Protein AF-A0A0D7VWZ1-F1 (afdb_monomer)

Radius of gyration: 34.06 Å; Cα contacts (8 Å, |Δi|>4): 1698; chains: 1; bounding box: 73×72×104 Å

Solvent-accessible surface area (backbone atoms only — not comparable to full-atom values): 44248 Å² total; per-residue (Å²): 135,86,82,81,79,84,76,86,69,81,78,71,73,73,77,84,48,58,35,48,46,72,54,52,66,64,55,68,46,47,64,64,38,74,49,43,36,28,39,41,28,19,28,56,76,72,39,31,67,28,63,74,45,22,40,33,40,41,33,39,27,40,47,87,42,44,76,60,43,79,39,39,31,57,34,56,70,15,34,32,57,40,64,44,80,36,30,56,94,64,71,41,70,67,46,54,30,38,43,36,36,41,38,58,44,34,67,64,64,55,71,70,40,47,29,73,43,76,33,40,31,41,55,59,53,56,86,79,68,60,72,94,79,85,83,80,78,86,72,79,76,77,90,69,77,97,64,90,75,72,79,55,48,74,50,71,28,39,50,21,48,52,42,40,38,71,31,80,38,49,32,19,30,42,26,22,38,87,88,64,51,61,34,67,40,36,35,40,30,25,44,78,83,72,47,79,74,38,63,43,51,42,75,54,76,13,21,24,62,38,64,47,68,44,80,60,98,58,64,38,35,32,45,37,34,38,92,88,67,57,73,45,82,42,76,51,76,70,63,35,81,63,59,50,35,44,46,81,45,79,55,96,91,40,45,34,37,40,43,38,36,26,69,66,34,42,71,77,44,68,63,41,48,33,35,42,36,37,20,50,76,85,45,75,76,46,76,48,81,44,71,39,80,56,50,62,37,83,44,76,56,59,73,90,73,60,65,70,35,56,29,42,38,36,33,22,43,80,85,68,48,78,51,20,39,45,54,44,76,37,90,64,91,68,76,62,43,74,51,73,46,62,82,60,61,64,40,50,57,48,38,77,46,46,40,41,37,37,30,21,27,74,87,65,48,51,37,55,39,50,26,27,38,27,28,28,57,43,63,89,58,74,87,87,73,81,28,63,77,45,63,40,34,33,78,54,39,57,61,81,36,65,74,90,67,81,50,43,30,46,56,73,38,81,90,43,85,58,20,65,62,52,45,50,34,44,28,35,41,54,40,50,52,66,82,59,88,84,64,58,76,76,74,57,94,63,76,82,48,59,71,32,72,35,49,70,54,42,30,37,30,21,41,82,99,42,93,48,54,35,56,62,28,40,36,30,40,38,41,47,49,99,92,44,79,48,80,47,78,44,54,18,40,91,76,4,37,36,71,46,70,57,44,84,55,57,42,81,24,45,33,37,38,20,26,22,36,89,85,69,48,77,49,37,35,71,43,75,58,77,78,80,76,74,81,85,69,84,57,68,66,81,83,82,76,83,76,85,51,58,67,48,38,51,47,49,38,52,50,32,62,75,56,66,47,75,78,78,81,81,72,76,88,77,82,79,87,66,85,78,74,90,75,79,84,68,90,72,77,77,59,79,29,79,39,67,64,53,78,69,46,33,69,44,93,43,39,64,68,47,37,55,71,30,73,65,34,49,92,74,17,39,70,94,49,95,49,66,39,35,37,25,50,72,79,37,82,48,70,61,88,79,47,54,30,70,42,50,52,32,40,34,34,33,71,58,42,76,65,39,27,60,61,69,29,77,64,19,57,42,7,38,40,36,40,34,57,67,61,85,86,50,89,82,61,79,85,73,72,67,49,32,47,50,77,48,78,44,80,34,30,54,76,54,76,79,78,73,86,70,84,58,98,84,56,52,76,65,57,50,31,49,59,59,66,46,50,68,61,43,69,40,67,78,50,51,37,45,93,78,7,40,35,75,49,73,52,52,46,50,72,59,74,44,49,36,40,38,40,38,38,35,35,32,78,84,28,49,57,39,73,48,77,47,70,34,36,32,44,82,135

Secondary structure (DSSP, 8-state):
-----------------EEEEEEES-SEEETT-EEEEEEEEEETTT--B--S-SEEEEEEEETTS-EEEEEEEEPBTTEEEEEEE--GGGT--SEEEEEEEE-TGGGGG-GGG-EEEEEEEE-TTHHHH--S-------PPP--------SEEEEEEETTSSEETTS-EEEEEEEEETTS-B--EEEEEE-TT--EEEEEE--BTTEEEEEE---SSPPPEEEEEETTS-EEEEEPPPEESS-EEEEEEEETTEEEEEEEE-HHHHHHSTT-EEEEEEEETTEEEEEEEEE--SSEEEEEEPTTT--SEEEEEEEE-TTS-EEEEEEEEE----S-EEEEEES-SEE-TTPEEEEEEEEE-TTS-B--EEEEEEEEE-TT--TTS-----HHHIIIIITTS-S--SSGGGGG-TT-TTHHHHHHHHHHHTT----TTS-S----SS--SPP-SSEEEEEEEEETTEEEE-TT-EEEEEEEETTEEEEEEEE--TTSEEEEEEE--BSEEEEEEEEE-TTS-B-SEEEEPPPPPPPPP---PPPPPTTSSHHHHHHHHHHHHHHTPPPP------------------SS-S-SEEE---TTGGGSS-HHHHHTTSTTEETTEETT-SSPPEEEETTEE--GGG--GGGEEEEEEE---HHHHHHH-GGGGG-EEEEEE-STT-TTS-----SSEEEEEEE-B--PPPPPSS--TT--HHHHHHHHT-SEEEEEEEE---TTSEEEEEEEPPSS-EEEEEEEEEEETTS-EEEEEEEEEE---

pLDDT: mean 83.04, std 16.69, range [22.08, 98.38]

Nearest PDB structures (foldseek):
  4d94-assembly1_A  TM=2.581E-01  e=2.303E-16  Anopheles gambiae
  2pn5-assembly1_A  TM=2.603E-01  e=1.433E-16  Anopheles gambiae
  4lnv-assembly3_C  TM=1.815E-01  e=8.611E-16  Anopheles gambiae
  7q62-assembly1_B  TM=2.224E-01  e=1.971E-13  Homo sapiens
  4u4j-assembly1_A  TM=1.284E-01  e=1.266E-17  Salmonella enterica subsp. enterica serovar Typhimurium str. LT2

Structure (mmCIF, N/CA/C/O backbone):
data_AF-A0A0D7VWZ1-F1
#
_entry.id   AF-A0A0D7VWZ1-F1
#
loop_
_atom_site.group_PDB
_atom_site.id
_atom_site.type_symbol
_atom_site.label_atom_id
_atom_site.label_alt_id
_atom_site.label_comp_id
_atom_site.label_asym_id
_atom_site.label_entity_id
_atom_site.label_seq_id
_atom_site.pdbx_PDB_ins_code
_atom_site.Cartn_x
_atom_site.Cartn_y
_atom_site.Cartn_z
_atom_site.occupancy
_atom_site.B_iso_or_equiv
_atom_site.auth_seq_id
_atom_site.auth_comp_id
_atom_site.auth_asym_id
_atom_site.auth_atom_id
_atom_site.pdbx_PDB_model_num
ATOM 1 N N . MET A 1 1 ? -10.522 -20.319 40.797 1.00 26.34 1 MET A N 1
ATOM 2 C CA . MET A 1 1 ? -10.115 -21.569 40.122 1.00 26.34 1 MET A CA 1
ATOM 3 C C . MET A 1 1 ? -10.571 -21.456 38.671 1.00 26.34 1 MET A C 1
ATOM 5 O O . MET A 1 1 ? -11.750 -21.612 38.393 1.00 26.34 1 MET A O 1
ATOM 9 N N . LEU A 1 2 ? -9.688 -20.981 37.788 1.00 23.62 2 LEU A N 1
ATOM 10 C CA . LEU A 1 2 ? -9.987 -20.705 36.378 1.00 23.62 2 LEU A CA 1
ATOM 11 C C . LEU A 1 2 ? -9.752 -21.988 35.580 1.00 23.62 2 LEU A C 1
ATOM 13 O O . LEU A 1 2 ? -8.611 -22.403 35.407 1.00 23.62 2 LEU A O 1
ATOM 17 N N . ILE A 1 3 ? -10.832 -22.629 35.141 1.00 22.08 3 ILE A N 1
ATOM 18 C CA . ILE A 1 3 ? -10.758 -23.795 34.260 1.00 22.08 3 ILE A CA 1
ATOM 19 C C . ILE A 1 3 ? -10.613 -23.266 32.833 1.00 22.08 3 ILE A C 1
ATOM 21 O O . ILE A 1 3 ? -11.558 -22.731 32.256 1.00 22.08 3 ILE A O 1
ATOM 25 N N . VAL A 1 4 ? -9.400 -23.376 32.292 1.00 22.12 4 VAL A N 1
ATOM 26 C CA . VAL A 1 4 ? -9.090 -23.110 30.886 1.00 22.12 4 VAL A CA 1
ATOM 27 C C . VAL A 1 4 ? -9.593 -24.304 30.079 1.00 22.12 4 VAL A C 1
ATOM 29 O O . VAL A 1 4 ? -8.979 -25.366 30.091 1.00 22.12 4 VAL A O 1
ATOM 32 N N . TRP A 1 5 ? -10.726 -24.148 29.398 1.00 24.19 5 TRP A N 1
ATOM 33 C CA . TRP A 1 5 ? -11.143 -25.098 28.371 1.00 24.19 5 TRP A CA 1
ATOM 34 C C . TRP A 1 5 ? -10.388 -24.772 27.084 1.00 24.19 5 TRP A C 1
ATOM 36 O O . TRP A 1 5 ? -10.686 -23.788 26.409 1.00 24.19 5 TRP A O 1
ATOM 46 N N . GLY A 1 6 ? -9.393 -25.595 26.754 1.00 28.41 6 GLY A N 1
ATOM 47 C CA . GLY A 1 6 ? -8.859 -25.669 25.401 1.00 28.41 6 GLY A CA 1
ATOM 48 C C . GLY A 1 6 ? -9.897 -26.342 24.512 1.00 28.41 6 GLY A C 1
ATOM 49 O O . GLY A 1 6 ? -10.047 -27.560 24.560 1.00 28.41 6 GLY A O 1
ATOM 50 N N . SER A 1 7 ? -10.642 -25.560 23.731 1.00 25.55 7 SER A N 1
ATOM 51 C CA . SER A 1 7 ? -11.428 -26.110 22.631 1.00 25.55 7 SER A CA 1
ATOM 52 C C . SER A 1 7 ? -10.515 -26.260 21.416 1.00 25.55 7 SER A C 1
ATOM 54 O O . SER A 1 7 ? -10.047 -25.294 20.816 1.00 25.55 7 SER A O 1
ATOM 56 N N . THR A 1 8 ? -10.231 -27.509 21.066 1.00 30.03 8 THR A N 1
ATOM 57 C CA . THR A 1 8 ? -9.704 -27.912 19.765 1.00 30.03 8 THR A CA 1
ATOM 58 C C . THR A 1 8 ? -10.797 -27.710 18.716 1.00 30.03 8 THR A C 1
ATOM 60 O O . THR A 1 8 ? -11.477 -28.646 18.304 1.00 30.03 8 THR A O 1
ATOM 63 N N . ALA A 1 9 ? -10.995 -26.464 18.283 1.00 28.00 9 ALA A N 1
ATOM 64 C CA . ALA A 1 9 ? -11.693 -26.202 17.035 1.00 28.00 9 ALA A CA 1
ATOM 65 C C . ALA A 1 9 ? -10.800 -26.702 15.892 1.00 28.00 9 ALA A C 1
ATOM 67 O O . ALA A 1 9 ? -9.647 -26.285 15.767 1.00 28.00 9 ALA A O 1
ATOM 68 N N . GLN A 1 10 ? -11.325 -27.634 15.092 1.00 25.75 10 GLN A N 1
ATOM 69 C CA . GLN A 1 10 ? -10.738 -28.055 13.823 1.00 25.75 10 GLN A CA 1
ATOM 70 C C . GLN A 1 10 ? -10.258 -26.820 13.061 1.00 25.75 10 GLN A C 1
ATOM 72 O O . GLN A 1 10 ? -11.047 -25.944 12.706 1.00 25.75 10 GLN A O 1
ATOM 77 N N . ASN A 1 11 ? -8.947 -26.760 12.852 1.00 29.16 11 ASN A N 1
ATOM 78 C CA . ASN A 1 11 ? -8.253 -25.691 12.160 1.00 29.16 11 ASN A CA 1
ATOM 79 C C . ASN A 1 11 ? -8.636 -25.768 10.672 1.00 29.16 11 ASN A C 1
ATOM 81 O O . ASN A 1 11 ? -7.907 -26.330 9.858 1.00 29.16 11 ASN A O 1
ATOM 85 N N . LYS A 1 12 ? -9.827 -25.267 10.319 1.00 33.31 12 LYS A N 1
ATOM 86 C CA . LYS A 1 12 ? -10.148 -24.862 8.949 1.00 33.31 12 LYS A CA 1
ATOM 87 C C . LYS A 1 12 ? -9.103 -23.791 8.657 1.00 33.31 12 LYS A C 1
ATOM 89 O O . LYS A 1 12 ? -9.189 -22.715 9.244 1.00 33.31 12 LYS A O 1
ATOM 94 N N . SER A 1 13 ? -8.047 -24.150 7.923 1.00 34.94 13 SER A N 1
ATOM 95 C CA . SER A 1 13 ? -6.872 -23.302 7.715 1.00 34.94 13 SER A CA 1
ATOM 96 C C . SER A 1 13 ? -7.352 -21.900 7.375 1.00 34.94 13 SER A C 1
ATOM 98 O O . SER A 1 13 ? -7.998 -21.714 6.344 1.00 34.94 13 SER A O 1
ATOM 100 N N . ILE A 1 14 ? -7.121 -20.940 8.272 1.00 49.66 14 ILE A N 1
ATOM 101 C CA . ILE A 1 14 ? -7.398 -19.538 7.979 1.00 49.66 14 ILE A CA 1
ATOM 102 C C . ILE A 1 14 ? -6.585 -19.248 6.723 1.00 49.66 14 ILE A C 1
ATOM 104 O O . ILE A 1 14 ? -5.356 -19.307 6.763 1.00 49.66 14 ILE A O 1
ATOM 108 N N . ASN A 1 15 ? -7.269 -19.038 5.598 1.00 59.66 15 ASN A N 1
ATOM 109 C CA . ASN A 1 15 ? -6.613 -18.676 4.354 1.00 59.66 15 ASN A CA 1
ATOM 110 C C . ASN A 1 15 ? -5.786 -17.427 4.653 1.00 59.66 15 ASN A C 1
ATOM 112 O O . ASN A 1 15 ? -6.325 -16.419 5.106 1.00 59.66 15 ASN A O 1
ATOM 116 N N . THR A 1 16 ? -4.469 -17.526 4.504 1.00 76.19 16 THR A N 1
ATOM 117 C CA . THR A 1 16 ? -3.550 -16.433 4.814 1.00 76.19 16 THR A CA 1
ATOM 118 C C . THR A 1 16 ? -3.841 -15.272 3.876 1.00 76.19 16 THR A C 1
ATOM 120 O O . THR A 1 16 ? -3.693 -15.425 2.667 1.00 76.19 16 THR A O 1
ATOM 123 N N . ILE A 1 17 ? -4.283 -14.141 4.423 1.00 83.69 17 ILE A N 1
ATOM 124 C CA . ILE A 1 17 ? -4.560 -12.916 3.669 1.00 83.69 17 ILE A CA 1
ATOM 125 C C . ILE A 1 17 ? -3.271 -12.098 3.595 1.00 83.69 17 ILE A C 1
ATOM 127 O O . ILE A 1 17 ? -2.549 -11.978 4.588 1.00 83.69 17 ILE A O 1
ATOM 131 N N . GLU A 1 18 ? -2.988 -11.560 2.418 1.00 89.94 18 GLU A N 1
ATOM 132 C CA . GLU A 1 18 ? -1.863 -10.663 2.154 1.00 89.94 18 GLU A CA 1
ATOM 133 C C . GLU A 1 18 ? -2.316 -9.212 2.332 1.00 89.94 18 GLU A C 1
ATOM 135 O O . GLU A 1 18 ? -3.424 -8.860 1.936 1.00 89.94 18 GLU A O 1
ATOM 140 N N . ASN A 1 19 ? -1.481 -8.371 2.930 1.00 90.44 19 ASN A N 1
ATOM 141 C CA . ASN A 1 19 ? -1.712 -6.938 3.048 1.00 90.44 19 ASN A CA 1
ATOM 142 C C . ASN A 1 19 ? -0.479 -6.222 2.498 1.00 90.44 19 ASN A C 1
ATOM 144 O O . ASN A 1 19 ? 0.622 -6.360 3.037 1.00 90.44 19 ASN A O 1
ATOM 148 N N . VAL A 1 20 ? -0.670 -5.519 1.386 1.00 95.50 20 VAL A N 1
ATOM 149 C CA . VAL A 1 20 ? 0.396 -4.841 0.652 1.00 95.50 20 VAL A CA 1
ATOM 150 C C . VAL A 1 20 ? 0.439 -3.373 1.064 1.00 95.50 20 VAL A C 1
ATOM 152 O O . VAL A 1 20 ? -0.597 -2.750 1.261 1.00 95.50 20 VAL A O 1
ATOM 155 N N . TYR A 1 21 ? 1.638 -2.810 1.146 1.00 97.25 21 TYR A N 1
ATOM 156 C CA . TYR A 1 21 ? 1.887 -1.381 1.294 1.00 97.25 21 TYR A CA 1
ATOM 157 C C . TYR A 1 21 ? 3.004 -0.946 0.345 1.00 97.25 21 TYR A C 1
ATOM 159 O O . TYR A 1 21 ? 4.021 -1.640 0.244 1.00 97.25 21 TYR A O 1
ATOM 167 N N . LEU A 1 22 ? 2.848 0.210 -0.310 1.00 98.12 22 LEU A N 1
ATOM 168 C CA . LEU A 1 22 ? 3.929 0.855 -1.056 1.00 98.12 22 LEU A CA 1
ATOM 169 C C . LEU A 1 22 ? 4.415 2.118 -0.331 1.00 98.12 22 LEU A C 1
ATOM 171 O O . LEU A 1 22 ? 3.671 3.090 -0.206 1.00 98.12 22 LEU A O 1
ATOM 175 N N . HIS A 1 23 ? 5.688 2.139 0.074 1.00 97.94 23 HIS A N 1
ATOM 176 C CA . HIS A 1 23 ? 6.369 3.391 0.410 1.00 97.94 23 HIS A CA 1
ATOM 177 C C . HIS A 1 23 ? 6.794 4.056 -0.894 1.00 97.94 23 HIS A C 1
ATOM 179 O O . HIS A 1 23 ? 7.582 3.470 -1.633 1.00 97.94 23 HIS A O 1
ATOM 185 N N . THR A 1 24 ? 6.285 5.253 -1.163 1.00 97.50 24 THR A N 1
ATOM 186 C CA . THR A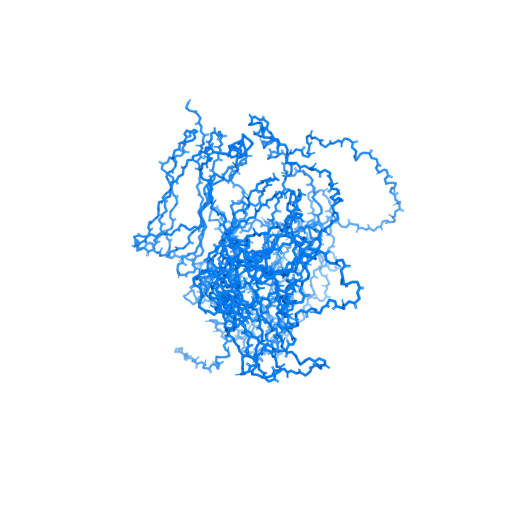 1 24 ? 6.721 6.100 -2.279 1.00 97.50 24 THR A CA 1
ATOM 187 C C . THR A 1 24 ? 7.630 7.207 -1.762 1.00 97.50 24 THR A C 1
ATOM 189 O O . THR A 1 24 ? 7.483 7.640 -0.618 1.00 97.50 24 THR A O 1
ATOM 192 N N . ASP A 1 25 ? 8.549 7.695 -2.589 1.00 95.31 25 ASP A N 1
ATOM 193 C CA . ASP A 1 25 ? 9.439 8.794 -2.210 1.00 95.31 25 ASP A CA 1
ATOM 194 C C . ASP A 1 25 ? 8.682 10.103 -1.907 1.00 95.31 25 ASP A C 1
ATOM 196 O O . ASP A 1 25 ? 9.064 10.828 -0.984 1.00 95.31 25 ASP A O 1
ATOM 200 N N . ARG A 1 26 ? 7.573 10.369 -2.615 1.00 91.81 26 ARG A N 1
ATOM 201 C CA . ARG A 1 26 ? 6.647 11.499 -2.410 1.00 91.81 26 ARG A CA 1
ATOM 202 C C . ARG A 1 26 ? 5.184 11.099 -2.652 1.00 91.81 26 ARG A C 1
ATOM 204 O O . ARG A 1 26 ? 4.870 9.948 -2.944 1.00 91.81 26 ARG A O 1
ATOM 211 N N . SER A 1 27 ? 4.266 12.045 -2.470 1.00 87.62 27 SER A N 1
ATOM 212 C CA . SER A 1 27 ? 2.846 11.939 -2.856 1.00 87.62 27 SER A CA 1
ATOM 213 C C . SER A 1 27 ? 2.441 12.935 -3.947 1.00 87.62 27 SER A C 1
ATOM 215 O O . SER A 1 27 ? 1.460 12.692 -4.643 1.00 87.62 27 SER A O 1
ATOM 217 N N . THR A 1 28 ? 3.214 14.008 -4.115 1.00 89.56 28 THR A N 1
ATOM 218 C CA . THR A 1 28 ? 3.034 15.031 -5.147 1.00 89.56 28 THR A CA 1
ATOM 219 C C . THR A 1 28 ? 4.289 15.070 -6.011 1.00 89.56 28 THR A C 1
ATOM 221 O O . THR A 1 28 ? 5.411 15.055 -5.490 1.00 89.56 28 THR A O 1
ATOM 224 N N . TYR A 1 29 ? 4.084 15.077 -7.322 1.00 92.00 29 TYR A N 1
ATOM 225 C CA . TYR A 1 29 ? 5.117 15.009 -8.348 1.00 92.00 29 TYR A CA 1
ATOM 226 C C . TYR A 1 29 ? 4.872 16.074 -9.408 1.00 92.00 29 TYR A C 1
ATOM 228 O O . TYR A 1 29 ? 3.750 16.552 -9.579 1.00 92.00 29 TYR A O 1
ATOM 236 N N . PHE A 1 30 ? 5.919 16.405 -10.153 1.00 90.44 30 PHE A N 1
ATOM 237 C CA . PHE A 1 30 ? 5.815 17.278 -11.318 1.00 90.44 30 PHE A CA 1
ATOM 238 C C . PHE A 1 30 ? 5.918 16.464 -12.603 1.00 90.44 30 PHE A C 1
ATOM 240 O O . PHE A 1 30 ? 6.551 15.405 -12.631 1.00 90.44 30 PHE A O 1
ATOM 247 N N . LEU A 1 31 ? 5.254 16.928 -13.660 1.00 89.19 31 LEU A N 1
ATOM 248 C CA . LEU A 1 31 ? 5.323 16.278 -14.966 1.00 89.19 31 LEU A CA 1
ATOM 249 C C . LEU A 1 31 ? 6.792 16.179 -15.423 1.00 89.19 31 LEU A C 1
ATOM 251 O O . LEU A 1 31 ? 7.542 17.144 -15.305 1.00 89.19 31 LEU A O 1
ATOM 255 N N . GLY A 1 32 ? 7.201 15.001 -15.894 1.00 87.44 32 GLY A N 1
ATOM 256 C CA . GLY A 1 32 ? 8.592 14.685 -16.237 1.00 87.44 32 GLY A CA 1
ATOM 257 C C . GLY A 1 32 ? 9.387 13.986 -15.125 1.00 87.44 32 GLY A C 1
ATOM 258 O O . GLY A 1 32 ? 10.441 13.412 -15.396 1.00 87.44 32 GLY A O 1
ATOM 259 N N . GLU A 1 33 ? 8.891 13.973 -13.883 1.00 90.44 33 GLU A N 1
ATOM 260 C CA . GLU A 1 33 ? 9.571 13.301 -12.771 1.00 90.44 33 GLU A CA 1
ATOM 261 C C . GLU A 1 33 ? 9.413 11.770 -12.775 1.00 90.44 33 GLU A C 1
ATOM 263 O O . GLU A 1 33 ? 8.600 11.171 -13.484 1.00 90.44 33 GLU A O 1
ATOM 268 N N . ASP A 1 34 ? 10.194 11.132 -11.904 1.00 93.19 34 ASP A N 1
ATOM 269 C CA . ASP A 1 34 ? 10.089 9.717 -11.581 1.00 93.19 34 ASP A CA 1
ATOM 270 C C . ASP A 1 34 ? 9.471 9.517 -10.192 1.00 93.19 34 ASP A C 1
ATOM 272 O O . ASP A 1 34 ? 9.928 10.098 -9.206 1.00 93.19 34 ASP A O 1
ATOM 276 N N . LEU A 1 35 ? 8.480 8.630 -10.107 1.00 97.00 35 LEU A N 1
ATOM 277 C CA . LEU A 1 35 ? 7.950 8.110 -8.848 1.00 97.00 35 LEU A CA 1
ATOM 278 C C . LEU A 1 35 ? 8.710 6.843 -8.478 1.00 97.00 35 LEU A C 1
ATOM 280 O O . LEU A 1 35 ? 8.699 5.874 -9.235 1.00 97.00 35 LEU A O 1
ATOM 284 N N . TRP A 1 36 ? 9.318 6.821 -7.294 1.00 97.94 36 TRP A N 1
ATOM 285 C CA . TRP A 1 36 ? 10.051 5.667 -6.777 1.00 97.94 36 TRP A CA 1
ATOM 286 C C . TRP A 1 36 ? 9.272 5.001 -5.658 1.00 97.94 36 TRP A C 1
ATOM 288 O O . TRP A 1 36 ? 8.700 5.685 -4.809 1.00 97.94 36 TRP A O 1
ATOM 298 N N . TYR A 1 37 ? 9.256 3.667 -5.622 1.00 98.31 37 TYR A N 1
ATOM 299 C CA . TYR A 1 37 ? 8.543 2.960 -4.568 1.00 98.31 37 TYR A CA 1
ATOM 300 C C . TYR A 1 37 ? 9.190 1.655 -4.117 1.00 98.31 37 TYR A C 1
ATOM 302 O O . TYR A 1 37 ? 9.920 0.974 -4.840 1.00 98.31 37 TYR A O 1
ATOM 310 N N . LYS A 1 38 ? 8.857 1.276 -2.884 1.00 98.38 38 LYS A N 1
ATOM 311 C CA . LYS A 1 38 ? 9.127 -0.035 -2.308 1.00 98.38 38 LYS A CA 1
ATOM 312 C C . LYS A 1 38 ? 7.847 -0.681 -1.818 1.00 98.38 38 LYS A C 1
ATOM 314 O O . LYS A 1 38 ? 7.094 -0.077 -1.063 1.00 98.38 38 LYS A O 1
ATOM 319 N N . ALA A 1 39 ? 7.675 -1.944 -2.175 1.00 98.31 39 ALA A N 1
ATOM 320 C CA . ALA A 1 39 ? 6.610 -2.798 -1.702 1.00 98.31 39 ALA A CA 1
ATOM 321 C C . ALA A 1 39 ? 6.994 -3.569 -0.435 1.00 98.31 39 ALA A C 1
ATOM 323 O O . ALA A 1 39 ? 8.085 -4.137 -0.327 1.00 98.31 39 ALA A O 1
ATOM 324 N N . TYR A 1 40 ? 6.033 -3.639 0.478 1.00 98.25 40 TYR A N 1
ATOM 325 C CA . TYR A 1 40 ? 6.017 -4.497 1.651 1.00 98.25 40 TYR A CA 1
ATOM 326 C C . TYR A 1 40 ? 4.735 -5.325 1.589 1.00 98.25 40 TYR A C 1
ATOM 328 O O . TYR A 1 40 ? 3.651 -4.758 1.551 1.00 98.25 40 TYR A O 1
ATOM 336 N N . ASN A 1 41 ? 4.848 -6.645 1.567 1.00 97.06 41 ASN A N 1
ATOM 337 C CA . ASN A 1 41 ? 3.728 -7.574 1.605 1.00 97.06 41 ASN A CA 1
ATOM 338 C C . ASN A 1 41 ? 3.812 -8.373 2.905 1.00 97.06 41 ASN A C 1
ATOM 340 O O . ASN A 1 41 ? 4.769 -9.124 3.128 1.00 97.06 41 ASN A O 1
ATOM 344 N N . VAL A 1 42 ? 2.825 -8.185 3.776 1.00 93.44 42 VAL A N 1
ATOM 345 C CA . VAL A 1 42 ? 2.745 -8.866 5.067 1.00 93.44 42 VAL A CA 1
ATOM 346 C C . VAL A 1 42 ? 1.551 -9.799 5.109 1.00 93.44 42 VAL A C 1
ATOM 348 O O . VAL A 1 42 ? 0.526 -9.585 4.469 1.00 93.44 42 VAL A O 1
ATOM 351 N N . ASN A 1 43 ? 1.646 -10.833 5.930 1.00 89.88 43 ASN A N 1
ATOM 352 C CA . ASN A 1 43 ? 0.466 -11.562 6.347 1.00 89.88 43 ASN A CA 1
ATOM 353 C C . ASN A 1 43 ? -0.406 -10.620 7.185 1.00 89.88 43 ASN A C 1
ATOM 355 O O . ASN A 1 43 ? 0.046 -10.122 8.219 1.00 89.88 43 ASN A O 1
ATOM 359 N N . ALA A 1 44 ? -1.650 -10.396 6.761 1.00 81.44 44 ALA A N 1
ATOM 360 C CA . ALA A 1 44 ? -2.550 -9.454 7.409 1.00 81.44 44 ALA A CA 1
ATOM 361 C C . ALA A 1 44 ? -2.654 -9.741 8.914 1.00 81.44 44 ALA A C 1
ATOM 363 O O . ALA A 1 44 ? -2.467 -8.831 9.715 1.00 81.44 44 ALA A O 1
ATOM 364 N N . PHE A 1 45 ? -2.831 -11.007 9.308 1.00 78.38 45 PHE A N 1
ATOM 365 C CA . PHE A 1 45 ? -3.049 -11.423 10.696 1.00 78.38 45 PHE A CA 1
ATOM 366 C C . PHE A 1 45 ? -1.819 -11.272 11.595 1.00 78.38 45 PHE A C 1
ATOM 368 O O . PHE A 1 45 ? -1.957 -10.862 12.748 1.00 78.38 45 PHE A O 1
ATOM 375 N N . THR A 1 46 ? -0.628 -11.634 11.108 1.00 82.69 46 THR A N 1
ATOM 376 C CA . THR A 1 46 ? 0.596 -11.627 11.931 1.00 82.69 46 THR A CA 1
ATOM 377 C C . THR A 1 46 ? 1.398 -10.335 11.809 1.00 82.69 46 THR A C 1
ATOM 379 O O . THR A 1 46 ? 2.210 -10.055 12.685 1.00 82.69 46 THR A O 1
ATOM 382 N N . GLY A 1 47 ? 1.195 -9.560 10.738 1.00 85.81 47 GLY A N 1
ATOM 383 C CA . GLY A 1 47 ? 2.015 -8.394 10.397 1.00 85.81 47 GLY A CA 1
ATOM 384 C C . GLY A 1 47 ? 3.435 -8.744 9.940 1.00 85.81 47 GLY A C 1
ATOM 385 O O . GLY A 1 47 ? 4.236 -7.849 9.698 1.00 85.81 47 GLY A O 1
ATOM 386 N N . LEU A 1 48 ? 3.775 -10.030 9.821 1.00 92.44 48 LEU A N 1
ATOM 387 C CA . LEU A 1 48 ? 5.089 -10.470 9.356 1.00 92.44 48 LEU A CA 1
ATOM 388 C C . LEU A 1 48 ? 5.140 -10.458 7.830 1.00 92.44 48 LEU A C 1
ATOM 390 O O . LEU A 1 48 ? 4.158 -10.828 7.185 1.00 92.44 48 LEU A O 1
ATOM 394 N N . LEU A 1 49 ? 6.296 -10.105 7.265 1.00 95.31 49 LEU A N 1
ATOM 395 C CA . LEU A 1 49 ? 6.553 -10.251 5.832 1.00 95.31 49 LEU A CA 1
ATOM 396 C C . LEU A 1 49 ? 6.224 -11.676 5.370 1.00 95.31 49 LEU A C 1
ATOM 398 O O . LEU A 1 49 ? 6.555 -12.648 6.054 1.00 95.31 49 LEU A O 1
ATOM 402 N N . THR A 1 50 ? 5.556 -11.794 4.225 1.00 93.56 50 THR A N 1
ATOM 403 C CA . THR A 1 50 ? 5.103 -13.081 3.691 1.00 93.56 50 THR A CA 1
ATOM 404 C C . THR A 1 50 ? 5.671 -13.341 2.306 1.00 93.56 50 THR A C 1
ATOM 406 O O . THR A 1 50 ? 5.726 -12.457 1.459 1.00 93.56 50 THR A O 1
ATOM 409 N N . ASP A 1 51 ? 6.087 -14.579 2.070 1.00 91.75 51 ASP A N 1
ATOM 410 C CA . ASP A 1 51 ? 6.524 -15.084 0.772 1.00 91.75 51 ASP A CA 1
ATOM 411 C C . ASP A 1 51 ? 5.396 -15.829 0.043 1.00 91.75 51 ASP A C 1
ATOM 413 O O . ASP A 1 51 ? 5.673 -16.630 -0.849 1.00 91.75 51 ASP A O 1
ATOM 417 N N . LEU A 1 52 ? 4.127 -15.630 0.435 1.00 93.94 52 LEU A N 1
ATOM 418 C CA . LEU A 1 52 ? 2.991 -16.351 -0.136 1.00 93.94 52 LEU A CA 1
ATOM 419 C C . LEU A 1 52 ? 2.912 -16.118 -1.650 1.00 93.94 52 LEU A C 1
ATOM 421 O O . LEU A 1 52 ? 3.126 -17.073 -2.400 1.00 93.94 52 LEU A O 1
ATOM 425 N N . SER A 1 53 ? 2.698 -14.883 -2.097 1.00 95.94 53 SER A N 1
ATOM 426 C CA . SER A 1 53 ? 2.789 -14.493 -3.506 1.00 95.94 53 SER A CA 1
ATOM 427 C C . SER A 1 53 ? 4.146 -13.857 -3.828 1.00 95.94 53 SER A C 1
ATOM 429 O O . SER A 1 53 ? 4.649 -13.014 -3.089 1.00 95.94 53 SER A O 1
ATOM 431 N N . ASN A 1 54 ? 4.708 -14.219 -4.984 1.00 96.75 54 ASN A N 1
ATOM 432 C CA . ASN A 1 54 ? 5.952 -13.653 -5.520 1.00 96.75 54 ASN A CA 1
ATOM 433 C C . ASN A 1 54 ? 5.706 -12.657 -6.666 1.00 96.75 54 ASN A C 1
ATOM 435 O O . ASN A 1 54 ? 6.660 -12.110 -7.218 1.00 96.75 54 ASN A O 1
ATOM 439 N N . VAL A 1 55 ? 4.446 -12.455 -7.059 1.00 97.19 55 VAL A N 1
ATOM 440 C CA . VAL A 1 55 ? 4.038 -11.518 -8.111 1.00 97.19 55 VAL A CA 1
ATOM 441 C C . VAL A 1 55 ? 3.128 -10.466 -7.495 1.00 97.19 55 VAL A C 1
ATOM 443 O O . VAL A 1 55 ? 2.065 -10.791 -6.963 1.00 97.19 55 VAL A O 1
ATOM 446 N N . LEU A 1 56 ? 3.556 -9.211 -7.576 1.00 98.00 56 LEU A N 1
ATOM 447 C CA . LEU A 1 56 ? 2.772 -8.046 -7.201 1.00 98.00 56 LEU A CA 1
ATOM 448 C C . LEU A 1 56 ? 2.426 -7.249 -8.456 1.00 98.00 56 LEU A C 1
ATOM 450 O O . LEU A 1 56 ? 3.311 -6.923 -9.239 1.00 98.00 56 LEU A O 1
ATOM 454 N N . TYR A 1 57 ? 1.160 -6.901 -8.636 1.00 97.62 57 TYR A N 1
ATOM 455 C CA . TYR A 1 57 ? 0.748 -5.950 -9.661 1.00 97.62 57 TYR A CA 1
ATOM 456 C C . TYR A 1 57 ? 0.780 -4.551 -9.064 1.00 97.62 57 TYR A C 1
ATOM 458 O O . TYR A 1 57 ? 0.198 -4.337 -8.002 1.00 97.62 57 TYR A O 1
ATOM 466 N N . VAL A 1 58 ? 1.451 -3.620 -9.738 1.00 98.00 58 VAL A N 1
ATOM 467 C CA . VAL A 1 58 ? 1.446 -2.191 -9.403 1.00 98.00 58 VAL A CA 1
ATOM 468 C C . VAL A 1 58 ? 0.906 -1.424 -10.598 1.00 98.00 58 VAL A C 1
ATOM 470 O O . VAL A 1 58 ? 1.377 -1.606 -11.720 1.00 98.00 58 VAL A O 1
ATOM 473 N N . GLU A 1 59 ? -0.112 -0.606 -10.371 1.00 97.31 59 GLU A N 1
ATOM 474 C CA . GLU A 1 59 ? -0.864 0.089 -11.410 1.00 97.31 59 GLU A CA 1
ATOM 475 C C . GLU A 1 59 ? -0.943 1.585 -11.104 1.00 97.31 59 GLU A C 1
ATOM 477 O O . GLU A 1 59 ? -1.218 1.972 -9.969 1.00 97.31 59 GLU A O 1
ATOM 482 N N . LEU A 1 60 ? -0.727 2.415 -12.127 1.00 96.81 60 LEU A N 1
ATOM 483 C CA . LEU A 1 60 ? -0.999 3.851 -12.091 1.00 96.81 60 LEU A CA 1
ATOM 484 C C . LEU A 1 60 ? -2.290 4.115 -12.861 1.00 96.81 60 LEU A C 1
ATOM 486 O O . LEU A 1 60 ? -2.388 3.784 -14.045 1.00 96.81 60 LEU A O 1
ATOM 490 N N . ILE A 1 61 ? -3.276 4.686 -12.179 1.00 95.00 61 ILE A N 1
ATOM 491 C CA . ILE A 1 61 ? -4.645 4.830 -12.670 1.00 95.00 61 ILE A CA 1
ATOM 492 C C . ILE A 1 61 ? -4.998 6.312 -12.706 1.00 95.00 61 ILE A C 1
ATOM 494 O O . ILE A 1 61 ? -4.876 6.978 -11.683 1.00 95.00 61 ILE A O 1
ATOM 498 N N . SER A 1 62 ? -5.431 6.834 -13.849 1.00 90.94 62 SER A N 1
ATOM 499 C CA . SER A 1 62 ? -5.901 8.219 -13.981 1.00 90.94 62 SER A CA 1
ATOM 500 C C . SER A 1 62 ? -7.321 8.407 -13.435 1.00 90.94 62 SER A C 1
ATOM 502 O O . SER A 1 62 ? -8.065 7.445 -13.232 1.00 90.94 62 SER A O 1
ATOM 504 N N . SER A 1 63 ? -7.713 9.660 -13.199 1.00 84.69 63 SER A N 1
ATOM 505 C CA . SER A 1 63 ? -9.036 10.044 -12.677 1.00 84.69 63 SER A CA 1
ATOM 506 C C . SER A 1 63 ? -10.226 9.588 -13.538 1.00 84.69 63 SER A C 1
ATOM 508 O O . SER A 1 63 ? -11.320 9.396 -13.011 1.00 84.69 63 SER A O 1
ATOM 510 N N . ASP A 1 64 ? -10.015 9.334 -14.833 1.00 85.62 64 ASP A N 1
ATOM 511 C CA . ASP A 1 64 ? -10.984 8.750 -15.775 1.00 85.62 64 ASP A CA 1
ATOM 512 C C . ASP A 1 64 ? -11.076 7.207 -15.695 1.00 85.62 64 ASP A C 1
ATOM 514 O O . ASP A 1 64 ? -11.649 6.558 -16.572 1.00 85.62 64 ASP A O 1
ATOM 518 N N . SER A 1 65 ? -10.517 6.604 -14.638 1.00 89.06 65 SER A N 1
ATOM 519 C CA . SER A 1 65 ? -10.460 5.156 -14.400 1.00 89.06 65 SER A CA 1
ATOM 520 C C . SER A 1 65 ? -9.617 4.359 -15.412 1.00 89.06 65 SER A C 1
ATOM 522 O O . SER A 1 65 ? -9.750 3.131 -15.491 1.00 89.06 65 SER A O 1
ATOM 524 N N . LYS A 1 66 ? -8.729 5.001 -16.182 1.00 91.12 66 LYS A N 1
ATOM 525 C CA . LYS A 1 66 ? -7.834 4.309 -17.120 1.00 91.12 66 LYS A CA 1
ATOM 526 C C . LYS A 1 66 ? -6.535 3.872 -16.435 1.00 91.12 66 LYS A C 1
ATOM 528 O O . LYS A 1 66 ? -5.882 4.642 -15.740 1.00 91.12 66 LYS A O 1
ATOM 533 N N . ILE A 1 67 ? -6.126 2.621 -16.655 1.00 94.25 67 ILE A N 1
ATOM 534 C CA . ILE A 1 67 ? -4.799 2.137 -16.242 1.00 94.25 67 ILE A CA 1
ATOM 535 C C . ILE A 1 67 ? -3.776 2.673 -17.249 1.00 94.25 67 ILE A C 1
ATOM 537 O O . ILE A 1 67 ? -3.753 2.224 -18.396 1.00 94.25 67 ILE A O 1
ATOM 541 N N . ILE A 1 68 ? -2.952 3.630 -16.825 1.00 94.44 68 ILE A N 1
ATOM 542 C CA . ILE A 1 68 ? -1.896 4.239 -17.646 1.00 94.44 68 ILE A CA 1
ATOM 543 C C . ILE A 1 68 ? -0.651 3.354 -17.671 1.00 94.44 68 ILE A C 1
ATOM 545 O O . ILE A 1 68 ? -0.040 3.157 -18.717 1.00 94.44 68 ILE A O 1
ATOM 549 N N . SER A 1 69 ? -0.308 2.759 -16.528 1.00 94.44 69 SER A N 1
ATOM 550 C CA . SER A 1 69 ? 0.821 1.840 -16.399 1.00 94.44 69 SER A CA 1
ATOM 551 C C . SER A 1 69 ? 0.451 0.658 -15.514 1.00 94.44 69 SER A C 1
ATOM 553 O O . SER A 1 69 ? -0.271 0.817 -14.530 1.00 94.44 69 SER A O 1
ATOM 555 N N . ARG A 1 70 ? 0.957 -0.530 -15.859 1.00 94.81 70 ARG A N 1
ATOM 556 C CA . ARG A 1 70 ? 0.816 -1.764 -15.081 1.00 94.81 70 ARG A CA 1
ATOM 557 C C . ARG A 1 70 ? 2.134 -2.524 -15.092 1.00 94.81 70 ARG A C 1
ATOM 559 O O . ARG A 1 70 ? 2.619 -2.910 -16.148 1.00 94.81 70 ARG A O 1
ATOM 566 N N . GLN A 1 71 ? 2.690 -2.775 -13.915 1.00 95.88 71 GLN A N 1
ATOM 567 C CA . GLN A 1 71 ? 3.960 -3.472 -13.728 1.00 95.88 71 GLN A CA 1
ATOM 568 C C . GLN A 1 71 ? 3.750 -4.757 -12.922 1.00 95.88 71 GLN A C 1
ATOM 570 O O . GLN A 1 71 ? 3.016 -4.766 -11.933 1.00 95.88 71 GLN A O 1
ATOM 575 N N . LYS A 1 72 ? 4.421 -5.846 -13.324 1.00 96.94 72 LYS A N 1
ATOM 576 C CA . LYS A 1 72 ? 4.567 -7.069 -12.518 1.00 96.94 72 LYS A CA 1
ATOM 577 C C . LYS A 1 72 ? 5.862 -6.955 -11.714 1.00 96.94 72 LYS A C 1
ATOM 579 O O . LYS A 1 72 ? 6.945 -7.066 -12.277 1.00 96.94 72 LYS A O 1
ATOM 584 N N . ILE A 1 73 ? 5.771 -6.743 -10.411 1.00 97.69 73 ILE A N 1
ATOM 585 C CA . ILE A 1 73 ? 6.914 -6.635 -9.505 1.00 97.69 73 ILE A CA 1
ATOM 586 C C . ILE A 1 73 ? 7.178 -7.989 -8.863 1.00 97.69 73 ILE A C 1
ATOM 588 O O . ILE A 1 73 ? 6.281 -8.622 -8.302 1.00 97.69 73 ILE A O 1
ATOM 592 N N . LYS A 1 74 ? 8.428 -8.443 -8.956 1.00 97.12 74 LYS A N 1
ATOM 593 C CA . LYS A 1 74 ? 8.872 -9.655 -8.276 1.00 97.12 74 LYS A CA 1
ATOM 594 C C . LYS A 1 74 ? 9.012 -9.358 -6.784 1.00 97.12 74 LYS A C 1
ATOM 596 O O . LYS A 1 74 ? 9.732 -8.435 -6.406 1.00 97.12 74 LYS A O 1
ATOM 601 N N . LEU A 1 75 ? 8.347 -10.153 -5.952 1.00 97.56 75 LEU A N 1
ATOM 602 C CA . LEU A 1 75 ? 8.518 -10.119 -4.504 1.00 97.56 75 LEU A CA 1
ATOM 603 C C . LEU A 1 75 ? 9.497 -11.204 -4.053 1.00 97.56 75 LEU A C 1
ATOM 605 O O . LEU A 1 75 ? 9.397 -12.363 -4.459 1.00 97.56 75 LEU A O 1
ATOM 609 N N . GLU A 1 76 ? 10.405 -10.831 -3.159 1.00 95.44 76 GLU A N 1
ATOM 610 C CA . GLU A 1 76 ? 11.316 -11.731 -2.459 1.00 95.44 76 GLU A CA 1
ATOM 611 C C . GLU A 1 76 ? 11.160 -11.508 -0.955 1.00 95.44 76 GLU A C 1
ATOM 613 O O . GLU A 1 76 ? 11.351 -10.399 -0.461 1.00 95.44 76 GLU A O 1
ATOM 618 N N . MET A 1 77 ? 10.761 -12.553 -0.219 1.00 93.75 77 MET A N 1
ATOM 619 C CA . MET A 1 77 ? 10.427 -12.455 1.214 1.00 93.75 77 MET A CA 1
ATOM 620 C C . MET A 1 77 ? 9.423 -11.325 1.517 1.00 93.75 77 MET A C 1
ATOM 622 O O . MET A 1 77 ? 9.572 -10.594 2.494 1.00 93.75 77 MET A O 1
ATOM 626 N N . GLY A 1 78 ? 8.430 -11.141 0.643 1.00 95.94 78 GLY A N 1
ATOM 627 C CA . GLY A 1 78 ? 7.425 -10.085 0.771 1.00 95.94 78 GLY A CA 1
ATOM 628 C C . GLY A 1 78 ? 7.933 -8.675 0.465 1.00 95.94 78 GLY A C 1
ATOM 629 O O . GLY A 1 78 ? 7.227 -7.712 0.735 1.00 95.94 78 GLY A O 1
ATOM 630 N N . LEU A 1 79 ? 9.138 -8.519 -0.083 1.00 98.12 79 LEU A N 1
ATOM 631 C CA . LEU A 1 79 ? 9.710 -7.223 -0.442 1.00 98.12 79 LEU A CA 1
ATOM 632 C C . LEU A 1 79 ? 9.880 -7.113 -1.956 1.00 98.12 79 LEU A C 1
ATOM 634 O O . LEU A 1 79 ? 10.329 -8.052 -2.604 1.00 98.12 79 LEU A O 1
ATOM 638 N N . GLY A 1 80 ? 9.591 -5.944 -2.511 1.00 97.75 80 GLY A N 1
ATOM 639 C CA . GLY A 1 80 ? 9.843 -5.615 -3.915 1.00 97.75 80 GLY A CA 1
ATOM 640 C C . GLY A 1 80 ? 10.052 -4.117 -4.073 1.00 97.75 80 GLY A C 1
ATOM 641 O O . GLY A 1 80 ? 9.840 -3.364 -3.129 1.00 97.75 80 GLY A O 1
ATOM 642 N N . HIS A 1 81 ? 10.476 -3.661 -5.240 1.00 98.06 81 HIS A N 1
ATOM 643 C CA . HIS A 1 81 ? 10.637 -2.235 -5.519 1.00 98.06 81 HIS A CA 1
ATOM 644 C C . HIS A 1 81 ? 10.478 -1.977 -7.012 1.00 98.06 81 HIS A C 1
ATOM 646 O O . HIS A 1 81 ? 10.584 -2.900 -7.822 1.00 98.06 81 HIS A O 1
ATOM 652 N N . GLY A 1 82 ? 10.214 -0.725 -7.350 1.00 97.25 82 GLY A N 1
ATOM 653 C CA . GLY A 1 82 ? 10.029 -0.287 -8.718 1.00 97.25 82 GLY A CA 1
ATOM 654 C C . GLY A 1 82 ? 9.954 1.225 -8.799 1.00 97.25 82 GLY A C 1
ATOM 655 O O . GLY A 1 82 ? 10.189 1.942 -7.822 1.00 97.25 82 GLY A O 1
ATOM 656 N N . ASP A 1 83 ? 9.631 1.689 -9.992 1.00 97.25 83 ASP A N 1
ATOM 657 C CA . ASP A 1 83 ? 9.558 3.098 -10.319 1.00 97.25 83 ASP A CA 1
ATOM 658 C C . ASP A 1 83 ? 8.623 3.311 -11.516 1.00 97.25 83 ASP A C 1
ATOM 660 O O . ASP A 1 83 ? 8.365 2.385 -12.290 1.00 97.25 83 ASP A O 1
ATOM 664 N N . LEU A 1 84 ? 8.097 4.524 -11.659 1.00 96.44 84 LEU A N 1
ATOM 665 C CA . LEU A 1 84 ? 7.198 4.930 -12.735 1.00 96.44 84 LEU A CA 1
ATOM 666 C C . LEU A 1 84 ? 7.685 6.257 -13.319 1.00 96.44 84 LEU A C 1
ATOM 668 O O . LEU A 1 84 ? 7.934 7.200 -12.571 1.00 96.44 84 LEU A O 1
ATOM 672 N N . LYS A 1 85 ? 7.795 6.329 -14.649 1.00 93.12 85 LYS A N 1
ATOM 673 C CA . LYS A 1 85 ? 8.009 7.595 -15.362 1.00 93.12 85 LYS A CA 1
ATOM 674 C C . LYS A 1 85 ? 6.696 8.362 -15.444 1.00 93.12 85 LYS A C 1
ATOM 676 O O . LYS A 1 85 ? 5.691 7.779 -15.852 1.00 93.12 85 LYS A O 1
ATOM 681 N N . LEU A 1 86 ? 6.715 9.646 -15.103 1.00 93.19 86 LEU A N 1
ATOM 682 C CA . LEU A 1 86 ? 5.545 10.523 -15.140 1.00 93.19 86 LEU A CA 1
ATOM 683 C C . LEU A 1 86 ? 5.636 11.512 -16.312 1.00 93.19 86 LEU A C 1
ATOM 685 O O . LEU A 1 86 ? 5.506 12.718 -16.127 1.00 93.19 86 LEU A O 1
ATOM 689 N N . THR A 1 87 ? 5.901 10.998 -17.516 1.00 89.69 87 THR A N 1
ATOM 690 C CA . THR A 1 87 ? 6.094 11.784 -18.748 1.00 89.69 87 THR A CA 1
ATOM 691 C C . THR A 1 87 ? 4.889 11.672 -19.687 1.00 89.69 87 THR A C 1
ATOM 693 O O . THR A 1 87 ? 4.228 10.629 -19.746 1.00 89.69 87 THR A O 1
ATOM 696 N N . ASP A 1 88 ? 4.643 12.700 -20.502 1.00 85.69 88 ASP A N 1
ATOM 697 C CA . ASP A 1 88 ? 3.548 12.679 -21.490 1.00 85.69 88 ASP A CA 1
ATOM 698 C C . ASP A 1 88 ? 3.728 11.563 -22.535 1.00 85.69 88 ASP A C 1
ATOM 700 O O . ASP A 1 88 ? 2.774 10.890 -22.920 1.00 85.69 88 ASP A O 1
ATOM 704 N N . SER A 1 89 ? 4.980 11.233 -22.875 1.00 84.62 89 SER A N 1
ATOM 705 C CA . SER A 1 89 ? 5.337 10.130 -23.786 1.00 84.62 89 SER A CA 1
ATOM 706 C C . SER A 1 89 ? 4.837 8.741 -23.361 1.00 84.62 89 SER A C 1
ATOM 708 O O . SER A 1 89 ? 4.765 7.835 -24.194 1.00 84.62 89 SER A O 1
ATOM 710 N N . VAL A 1 90 ? 4.485 8.550 -22.085 1.00 85.94 90 VAL A N 1
ATOM 711 C CA . VAL A 1 90 ? 3.863 7.313 -21.577 1.00 85.94 90 VAL A CA 1
ATOM 712 C C . VAL A 1 90 ? 2.379 7.495 -21.232 1.00 85.94 90 VAL A C 1
ATOM 714 O O . VAL A 1 90 ? 1.778 6.629 -20.599 1.00 85.94 90 VAL A O 1
ATOM 717 N N . GLY A 1 91 ? 1.770 8.596 -21.680 1.00 87.56 91 GLY A N 1
ATOM 718 C CA . GLY A 1 91 ? 0.353 8.914 -21.516 1.00 87.56 91 GLY A CA 1
ATOM 719 C C . GLY A 1 91 ? -0.010 9.544 -20.171 1.00 87.56 91 GLY A C 1
ATOM 720 O O . GLY A 1 91 ? -1.187 9.517 -19.804 1.00 87.56 91 GLY A O 1
ATOM 721 N N . VAL A 1 92 ? 0.967 10.071 -19.424 1.00 90.31 92 VAL A N 1
ATOM 722 C CA . VAL A 1 92 ? 0.739 10.755 -18.143 1.00 90.31 92 VAL A CA 1
ATOM 723 C C . VAL A 1 92 ? 0.520 12.248 -18.379 1.00 90.31 92 VAL A C 1
ATOM 725 O O . VAL A 1 92 ? 1.349 12.917 -18.976 1.00 90.31 92 VAL A O 1
ATOM 728 N N . LYS A 1 93 ? -0.584 12.775 -17.852 1.00 88.94 93 LYS A N 1
ATOM 729 C CA . LYS A 1 93 ? -0.949 14.203 -17.855 1.00 88.94 93 LYS A CA 1
ATOM 730 C C . LYS A 1 93 ? -0.998 14.764 -16.433 1.00 88.94 93 LYS A C 1
ATOM 732 O O . LYS A 1 93 ? -1.073 13.993 -15.478 1.00 88.94 93 LYS A O 1
ATOM 737 N N . SER A 1 94 ? -1.028 16.086 -16.277 1.00 88.38 94 SER A N 1
ATOM 738 C CA . SER A 1 94 ? -1.303 16.698 -14.971 1.00 88.38 94 SER A CA 1
ATOM 739 C C . SER A 1 94 ? -2.707 16.350 -14.460 1.00 88.38 94 SER A C 1
ATOM 741 O O . SER A 1 94 ? -3.659 16.256 -15.235 1.00 88.38 94 SER A O 1
ATOM 743 N N . GLY A 1 95 ? -2.829 16.131 -13.152 1.00 86.62 95 GLY A N 1
ATOM 744 C CA . GLY A 1 95 ? -4.063 15.739 -12.478 1.00 86.62 95 GLY A CA 1
ATOM 745 C C . GLY A 1 95 ? -3.832 14.727 -11.356 1.00 86.62 95 GLY A C 1
ATOM 746 O O . GLY A 1 95 ? -2.704 14.483 -10.923 1.00 86.62 95 GLY A O 1
ATOM 747 N N . HIS A 1 96 ? -4.923 14.122 -10.891 1.00 86.94 96 HIS A N 1
ATOM 748 C CA . HIS A 1 96 ? -4.882 13.101 -9.853 1.00 86.94 96 HIS A CA 1
ATOM 749 C C . HIS A 1 96 ? -4.863 11.685 -10.409 1.00 86.94 96 HIS A C 1
ATOM 751 O O . HIS A 1 96 ? -5.587 11.334 -11.344 1.00 86.94 96 HIS A O 1
ATOM 757 N N . TYR A 1 97 ? -4.082 10.856 -9.734 1.00 92.19 97 TYR A N 1
ATOM 758 C CA . TYR A 1 97 ? -3.908 9.451 -10.024 1.00 92.19 97 TYR A CA 1
ATOM 759 C C . TYR A 1 97 ? -4.089 8.625 -8.759 1.00 92.19 97 TYR A C 1
ATOM 761 O O . TYR A 1 97 ? -3.858 9.089 -7.644 1.00 92.19 97 TYR A O 1
ATOM 769 N N . GLN A 1 98 ? -4.443 7.362 -8.944 1.00 93.25 98 GLN A N 1
ATOM 770 C CA . GLN A 1 98 ? -4.375 6.348 -7.909 1.00 93.25 98 GLN A CA 1
ATOM 771 C C . GLN A 1 98 ? -3.252 5.370 -8.240 1.00 93.25 98 GLN A C 1
ATOM 773 O O . GLN A 1 98 ? -3.256 4.718 -9.285 1.00 93.25 98 GLN A O 1
ATOM 778 N N . LEU A 1 99 ? -2.302 5.243 -7.320 1.00 96.06 99 LEU A N 1
ATOM 779 C CA . LEU A 1 99 ? -1.351 4.145 -7.299 1.00 96.06 99 LEU A CA 1
ATOM 780 C C . LEU A 1 99 ? -2.009 2.961 -6.592 1.00 96.06 99 LEU A C 1
ATOM 782 O O . LEU A 1 99 ? -2.351 3.058 -5.414 1.00 96.06 99 LEU A O 1
ATOM 786 N N . ARG A 1 100 ? -2.188 1.848 -7.302 1.00 95.94 100 ARG A N 1
ATOM 787 C CA . ARG A 1 100 ? -2.850 0.642 -6.797 1.00 95.94 100 ARG A CA 1
ATOM 788 C C . ARG A 1 100 ? -1.895 -0.542 -6.791 1.00 95.94 100 ARG A C 1
ATOM 790 O O . ARG A 1 100 ? -1.185 -0.752 -7.771 1.00 95.94 100 ARG A O 1
ATOM 797 N N . ALA A 1 101 ? -1.896 -1.342 -5.724 1.00 97.44 101 ALA A N 1
ATOM 798 C CA . ALA A 1 101 ? -1.074 -2.548 -5.648 1.00 97.44 101 ALA A CA 1
ATOM 799 C C . ALA A 1 101 ? -1.802 -3.744 -5.022 1.00 97.44 101 ALA A C 1
ATOM 801 O O . ALA A 1 101 ? -2.474 -3.614 -4.000 1.00 97.44 101 ALA A O 1
ATOM 802 N N . TYR A 1 102 ? -1.665 -4.919 -5.642 1.00 95.88 102 TYR A N 1
ATOM 803 C CA . TYR A 1 102 ? -2.315 -6.158 -5.199 1.00 95.88 102 TYR A CA 1
ATOM 804 C C . TYR A 1 102 ? -1.619 -7.403 -5.758 1.00 95.88 102 TYR A C 1
ATOM 806 O O . TYR A 1 102 ? -1.014 -7.369 -6.830 1.00 95.88 102 TYR A O 1
ATOM 814 N N . THR A 1 103 ? -1.724 -8.533 -5.060 1.00 95.75 103 THR A N 1
ATOM 815 C CA . THR A 1 103 ? -1.378 -9.855 -5.610 1.00 95.75 103 THR A CA 1
ATOM 816 C C . THR A 1 103 ? -2.612 -10.479 -6.265 1.00 95.75 103 THR A C 1
ATOM 818 O O . THR A 1 103 ? -3.747 -10.114 -5.948 1.00 95.75 103 THR A O 1
ATOM 821 N N . ASN A 1 104 ? -2.445 -11.469 -7.152 1.00 93.62 104 ASN A N 1
ATOM 822 C CA . ASN A 1 104 ? -3.613 -12.181 -7.692 1.00 93.62 104 ASN A CA 1
ATOM 823 C C . ASN A 1 104 ? -4.456 -12.822 -6.575 1.00 93.62 104 ASN A C 1
ATOM 825 O O . ASN A 1 104 ? -5.681 -12.853 -6.650 1.00 93.62 104 ASN A O 1
ATOM 829 N N . TRP A 1 105 ? -3.807 -13.260 -5.494 1.00 91.25 105 TRP A N 1
ATOM 830 C CA . TRP A 1 105 ? -4.465 -13.835 -4.328 1.00 91.25 105 TRP A CA 1
ATOM 831 C C . TRP A 1 105 ? -5.373 -12.842 -3.586 1.00 91.25 105 TRP A C 1
ATOM 833 O O . TRP A 1 105 ? -6.458 -13.242 -3.152 1.00 91.25 105 TRP A O 1
ATOM 843 N N . ASN A 1 106 ? -4.997 -11.556 -3.503 1.00 87.44 106 ASN A N 1
ATOM 844 C CA . ASN A 1 106 ? -5.817 -10.514 -2.868 1.00 87.44 106 ASN A CA 1
ATOM 845 C C . ASN A 1 106 ? -7.223 -10.401 -3.472 1.00 87.44 106 ASN A C 1
ATOM 847 O O . ASN A 1 106 ? -8.179 -10.125 -2.751 1.00 87.44 106 ASN A O 1
ATOM 851 N N . ARG A 1 107 ? -7.377 -10.698 -4.767 1.00 87.31 107 ARG A N 1
ATOM 852 C CA . ARG A 1 107 ? -8.653 -10.598 -5.498 1.00 87.31 107 ARG A CA 1
ATOM 853 C C . ARG A 1 107 ? -9.745 -11.528 -4.957 1.00 87.31 107 ARG A C 1
ATOM 855 O O . ARG A 1 107 ? -10.914 -11.356 -5.291 1.00 87.31 107 ARG A O 1
ATOM 862 N N . ASN A 1 108 ? -9.389 -12.512 -4.128 1.00 82.38 108 ASN A N 1
ATOM 863 C CA . ASN A 1 108 ? -10.354 -13.376 -3.447 1.00 82.38 108 ASN A CA 1
ATOM 864 C C . ASN A 1 108 ? -11.057 -12.705 -2.252 1.00 82.38 108 ASN A C 1
ATOM 866 O O . ASN A 1 108 ? -12.039 -13.257 -1.756 1.00 82.38 108 ASN A O 1
ATOM 870 N N . PHE A 1 109 ? -10.563 -11.561 -1.767 1.00 77.75 109 PHE A N 1
ATOM 871 C CA . PHE A 1 109 ? -11.003 -10.947 -0.506 1.00 77.75 109 PHE A CA 1
ATOM 872 C C . PHE A 1 109 ? -11.685 -9.580 -0.690 1.00 77.75 109 PHE A C 1
ATOM 874 O O . PHE A 1 109 ? -11.848 -8.845 0.280 1.00 77.75 109 PHE A O 1
ATOM 881 N N . GLY A 1 110 ? -12.116 -9.259 -1.915 1.00 71.75 110 GLY A N 1
ATOM 882 C CA . GLY A 1 110 ? -12.692 -7.954 -2.253 1.00 71.75 110 GLY A CA 1
ATOM 883 C C . GLY A 1 110 ? -11.656 -6.827 -2.225 1.00 71.75 110 GLY A C 1
ATOM 884 O O . GLY A 1 110 ? -10.454 -7.087 -2.231 1.00 71.75 110 GLY A O 1
ATOM 885 N N . ASP A 1 111 ? -12.136 -5.584 -2.177 1.00 73.06 111 ASP A N 1
ATOM 886 C CA . ASP A 1 111 ? -11.291 -4.381 -2.234 1.00 73.06 111 ASP A CA 1
ATOM 887 C C . ASP A 1 111 ? -10.629 -4.030 -0.887 1.00 73.06 111 ASP A C 1
ATOM 889 O O . ASP A 1 111 ? -9.714 -3.215 -0.848 1.00 73.06 111 ASP A O 1
ATOM 893 N N . ASP A 1 112 ? -11.029 -4.692 0.208 1.00 68.62 112 ASP A N 1
ATOM 894 C CA . ASP A 1 112 ? -10.573 -4.397 1.578 1.00 68.62 112 ASP A CA 1
ATOM 895 C C . ASP A 1 112 ? -9.046 -4.611 1.780 1.00 68.62 112 ASP A C 1
ATOM 897 O O . ASP A 1 112 ? -8.469 -4.043 2.700 1.00 68.62 112 ASP A O 1
ATOM 901 N N . PHE A 1 113 ? -8.375 -5.415 0.939 1.00 75.75 113 PHE A N 1
ATOM 902 C CA . PHE A 1 113 ? -6.931 -5.726 1.052 1.00 75.75 113 PHE A CA 1
ATOM 903 C C . PHE A 1 113 ? -6.111 -5.275 -0.161 1.00 75.75 113 PHE A C 1
ATOM 905 O O . PHE A 1 113 ? -5.041 -5.823 -0.442 1.00 75.75 113 PHE A O 1
ATOM 912 N N . ILE A 1 114 ? -6.635 -4.313 -0.914 1.00 87.00 114 ILE A N 1
ATOM 913 C CA . ILE A 1 114 ? -5.971 -3.752 -2.084 1.00 87.00 114 ILE A CA 1
ATOM 914 C C . ILE A 1 114 ? -5.393 -2.403 -1.688 1.00 87.00 114 ILE A C 1
ATOM 916 O O . ILE A 1 114 ? -6.114 -1.506 -1.263 1.00 87.00 114 ILE A O 1
ATOM 920 N N . PHE A 1 115 ? -4.077 -2.265 -1.825 1.00 92.75 115 PHE A N 1
ATOM 921 C CA . PHE A 1 115 ? -3.410 -1.011 -1.514 1.00 92.75 115 PHE A CA 1
ATOM 922 C C . PHE A 1 115 ? -3.789 0.043 -2.547 1.00 92.75 115 PHE A C 1
ATOM 924 O O . PHE A 1 115 ? -3.660 -0.200 -3.750 1.00 92.75 115 PHE A O 1
ATOM 931 N N . THR A 1 116 ? -4.177 1.225 -2.079 1.00 92.06 116 THR A N 1
ATOM 932 C CA . THR A 1 116 ? -4.393 2.407 -2.914 1.00 92.06 116 THR A CA 1
ATOM 933 C C . THR A 1 116 ? -3.764 3.631 -2.268 1.00 92.06 116 THR A C 1
ATOM 935 O O . THR A 1 116 ? -3.888 3.821 -1.060 1.00 92.06 116 THR A O 1
ATOM 938 N N . LYS A 1 117 ? -3.135 4.487 -3.071 1.00 91.38 117 LYS A N 1
ATOM 939 C CA . LYS A 1 117 ? -2.594 5.779 -2.642 1.00 91.38 117 LYS A CA 1
ATOM 940 C C . LYS A 1 117 ? -2.865 6.835 -3.705 1.00 91.38 117 LYS A C 1
ATOM 942 O O . LYS A 1 117 ? -2.585 6.597 -4.877 1.00 91.38 117 LYS A O 1
ATOM 947 N N . ASN A 1 118 ? -3.384 7.987 -3.294 1.00 90.25 118 ASN A N 1
ATOM 948 C CA . ASN A 1 118 ? -3.573 9.124 -4.189 1.00 90.25 118 ASN A CA 1
ATOM 949 C C . ASN A 1 118 ? -2.212 9.762 -4.507 1.00 90.25 118 ASN A C 1
ATOM 951 O O . ASN A 1 118 ? -1.374 9.937 -3.618 1.00 90.25 118 ASN A O 1
ATOM 955 N N . ILE A 1 119 ? -2.000 10.064 -5.784 1.00 91.25 119 ILE A N 1
ATOM 956 C CA . ILE A 1 119 ? -0.803 10.698 -6.328 1.00 91.25 119 ILE A CA 1
ATOM 957 C C . ILE A 1 119 ? -1.249 11.921 -7.116 1.00 91.25 119 ILE A C 1
ATOM 959 O O . ILE A 1 119 ? -2.130 11.833 -7.971 1.00 91.25 119 ILE A O 1
ATOM 963 N N . GLU A 1 120 ? -0.641 13.060 -6.831 1.00 89.62 120 GLU A N 1
ATOM 964 C CA . GLU A 1 120 ? -0.884 14.296 -7.563 1.00 89.62 120 GLU A CA 1
ATOM 965 C C . GLU A 1 120 ? 0.273 14.563 -8.522 1.00 89.62 120 GLU A C 1
ATOM 967 O O . GLU A 1 120 ? 1.439 14.472 -8.133 1.00 89.62 120 GLU A O 1
ATOM 972 N N . ILE A 1 121 ? -0.054 14.871 -9.777 1.00 91.06 121 ILE A N 1
ATOM 973 C CA . ILE A 1 121 ? 0.916 15.226 -10.812 1.00 91.06 121 ILE A CA 1
ATOM 974 C C . ILE A 1 121 ? 0.604 16.638 -11.289 1.00 91.06 121 ILE A C 1
ATOM 976 O O . ILE A 1 121 ? -0.460 16.895 -11.851 1.00 91.06 121 ILE A O 1
ATOM 980 N N . ILE A 1 122 ? 1.540 17.552 -11.075 1.00 88.50 122 ILE A N 1
ATOM 981 C CA . ILE A 1 122 ? 1.371 18.975 -11.351 1.00 88.50 122 ILE A CA 1
ATOM 982 C C . ILE A 1 122 ? 2.176 19.354 -12.591 1.00 88.50 122 ILE A C 1
ATOM 984 O O . ILE A 1 122 ? 3.351 19.012 -12.724 1.00 88.50 122 ILE A O 1
ATOM 988 N N . ASP A 1 123 ? 1.545 20.105 -13.488 1.00 88.00 123 ASP A N 1
ATOM 989 C CA . ASP A 1 123 ? 2.253 20.822 -14.542 1.00 88.00 123 ASP A CA 1
ATOM 990 C C . ASP A 1 123 ? 2.539 22.246 -14.054 1.00 88.00 123 ASP A C 1
ATOM 992 O O . ASP A 1 123 ? 1.631 23.062 -13.895 1.00 88.00 123 ASP A O 1
ATOM 996 N N . VAL A 1 124 ? 3.818 22.514 -13.788 1.00 86.31 124 VAL A N 1
ATOM 997 C CA . VAL A 1 124 ? 4.320 23.795 -13.268 1.00 86.31 124 VAL A CA 1
ATOM 998 C C . VAL A 1 124 ? 4.110 24.937 -14.269 1.00 86.31 124 VAL A C 1
ATOM 1000 O O . VAL A 1 124 ? 3.935 26.092 -13.878 1.00 86.31 124 VAL A O 1
ATOM 1003 N N . PHE A 1 125 ? 4.119 24.623 -15.564 1.00 83.69 125 PHE A N 1
ATOM 1004 C CA . PHE A 1 125 ? 4.074 25.595 -16.649 1.00 83.69 125 PHE A CA 1
ATOM 1005 C C . PHE A 1 125 ? 2.645 25.915 -17.094 1.00 83.69 125 PHE A C 1
ATOM 1007 O O . PHE A 1 125 ? 2.394 27.025 -17.563 1.00 83.69 125 PHE A O 1
ATOM 1014 N N . LYS A 1 126 ? 1.689 25.000 -16.884 1.00 79.56 126 LYS A N 1
ATOM 1015 C CA . LYS A 1 126 ? 0.280 25.169 -17.283 1.00 79.56 126 LYS A CA 1
ATOM 1016 C C . LYS A 1 126 ? -0.366 26.455 -16.756 1.00 79.56 126 LYS A C 1
ATOM 1018 O O . LYS A 1 126 ? -1.089 27.110 -17.498 1.00 79.56 126 LYS A O 1
ATOM 1023 N N . SER A 1 127 ? -0.096 26.843 -15.508 1.00 67.06 127 SER A N 1
ATOM 1024 C CA . SER A 1 127 ? -0.657 28.064 -14.903 1.00 67.06 127 SER A CA 1
ATOM 1025 C C . SER A 1 127 ? -0.007 29.365 -15.391 1.00 67.06 127 SER A C 1
ATOM 1027 O O . SER A 1 127 ? -0.604 30.426 -15.239 1.00 67.06 127 SER A O 1
ATOM 1029 N N . HIS A 1 128 ? 1.193 29.293 -15.976 1.00 64.06 128 HIS A N 1
ATOM 1030 C CA . HIS A 1 128 ? 1.985 30.456 -16.401 1.00 64.06 128 HIS A CA 1
ATOM 1031 C C . HIS A 1 128 ? 2.011 30.651 -17.927 1.00 64.06 128 HIS A C 1
ATOM 1033 O O . HIS A 1 128 ? 2.240 31.763 -18.395 1.00 64.06 128 HIS A O 1
ATOM 1039 N N . PHE A 1 129 ? 1.769 29.585 -18.697 1.00 62.53 129 PHE A N 1
ATOM 1040 C CA . PHE A 1 129 ? 1.762 29.581 -20.166 1.00 62.53 129 PHE A CA 1
ATOM 1041 C C . PHE A 1 129 ? 0.402 29.204 -20.777 1.00 62.53 129 PHE A C 1
ATOM 1043 O O . PHE A 1 129 ? 0.254 29.228 -22.001 1.00 62.53 129 PHE A O 1
ATOM 1050 N N . GLY A 1 130 ? -0.597 28.865 -19.954 1.00 49.81 130 GLY A N 1
ATOM 1051 C CA . GLY A 1 130 ? -1.965 28.626 -20.406 1.00 49.81 130 GLY A CA 1
ATOM 1052 C C . GLY A 1 130 ? -2.541 29.869 -21.083 1.00 49.81 130 GLY A C 1
ATOM 1053 O O . GLY A 1 130 ? -2.704 30.909 -20.453 1.00 49.81 130 GLY A O 1
ATOM 1054 N N . SER A 1 131 ? -2.816 29.758 -22.383 1.00 38.81 131 SER A N 1
ATOM 1055 C CA . SER A 1 131 ? -3.495 30.791 -23.169 1.00 38.81 131 SER A CA 1
ATOM 1056 C C . SER A 1 131 ? -4.887 31.104 -22.607 1.00 38.81 131 SER A C 1
ATOM 1058 O O . SER A 1 131 ? -5.569 30.217 -22.097 1.00 38.81 131 SER A O 1
ATOM 1060 N N . GLU A 1 132 ? -5.305 32.362 -22.767 1.00 37.50 132 GLU A N 1
ATOM 1061 C CA . GLU A 1 132 ? -6.625 32.950 -22.478 1.00 37.50 132 GLU A CA 1
ATOM 1062 C C . GLU A 1 132 ? -7.792 32.318 -23.276 1.00 37.50 132 GLU A C 1
ATOM 1064 O O . GLU A 1 132 ? -8.583 33.011 -23.911 1.00 37.50 132 GLU A O 1
ATOM 1069 N N . THR A 1 133 ? -7.939 30.995 -23.289 1.00 35.59 133 THR A N 1
ATOM 1070 C CA . THR A 1 133 ? -9.030 30.331 -24.019 1.00 35.59 133 THR A CA 1
ATOM 1071 C C . THR A 1 133 ? -9.820 29.370 -23.148 1.00 35.59 133 THR A C 1
ATOM 1073 O O . THR A 1 133 ? -10.079 28.256 -23.572 1.00 35.59 133 THR A O 1
ATOM 1076 N N . GLU A 1 134 ? -10.244 29.820 -21.966 1.00 36.34 134 GLU A N 1
ATOM 1077 C CA . GLU A 1 134 ? -11.487 29.364 -21.316 1.00 36.34 134 GLU A CA 1
ATOM 1078 C C . GLU A 1 134 ? -12.207 30.539 -20.615 1.00 36.34 134 GLU A C 1
ATOM 1080 O O . GLU A 1 134 ? -12.724 30.420 -19.512 1.00 36.34 134 GLU A O 1
ATOM 1085 N N . GLU A 1 135 ? -12.290 31.699 -21.273 1.00 35.53 135 GLU A N 1
ATOM 1086 C CA . GLU A 1 135 ? -13.355 32.676 -21.011 1.00 35.53 135 GLU A CA 1
ATOM 1087 C C . GLU A 1 135 ? -14.303 32.693 -22.212 1.00 35.53 135 GLU A C 1
ATOM 1089 O O . GLU A 1 135 ? -14.071 33.389 -23.198 1.00 35.53 135 GLU A O 1
ATOM 1094 N N . ASN A 1 136 ? -15.340 31.852 -22.158 1.00 34.94 136 ASN A N 1
ATOM 1095 C CA . ASN A 1 136 ? -16.708 32.129 -22.623 1.00 34.94 136 ASN A CA 1
ATOM 1096 C C . ASN A 1 136 ? -17.496 30.824 -22.785 1.00 34.94 136 ASN A C 1
ATOM 1098 O O . ASN A 1 136 ? -17.817 30.385 -23.887 1.00 34.94 136 ASN A O 1
ATOM 1102 N N . SER A 1 137 ? -17.918 30.258 -21.662 1.00 30.12 137 SER A N 1
ATOM 1103 C CA . SER A 1 137 ? -19.196 29.555 -21.605 1.00 30.12 137 SER A CA 1
ATOM 1104 C C . SER A 1 137 ? -20.091 30.315 -20.638 1.00 30.12 137 SER A C 1
ATOM 1106 O O . SER A 1 137 ? -20.141 30.032 -19.443 1.00 30.12 137 SER A O 1
ATOM 1108 N N . ASN A 1 138 ? -20.796 31.313 -21.179 1.00 34.97 138 ASN A N 1
ATOM 1109 C CA . ASN A 1 138 ? -22.024 31.823 -20.582 1.00 34.97 138 ASN A CA 1
ATOM 1110 C C . ASN A 1 138 ? -23.031 30.670 -20.535 1.00 34.97 138 ASN A C 1
ATOM 1112 O O . ASN A 1 138 ? -23.827 30.478 -21.452 1.00 34.97 138 ASN A O 1
ATOM 1116 N N . THR A 1 139 ? -22.987 29.879 -19.470 1.00 30.86 139 THR A N 1
ATOM 1117 C CA . THR A 1 139 ? -24.114 29.039 -19.082 1.00 30.86 139 THR A CA 1
ATOM 1118 C C . THR A 1 139 ? -25.117 29.936 -18.375 1.00 30.86 139 THR A C 1
ATOM 1120 O O . THR A 1 139 ? -24.982 30.249 -17.193 1.00 30.86 139 THR A O 1
ATOM 1123 N N . GLU A 1 140 ? -26.119 30.382 -19.132 1.00 31.86 140 GLU A N 1
ATOM 1124 C CA . GLU A 1 140 ? -27.366 30.880 -18.570 1.00 31.86 140 GLU A CA 1
ATOM 1125 C C . GLU A 1 140 ? -27.904 29.839 -17.584 1.00 31.86 140 GLU A C 1
ATOM 1127 O O . GLU A 1 140 ? -28.204 28.700 -17.943 1.00 31.86 140 GLU A O 1
ATOM 1132 N N . VAL A 1 141 ? -27.993 30.241 -16.319 1.00 31.17 141 VAL A N 1
ATOM 1133 C CA . VAL A 1 141 ? -28.601 29.460 -15.246 1.00 31.17 141 VAL A CA 1
ATOM 1134 C C . VAL A 1 141 ? -30.084 29.268 -15.581 1.00 31.17 141 VAL A C 1
ATOM 1136 O O . VAL A 1 141 ? -30.826 30.257 -15.612 1.00 31.17 141 VAL A O 1
ATOM 1139 N N . PRO A 1 142 ? -30.583 28.033 -15.779 1.00 33.72 142 PRO A N 1
ATOM 1140 C CA . PRO A 1 142 ? -32.013 27.807 -15.732 1.00 33.72 142 PRO A CA 1
ATOM 1141 C C . PRO A 1 142 ? -32.444 28.037 -14.284 1.00 33.72 142 PRO A C 1
ATOM 1143 O O . PRO A 1 142 ? -31.949 27.376 -13.370 1.00 33.72 142 PRO A O 1
ATOM 1146 N N . LYS A 1 143 ? -33.376 28.969 -14.062 1.00 40.81 143 LYS A N 1
ATOM 1147 C CA . LYS A 1 143 ? -34.125 29.064 -12.803 1.00 40.81 143 LYS A CA 1
ATOM 1148 C C . LYS A 1 143 ? -34.883 27.752 -12.593 1.00 40.81 143 LYS A C 1
ATOM 1150 O O . LYS A 1 143 ? -36.004 27.596 -13.072 1.00 40.81 143 LYS A O 1
ATOM 1155 N N . ALA A 1 144 ? -34.253 26.818 -11.891 1.00 31.84 144 ALA A N 1
ATOM 1156 C CA . ALA A 1 144 ? -34.881 25.626 -11.360 1.00 31.84 144 ALA A CA 1
ATOM 1157 C C . ALA A 1 144 ? -35.228 25.874 -9.887 1.00 31.84 144 ALA A C 1
ATOM 1159 O O . ALA A 1 144 ? -34.413 26.360 -9.108 1.00 31.84 144 ALA A O 1
ATOM 1160 N N . SER A 1 145 ? -36.489 25.589 -9.580 1.00 33.53 145 SER A N 1
ATOM 1161 C CA . SER A 1 145 ? -37.154 25.536 -8.278 1.00 33.53 145 SER A CA 1
ATOM 1162 C C . SER A 1 145 ? -36.256 25.260 -7.068 1.00 33.53 145 SER A C 1
ATOM 1164 O O . SER A 1 145 ? -35.448 24.336 -7.108 1.00 33.53 145 SER A O 1
ATOM 1166 N N . GLU A 1 146 ? -36.509 25.987 -5.976 1.00 34.38 146 GLU A N 1
ATOM 1167 C CA . GLU A 1 146 ? -36.011 25.738 -4.618 1.00 34.38 146 GLU A CA 1
ATOM 1168 C C . GLU A 1 146 ? -36.122 24.250 -4.232 1.00 34.38 146 GLU A C 1
ATOM 1170 O O . GLU A 1 146 ? -37.156 23.768 -3.771 1.00 34.38 146 GLU A O 1
ATOM 1175 N N . GLN A 1 147 ? -35.032 23.512 -4.420 1.00 37.94 147 GLN A N 1
ATOM 1176 C CA . GLN A 1 147 ? -34.706 22.336 -3.629 1.00 37.94 147 GLN A CA 1
ATOM 1177 C C . GLN A 1 147 ? -33.532 22.738 -2.744 1.00 37.94 147 GLN A C 1
ATOM 1179 O O . GLN A 1 147 ? -32.561 23.322 -3.219 1.00 37.94 147 GLN A O 1
ATOM 1184 N N . ILE A 1 148 ? -33.658 22.478 -1.445 1.00 42.59 148 ILE A N 1
ATOM 1185 C CA . ILE A 1 148 ? -32.625 22.744 -0.445 1.00 42.59 148 ILE A CA 1
ATOM 1186 C C . ILE A 1 148 ? -31.394 21.904 -0.823 1.00 42.59 148 ILE A C 1
ATOM 1188 O O . ILE A 1 148 ? -31.339 20.709 -0.542 1.00 42.59 148 ILE A O 1
ATOM 1192 N N . ASN A 1 149 ? -30.433 22.507 -1.524 1.00 53.94 149 ASN A N 1
ATOM 1193 C CA . ASN A 1 149 ? -29.136 21.896 -1.786 1.00 53.94 149 ASN A CA 1
ATOM 1194 C C . ASN A 1 149 ? -28.307 22.028 -0.508 1.00 53.94 149 ASN A C 1
ATOM 1196 O O . ASN A 1 149 ? -27.784 23.101 -0.214 1.00 53.94 149 ASN A O 1
ATOM 1200 N N . ASN A 1 150 ? -28.218 20.950 0.268 1.00 64.31 150 ASN A N 1
ATOM 1201 C CA . ASN A 1 150 ? -27.352 20.905 1.444 1.00 64.31 150 ASN A CA 1
ATOM 1202 C C . ASN A 1 150 ? -25.897 21.158 1.018 1.00 64.31 150 ASN A C 1
ATOM 1204 O O . ASN A 1 150 ? -25.389 20.466 0.138 1.00 64.31 150 ASN A O 1
ATOM 1208 N N . THR A 1 151 ? -25.223 22.127 1.643 1.00 82.25 151 THR A N 1
ATOM 1209 C CA . THR A 1 151 ? -23.817 22.479 1.353 1.00 82.25 151 THR A CA 1
ATOM 1210 C C . THR A 1 151 ? -22.818 21.504 1.980 1.00 82.25 151 THR A C 1
ATOM 1212 O O . THR A 1 151 ? -21.640 21.499 1.623 1.00 82.25 151 THR A O 1
ATOM 1215 N N . PHE A 1 152 ? -23.287 20.640 2.884 1.00 90.56 152 PHE A N 1
ATOM 1216 C CA . PHE A 1 152 ? -22.496 19.615 3.549 1.00 90.56 152 PHE A CA 1
ATOM 1217 C C . PHE A 1 152 ? -23.328 18.397 3.959 1.00 90.56 152 PHE A C 1
ATOM 1219 O O . PHE A 1 152 ? -24.558 18.403 3.884 1.00 90.56 152 PHE A O 1
ATOM 1226 N N . LYS A 1 153 ? -22.649 17.343 4.420 1.00 92.38 153 LYS A N 1
ATOM 1227 C CA . LYS A 1 153 ? -23.250 16.107 4.924 1.00 92.38 153 LYS A CA 1
ATOM 1228 C C . LYS A 1 153 ? -22.799 15.841 6.359 1.00 92.38 153 LYS A C 1
ATOM 1230 O O . LYS A 1 153 ? -21.617 15.960 6.664 1.00 92.38 153 LYS A O 1
ATOM 1235 N N . ILE A 1 154 ? -23.723 15.416 7.222 1.00 94.38 154 ILE A N 1
ATOM 1236 C CA . ILE A 1 154 ? -23.428 14.920 8.573 1.00 94.38 154 ILE A CA 1
ATOM 1237 C C . ILE A 1 154 ? -24.086 13.556 8.792 1.00 94.38 154 ILE A C 1
ATOM 1239 O O . ILE A 1 154 ? -25.236 13.348 8.417 1.00 94.38 154 ILE A O 1
ATOM 1243 N N . GLU A 1 155 ? -23.359 12.618 9.393 1.00 94.31 155 GLU A N 1
ATOM 1244 C CA . GLU A 1 155 ? -23.855 11.279 9.731 1.00 94.31 155 GLU A CA 1
ATOM 1245 C C . GLU A 1 155 ? -23.665 10.986 11.222 1.00 94.31 155 GLU A C 1
ATOM 1247 O O . GLU A 1 155 ? -22.692 11.440 11.829 1.00 94.31 155 GLU A O 1
ATOM 1252 N N . PHE A 1 156 ? -24.585 10.208 11.805 1.00 95.00 156 PHE A N 1
ATOM 1253 C CA . PHE A 1 156 ? -24.617 9.864 13.229 1.00 95.00 156 PHE A CA 1
ATOM 1254 C C . PHE A 1 156 ? -24.495 8.354 13.452 1.00 95.00 156 PHE A C 1
ATOM 1256 O O . PHE A 1 156 ? -25.186 7.555 12.823 1.00 95.00 156 PHE A O 1
ATOM 1263 N N . PHE A 1 157 ? -23.656 7.976 14.413 1.00 93.69 157 PHE A N 1
ATOM 1264 C CA . PHE A 1 157 ? -23.163 6.618 14.622 1.00 93.69 157 PHE A CA 1
ATOM 1265 C C . PHE A 1 157 ? -23.322 6.205 16.096 1.00 93.69 157 PHE A C 1
ATOM 1267 O O . PHE A 1 157 ? -22.450 6.483 16.927 1.00 93.69 157 PHE A O 1
ATOM 1274 N N . PRO A 1 158 ? -24.441 5.560 16.473 1.00 93.31 158 PRO A N 1
ATOM 1275 C CA . PRO A 1 158 ? -24.657 5.063 17.825 1.00 93.31 158 PRO A CA 1
ATOM 1276 C C . PRO A 1 158 ? -23.596 4.032 18.211 1.00 93.31 158 PRO A C 1
ATOM 1278 O O . PRO A 1 158 ? -23.374 3.054 17.492 1.00 93.31 158 PRO A O 1
ATOM 1281 N N . GLU A 1 159 ? -22.951 4.221 19.362 1.00 91.31 159 GLU A N 1
ATOM 1282 C CA . GLU A 1 159 ? -21.963 3.275 19.876 1.00 91.31 159 GLU A CA 1
ATOM 1283 C C . GLU A 1 159 ? -22.606 1.896 20.078 1.00 91.31 159 GLU A C 1
ATOM 1285 O O . GLU A 1 159 ? -23.620 1.758 20.769 1.00 91.31 159 GLU A O 1
ATOM 1290 N N . GLY A 1 160 ? -22.003 0.869 19.476 1.00 82.31 160 GLY A N 1
ATOM 1291 C CA . GLY A 1 160 ? -22.519 -0.493 19.539 1.00 82.31 160 GLY A CA 1
ATOM 1292 C C . GLY A 1 160 ? -23.576 -0.837 18.484 1.00 82.31 160 GLY A C 1
ATOM 1293 O O . GLY A 1 160 ? -24.097 -1.951 18.540 1.00 82.31 160 GLY A O 1
ATOM 1294 N N . GLY A 1 161 ? -23.873 0.078 17.551 1.00 81.81 161 GLY A N 1
ATOM 1295 C CA . GLY A 1 161 ? -24.679 -0.152 16.343 1.00 81.81 161 GLY A CA 1
ATOM 1296 C C . GLY A 1 161 ? -26.103 0.411 16.388 1.00 81.81 161 GLY A C 1
ATOM 1297 O O . GLY A 1 161 ? -26.642 0.797 15.358 1.00 81.81 161 GLY A O 1
ATOM 1298 N N . SER A 1 162 ? -26.736 0.516 17.557 1.00 86.25 162 SER A N 1
ATOM 1299 C CA . SER A 1 162 ? -28.111 1.036 17.652 1.00 86.25 162 SER A CA 1
ATOM 1300 C C . SER A 1 162 ? -28.370 1.763 18.966 1.00 86.25 162 SER A C 1
ATOM 1302 O O . SER A 1 162 ? -27.766 1.458 19.999 1.00 86.25 162 SER A O 1
ATOM 1304 N N . LEU A 1 163 ? -29.305 2.714 18.939 1.00 90.69 163 LEU A N 1
ATOM 1305 C CA . LEU A 1 163 ? -29.841 3.319 20.153 1.00 90.69 163 LEU A CA 1
ATOM 1306 C C . LEU A 1 163 ? -30.808 2.344 20.829 1.00 90.69 163 LEU A C 1
ATOM 1308 O O . LEU A 1 163 ? -31.530 1.610 20.161 1.00 90.69 163 LEU A O 1
ATOM 1312 N N . LEU A 1 164 ? -30.835 2.343 22.161 1.00 90.94 164 LEU A N 1
ATOM 1313 C CA . LEU A 1 164 ? -31.716 1.484 22.950 1.00 90.94 164 LEU A CA 1
ATOM 1314 C C . LEU A 1 164 ? -32.514 2.335 23.935 1.00 90.94 164 LEU A C 1
ATOM 1316 O O . LEU A 1 164 ? -31.954 3.172 24.651 1.00 90.94 164 LEU A O 1
ATOM 1320 N N . LYS A 1 165 ? -33.826 2.103 23.978 1.00 91.69 165 LYS A N 1
ATOM 1321 C CA . LYS A 1 165 ? -34.751 2.801 24.873 1.00 91.69 165 LYS A CA 1
ATOM 1322 C C . LYS A 1 165 ? -34.295 2.703 26.332 1.00 91.69 165 LYS A C 1
ATOM 1324 O O . LYS A 1 165 ? -33.989 1.614 26.812 1.00 91.69 165 LYS A O 1
ATOM 1329 N N . ASN A 1 166 ? -34.329 3.828 27.043 1.00 91.88 166 ASN A N 1
ATOM 1330 C CA . ASN A 1 166 ? -33.945 4.001 28.446 1.00 91.88 166 ASN A CA 1
ATOM 1331 C C . ASN A 1 166 ? -32.492 3.611 28.759 1.00 91.88 166 ASN A C 1
ATOM 1333 O O . ASN A 1 166 ? -32.166 3.286 29.902 1.00 91.88 166 ASN A O 1
ATOM 1337 N N . VAL A 1 167 ? -31.603 3.657 27.762 1.00 92.38 167 VAL A N 1
ATOM 1338 C CA . VAL A 1 167 ? -30.181 3.355 27.936 1.00 92.38 167 VAL A CA 1
ATOM 1339 C C . VAL A 1 167 ? -29.326 4.510 27.428 1.00 92.38 167 VAL A C 1
ATOM 1341 O O . VAL A 1 167 ? -29.334 4.841 26.242 1.00 92.38 167 VAL A O 1
ATOM 1344 N N . ALA A 1 168 ? -28.534 5.096 28.330 1.00 93.12 168 ALA A N 1
ATOM 1345 C CA . ALA A 1 168 ? -27.591 6.156 27.990 1.00 93.12 168 ALA A CA 1
ATOM 1346 C C . ALA A 1 168 ? -26.617 5.686 26.897 1.00 93.12 168 ALA A C 1
ATOM 1348 O O . ALA A 1 168 ? -26.022 4.603 26.979 1.00 93.12 168 ALA A O 1
ATOM 1349 N N . SER A 1 169 ? -26.478 6.487 25.847 1.00 92.12 169 SER A N 1
ATOM 1350 C CA . SER A 1 169 ? -25.790 6.120 24.615 1.00 92.12 169 SER A CA 1
ATOM 1351 C C . SER A 1 169 ? -24.852 7.214 24.154 1.00 92.12 169 SER A C 1
ATOM 1353 O O . SER A 1 169 ? -25.214 8.384 24.165 1.00 92.12 169 SER A O 1
ATOM 1355 N N . VAL A 1 170 ? -23.643 6.815 23.763 1.00 94.94 170 VAL A N 1
ATOM 1356 C CA . VAL A 1 170 ? -22.721 7.673 23.026 1.00 94.94 170 VAL A CA 1
ATOM 1357 C C . VAL A 1 170 ? -23.094 7.580 21.554 1.00 94.94 170 VAL A C 1
ATOM 1359 O O . VAL A 1 170 ? -23.359 6.489 21.050 1.00 94.94 170 VAL A O 1
ATOM 1362 N N . VAL A 1 171 ? -23.120 8.719 20.877 1.00 95.88 171 VAL A N 1
ATOM 1363 C CA . VAL A 1 171 ? -23.317 8.810 19.433 1.00 95.88 171 VAL A CA 1
ATOM 1364 C C . VAL A 1 171 ? -22.125 9.569 18.873 1.00 95.88 171 VAL A C 1
ATOM 1366 O O . VAL A 1 171 ? -21.893 10.717 19.252 1.00 95.88 171 VAL A O 1
ATOM 1369 N N . GLY A 1 172 ? -21.339 8.903 18.029 1.00 96.06 172 GLY A N 1
ATOM 1370 C CA . GLY A 1 172 ? -20.328 9.563 17.212 1.00 96.06 172 GLY A CA 1
ATOM 1371 C C . GLY A 1 172 ? -20.994 10.287 16.047 1.00 96.06 172 GLY A C 1
ATOM 1372 O O . GLY A 1 172 ? -22.074 9.894 15.615 1.00 96.06 172 GLY A O 1
ATOM 1373 N N . PHE A 1 173 ? -20.367 11.327 15.522 1.00 96.62 173 PHE A N 1
ATOM 1374 C CA . PHE A 1 173 ? -20.807 11.954 14.280 1.00 96.62 173 PHE A CA 1
ATOM 1375 C C . PHE A 1 173 ? -19.609 12.306 13.409 1.00 96.62 173 PHE A C 1
ATOM 1377 O O . PHE A 1 173 ? -18.509 12.509 13.927 1.00 96.62 173 PHE A O 1
ATOM 1384 N N . LYS A 1 174 ? -19.831 12.366 12.095 1.00 95.19 174 LYS A N 1
ATOM 1385 C CA . LYS A 1 174 ? -18.852 12.833 11.111 1.00 95.19 174 LYS A CA 1
ATOM 1386 C C . LYS A 1 174 ? -19.528 13.808 10.159 1.00 95.19 174 LYS A C 1
ATOM 1388 O O . LYS A 1 174 ? -20.572 13.474 9.604 1.00 95.19 174 LYS A O 1
ATOM 1393 N N . ALA A 1 175 ? -18.918 14.970 9.966 1.00 94.88 175 ALA A N 1
ATOM 1394 C CA . ALA A 1 175 ? -19.333 15.964 8.992 1.00 94.88 175 ALA A CA 1
ATOM 1395 C C . ALA A 1 175 ? -18.275 16.133 7.896 1.00 94.88 175 ALA A C 1
ATOM 1397 O O . ALA A 1 175 ? -17.078 16.211 8.182 1.00 94.88 175 ALA A O 1
ATOM 1398 N N . VAL A 1 176 ? -18.733 16.175 6.647 1.00 92.75 176 VAL A N 1
ATOM 1399 C CA . VAL A 1 176 ? -17.900 16.366 5.455 1.00 92.75 176 VAL A CA 1
ATOM 1400 C C . VAL A 1 176 ? -18.570 17.317 4.468 1.00 92.75 176 VAL A C 1
ATOM 1402 O O . VAL A 1 176 ? -19.797 17.438 4.460 1.00 92.75 176 VAL A O 1
ATOM 1405 N N . ASP A 1 177 ? -17.778 17.973 3.627 1.00 88.00 177 ASP A N 1
ATOM 1406 C CA . ASP A 1 177 ? -18.285 18.714 2.470 1.00 88.00 177 ASP A CA 1
ATOM 1407 C C . ASP A 1 177 ? -18.822 17.763 1.374 1.00 88.00 177 ASP A C 1
ATOM 1409 O O . ASP A 1 177 ? -18.869 16.538 1.534 1.00 88.00 177 ASP A O 1
ATOM 1413 N N . LEU A 1 178 ? -19.245 18.322 0.238 1.00 83.94 178 LEU A N 1
ATOM 1414 C CA . LEU A 1 178 ? -19.762 17.550 -0.902 1.00 83.94 178 LEU A CA 1
ATOM 1415 C C . LEU A 1 178 ? -18.709 16.661 -1.588 1.00 83.94 178 LEU A C 1
ATOM 1417 O O . LEU A 1 178 ? -19.074 15.752 -2.333 1.00 83.94 178 LEU A O 1
ATOM 1421 N N . ILE A 1 179 ? -17.425 16.922 -1.346 1.00 76.31 179 ILE A N 1
ATOM 1422 C CA . ILE A 1 179 ? -16.278 16.224 -1.937 1.00 76.31 179 ILE A CA 1
ATOM 1423 C C . ILE A 1 179 ? -15.725 15.159 -0.967 1.00 76.31 179 ILE A C 1
ATOM 1425 O O . ILE A 1 179 ? -15.000 14.256 -1.379 1.00 76.31 179 ILE A O 1
ATOM 1429 N N . GLY A 1 180 ? -16.139 15.188 0.302 1.00 81.94 180 GLY A N 1
ATOM 1430 C CA . GLY A 1 180 ? -15.729 14.253 1.346 1.00 81.94 180 GLY A CA 1
ATOM 1431 C C . GLY A 1 180 ? -14.658 14.801 2.293 1.00 81.94 180 GLY A C 1
ATOM 1432 O O . GLY A 1 180 ? -14.242 14.070 3.199 1.00 81.94 180 GLY A O 1
ATOM 1433 N N . ASN A 1 181 ? -14.244 16.062 2.137 1.00 86.00 181 ASN A N 1
ATOM 1434 C CA . ASN A 1 181 ? -13.277 16.687 3.033 1.00 86.00 181 ASN A CA 1
ATOM 1435 C C . ASN A 1 181 ? -13.912 16.968 4.397 1.00 86.00 181 ASN A C 1
ATOM 1437 O O . ASN A 1 181 ? -15.090 17.333 4.464 1.00 86.00 181 ASN A O 1
ATOM 1441 N N . PRO A 1 182 ? -13.160 16.823 5.498 1.00 91.38 182 PRO A N 1
ATOM 1442 C CA . PRO A 1 182 ? -13.678 17.110 6.826 1.00 91.38 182 PRO A CA 1
ATOM 1443 C C . PRO A 1 182 ? -14.088 18.573 7.013 1.00 91.38 182 PRO A C 1
ATOM 1445 O O . PRO A 1 182 ? -13.371 19.478 6.595 1.00 91.38 182 PRO A O 1
ATOM 1448 N N . ILE A 1 183 ? -15.200 18.806 7.716 1.00 93.00 183 ILE A N 1
ATOM 1449 C CA . ILE A 1 183 ? -15.653 20.161 8.063 1.00 93.00 183 ILE A CA 1
ATOM 1450 C C . ILE A 1 183 ? -16.016 20.284 9.542 1.00 93.00 183 ILE A C 1
ATOM 1452 O O . ILE A 1 183 ? -16.626 19.399 10.143 1.00 93.00 183 ILE A O 1
ATOM 1456 N N . GLU A 1 184 ? -15.679 21.419 10.140 1.00 94.88 184 GLU A N 1
ATOM 1457 C CA . GLU A 1 184 ? -16.025 21.707 11.530 1.00 94.88 184 GLU A CA 1
ATOM 1458 C C . GLU A 1 184 ? -17.506 22.102 11.649 1.00 94.88 184 GLU A C 1
ATOM 1460 O O . GLU A 1 184 ? -17.974 23.017 10.969 1.00 94.88 184 GLU A O 1
ATOM 1465 N N . VAL A 1 185 ? -18.242 21.416 12.530 1.00 95.50 185 VAL A N 1
ATOM 1466 C CA . VAL A 1 185 ? -19.671 21.649 12.782 1.00 95.50 185 VAL A CA 1
ATOM 1467 C C . VAL A 1 185 ? -19.949 21.775 14.274 1.00 95.50 185 VAL A C 1
ATOM 1469 O O . VAL A 1 185 ? -19.271 21.186 15.118 1.00 95.50 185 VAL A O 1
ATOM 1472 N N . SER A 1 186 ? -21.009 22.498 14.616 1.00 96.62 186 SER A N 1
ATOM 1473 C CA . SER A 1 186 ? -21.601 22.474 15.955 1.00 96.62 186 SER A CA 1
ATOM 1474 C C . SER A 1 186 ? -23.116 22.420 15.863 1.00 96.62 186 SER 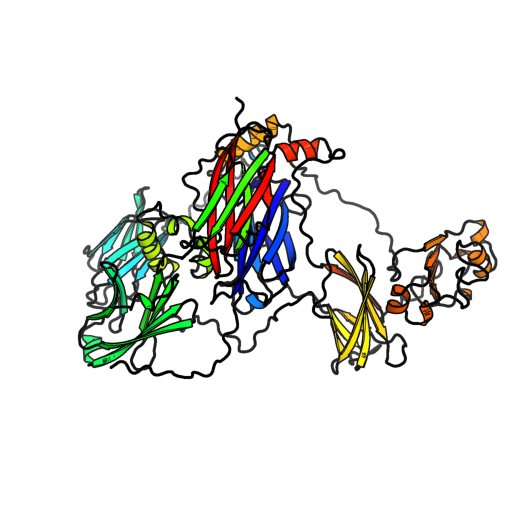A C 1
ATOM 1476 O O . SER A 1 186 ? -23.693 22.833 14.861 1.00 96.62 186 SER A O 1
ATOM 1478 N N . GLY A 1 187 ? -23.786 21.883 16.875 1.00 95.75 187 GLY A N 1
ATOM 1479 C CA . GLY A 1 187 ? -25.223 21.696 16.778 1.00 95.75 187 GLY A CA 1
ATOM 1480 C C . GLY A 1 187 ? -25.896 21.211 18.044 1.00 95.75 187 GLY A C 1
ATOM 1481 O O . GLY A 1 187 ? -25.281 20.999 19.092 1.00 95.75 187 GLY A O 1
ATOM 1482 N N . ASP A 1 188 ? -27.204 21.038 17.913 1.00 97.31 188 ASP A N 1
ATOM 1483 C CA . ASP A 1 188 ? -28.099 20.642 18.990 1.00 97.31 188 ASP A CA 1
ATOM 1484 C C . ASP A 1 188 ? -28.980 19.472 18.550 1.00 97.31 188 ASP A C 1
ATOM 1486 O O . ASP A 1 188 ? -29.365 19.377 17.385 1.00 97.31 188 ASP A O 1
ATOM 1490 N N . ILE A 1 189 ? -29.292 18.585 19.494 1.00 96.25 189 ILE A N 1
ATOM 1491 C CA . ILE A 1 189 ? -30.165 17.424 19.300 1.00 96.25 189 ILE A CA 1
ATOM 1492 C C . ILE A 1 189 ? -31.517 17.712 19.935 1.00 96.25 189 ILE A C 1
ATOM 1494 O O . ILE A 1 189 ? -31.574 18.125 21.097 1.00 96.25 189 ILE A O 1
ATOM 1498 N N . PHE A 1 190 ? -32.587 17.427 19.204 1.00 94.75 190 PHE A N 1
ATOM 1499 C CA . PHE A 1 190 ? -33.964 17.666 19.609 1.00 94.75 190 PHE A CA 1
ATOM 1500 C C . PHE A 1 190 ? -34.787 16.377 19.571 1.00 94.75 190 PHE A C 1
ATOM 1502 O O . PHE A 1 190 ? -34.493 15.454 18.805 1.00 94.75 190 PHE A O 1
ATOM 1509 N N . ASP A 1 191 ? -35.807 16.312 20.424 1.00 91.62 191 ASP A N 1
ATOM 1510 C CA . ASP A 1 191 ? -36.863 15.302 20.343 1.00 91.62 191 ASP A CA 1
ATOM 1511 C C . ASP A 1 191 ? -37.996 15.738 19.394 1.00 91.62 191 ASP A C 1
ATOM 1513 O O . ASP A 1 191 ? -37.984 16.839 18.842 1.00 91.62 191 ASP A O 1
ATOM 1517 N N . ALA A 1 192 ? -39.019 14.895 19.237 1.00 88.56 192 ALA A N 1
ATOM 1518 C CA . ALA A 1 192 ? -40.173 15.190 18.386 1.00 88.56 192 ALA A CA 1
ATOM 1519 C C . ALA A 1 192 ? -41.033 16.382 18.866 1.00 88.56 192 ALA A C 1
ATOM 1521 O O . ALA A 1 192 ? -41.907 16.836 18.130 1.00 88.56 192 ALA A O 1
ATOM 1522 N N . ASN A 1 193 ? -40.812 16.889 20.084 1.00 89.94 193 ASN A N 1
ATOM 1523 C CA . ASN A 1 193 ? -41.484 18.068 20.633 1.00 89.94 193 ASN A CA 1
ATOM 1524 C C . ASN A 1 193 ? -40.621 19.338 20.521 1.00 89.94 193 ASN A C 1
ATOM 1526 O O . ASN A 1 193 ? -40.950 20.353 21.138 1.00 89.94 193 ASN A O 1
ATOM 1530 N N . ASN A 1 194 ? -39.519 19.292 19.764 1.00 91.00 194 ASN A N 1
ATOM 1531 C CA . ASN A 1 194 ? -38.530 20.363 19.635 1.00 91.00 194 ASN A CA 1
ATOM 1532 C C . ASN A 1 194 ? -37.844 20.726 20.967 1.00 91.00 194 ASN A C 1
ATOM 1534 O O . ASN A 1 194 ? -37.334 21.839 21.129 1.00 91.00 194 ASN A O 1
ATOM 1538 N N . LEU A 1 195 ? -37.811 19.807 21.938 1.00 92.19 195 LEU A N 1
ATOM 1539 C CA . LEU A 1 195 ? -37.069 19.999 23.177 1.00 92.19 195 LEU A CA 1
ATOM 1540 C C . LEU A 1 195 ? -35.607 19.618 22.957 1.00 92.19 195 LEU A C 1
ATOM 1542 O O . LEU A 1 195 ? -35.296 18.515 22.512 1.00 92.19 195 LEU A O 1
ATOM 1546 N N . LYS A 1 196 ? -34.694 20.523 23.312 1.00 94.06 196 LYS A N 1
ATOM 1547 C CA . LYS A 1 196 ? -33.253 20.274 23.245 1.00 94.06 196 LYS A CA 1
ATOM 1548 C C . LYS A 1 196 ? -32.827 19.228 24.283 1.00 94.06 196 LYS A C 1
ATOM 1550 O O . LYS A 1 196 ? -33.004 19.435 25.482 1.00 94.06 196 LYS A O 1
ATOM 1555 N N . ILE A 1 197 ? -32.209 18.144 23.817 1.00 94.00 197 ILE A N 1
ATOM 1556 C CA . ILE A 1 197 ? -31.758 17.003 24.631 1.00 94.00 197 ILE A CA 1
ATOM 1557 C C . ILE A 1 197 ? -30.238 17.004 24.832 1.00 94.00 197 ILE A C 1
ATOM 1559 O O . ILE A 1 197 ? -29.757 16.638 25.904 1.00 94.00 197 ILE A O 1
ATOM 1563 N N . ALA A 1 198 ? -29.473 17.410 23.818 1.00 95.06 198 ALA A N 1
ATOM 1564 C CA . ALA A 1 198 ? -28.013 17.439 23.867 1.00 95.06 198 ALA A CA 1
ATOM 1565 C C . ALA A 1 198 ? -27.447 18.510 22.923 1.00 95.06 198 ALA A C 1
ATOM 1567 O O . ALA A 1 198 ? -28.159 19.039 22.072 1.00 95.06 198 ALA A O 1
ATOM 1568 N N . SER A 1 199 ? -26.155 18.799 23.065 1.00 96.88 199 SER A N 1
ATOM 1569 C CA . SER A 1 199 ? -25.375 19.593 22.110 1.00 96.88 199 SER A CA 1
ATOM 1570 C C . SER A 1 199 ? -24.131 18.820 21.699 1.00 96.88 199 SER A C 1
ATOM 1572 O O . SER A 1 199 ? -23.648 17.972 22.455 1.00 96.88 199 SER A O 1
ATOM 1574 N N . PHE A 1 200 ? -23.606 19.132 20.522 1.00 97.06 200 PHE A N 1
ATOM 1575 C CA . PHE A 1 200 ? -22.386 18.539 19.993 1.00 97.06 200 PHE A CA 1
ATOM 1576 C C . PHE A 1 200 ? -21.547 19.581 19.247 1.00 97.06 200 PHE A C 1
ATOM 1578 O O . PHE A 1 200 ? -22.060 20.579 18.744 1.00 97.06 200 PHE A O 1
ATOM 1585 N N . SER A 1 201 ? -20.242 19.343 19.185 1.00 96.94 201 SER A N 1
ATOM 1586 C CA . SER A 1 201 ? -19.285 20.137 18.414 1.00 96.94 201 SER A CA 1
ATOM 1587 C C . SER A 1 201 ? -18.158 19.234 17.944 1.00 96.94 201 SER A C 1
ATOM 1589 O O . SER A 1 201 ? -17.745 18.346 18.698 1.00 96.94 201 SER A O 1
ATOM 1591 N N . SER A 1 202 ? -17.680 19.441 16.721 1.00 96.19 202 SER A N 1
ATOM 1592 C CA . SER A 1 202 ? -16.522 18.729 16.184 1.00 96.19 202 SER A CA 1
ATOM 1593 C C . SER A 1 202 ? -15.305 18.913 17.097 1.00 96.19 202 SER A C 1
ATOM 1595 O O . SER A 1 202 ? -15.086 19.977 17.676 1.00 96.19 202 SER A O 1
ATOM 1597 N N . GLU A 1 203 ? -14.551 17.833 17.291 1.00 95.19 203 GLU A N 1
ATOM 1598 C CA . GLU A 1 203 ? -13.298 17.832 18.053 1.00 95.19 203 GLU A CA 1
ATOM 1599 C C . GLU A 1 203 ? -12.078 17.792 17.127 1.00 95.19 203 GLU A C 1
ATOM 1601 O O . GLU A 1 203 ? -11.044 18.379 17.454 1.00 95.19 203 GLU A O 1
ATOM 1606 N N . HIS A 1 204 ? -12.180 17.058 16.014 1.00 95.12 204 HIS A N 1
ATOM 1607 C CA . HIS A 1 204 ? -11.117 16.899 15.026 1.00 95.12 204 HIS A CA 1
ATOM 1608 C C . HIS A 1 204 ? -11.668 16.327 13.722 1.00 95.12 204 HIS A C 1
ATOM 1610 O O . HIS A 1 204 ? -12.430 15.360 13.770 1.00 95.12 204 HIS A O 1
ATOM 1616 N N . ASP A 1 205 ? -11.248 16.878 12.582 1.00 93.25 205 ASP A N 1
ATOM 1617 C CA . ASP A 1 205 ? -11.598 16.400 11.241 1.00 93.25 205 ASP A CA 1
ATOM 1618 C C . ASP A 1 205 ? -13.110 16.177 11.090 1.00 93.25 205 ASP A C 1
ATOM 1620 O O . ASP A 1 205 ? -13.575 15.122 10.648 1.00 93.25 205 ASP A O 1
ATOM 1624 N N . GLY A 1 206 ? -13.895 17.166 11.526 1.00 94.31 206 GLY A N 1
ATOM 1625 C CA . GLY A 1 206 ? -15.354 17.111 11.453 1.00 94.31 206 GLY A CA 1
ATOM 1626 C C . GLY A 1 206 ? -16.005 15.984 12.255 1.00 94.31 206 GLY A C 1
ATOM 1627 O O . GLY A 1 206 ? -17.196 15.718 12.093 1.00 94.31 206 GLY A O 1
ATOM 1628 N N . MET A 1 207 ? -15.243 15.310 13.119 1.00 96.56 207 MET A N 1
ATOM 1629 C CA . MET A 1 207 ? -15.715 14.227 13.967 1.00 96.56 207 MET A CA 1
ATOM 1630 C C . MET A 1 207 ? -15.808 14.655 15.422 1.00 96.56 207 MET A C 1
ATOM 1632 O O . MET A 1 207 ? -14.974 15.392 15.950 1.00 96.56 207 MET A O 1
ATOM 1636 N N . GLY A 1 208 ? -16.791 14.093 16.109 1.00 96.88 208 GLY A N 1
ATOM 1637 C CA . GLY A 1 208 ? -16.945 14.224 17.547 1.00 96.88 208 GLY A CA 1
ATOM 1638 C C . GLY A 1 208 ? -17.930 13.198 18.082 1.00 96.88 208 GLY A C 1
ATOM 1639 O O . GLY A 1 208 ? -18.329 12.260 17.387 1.00 96.88 208 GLY A O 1
ATOM 1640 N N . LYS A 1 209 ? -18.324 13.367 19.342 1.00 96.38 209 LYS A N 1
ATOM 1641 C CA . LYS A 1 209 ? -19.342 12.527 19.973 1.00 96.38 209 LYS A CA 1
ATOM 1642 C C . LYS A 1 209 ? -20.134 13.287 21.023 1.00 96.38 209 LYS A C 1
ATOM 1644 O O . LYS A 1 209 ? -19.634 14.224 21.635 1.00 96.38 209 LYS A O 1
ATOM 1649 N N . PHE A 1 210 ? -21.354 12.834 21.274 1.00 96.81 210 PHE A N 1
ATOM 1650 C CA . PHE A 1 210 ? -22.205 13.325 22.358 1.00 96.81 210 PHE A CA 1
ATOM 1651 C C . PHE A 1 210 ? -22.906 12.162 23.064 1.00 96.81 210 PHE A C 1
ATOM 1653 O O . PHE A 1 210 ? -22.829 11.011 22.630 1.00 96.81 210 PHE A O 1
ATOM 1660 N N . GLN A 1 211 ? -23.567 12.455 24.183 1.00 95.69 211 GLN A N 1
ATOM 1661 C CA . GLN A 1 211 ? -24.354 11.482 24.938 1.00 95.69 211 GLN A CA 1
ATOM 1662 C C . GLN A 1 211 ? -25.841 11.820 24.882 1.00 95.69 211 GLN A C 1
ATOM 1664 O O . GLN A 1 211 ? -26.222 12.981 24.993 1.00 95.69 211 GLN A O 1
ATOM 1669 N N . ILE A 1 212 ? -26.675 10.790 24.751 1.00 93.81 212 ILE A N 1
ATOM 1670 C CA . ILE A 1 212 ? -28.136 10.887 24.739 1.00 93.81 212 ILE A CA 1
ATOM 1671 C C . ILE A 1 212 ? -28.752 9.776 25.595 1.00 93.81 212 ILE A C 1
ATOM 1673 O O . ILE A 1 212 ? -28.213 8.672 25.683 1.00 93.81 212 ILE A O 1
ATOM 1677 N N . LEU A 1 213 ? -29.897 10.052 26.220 1.00 92.75 213 LEU A N 1
ATOM 1678 C CA . LEU A 1 213 ? -30.749 9.052 26.863 1.00 92.75 213 LEU A CA 1
ATOM 1679 C C . LEU A 1 213 ? -32.074 8.962 26.086 1.00 92.75 213 LEU A C 1
ATOM 1681 O O . LEU A 1 213 ? -32.938 9.811 26.289 1.00 92.75 213 LEU A O 1
ATOM 1685 N N . PRO A 1 214 ? -32.248 7.970 25.194 1.00 90.62 214 PRO A N 1
ATOM 1686 C CA . PRO A 1 214 ? -33.475 7.827 24.413 1.00 90.62 214 PRO A CA 1
ATOM 1687 C C . PRO A 1 214 ? -34.631 7.367 25.310 1.00 90.62 214 PRO A C 1
ATOM 1689 O O . PRO A 1 214 ? -34.503 6.339 25.971 1.00 90.62 214 PRO A O 1
ATOM 1692 N N . LEU A 1 215 ? -35.755 8.087 25.349 1.00 83.31 215 LEU A N 1
ATOM 1693 C CA . LEU A 1 215 ? -36.851 7.810 26.297 1.00 83.31 215 LEU A CA 1
ATOM 1694 C C . LEU A 1 215 ? -38.039 7.054 25.666 1.00 83.31 215 LEU A C 1
ATOM 1696 O O . LEU A 1 215 ? -38.728 6.305 26.365 1.00 83.31 215 LEU A O 1
ATOM 1700 N N . GLN A 1 216 ? -38.281 7.184 24.354 1.00 68.50 216 GLN A N 1
ATOM 1701 C CA . GLN A 1 216 ? -39.432 6.563 23.674 1.00 68.50 216 GLN A CA 1
ATOM 1702 C C . GLN A 1 216 ? -39.232 6.500 22.146 1.00 68.50 216 GLN A C 1
ATOM 1704 O O . GLN A 1 216 ? -38.284 7.100 21.655 1.00 68.50 216 GLN A O 1
ATOM 1709 N N . ASN A 1 217 ? -40.120 5.806 21.412 1.00 62.78 217 ASN A N 1
ATOM 1710 C CA . ASN A 1 217 ? -40.231 5.724 19.936 1.00 62.78 217 ASN A CA 1
ATOM 1711 C C . ASN A 1 217 ? -40.457 7.094 19.241 1.00 62.78 217 ASN A C 1
ATOM 1713 O O . ASN A 1 217 ? -41.317 7.219 18.371 1.00 62.78 217 ASN A O 1
ATOM 1717 N N . GLN A 1 218 ? -39.767 8.143 19.670 1.00 70.56 218 GLN A N 1
ATOM 1718 C CA . GLN A 1 218 ? -39.782 9.447 19.034 1.00 70.56 218 GLN A CA 1
ATOM 1719 C C . GLN A 1 218 ? -38.539 9.566 18.154 1.00 70.56 218 GLN A C 1
ATOM 1721 O O . GLN A 1 218 ? -37.448 9.209 18.611 1.00 70.56 218 GLN A O 1
ATOM 1726 N N . PRO A 1 219 ? -38.683 10.040 16.907 1.00 84.00 219 PRO A N 1
ATOM 1727 C CA . PRO A 1 219 ? -37.530 10.381 16.096 1.00 84.00 219 PRO A CA 1
ATOM 1728 C C . PRO A 1 219 ? -36.768 11.522 16.777 1.00 84.00 219 PRO A C 1
ATOM 1730 O O . PRO A 1 219 ? -37.367 12.486 17.258 1.00 84.00 219 PRO A O 1
ATOM 1733 N N . TYR A 1 220 ? -35.448 11.386 16.837 1.00 92.69 220 TYR A N 1
ATOM 1734 C CA . TYR A 1 220 ? -34.552 12.462 17.242 1.00 92.69 220 TYR A CA 1
ATOM 1735 C C . TYR A 1 220 ? -33.932 13.059 15.989 1.00 92.69 220 TYR A C 1
ATOM 1737 O O . TYR A 1 220 ? -33.622 12.335 15.042 1.00 92.69 220 TYR A O 1
ATOM 1745 N N . TYR A 1 221 ? -33.706 14.364 15.997 1.00 94.81 221 TYR A N 1
ATOM 1746 C CA . TYR A 1 221 ? -33.035 15.042 14.897 1.00 94.81 221 TYR A CA 1
ATOM 1747 C C . TYR A 1 221 ? -32.009 16.040 15.427 1.00 94.81 221 TYR A C 1
ATOM 1749 O O . TYR A 1 221 ? -32.106 16.539 16.550 1.00 94.81 221 TYR A O 1
ATOM 1757 N N . ALA A 1 222 ? -30.994 16.298 14.618 1.00 96.56 222 ALA A N 1
ATOM 1758 C CA . ALA A 1 222 ? -29.957 17.278 14.863 1.00 96.56 222 ALA A CA 1
ATOM 1759 C C . ALA A 1 222 ? -30.181 18.511 13.990 1.00 96.56 222 ALA A C 1
ATOM 1761 O O . ALA A 1 222 ? -30.572 18.381 12.831 1.00 96.56 222 ALA A O 1
ATOM 1762 N N . ILE A 1 223 ? -29.866 19.687 14.531 1.00 96.19 223 ILE A N 1
ATOM 1763 C CA . ILE A 1 223 ? -29.625 20.903 13.748 1.00 96.19 223 ILE A CA 1
ATOM 1764 C C . ILE A 1 223 ? -28.124 21.179 13.823 1.00 96.19 223 ILE A C 1
ATOM 1766 O O . ILE A 1 223 ? -27.622 21.590 14.873 1.00 96.19 223 ILE A O 1
ATOM 1770 N N . ALA A 1 224 ? -27.411 20.888 12.735 1.00 95.12 224 ALA A N 1
ATOM 1771 C CA . ALA A 1 224 ? -25.974 21.106 12.592 1.00 95.12 224 ALA A CA 1
ATOM 1772 C C . ALA A 1 224 ? -25.705 22.440 11.890 1.00 95.12 224 ALA A C 1
ATOM 1774 O O . ALA A 1 224 ? -26.426 22.802 10.968 1.00 95.12 224 ALA A O 1
ATOM 1775 N N . ARG A 1 225 ? -24.660 23.149 12.312 1.00 94.25 225 ARG A N 1
ATOM 1776 C CA . ARG A 1 225 ? -24.292 24.483 11.830 1.00 94.25 225 ARG A CA 1
ATOM 1777 C C . ARG A 1 225 ? -22.810 24.528 11.494 1.00 94.25 225 ARG A C 1
ATOM 1779 O O . ARG A 1 225 ? -21.992 24.060 12.294 1.00 94.25 225 ARG A O 1
ATOM 1786 N N . ILE A 1 226 ? -22.479 25.124 10.353 1.00 91.38 226 ILE A N 1
ATOM 1787 C CA . ILE A 1 226 ? -21.099 25.416 9.939 1.00 91.38 226 ILE A CA 1
ATOM 1788 C C . ILE A 1 226 ? -20.775 26.903 10.102 1.00 91.38 226 ILE A C 1
ATOM 1790 O O . ILE A 1 226 ? -21.661 27.740 10.263 1.00 91.38 226 ILE A O 1
ATOM 1794 N N . ASN A 1 227 ? -19.488 27.249 10.041 1.00 81.19 227 ASN A N 1
ATOM 1795 C CA . ASN A 1 227 ? -19.013 28.621 10.260 1.00 81.19 227 ASN A CA 1
ATOM 1796 C C . ASN A 1 227 ? -19.545 29.645 9.240 1.00 81.19 227 ASN A C 1
ATOM 1798 O O . ASN A 1 227 ? -19.556 30.837 9.535 1.00 81.19 227 ASN A O 1
ATOM 1802 N N . THR A 1 228 ? -19.985 29.204 8.058 1.00 79.75 228 THR A N 1
ATOM 1803 C CA . THR A 1 228 ? -20.601 30.070 7.036 1.00 79.75 228 THR A CA 1
ATOM 1804 C C . THR A 1 228 ? -22.039 30.470 7.381 1.00 79.75 228 THR A C 1
ATOM 1806 O O . THR A 1 228 ? -22.573 31.383 6.758 1.00 79.75 228 THR A O 1
ATOM 1809 N N . GLY A 1 229 ? -22.648 29.834 8.389 1.00 78.75 229 GLY A N 1
ATOM 1810 C CA . GLY A 1 229 ? -24.022 30.078 8.826 1.00 78.75 229 GLY A CA 1
ATOM 1811 C C . GLY A 1 229 ? -25.053 29.096 8.267 1.00 78.75 229 GLY A C 1
ATOM 1812 O O . GLY A 1 229 ? -26.198 29.143 8.710 1.00 78.75 229 GLY A O 1
ATOM 1813 N N . ASP A 1 230 ? -24.669 28.197 7.353 1.00 86.31 230 ASP A N 1
ATOM 1814 C CA . ASP A 1 230 ? -25.589 27.181 6.833 1.00 86.31 230 ASP A CA 1
ATOM 1815 C C . ASP A 1 230 ? -25.997 26.200 7.941 1.00 86.31 230 ASP A C 1
ATOM 1817 O O . ASP A 1 230 ? -25.164 25.749 8.740 1.00 86.31 230 ASP A O 1
ATOM 1821 N N . GLU A 1 231 ? -27.282 25.843 7.958 1.00 91.31 231 GLU A N 1
ATOM 1822 C CA . GLU A 1 231 ? -27.845 24.855 8.873 1.00 91.31 231 GLU A CA 1
ATOM 1823 C C . GLU A 1 231 ? -28.322 23.614 8.114 1.00 91.31 231 GLU A C 1
ATOM 1825 O O . GLU A 1 231 ? -28.913 23.707 7.038 1.00 91.31 231 GLU A O 1
ATOM 1830 N N . LEU A 1 232 ? -28.110 22.444 8.711 1.00 93.06 232 LEU A N 1
ATOM 1831 C CA . LEU A 1 232 ? -28.573 21.163 8.198 1.00 93.06 232 LEU A CA 1
ATOM 1832 C C . LEU A 1 232 ? -29.395 20.439 9.262 1.00 93.06 232 LEU A C 1
ATOM 1834 O O . LEU A 1 232 ? -28.907 20.169 10.363 1.00 93.06 232 LEU A O 1
ATOM 1838 N N . LEU A 1 233 ? -30.628 20.082 8.902 1.00 94.38 233 LEU A N 1
ATOM 1839 C CA . LEU A 1 233 ? -31.456 19.171 9.683 1.00 94.38 233 LEU A CA 1
ATOM 1840 C C . LEU A 1 233 ? -31.151 17.729 9.270 1.00 94.38 233 LEU A C 1
ATOM 1842 O O . LEU A 1 233 ? -31.274 17.380 8.099 1.00 94.38 233 LEU A O 1
ATOM 1846 N N . GLN A 1 234 ? -30.786 16.890 10.238 1.00 95.00 234 GLN A N 1
ATOM 1847 C CA . GLN A 1 234 ? -30.460 15.483 10.003 1.00 95.00 234 GLN A CA 1
ATOM 1848 C C . GLN A 1 234 ? -31.072 14.590 11.085 1.00 95.00 234 GLN A C 1
ATOM 1850 O O . GLN A 1 234 ? -30.860 14.808 12.276 1.00 95.00 234 GLN A O 1
ATOM 1855 N N . GLU A 1 235 ? -31.806 13.554 10.682 1.00 94.12 235 GLU A N 1
ATOM 1856 C CA . GLU A 1 235 ? -32.381 12.570 11.607 1.00 94.12 235 GLU A CA 1
ATOM 1857 C C . GLU A 1 235 ? -31.306 11.645 12.197 1.00 94.12 235 GLU A C 1
ATOM 1859 O O . GLU A 1 235 ? -30.323 11.298 11.531 1.00 94.12 235 GLU A O 1
ATOM 1864 N N . LEU A 1 236 ? -31.502 11.238 13.454 1.00 92.94 236 LEU A N 1
ATOM 1865 C CA . LEU A 1 236 ? -30.679 10.238 14.136 1.00 92.94 236 LEU A CA 1
ATOM 1866 C C . LEU A 1 236 ? -31.213 8.821 13.857 1.00 92.94 236 LEU A C 1
ATOM 1868 O O . LEU A 1 236 ? -32.404 8.654 13.597 1.00 92.94 236 LEU A O 1
ATOM 1872 N N . PRO A 1 237 ? -30.368 7.778 13.980 1.00 90.94 237 PRO A N 1
ATOM 1873 C CA . PRO A 1 237 ? -30.802 6.395 13.799 1.00 90.94 237 PRO A CA 1
ATOM 1874 C C . PRO A 1 237 ? -31.919 5.960 14.753 1.00 90.94 237 PRO A C 1
ATOM 1876 O O . PRO A 1 237 ? -32.043 6.464 15.871 1.00 90.94 237 PRO A O 1
ATOM 1879 N N . GLU A 1 238 ? -32.693 4.963 14.323 1.00 88.56 238 GLU A N 1
ATOM 1880 C CA . GLU A 1 238 ? -33.840 4.450 15.071 1.00 88.56 238 GLU A CA 1
ATOM 1881 C C . GLU A 1 238 ? -33.470 3.914 16.466 1.00 88.56 238 GLU A C 1
ATOM 1883 O O . GLU A 1 238 ? -32.402 3.336 16.703 1.00 88.56 238 GLU A O 1
ATOM 1888 N N . VAL A 1 239 ? -34.405 4.080 17.406 1.00 91.06 239 VAL A N 1
ATOM 1889 C CA . VAL A 1 239 ? -34.282 3.600 18.785 1.00 91.06 239 VAL A CA 1
ATOM 1890 C C . VAL A 1 239 ? -34.944 2.234 18.912 1.00 91.06 239 VAL A C 1
ATOM 1892 O O . VAL A 1 239 ? -36.160 2.102 18.782 1.00 91.06 239 VAL A O 1
ATOM 1895 N N . LEU A 1 240 ? -34.154 1.214 19.239 1.00 89.81 240 LEU A N 1
ATOM 1896 C CA . LEU A 1 240 ? -34.658 -0.127 19.505 1.00 89.81 240 LEU A CA 1
ATOM 1897 C C . LEU A 1 240 ? -35.381 -0.187 20.855 1.00 89.81 240 LEU A C 1
ATOM 1899 O O . LEU A 1 240 ? -34.976 0.431 21.845 1.00 89.81 240 LEU A O 1
ATOM 1903 N N . THR A 1 241 ? -36.439 -0.993 20.914 1.00 89.69 241 THR A N 1
ATOM 1904 C CA . THR A 1 241 ? -37.202 -1.237 22.144 1.00 89.69 241 THR A CA 1
ATOM 1905 C C . THR A 1 241 ? -36.586 -2.319 23.021 1.00 89.69 241 THR A C 1
ATOM 1907 O O . THR A 1 241 ? -36.875 -2.351 24.212 1.00 89.69 241 THR A O 1
ATOM 1910 N N . GLU A 1 242 ? -35.766 -3.211 22.461 1.00 88.81 242 GLU A N 1
ATOM 1911 C CA . GLU A 1 242 ? -35.134 -4.347 23.143 1.00 88.81 242 GLU A CA 1
ATOM 1912 C C . GLU A 1 242 ? -33.752 -4.629 22.538 1.00 88.81 242 GLU A C 1
ATOM 1914 O O . GLU A 1 242 ? -33.536 -4.403 21.349 1.00 88.81 242 GLU A O 1
ATOM 1919 N N . GLY A 1 243 ? -32.819 -5.135 23.346 1.00 89.75 243 GLY A N 1
ATOM 1920 C CA . GLY A 1 243 ? -31.474 -5.493 22.904 1.00 89.75 243 GLY A CA 1
ATOM 1921 C C . GLY A 1 243 ? -30.410 -5.361 23.990 1.00 89.75 243 GLY A C 1
ATOM 1922 O O . GLY A 1 243 ? -30.666 -4.941 25.123 1.00 89.75 243 GLY A O 1
ATOM 1923 N N . TYR A 1 244 ? -29.183 -5.713 23.625 1.00 89.81 244 TYR A N 1
ATOM 1924 C CA . TYR A 1 244 ? -27.992 -5.467 24.431 1.00 89.81 244 TYR A CA 1
ATOM 1925 C C . TYR A 1 244 ? -27.029 -4.601 23.636 1.00 89.81 244 TYR A C 1
ATOM 1927 O O . TYR A 1 244 ? -26.913 -4.761 22.428 1.00 89.81 244 TYR A O 1
ATOM 1935 N N . LYS A 1 245 ? -26.291 -3.733 24.318 1.00 90.31 245 LYS A N 1
ATOM 1936 C CA . LYS A 1 245 ? -25.242 -2.924 23.700 1.00 90.31 245 LYS A CA 1
ATOM 1937 C C . LYS A 1 245 ? -23.973 -2.920 24.529 1.00 90.31 245 LYS A C 1
ATOM 1939 O O . LYS A 1 245 ? -24.026 -3.131 25.743 1.00 90.31 245 LYS A O 1
ATOM 1944 N N . ILE A 1 246 ? -22.849 -2.643 23.883 1.00 92.81 246 ILE A N 1
ATOM 1945 C CA . ILE A 1 246 ? -21.578 -2.402 24.565 1.00 92.81 246 ILE A CA 1
ATOM 1946 C C . ILE A 1 246 ? -21.176 -0.940 24.468 1.00 92.81 246 ILE A C 1
ATOM 1948 O O . ILE A 1 246 ? -21.418 -0.288 23.458 1.00 92.81 246 ILE A O 1
ATOM 1952 N N . SER A 1 247 ? -20.525 -0.451 25.516 1.00 93.25 247 SER A N 1
ATOM 1953 C CA . SER A 1 247 ? -19.688 0.739 25.439 1.00 93.25 247 SER A CA 1
ATOM 1954 C C . SER A 1 247 ? -18.305 0.466 26.005 1.00 93.25 247 SER A C 1
ATOM 1956 O O . SER A 1 247 ? -18.137 -0.372 26.901 1.00 93.25 247 SER A O 1
ATOM 1958 N N . TYR A 1 248 ? -17.309 1.158 25.464 1.00 93.69 248 TYR A N 1
ATOM 1959 C CA . TYR A 1 248 ? -15.922 1.039 25.894 1.00 93.69 248 TYR A CA 1
ATOM 1960 C C . TYR A 1 248 ? -15.462 2.295 26.631 1.00 93.69 248 TYR A C 1
ATOM 1962 O O . TYR A 1 248 ? -15.753 3.425 26.241 1.00 93.69 248 TYR A O 1
ATOM 1970 N N . LYS A 1 249 ? -14.696 2.099 27.706 1.00 91.62 249 LYS A N 1
ATOM 1971 C CA . LYS A 1 249 ? -14.017 3.189 28.401 1.00 91.62 249 LYS A CA 1
ATOM 1972 C C . LYS A 1 249 ? -12.669 2.735 28.937 1.00 91.62 249 LYS A C 1
ATOM 1974 O O . LYS A 1 249 ? -12.583 1.735 29.649 1.00 91.62 249 LYS A O 1
ATOM 1979 N N . ASN A 1 250 ? -11.637 3.537 28.686 1.00 89.69 250 ASN A N 1
ATOM 1980 C CA . ASN A 1 250 ? -10.400 3.463 29.451 1.00 89.69 250 ASN A CA 1
ATOM 1981 C C . ASN A 1 250 ? -10.515 4.367 30.689 1.00 89.69 250 ASN A C 1
ATOM 1983 O O . ASN A 1 250 ? -10.801 5.561 30.577 1.00 89.69 250 ASN A O 1
ATOM 1987 N N . PHE A 1 251 ? -10.333 3.805 31.883 1.00 86.12 251 PHE A N 1
ATOM 1988 C CA . PHE A 1 251 ? -10.375 4.567 33.130 1.00 86.12 251 PHE A CA 1
ATOM 1989 C C . PHE A 1 251 ? -9.219 4.183 34.049 1.00 86.12 251 PHE A C 1
ATOM 1991 O O . PHE A 1 251 ? -9.168 3.067 34.569 1.00 86.12 251 PHE A O 1
ATOM 1998 N N . LYS A 1 252 ? -8.309 5.140 34.288 1.00 85.94 252 LYS A N 1
ATOM 1999 C CA . LYS A 1 252 ? -7.094 4.950 35.101 1.00 85.94 252 LYS A CA 1
ATOM 2000 C C . LYS A 1 252 ? -6.269 3.735 34.641 1.00 85.94 252 LYS A C 1
ATOM 2002 O O . LYS A 1 252 ? -5.841 2.935 35.466 1.00 85.94 252 LYS A O 1
ATOM 2007 N N . GLY A 1 253 ? -6.110 3.569 33.326 1.00 83.31 253 GLY A N 1
ATOM 2008 C CA . GLY A 1 253 ? -5.359 2.460 32.730 1.00 83.31 253 GLY A CA 1
ATOM 2009 C C . GLY A 1 253 ? -6.109 1.127 32.667 1.00 83.31 253 GLY A C 1
ATOM 2010 O O . GLY A 1 253 ? -5.551 0.157 32.174 1.00 83.31 253 GLY A O 1
ATOM 2011 N N . ARG A 1 254 ? -7.365 1.059 33.130 1.00 90.75 254 ARG A N 1
ATOM 2012 C CA . ARG A 1 254 ? -8.203 -0.141 33.009 1.00 90.75 254 ARG A CA 1
ATOM 2013 C C . ARG A 1 254 ? -9.126 -0.039 31.810 1.00 90.75 254 ARG A C 1
ATOM 2015 O O . ARG A 1 254 ? -9.815 0.969 31.645 1.00 90.75 254 ARG A O 1
ATOM 2022 N N . ASN A 1 255 ? -9.172 -1.107 31.026 1.00 93.94 255 ASN A N 1
ATOM 2023 C CA . ASN A 1 255 ? -10.025 -1.241 29.854 1.00 93.94 255 ASN A CA 1
ATOM 2024 C C . ASN A 1 255 ? -11.354 -1.881 30.267 1.00 93.94 255 ASN A C 1
ATOM 2026 O O . ASN A 1 255 ? -11.397 -3.058 30.622 1.00 93.94 255 ASN A O 1
ATOM 2030 N N . ILE A 1 256 ? -12.434 -1.099 30.268 1.00 95.50 256 ILE A N 1
ATOM 2031 C CA . ILE A 1 256 ? -13.745 -1.525 30.766 1.00 95.50 256 ILE A CA 1
ATOM 2032 C C . ILE A 1 256 ? -14.743 -1.560 29.612 1.00 95.50 256 ILE A C 1
ATOM 2034 O O . ILE A 1 256 ? -14.918 -0.574 28.898 1.00 95.50 256 ILE A O 1
ATOM 2038 N N . ILE A 1 257 ? -15.433 -2.690 29.483 1.00 95.50 257 ILE A N 1
ATOM 2039 C CA . ILE A 1 257 ? -16.615 -2.857 28.644 1.00 95.50 257 ILE A CA 1
ATOM 2040 C C . ILE A 1 257 ? -17.847 -2.830 29.541 1.00 95.50 257 ILE A C 1
ATOM 2042 O O . ILE A 1 257 ? -17.984 -3.646 30.457 1.00 95.50 257 ILE A O 1
ATOM 2046 N N . ALA A 1 258 ? -18.749 -1.891 29.280 1.00 94.56 258 ALA A N 1
ATOM 2047 C CA . ALA A 1 258 ? -20.062 -1.863 29.901 1.00 94.56 258 ALA A CA 1
ATOM 2048 C C . ALA A 1 258 ? -21.073 -2.510 28.955 1.00 94.56 258 ALA A C 1
ATOM 2050 O O . ALA A 1 258 ? -21.346 -1.992 27.876 1.00 94.56 258 ALA A O 1
ATOM 2051 N N . VAL A 1 259 ? -21.632 -3.644 29.370 1.00 94.25 259 VAL A N 1
ATOM 2052 C CA . VAL A 1 259 ? -22.779 -4.259 28.703 1.00 94.25 259 VAL A CA 1
ATOM 2053 C C . VAL A 1 259 ? -24.036 -3.637 29.291 1.00 94.25 259 VAL A C 1
ATOM 2055 O O . VAL A 1 259 ? -24.311 -3.819 30.477 1.00 94.25 259 VAL A O 1
ATOM 2058 N N . SER A 1 260 ? -24.787 -2.908 28.473 1.00 93.69 260 SER A N 1
ATOM 2059 C CA . SER A 1 260 ? -26.008 -2.217 28.886 1.00 93.69 260 SER A CA 1
ATOM 2060 C C . SER A 1 260 ? -27.234 -2.775 28.166 1.00 93.69 260 SER A C 1
ATOM 2062 O O . SER A 1 260 ? -27.167 -3.167 27.003 1.00 93.69 260 SER A O 1
ATOM 2064 N N . THR A 1 261 ? -28.361 -2.808 28.866 1.00 93.25 261 THR A N 1
ATOM 2065 C CA . THR A 1 261 ? -29.668 -3.249 28.371 1.00 93.25 261 THR A CA 1
ATOM 2066 C C . THR A 1 261 ? -30.786 -2.499 29.103 1.00 93.25 261 THR A C 1
ATOM 2068 O O . THR A 1 261 ? -30.525 -1.787 30.075 1.00 93.25 261 THR A O 1
ATOM 2071 N N . ASN A 1 262 ? -32.030 -2.643 28.651 1.00 93.00 262 ASN A N 1
ATOM 2072 C CA . ASN A 1 262 ? -33.198 -2.028 29.279 1.00 93.00 262 ASN A CA 1
ATOM 2073 C C . ASN A 1 262 ? -34.013 -3.029 30.112 1.00 93.00 262 ASN A C 1
ATOM 2075 O O . ASN A 1 262 ? -33.736 -4.231 30.130 1.00 93.00 262 ASN A O 1
ATOM 2079 N N . GLN A 1 263 ? -35.005 -2.519 30.844 1.00 91.75 263 GLN A N 1
ATOM 2080 C CA . GLN A 1 263 ? -35.838 -3.341 31.728 1.00 91.75 263 GLN A CA 1
ATOM 2081 C C . GLN A 1 263 ? -36.683 -4.346 30.941 1.00 91.75 263 GLN A C 1
ATOM 2083 O O . GLN A 1 263 ? -36.851 -5.480 31.381 1.00 91.75 263 GLN A O 1
ATOM 2088 N N . GLU A 1 264 ? -37.159 -3.964 29.757 1.00 91.31 264 GLU A N 1
ATOM 2089 C CA . GLU A 1 264 ? -37.930 -4.821 28.859 1.00 91.31 264 GLU A CA 1
ATOM 2090 C C . GLU A 1 264 ? -37.126 -6.064 28.440 1.00 91.31 264 GLU A C 1
ATOM 2092 O O . GLU A 1 264 ? -37.599 -7.197 28.569 1.00 91.31 264 GLU A O 1
ATOM 2097 N N . THR A 1 265 ? -35.873 -5.873 28.023 1.00 90.75 265 THR A N 1
ATOM 2098 C CA . THR A 1 265 ? -34.973 -6.969 27.635 1.00 90.75 265 THR A CA 1
ATOM 2099 C C . THR A 1 265 ? -34.583 -7.824 28.836 1.00 90.75 265 THR A C 1
ATOM 2101 O O . THR A 1 265 ? -34.600 -9.054 28.742 1.00 90.75 265 THR A O 1
ATOM 2104 N N . LEU A 1 266 ? -34.253 -7.199 29.973 1.00 90.31 266 LEU A N 1
ATOM 2105 C CA . LEU A 1 266 ? -33.875 -7.909 31.196 1.00 90.31 266 LEU A CA 1
ATOM 2106 C C . LEU A 1 266 ? -35.032 -8.762 31.736 1.00 90.31 266 LEU A C 1
ATOM 2108 O O . LEU A 1 266 ? -34.807 -9.896 32.154 1.00 90.31 266 LEU A O 1
ATOM 2112 N N . GLY A 1 267 ? -36.264 -8.248 31.675 1.00 88.38 267 GLY A N 1
ATOM 2113 C CA . GLY A 1 267 ? -37.473 -8.960 32.085 1.00 88.38 267 GLY A CA 1
ATOM 2114 C C . GLY A 1 267 ? -37.761 -10.199 31.234 1.00 88.38 267 GLY A C 1
ATOM 2115 O O . GLY A 1 267 ? -38.157 -11.228 31.776 1.00 88.38 267 GLY A O 1
ATOM 2116 N N . LYS A 1 268 ? -37.509 -10.140 29.917 1.00 85.62 268 LYS A N 1
ATOM 2117 C CA . LYS A 1 268 ? -37.645 -11.302 29.016 1.00 85.62 268 LYS A CA 1
ATOM 2118 C C . LYS A 1 268 ? -36.496 -12.304 29.131 1.00 85.62 268 LYS A C 1
ATOM 2120 O O . LYS A 1 268 ? -36.686 -13.488 28.866 1.00 85.62 268 LYS A O 1
ATOM 2125 N N . ASN A 1 269 ? -35.306 -11.841 29.505 1.00 82.31 269 ASN A N 1
ATOM 2126 C CA . ASN A 1 269 ? -34.078 -12.635 29.528 1.00 82.31 269 ASN A CA 1
ATOM 2127 C C . ASN A 1 269 ? -33.355 -12.569 30.891 1.00 82.31 269 ASN A C 1
ATOM 2129 O O . ASN A 1 269 ? -32.173 -12.202 30.942 1.00 82.31 269 ASN A O 1
ATOM 2133 N N . PRO A 1 270 ? -34.012 -12.931 32.010 1.00 76.56 270 PRO A N 1
ATOM 2134 C CA . PRO A 1 270 ? -33.413 -12.790 33.329 1.00 76.56 270 PRO A CA 1
ATOM 2135 C C . PRO A 1 270 ? -32.221 -13.740 33.493 1.00 76.56 270 PRO A C 1
ATOM 2137 O O . PRO A 1 270 ? -32.301 -14.928 33.181 1.00 76.56 270 PRO A O 1
ATOM 2140 N N . ASN A 1 271 ? -31.112 -13.228 34.035 1.00 76.88 271 ASN A N 1
ATOM 2141 C CA . ASN A 1 271 ? -29.909 -14.002 34.365 1.00 76.88 271 ASN A CA 1
ATOM 2142 C C . ASN A 1 271 ? -29.244 -14.734 33.183 1.00 76.88 271 ASN A C 1
ATOM 2144 O O . ASN A 1 271 ? -28.502 -15.699 33.412 1.00 76.88 271 ASN A O 1
ATOM 2148 N N . LYS A 1 272 ? -29.468 -14.293 31.937 1.00 81.69 272 LYS A N 1
ATOM 2149 C CA . LYS A 1 272 ? -28.771 -14.862 30.779 1.00 81.69 272 LYS A CA 1
ATOM 2150 C C . LYS A 1 272 ? -27.275 -14.538 30.816 1.00 81.69 272 LYS A C 1
ATOM 2152 O O . LYS A 1 272 ? -26.843 -13.468 31.256 1.00 81.69 272 LYS A O 1
ATOM 2157 N N . ASN A 1 273 ? -26.480 -15.495 30.349 1.00 88.25 273 ASN A N 1
ATOM 2158 C CA . ASN A 1 273 ? -25.061 -15.285 30.103 1.00 88.25 273 ASN A CA 1
ATOM 2159 C C . ASN A 1 273 ? -24.892 -14.640 28.729 1.00 88.25 273 ASN A C 1
ATOM 2161 O O . ASN A 1 273 ? -25.397 -15.161 27.737 1.00 88.25 273 ASN A O 1
ATOM 2165 N N . VAL A 1 274 ? -24.149 -13.541 28.689 1.00 91.38 274 VAL A N 1
ATOM 2166 C CA . VAL A 1 274 ? -23.627 -12.948 27.458 1.00 91.38 274 VAL A CA 1
ATOM 2167 C C . VAL A 1 274 ? -22.137 -13.246 27.353 1.00 91.38 274 VAL A C 1
ATOM 2169 O O . VAL A 1 274 ? -21.468 -13.486 28.364 1.00 91.38 274 VAL A O 1
ATOM 2172 N N . LYS A 1 275 ? -21.607 -13.228 26.135 1.00 94.38 275 LYS A N 1
ATOM 2173 C CA . LYS A 1 275 ? -20.187 -13.453 25.853 1.00 94.38 275 LYS A CA 1
ATOM 2174 C C . LYS A 1 275 ? -19.611 -12.239 25.141 1.00 94.38 275 LYS A C 1
ATOM 2176 O O . LYS A 1 275 ? -20.141 -11.825 24.119 1.00 94.38 275 LYS A O 1
ATOM 2181 N N . VAL A 1 276 ? -18.524 -11.679 25.660 1.00 95.00 276 VAL A N 1
ATOM 2182 C CA . VAL A 1 276 ? -17.722 -10.671 24.956 1.00 95.00 276 VAL A CA 1
ATOM 2183 C C . VAL A 1 276 ? -16.527 -11.371 24.331 1.00 95.00 276 VAL A C 1
ATOM 2185 O O . VAL A 1 276 ? -15.768 -12.036 25.035 1.00 95.00 276 VAL A O 1
ATOM 2188 N N . VAL A 1 277 ? -16.368 -11.221 23.019 1.00 93.94 277 VAL A N 1
ATOM 2189 C CA . VAL A 1 277 ? -15.267 -11.801 22.246 1.00 93.94 277 VAL A CA 1
ATOM 2190 C C . VAL A 1 277 ? -14.442 -10.671 21.651 1.00 93.94 277 VAL A C 1
ATOM 2192 O O . VAL A 1 277 ? -14.980 -9.819 20.946 1.00 93.94 277 VAL A O 1
ATOM 2195 N N . CYS A 1 278 ? -13.136 -10.681 21.907 1.00 92.75 278 CYS A N 1
ATOM 2196 C CA . CYS A 1 278 ? -12.189 -9.789 21.249 1.00 92.75 278 CYS A CA 1
ATOM 2197 C C . CYS A 1 278 ? -11.500 -10.526 20.099 1.00 92.75 278 CYS A C 1
ATOM 2199 O O . CYS A 1 278 ? -10.936 -11.615 20.276 1.00 92.75 278 CYS A O 1
ATOM 2201 N N . LYS A 1 279 ? -11.528 -9.900 18.926 1.00 86.81 279 LYS A N 1
ATOM 2202 C CA . LYS A 1 279 ? -10.846 -10.338 17.714 1.00 86.81 279 LYS A CA 1
ATOM 2203 C C . LYS A 1 279 ? -9.818 -9.293 17.315 1.00 86.81 279 LYS A C 1
ATOM 2205 O O . LYS A 1 279 ? -10.091 -8.099 17.365 1.00 86.81 279 LYS A O 1
ATOM 2210 N N . LEU A 1 280 ? -8.658 -9.753 16.874 1.00 79.69 280 LEU A N 1
ATOM 2211 C CA . LEU A 1 280 ? -7.694 -8.921 16.166 1.00 79.69 280 LEU A CA 1
ATOM 2212 C C . LEU A 1 280 ? -7.615 -9.464 14.748 1.00 79.69 280 LEU A C 1
ATOM 2214 O O . LEU A 1 280 ? -7.336 -10.653 14.571 1.00 79.69 280 LEU A O 1
ATOM 2218 N N . LYS A 1 281 ? -7.916 -8.612 13.763 1.00 70.94 281 LYS A N 1
ATOM 2219 C CA . LYS A 1 281 ? -7.889 -8.975 12.342 1.00 70.94 281 LYS A CA 1
ATOM 2220 C C . LYS A 1 281 ? -8.668 -10.264 12.060 1.00 70.94 281 LYS A C 1
ATOM 2222 O O . LYS A 1 281 ? -8.164 -11.180 11.442 1.00 70.94 281 LYS A O 1
ATOM 2227 N N . GLY A 1 282 ? -9.870 -10.406 12.617 1.00 71.19 282 GLY A N 1
ATOM 2228 C CA . GLY A 1 282 ? -10.721 -11.592 12.429 1.00 71.19 282 GLY A CA 1
ATOM 2229 C C . GLY A 1 282 ? -10.390 -12.823 13.289 1.00 71.19 282 GLY A C 1
ATOM 2230 O O . GLY A 1 282 ? -11.222 -13.726 13.371 1.00 71.19 282 GLY A O 1
ATOM 2231 N N . VAL A 1 283 ? -9.252 -12.862 13.993 1.00 71.69 283 VAL A N 1
ATOM 2232 C CA . VAL A 1 283 ? -8.885 -13.986 14.875 1.00 71.69 283 VAL A CA 1
ATOM 2233 C C . VAL A 1 283 ? -9.282 -13.691 16.318 1.00 71.69 283 VAL A C 1
ATOM 2235 O O . VAL A 1 283 ? -8.752 -12.771 16.946 1.00 71.69 283 VAL A O 1
ATOM 2238 N N . SER A 1 284 ? -10.190 -14.502 16.863 1.00 82.25 284 SER A N 1
ATOM 2239 C CA . SER A 1 284 ? -10.573 -14.451 18.278 1.00 82.25 284 SER A CA 1
ATOM 2240 C C . SER A 1 284 ? -9.388 -14.822 19.170 1.00 82.25 284 SER A C 1
ATOM 2242 O O . SER A 1 284 ? -8.763 -15.862 18.967 1.00 82.25 284 SER A O 1
ATOM 2244 N N . TYR A 1 285 ? -9.086 -13.994 20.170 1.00 87.19 285 TYR A N 1
ATOM 2245 C CA . TYR A 1 285 ? -7.988 -14.258 21.113 1.00 87.19 285 TYR A CA 1
ATOM 2246 C C . TYR A 1 285 ? -8.392 -14.146 22.588 1.00 87.19 285 TYR A C 1
ATOM 2248 O O . TYR A 1 285 ? -7.647 -14.588 23.462 1.00 87.19 285 TYR A O 1
ATOM 2256 N N . LEU A 1 286 ? -9.554 -13.560 22.878 1.00 92.81 286 LEU A N 1
ATOM 2257 C CA . LEU A 1 286 ? -10.077 -13.416 24.231 1.00 92.81 286 LEU A CA 1
ATOM 2258 C C . LEU A 1 286 ? -11.595 -13.582 24.207 1.00 92.81 286 LEU A C 1
ATOM 2260 O O . LEU A 1 286 ? -12.275 -12.971 23.387 1.00 92.81 286 LEU A O 1
ATOM 2264 N N . GLU A 1 287 ? -12.112 -14.385 25.131 1.00 94.94 287 GLU A N 1
ATOM 2265 C CA . GLU A 1 287 ? -13.542 -14.567 25.360 1.00 94.94 287 GLU A CA 1
ATOM 2266 C C . GLU A 1 287 ? -13.825 -14.466 26.860 1.00 94.94 287 GLU A C 1
ATOM 2268 O O . GLU A 1 287 ? -13.130 -15.075 27.678 1.00 94.94 287 GLU A O 1
ATOM 2273 N N . ILE A 1 288 ? -14.831 -13.671 27.224 1.00 94.94 288 ILE A N 1
ATOM 2274 C CA . ILE A 1 288 ? -15.262 -13.479 28.609 1.00 94.94 288 ILE A CA 1
ATOM 2275 C C . ILE A 1 288 ? -16.781 -13.624 28.673 1.00 94.94 288 ILE A C 1
ATOM 2277 O O . ILE A 1 288 ? -17.519 -12.841 28.075 1.00 94.94 288 ILE A O 1
ATOM 2281 N N . ALA A 1 289 ? -17.254 -14.608 29.436 1.00 93.38 289 ALA A N 1
ATOM 2282 C CA . ALA A 1 289 ? -18.671 -14.765 29.739 1.00 93.38 289 ALA A CA 1
ATOM 2283 C C . ALA A 1 289 ? -19.057 -13.935 30.972 1.00 93.38 289 ALA A C 1
ATOM 2285 O O . ALA A 1 289 ? -18.361 -13.942 31.991 1.00 93.38 289 ALA A O 1
ATOM 2286 N N . LYS A 1 290 ? -20.197 -13.247 30.902 1.00 91.69 290 LYS A N 1
ATOM 2287 C CA . LYS A 1 290 ? -20.749 -12.448 31.998 1.00 91.69 290 LYS A CA 1
ATOM 2288 C C . LYS A 1 290 ? -22.237 -12.737 32.145 1.00 91.69 290 LYS A C 1
ATOM 2290 O O . LYS A 1 290 ? -22.986 -12.690 31.176 1.00 91.69 290 LYS A O 1
ATOM 2295 N N . LYS A 1 291 ? -22.679 -13.000 33.373 1.00 90.94 291 LYS A N 1
ATOM 2296 C CA . LYS A 1 291 ? -24.109 -13.044 33.690 1.00 90.94 291 LYS A CA 1
ATOM 2297 C C . LYS A 1 291 ? -24.647 -11.616 33.788 1.00 90.94 291 LYS A C 1
ATOM 2299 O O . LYS A 1 291 ? -24.088 -10.815 34.539 1.00 90.94 291 LYS A O 1
ATOM 2304 N N . VAL A 1 292 ? -25.718 -11.321 33.054 1.00 88.38 292 VAL A N 1
ATOM 2305 C CA . VAL A 1 292 ? -26.415 -10.029 33.106 1.00 88.38 292 VAL A CA 1
ATOM 2306 C C . VAL A 1 292 ? -27.647 -10.179 33.996 1.00 88.38 292 VAL A C 1
ATOM 2308 O O . VAL A 1 292 ? -28.604 -10.866 33.646 1.00 88.38 292 VAL A O 1
ATOM 2311 N N . ASN A 1 293 ? -27.590 -9.584 35.186 1.00 87.69 293 ASN A N 1
ATOM 2312 C CA . ASN A 1 293 ? -28.666 -9.576 36.187 1.00 87.69 293 ASN A CA 1
ATOM 2313 C C . ASN A 1 293 ? -29.189 -8.160 36.496 1.00 87.69 293 ASN A C 1
ATOM 2315 O O . ASN A 1 293 ? -30.205 -8.009 37.166 1.00 87.69 293 ASN A O 1
ATOM 2319 N N . THR A 1 294 ? -28.497 -7.138 36.003 1.00 90.50 294 THR A N 1
ATOM 2320 C CA . THR A 1 294 ? -28.825 -5.716 36.107 1.00 90.50 294 THR A CA 1
ATOM 2321 C C . THR A 1 294 ? -28.832 -5.100 34.710 1.00 90.50 294 THR A C 1
ATOM 2323 O O . THR A 1 294 ? -28.303 -5.682 33.763 1.00 90.50 294 THR A O 1
ATOM 2326 N N . THR A 1 295 ? -29.395 -3.899 34.569 1.00 91.50 295 THR A N 1
ATOM 2327 C CA . THR A 1 295 ? -29.405 -3.155 33.294 1.00 91.50 295 THR A CA 1
ATOM 2328 C C . THR A 1 295 ? -28.010 -2.776 32.801 1.00 91.50 295 THR A C 1
ATOM 2330 O O . THR A 1 295 ? -27.828 -2.545 31.612 1.00 91.50 295 THR A O 1
ATOM 2333 N N . THR A 1 296 ? -27.010 -2.746 33.684 1.00 93.00 296 THR A N 1
ATOM 2334 C CA . THR A 1 296 ? -25.603 -2.548 33.321 1.00 93.00 296 THR A CA 1
ATOM 2335 C C . THR A 1 296 ? -24.733 -3.589 34.008 1.00 93.00 296 THR A C 1
ATOM 2337 O O . THR A 1 296 ? -24.785 -3.732 35.231 1.00 93.00 296 THR A O 1
ATOM 2340 N N . ALA A 1 297 ? -23.895 -4.278 33.238 1.00 92.75 297 ALA A N 1
ATOM 2341 C CA . ALA A 1 297 ? -22.881 -5.202 33.723 1.00 92.75 297 ALA A CA 1
ATOM 2342 C C . ALA A 1 297 ? -21.493 -4.770 33.227 1.00 92.75 297 ALA A C 1
ATOM 2344 O O . ALA A 1 297 ? -21.282 -4.578 32.033 1.00 92.75 297 ALA A O 1
ATOM 2345 N N . LEU A 1 298 ? -20.532 -4.642 34.145 1.00 94.00 298 LEU A N 1
ATOM 2346 C CA . LEU A 1 298 ? -19.159 -4.248 33.818 1.00 94.00 298 LEU A CA 1
ATOM 2347 C C . LEU A 1 298 ? -18.250 -5.471 33.651 1.00 94.00 298 LEU A C 1
ATOM 2349 O O . LEU A 1 298 ? -18.301 -6.424 34.448 1.00 94.00 298 LEU A O 1
ATOM 2353 N N . ILE A 1 299 ? -17.408 -5.416 32.623 1.00 94.38 299 ILE A N 1
ATOM 2354 C CA . ILE A 1 299 ? -16.381 -6.401 32.292 1.00 94.38 299 ILE A CA 1
ATOM 2355 C C . ILE A 1 299 ? -15.055 -5.654 32.152 1.00 94.38 299 ILE A C 1
ATOM 2357 O O . ILE A 1 299 ? -14.932 -4.753 31.329 1.00 94.38 299 ILE A O 1
ATOM 2361 N N . GLU A 1 300 ? -14.065 -6.021 32.960 1.00 95.25 300 GLU A N 1
ATOM 2362 C CA . GLU A 1 300 ? -12.699 -5.517 32.822 1.00 95.25 300 GLU A CA 1
ATOM 2363 C C . GLU A 1 300 ? -11.917 -6.449 31.892 1.00 95.25 300 GLU A C 1
ATOM 2365 O O . GLU A 1 300 ? -11.902 -7.667 32.094 1.00 95.25 300 GLU A O 1
ATOM 2370 N N . LEU A 1 301 ? -11.307 -5.884 30.852 1.00 94.94 301 LEU A N 1
ATOM 2371 C CA . LEU A 1 301 ? -10.461 -6.623 29.926 1.00 94.94 301 LEU A CA 1
ATOM 2372 C C . LEU A 1 301 ? -9.052 -6.761 30.528 1.00 94.94 301 LEU A C 1
ATOM 2374 O O . LEU A 1 301 ? -8.444 -5.738 30.851 1.00 94.94 301 LEU A O 1
ATOM 2378 N N . PRO A 1 302 ? -8.509 -7.986 30.670 1.00 92.75 302 PRO A N 1
ATOM 2379 C CA . PRO A 1 302 ? -7.166 -8.187 31.211 1.00 92.75 302 PRO A CA 1
ATOM 2380 C C . PRO A 1 302 ? -6.088 -7.606 30.287 1.00 92.75 302 PRO A C 1
ATOM 2382 O O . PRO A 1 302 ? -5.931 -8.057 29.150 1.00 92.75 302 PRO A O 1
ATOM 2385 N N . GLU A 1 303 ? -5.335 -6.622 30.781 1.00 90.12 303 GLU A N 1
ATOM 2386 C CA . GLU A 1 303 ? -4.327 -5.869 30.015 1.00 90.12 303 GLU A CA 1
ATOM 2387 C C . GLU A 1 303 ? -3.237 -6.764 29.398 1.00 90.12 303 GLU A C 1
ATOM 2389 O O . GLU A 1 303 ? -2.797 -6.561 28.261 1.00 90.12 303 GLU A O 1
ATOM 2394 N N . ASP A 1 304 ? -2.836 -7.810 30.121 1.00 89.44 304 ASP A N 1
ATOM 2395 C CA . ASP A 1 304 ? -1.850 -8.810 29.704 1.00 89.44 304 ASP A CA 1
ATOM 2396 C C . ASP A 1 304 ? -2.308 -9.622 28.483 1.00 89.44 304 ASP A C 1
ATOM 2398 O O . ASP A 1 304 ? -1.479 -10.050 27.679 1.00 89.44 304 ASP A O 1
ATOM 2402 N N . LYS A 1 305 ? -3.625 -9.784 28.303 1.00 90.88 305 LYS A N 1
ATOM 2403 C CA . LYS A 1 305 ? -4.216 -10.547 27.195 1.00 90.88 305 LYS A CA 1
ATOM 2404 C C . LYS A 1 305 ? -4.569 -9.702 25.981 1.00 90.88 305 LYS A C 1
ATOM 2406 O O . LYS A 1 305 ? -4.770 -10.265 24.905 1.00 90.88 305 LYS A O 1
ATOM 2411 N N . LEU A 1 306 ? -4.678 -8.381 26.129 1.00 90.94 306 LEU A N 1
ATOM 2412 C CA . LEU A 1 306 ? -4.981 -7.491 25.009 1.00 90.94 306 LEU A CA 1
ATOM 2413 C C . LEU A 1 306 ? -3.851 -7.507 23.977 1.00 90.94 306 LEU A C 1
ATOM 2415 O O . LEU A 1 306 ? -2.676 -7.642 24.318 1.00 90.94 306 LEU A O 1
ATOM 2419 N N . LYS A 1 307 ? -4.192 -7.356 22.701 1.00 87.31 307 LYS A N 1
ATOM 2420 C CA . LYS A 1 307 ? -3.210 -7.251 21.620 1.00 87.31 307 LYS A CA 1
ATOM 2421 C C . LYS A 1 307 ? -3.172 -5.818 21.099 1.00 87.31 307 LYS A C 1
ATOM 2423 O O . LYS A 1 307 ? -4.200 -5.150 21.082 1.00 87.31 307 LYS A O 1
ATOM 2428 N N . ALA A 1 308 ? -1.990 -5.352 20.704 1.00 88.19 308 ALA A N 1
ATOM 2429 C CA . ALA A 1 308 ? -1.823 -4.016 20.137 1.00 88.19 308 ALA A CA 1
ATOM 2430 C C . ALA A 1 308 ? -2.545 -3.894 18.783 1.00 88.19 308 ALA A C 1
ATOM 2432 O O . ALA A 1 308 ? -2.576 -4.868 18.029 1.00 88.19 308 ALA A O 1
ATOM 2433 N N . GLY A 1 309 ? -3.084 -2.713 18.473 1.00 88.25 309 GLY A N 1
ATOM 2434 C CA . GLY A 1 309 ? -3.801 -2.436 17.220 1.00 88.25 309 GLY A CA 1
ATOM 2435 C C . GLY A 1 309 ? -5.316 -2.291 17.390 1.00 88.25 309 GLY A C 1
ATOM 2436 O O . GLY A 1 309 ? -5.814 -2.142 18.510 1.00 88.25 309 GLY A O 1
ATOM 2437 N N . ILE A 1 310 ? -6.053 -2.319 16.276 1.00 89.56 310 ILE A N 1
ATOM 2438 C CA . ILE A 1 310 ? -7.518 -2.203 16.254 1.00 89.56 310 ILE A CA 1
ATOM 2439 C C . ILE A 1 310 ? -8.151 -3.557 16.574 1.00 89.56 310 ILE A C 1
ATOM 2441 O O . ILE A 1 310 ? -8.068 -4.516 15.811 1.00 89.56 310 ILE A O 1
ATOM 2445 N N . ASN A 1 311 ? -8.816 -3.634 17.720 1.00 90.25 311 ASN A N 1
ATOM 2446 C CA . ASN A 1 311 ? -9.473 -4.837 18.202 1.00 90.25 311 ASN A CA 1
ATOM 2447 C C . ASN A 1 311 ? -10.983 -4.709 18.025 1.00 90.25 311 ASN A C 1
ATOM 2449 O O . ASN A 1 311 ? -11.600 -3.746 18.476 1.00 90.25 311 ASN A O 1
ATOM 2453 N N . GLN A 1 312 ? -11.581 -5.713 17.396 1.00 90.00 312 GLN A N 1
ATOM 2454 C CA . GLN A 1 312 ? -13.022 -5.853 17.251 1.00 90.00 312 GLN A CA 1
ATOM 2455 C C . GLN A 1 312 ? -13.576 -6.544 18.494 1.00 90.00 312 GLN A C 1
ATOM 2457 O O . GLN A 1 312 ? -13.238 -7.692 18.787 1.00 90.00 312 GLN A O 1
ATOM 2462 N N . ILE A 1 313 ? -14.422 -5.839 19.234 1.00 92.88 313 ILE A N 1
ATOM 2463 C CA . ILE A 1 313 ? -15.068 -6.335 20.443 1.00 92.88 313 ILE A CA 1
ATOM 2464 C C . ILE A 1 313 ? -16.533 -6.573 20.112 1.00 92.88 313 ILE A C 1
ATOM 2466 O O . ILE A 1 313 ? -17.271 -5.623 19.865 1.00 92.88 313 ILE A O 1
ATOM 2470 N N . THR A 1 314 ? -16.953 -7.834 20.118 1.00 92.44 314 THR A N 1
ATOM 2471 C CA . THR A 1 314 ? -18.327 -8.224 19.789 1.00 92.44 314 THR A CA 1
ATOM 2472 C C . THR A 1 314 ? -18.993 -8.856 21.007 1.00 92.44 314 THR A C 1
ATOM 2474 O O . THR A 1 314 ? -18.436 -9.753 21.648 1.00 92.44 314 THR A O 1
ATOM 2477 N N . LEU A 1 315 ? -20.206 -8.411 21.314 1.00 92.69 315 LEU A N 1
ATOM 2478 C CA . LEU A 1 315 ? -21.088 -9.022 22.300 1.00 92.69 315 LEU A CA 1
ATOM 2479 C C . LEU A 1 315 ? -21.963 -10.074 21.626 1.00 92.69 315 LEU A C 1
ATOM 2481 O O . LEU A 1 315 ? -22.596 -9.781 20.620 1.00 92.69 315 LEU A O 1
ATOM 2485 N N . TYR A 1 316 ? -22.053 -11.259 22.214 1.00 90.56 316 TYR A N 1
ATOM 2486 C CA . TYR A 1 316 ? -22.945 -12.336 21.807 1.00 90.56 316 TYR A CA 1
ATOM 2487 C C . TYR A 1 316 ? -23.919 -12.669 22.934 1.00 90.56 316 TYR A C 1
ATOM 2489 O O . TYR A 1 316 ? -23.554 -12.643 24.115 1.00 90.56 316 TYR A O 1
ATOM 2497 N N . ASP A 1 317 ? -25.148 -13.014 22.570 1.00 86.44 317 ASP A N 1
ATOM 2498 C CA . ASP A 1 317 ? -26.134 -13.547 23.509 1.00 86.44 317 ASP A CA 1
ATOM 2499 C C . ASP A 1 317 ? -25.907 -15.042 23.825 1.00 86.44 317 ASP A C 1
ATOM 2501 O O . ASP A 1 317 ? -24.905 -15.655 23.434 1.00 86.44 317 ASP A O 1
ATOM 2505 N N . SER A 1 318 ? -26.850 -15.634 24.567 1.00 84.19 318 SER A N 1
ATOM 2506 C CA . SER A 1 318 ? -26.838 -17.055 24.930 1.00 84.19 318 SER A CA 1
ATOM 2507 C C . SER A 1 318 ? -26.859 -17.989 23.723 1.00 84.19 318 SER A C 1
ATOM 2509 O O . SER A 1 318 ? -26.312 -19.088 23.795 1.00 84.19 318 SER A O 1
ATOM 2511 N N . ASP A 1 319 ? -27.447 -17.536 22.619 1.00 84.25 319 ASP A N 1
ATOM 2512 C CA . ASP A 1 319 ? -27.668 -18.316 21.405 1.00 84.25 319 ASP A CA 1
ATOM 2513 C C . ASP A 1 319 ? -26.510 -18.104 20.413 1.00 84.25 319 ASP A C 1
ATOM 2515 O O . ASP A 1 319 ? -26.530 -18.579 19.281 1.00 84.25 319 ASP A O 1
ATOM 2519 N N . SER A 1 320 ? -25.448 -17.423 20.868 1.00 84.62 320 SER A N 1
ATOM 2520 C CA . SER A 1 320 ? -24.270 -17.050 20.084 1.00 84.62 320 SER A CA 1
ATOM 2521 C C . SER A 1 320 ? -24.599 -16.162 18.883 1.00 84.62 320 SER A C 1
ATOM 2523 O O . SER A 1 320 ? -23.852 -16.137 17.903 1.00 84.62 320 SER A O 1
ATOM 2525 N N . LYS A 1 321 ? -25.678 -15.379 18.975 1.00 84.31 321 LYS A N 1
ATOM 2526 C CA . LYS A 1 321 ? -25.997 -14.322 18.017 1.00 84.31 321 LYS A CA 1
ATOM 2527 C C . LYS A 1 321 ? -25.314 -13.016 18.452 1.00 84.31 321 LYS A C 1
ATOM 2529 O O . LYS A 1 321 ? -25.411 -12.648 19.626 1.00 84.31 321 LYS A O 1
ATOM 2534 N N . PRO A 1 322 ? -24.603 -12.315 17.548 1.00 86.62 322 PRO A N 1
ATOM 2535 C CA . PRO A 1 322 ? -23.974 -11.038 17.867 1.00 86.62 322 PRO A CA 1
ATOM 2536 C C . PRO A 1 322 ? -25.037 -9.956 18.110 1.00 86.62 322 PRO A C 1
ATOM 2538 O O . PRO A 1 322 ? -25.974 -9.811 17.327 1.00 86.62 322 PRO A O 1
ATOM 2541 N N . GLN A 1 323 ? -24.874 -9.209 19.200 1.00 86.88 323 GLN A N 1
ATOM 2542 C CA . GLN A 1 323 ? -25.809 -8.206 19.717 1.00 86.88 323 GLN A CA 1
ATOM 2543 C C . GLN A 1 323 ? -25.247 -6.788 19.712 1.00 86.88 323 GLN A C 1
ATOM 2545 O O . GLN A 1 323 ? -26.025 -5.851 19.740 1.00 86.88 323 GLN A O 1
ATOM 2550 N N . SER A 1 324 ? -23.927 -6.602 19.668 1.00 89.25 324 SER A N 1
ATOM 2551 C CA . SER A 1 324 ? -23.316 -5.271 19.583 1.00 89.25 324 SER A CA 1
ATOM 2552 C C . SER A 1 324 ? -21.833 -5.386 19.249 1.00 89.25 324 SER A C 1
ATOM 2554 O O . SER A 1 324 ? -21.204 -6.378 19.626 1.00 89.25 324 SER A O 1
ATOM 2556 N N . GLU A 1 325 ? -21.266 -4.391 18.570 1.00 89.69 325 GLU A N 1
ATOM 2557 C CA . GLU A 1 325 ? -19.856 -4.391 18.175 1.00 89.69 325 GLU A CA 1
ATOM 2558 C C . GLU A 1 325 ? -19.190 -3.016 18.312 1.00 89.69 325 GLU A C 1
ATOM 2560 O O . GLU A 1 325 ? -19.804 -1.979 18.070 1.00 89.69 325 GLU A O 1
ATOM 2565 N N . ARG A 1 326 ? -17.910 -3.017 18.700 1.00 90.62 326 ARG A N 1
ATOM 2566 C CA . ARG A 1 326 ? -17.077 -1.821 18.853 1.00 90.62 326 ARG A CA 1
ATOM 2567 C C . ARG A 1 326 ? -15.641 -2.121 18.426 1.00 90.62 326 ARG A C 1
ATOM 2569 O O . ARG A 1 326 ? -15.054 -3.096 18.893 1.00 90.62 326 ARG A O 1
ATOM 2576 N N . LEU A 1 327 ? -15.058 -1.258 17.594 1.00 91.19 327 LEU A N 1
ATOM 2577 C CA . LEU A 1 327 ? -13.619 -1.253 17.322 1.00 91.19 327 LEU A CA 1
ATOM 2578 C C . LEU A 1 327 ? -12.884 -0.414 18.368 1.00 91.19 327 LEU A C 1
ATOM 2580 O O . LEU A 1 327 ? -13.267 0.718 18.633 1.00 91.19 327 LEU A O 1
ATOM 2584 N N . VAL A 1 328 ? -11.817 -0.940 18.957 1.00 92.62 328 VAL A N 1
ATOM 2585 C CA . VAL A 1 328 ? -11.022 -0.224 19.961 1.00 92.62 328 VAL A CA 1
ATOM 2586 C C . VAL A 1 328 ? -9.549 -0.356 19.626 1.00 92.62 328 VAL A C 1
ATOM 2588 O O . VAL A 1 328 ? -9.047 -1.468 19.466 1.00 92.62 328 VAL A O 1
ATOM 2591 N N . TYR A 1 329 ? -8.841 0.768 19.551 1.00 92.88 329 TYR A N 1
ATOM 2592 C CA . TYR A 1 329 ? -7.391 0.753 19.419 1.00 92.88 329 TYR A CA 1
ATOM 2593 C C . TYR A 1 329 ? -6.725 0.582 20.787 1.00 92.88 329 TYR A C 1
ATOM 2595 O O . TYR A 1 329 ? -6.937 1.388 21.695 1.00 92.88 329 TYR A O 1
ATOM 2603 N N . PHE A 1 330 ? -5.889 -0.447 20.922 1.00 91.69 330 PHE A N 1
ATOM 2604 C CA . PHE A 1 330 ? -5.017 -0.622 22.081 1.00 91.69 330 PHE A CA 1
ATOM 2605 C C . PHE A 1 330 ? -3.575 -0.280 21.699 1.00 91.69 330 PHE A C 1
ATOM 2607 O O . PHE A 1 330 ? -2.938 -0.985 20.913 1.00 91.69 330 PHE A O 1
ATOM 2614 N N . GLU A 1 331 ? -3.047 0.800 22.279 1.00 88.50 331 GLU A N 1
ATOM 2615 C CA . GLU A 1 331 ? -1.635 1.167 22.161 1.00 88.50 331 GLU A CA 1
ATOM 2616 C C . GLU A 1 331 ? -0.815 0.332 23.155 1.00 88.50 331 GLU A C 1
ATOM 2618 O O . GLU A 1 331 ? -1.081 0.357 24.356 1.00 88.50 331 GLU A O 1
ATOM 2623 N N . LYS A 1 332 ? 0.199 -0.399 22.675 1.00 83.38 332 LYS A N 1
ATOM 2624 C CA . LYS A 1 332 ? 1.181 -1.063 23.543 1.00 83.38 332 LYS A CA 1
ATOM 2625 C C . LYS A 1 332 ? 2.577 -0.525 23.287 1.00 83.38 332 LYS A C 1
ATOM 2627 O O . LYS A 1 332 ? 2.956 -0.225 22.158 1.00 83.38 332 LYS A O 1
ATOM 2632 N N . ALA A 1 333 ? 3.361 -0.434 24.356 1.00 79.25 333 ALA A N 1
ATOM 2633 C CA . ALA A 1 333 ? 4.764 -0.085 24.248 1.00 79.25 333 ALA A CA 1
ATOM 2634 C C . ALA A 1 333 ? 5.526 -1.219 23.550 1.00 79.25 333 ALA A C 1
ATOM 2636 O O . ALA A 1 333 ? 5.625 -2.327 24.073 1.00 79.25 333 ALA A O 1
ATOM 2637 N N . ASN A 1 334 ? 6.113 -0.918 22.398 1.00 80.38 334 ASN A N 1
ATOM 2638 C CA . ASN A 1 334 ? 6.962 -1.863 21.682 1.00 80.38 334 ASN A CA 1
ATOM 2639 C C . ASN A 1 334 ? 8.384 -1.867 22.267 1.00 80.38 334 ASN A C 1
ATOM 2641 O O . ASN A 1 334 ? 8.885 -0.827 22.716 1.00 80.38 334 ASN A O 1
ATOM 2645 N N . ASP A 1 335 ? 9.049 -3.025 22.260 1.00 83.25 335 ASP A N 1
ATOM 2646 C CA . ASP A 1 335 ? 10.471 -3.158 22.610 1.00 83.25 335 ASP A CA 1
ATOM 2647 C C . ASP A 1 335 ? 11.351 -2.816 21.398 1.00 83.25 335 ASP A C 1
ATOM 2649 O O . ASP A 1 335 ? 12.024 -3.665 20.819 1.00 83.25 335 ASP A O 1
ATOM 2653 N N . LEU A 1 336 ? 11.271 -1.561 20.954 1.00 90.69 336 LEU A N 1
ATOM 2654 C CA . LEU A 1 336 ? 11.963 -1.078 19.766 1.00 90.69 336 LEU A CA 1
ATOM 2655 C C . LEU A 1 336 ? 12.475 0.350 19.974 1.00 90.69 336 LEU A C 1
ATOM 2657 O O . LEU A 1 336 ? 11.756 1.221 20.462 1.00 90.69 336 LEU A O 1
ATOM 2661 N N . ASN A 1 337 ? 13.718 0.580 19.569 1.00 93.38 337 ASN A N 1
ATOM 2662 C CA . ASN A 1 337 ? 14.393 1.862 19.503 1.00 93.38 337 ASN A CA 1
ATOM 2663 C C . ASN A 1 337 ? 15.079 1.983 18.134 1.00 93.38 337 ASN A C 1
ATOM 2665 O O . ASN A 1 337 ? 16.132 1.384 17.894 1.00 93.38 337 ASN A O 1
ATOM 2669 N N . VAL A 1 338 ? 14.444 2.743 17.238 1.00 94.94 338 VAL A N 1
ATOM 2670 C CA . VAL A 1 338 ? 15.013 3.101 15.936 1.00 94.94 338 VAL A CA 1
ATOM 2671 C C . VAL A 1 338 ? 15.425 4.566 15.948 1.00 94.94 338 VAL A C 1
ATOM 2673 O O . VAL A 1 338 ? 14.599 5.434 16.259 1.00 94.94 338 VAL A O 1
ATOM 2676 N N . THR A 1 339 ? 16.675 4.835 15.580 1.00 96.31 339 THR A N 1
ATOM 2677 C CA . THR A 1 339 ? 17.201 6.189 15.376 1.00 96.31 339 THR A CA 1
ATOM 2678 C C . THR A 1 339 ? 17.569 6.396 13.911 1.00 96.31 339 THR A C 1
ATOM 2680 O O . THR A 1 339 ? 17.966 5.459 13.216 1.00 96.31 339 THR A O 1
ATOM 2683 N N . LEU A 1 340 ? 17.378 7.629 13.454 1.00 97.38 340 LEU A N 1
ATOM 2684 C CA . LEU A 1 340 ? 17.726 8.129 12.132 1.00 97.38 340 LEU A CA 1
ATOM 2685 C C . LEU A 1 340 ? 18.403 9.472 12.375 1.00 97.38 340 LEU A C 1
ATOM 2687 O O . LEU A 1 340 ? 17.780 10.353 12.965 1.00 97.38 340 LEU A O 1
ATOM 2691 N N . GLU A 1 341 ? 19.662 9.600 11.985 1.00 97.69 341 GLU A N 1
ATOM 2692 C CA . GLU A 1 341 ? 20.477 10.780 12.273 1.00 97.69 341 GLU A CA 1
ATOM 2693 C C . GLU A 1 341 ? 21.317 11.147 11.053 1.00 97.69 341 GLU A C 1
ATOM 2695 O O . GLU A 1 341 ? 21.860 10.274 10.375 1.00 97.69 341 GLU A O 1
ATOM 2700 N N . THR A 1 342 ? 21.441 12.444 10.794 1.00 96.88 342 THR A N 1
ATOM 2701 C CA . THR A 1 342 ? 22.388 13.011 9.831 1.00 96.88 342 THR A CA 1
ATOM 2702 C C . THR A 1 342 ? 23.650 13.461 10.562 1.00 96.88 342 THR A C 1
ATOM 2704 O O . THR A 1 342 ? 23.610 13.803 11.744 1.00 96.88 342 THR A O 1
ATOM 2707 N N . ASN A 1 343 ? 24.795 13.475 9.878 1.00 96.38 343 ASN A N 1
ATOM 2708 C CA . ASN A 1 343 ? 26.052 13.938 10.476 1.00 96.38 343 ASN A CA 1
ATOM 2709 C C . ASN A 1 343 ? 26.093 15.455 10.759 1.00 96.38 343 ASN A C 1
ATOM 2711 O O . ASN A 1 343 ? 26.917 15.883 11.566 1.00 96.38 343 ASN A O 1
ATOM 2715 N N . LYS A 1 344 ? 25.229 16.260 10.121 1.00 96.25 344 LYS A N 1
ATOM 2716 C CA . LYS A 1 344 ? 25.071 17.709 10.336 1.00 96.25 344 LYS A CA 1
ATOM 2717 C C . LYS A 1 344 ? 23.595 18.129 10.245 1.00 96.25 344 LYS A C 1
ATOM 2719 O O . LYS A 1 344 ? 22.749 17.362 9.786 1.00 96.25 344 LYS A O 1
ATOM 2724 N N . GLN A 1 345 ? 23.297 19.354 10.685 1.00 94.06 345 GLN A N 1
ATOM 2725 C CA . GLN A 1 345 ? 21.975 19.996 10.548 1.00 94.06 345 GLN A CA 1
ATOM 2726 C C . GLN A 1 345 ? 21.900 20.997 9.382 1.00 94.06 345 GLN A C 1
ATOM 2728 O O . GLN A 1 345 ? 20.804 21.304 8.914 1.00 94.06 345 GLN A O 1
ATOM 2733 N N . SER A 1 346 ? 23.055 21.462 8.903 1.00 96.44 346 SER A N 1
ATOM 2734 C CA . SER A 1 346 ? 23.204 22.321 7.729 1.00 96.44 346 SER A CA 1
ATOM 2735 C C . SER A 1 346 ? 24.378 21.822 6.890 1.00 96.44 346 SER A C 1
ATOM 2737 O O . SER A 1 346 ? 25.358 21.321 7.453 1.00 96.44 346 SER A O 1
ATOM 2739 N N . TYR A 1 347 ? 24.246 21.939 5.574 1.00 96.19 347 TYR A N 1
ATOM 2740 C CA . TYR A 1 347 ? 25.213 21.483 4.581 1.00 96.19 347 TYR A CA 1
ATOM 2741 C C . TYR A 1 347 ? 25.403 22.543 3.500 1.00 96.19 347 TYR A C 1
ATOM 2743 O O . TYR A 1 347 ? 24.449 23.247 3.165 1.00 96.19 347 TYR A O 1
ATOM 2751 N N . GLU A 1 348 ? 26.593 22.572 2.910 1.00 95.50 348 GLU A N 1
ATOM 2752 C CA . GLU A 1 348 ? 26.859 23.344 1.696 1.00 95.50 348 GLU A CA 1
ATOM 2753 C C . GLU A 1 348 ? 26.226 22.674 0.455 1.00 95.50 348 GLU A C 1
ATOM 2755 O O . GLU A 1 348 ? 25.953 21.459 0.463 1.00 95.50 348 GLU A O 1
ATOM 2760 N N . PRO A 1 349 ? 26.003 23.423 -0.642 1.00 91.81 349 PRO A N 1
ATOM 2761 C CA . PRO A 1 349 ? 25.608 22.858 -1.929 1.00 91.81 349 PRO A CA 1
ATOM 2762 C C . PRO A 1 349 ? 26.532 21.704 -2.352 1.00 91.81 349 PRO A C 1
ATOM 2764 O O . PRO A 1 349 ? 27.755 21.796 -2.244 1.00 91.81 349 PRO A O 1
ATOM 2767 N N . ASN A 1 350 ? 25.945 20.594 -2.818 1.00 90.31 350 ASN A N 1
ATOM 2768 C CA . ASN A 1 350 ? 26.662 19.376 -3.238 1.00 90.31 350 ASN A CA 1
ATOM 2769 C C . ASN A 1 350 ? 27.566 18.718 -2.163 1.00 90.31 350 ASN A C 1
ATOM 2771 O O . ASN A 1 350 ? 28.347 17.804 -2.459 1.00 90.31 350 ASN A O 1
ATOM 2775 N N . GLU A 1 351 ? 27.453 19.125 -0.894 1.00 94.44 351 GLU A N 1
ATOM 2776 C CA . GLU A 1 351 ? 28.179 18.483 0.199 1.00 94.44 351 GLU A CA 1
ATOM 2777 C C . GLU A 1 351 ? 27.697 17.035 0.411 1.00 94.44 351 GLU A C 1
ATOM 2779 O O . GLU A 1 351 ? 26.510 16.719 0.278 1.00 94.44 351 GLU A O 1
ATOM 2784 N N . ASN A 1 352 ? 28.627 16.141 0.760 1.00 95.12 352 ASN A N 1
ATOM 2785 C CA . ASN A 1 352 ? 28.322 14.752 1.088 1.00 95.12 352 ASN A CA 1
ATOM 2786 C C . ASN A 1 352 ? 27.609 14.632 2.448 1.00 95.12 352 ASN A C 1
ATOM 2788 O O . ASN A 1 352 ? 28.144 15.005 3.498 1.00 95.12 352 ASN A O 1
ATOM 2792 N N . VAL A 1 353 ? 26.431 14.017 2.431 1.00 96.62 353 VAL A N 1
ATOM 2793 C CA . VAL A 1 353 ? 25.606 13.720 3.602 1.00 96.62 353 VAL A CA 1
ATOM 2794 C C . VAL A 1 353 ? 25.838 12.277 4.036 1.00 96.62 353 VAL A C 1
ATOM 2796 O O . VAL A 1 353 ? 25.863 11.367 3.213 1.00 96.62 353 VAL A O 1
ATOM 2799 N N . ILE A 1 354 ? 25.974 12.047 5.343 1.00 97.44 354 ILE A N 1
ATOM 2800 C CA . ILE A 1 354 ? 26.037 10.712 5.946 1.00 97.44 354 ILE A CA 1
ATOM 2801 C C . ILE A 1 354 ? 24.813 10.530 6.838 1.00 97.44 354 ILE A C 1
ATOM 2803 O O . ILE A 1 354 ? 24.637 11.242 7.831 1.00 97.44 354 ILE A O 1
ATOM 2807 N N . ILE A 1 355 ? 23.995 9.537 6.501 1.00 97.50 355 ILE A N 1
ATOM 2808 C CA . ILE A 1 355 ? 22.837 9.106 7.278 1.00 97.50 355 ILE A CA 1
ATOM 2809 C C . ILE A 1 355 ? 23.203 7.848 8.054 1.00 97.50 355 ILE A C 1
ATOM 2811 O O . ILE A 1 355 ? 23.655 6.853 7.486 1.00 97.50 355 ILE A O 1
ATOM 2815 N N . ASN A 1 356 ? 22.950 7.874 9.357 1.00 97.94 356 ASN A N 1
ATOM 2816 C CA . ASN A 1 356 ? 23.118 6.738 10.247 1.00 97.94 356 ASN A CA 1
ATOM 2817 C C . ASN A 1 356 ? 21.755 6.250 10.737 1.00 97.94 356 ASN A C 1
ATOM 2819 O O . ASN A 1 356 ? 20.944 7.019 11.256 1.00 97.94 356 ASN A O 1
ATOM 2823 N N . VAL A 1 357 ? 21.526 4.947 10.599 1.00 97.81 357 VAL A N 1
ATOM 2824 C CA . VAL A 1 357 ? 20.324 4.262 11.073 1.00 97.81 357 VAL A CA 1
ATOM 2825 C C . VAL A 1 357 ? 20.730 3.234 12.120 1.00 97.81 357 VAL A C 1
ATOM 2827 O O . VAL A 1 357 ? 21.637 2.432 11.894 1.00 97.81 357 VAL A O 1
ATOM 2830 N N . SER A 1 358 ? 20.040 3.216 13.259 1.00 97.12 358 SER A N 1
ATOM 2831 C CA . SER A 1 358 ? 20.169 2.153 14.260 1.00 97.12 358 SER A CA 1
ATOM 2832 C C . SER A 1 358 ? 18.807 1.528 14.521 1.00 97.12 358 SER A C 1
ATOM 2834 O O . SER A 1 358 ? 17.854 2.248 14.781 1.00 97.12 358 SER A O 1
ATOM 2836 N N . SER A 1 359 ? 18.722 0.199 14.512 1.00 96.38 359 SER A N 1
ATOM 2837 C CA . SER A 1 359 ? 17.528 -0.583 14.844 1.00 96.38 359 SER A CA 1
ATOM 2838 C C . SER A 1 359 ? 17.854 -1.584 15.942 1.00 96.38 359 SER A C 1
ATOM 2840 O O . SER A 1 359 ? 18.546 -2.585 15.725 1.00 96.38 359 SER A O 1
ATOM 2842 N N . LYS A 1 360 ? 17.385 -1.292 17.156 1.00 95.69 360 LYS A N 1
ATOM 2843 C CA . LYS A 1 360 ? 17.663 -2.085 18.356 1.00 95.69 360 LYS A CA 1
ATOM 2844 C C . LYS A 1 360 ? 16.416 -2.223 19.213 1.00 95.69 360 LYS A C 1
ATOM 2846 O O . LYS A 1 360 ? 15.509 -1.407 19.138 1.00 95.69 360 LYS A O 1
ATOM 2851 N N . GLN A 1 361 ? 16.384 -3.231 20.064 1.00 92.88 361 GLN A N 1
ATOM 2852 C CA . GLN A 1 361 ? 15.449 -3.305 21.182 1.00 92.88 361 GLN A CA 1
ATOM 2853 C C . GLN A 1 361 ? 15.813 -2.248 22.233 1.00 92.88 361 GLN A C 1
ATOM 2855 O O . GLN A 1 361 ? 16.942 -1.747 22.256 1.00 92.88 361 GLN A O 1
ATOM 2860 N N . LYS A 1 362 ? 14.899 -1.927 23.155 1.00 90.19 362 LYS A N 1
ATOM 2861 C CA . LYS A 1 362 ? 15.193 -1.016 24.279 1.00 90.19 362 LYS A CA 1
ATOM 2862 C C . LYS A 1 362 ? 16.284 -1.577 25.193 1.00 90.19 362 LYS A C 1
ATOM 2864 O O . LYS A 1 362 ? 16.996 -0.815 25.833 1.00 90.19 362 LYS A O 1
ATOM 2869 N N . THR A 1 363 ? 16.465 -2.898 25.190 1.00 90.81 363 THR A N 1
ATOM 2870 C CA . THR A 1 363 ? 17.571 -3.603 25.861 1.00 90.81 363 THR A CA 1
ATOM 2871 C C . THR A 1 363 ? 18.935 -3.428 25.175 1.00 90.81 363 THR A C 1
ATOM 2873 O O . THR A 1 363 ? 19.946 -3.883 25.702 1.00 90.81 363 THR A O 1
ATOM 2876 N N . GLY A 1 364 ? 18.988 -2.800 23.993 1.00 91.81 364 GLY A N 1
ATOM 2877 C CA . GLY A 1 364 ? 20.206 -2.587 23.204 1.00 91.81 364 GLY A CA 1
ATOM 2878 C C . GLY A 1 364 ? 20.552 -3.719 22.230 1.00 91.81 364 GLY A C 1
ATOM 2879 O O . GLY A 1 364 ? 21.472 -3.561 21.425 1.00 91.81 364 GLY A O 1
ATOM 2880 N N . LYS A 1 365 ? 19.814 -4.838 22.253 1.00 93.56 365 LYS A N 1
ATOM 2881 C CA . LYS A 1 365 ? 20.004 -5.943 21.302 1.00 93.56 365 LYS A CA 1
ATOM 2882 C C . LYS A 1 365 ? 19.653 -5.506 19.872 1.00 93.56 365 LYS A C 1
ATOM 2884 O O . LYS A 1 365 ? 18.625 -4.855 19.694 1.00 93.56 365 LYS A O 1
ATOM 2889 N N . PRO A 1 366 ? 20.455 -5.866 18.856 1.00 94.62 366 PRO A N 1
ATOM 2890 C CA . PRO A 1 366 ? 20.123 -5.616 17.455 1.00 94.62 366 PRO A CA 1
ATOM 2891 C C . PRO A 1 366 ? 18.752 -6.180 17.075 1.00 94.62 366 PRO A C 1
ATOM 2893 O O . PRO A 1 366 ? 18.434 -7.319 17.414 1.00 94.62 366 PRO A O 1
ATOM 2896 N N . GLN A 1 367 ? 17.960 -5.395 16.347 1.00 94.00 367 GLN A N 1
ATOM 2897 C CA . GLN A 1 367 ? 16.678 -5.823 15.795 1.00 94.00 367 GLN A CA 1
ATOM 2898 C C . GLN A 1 367 ? 16.752 -5.750 14.270 1.00 94.00 367 GLN A C 1
ATOM 2900 O O . GLN A 1 367 ? 16.859 -4.663 13.700 1.00 94.00 367 GLN A O 1
ATOM 2905 N N . SER A 1 368 ? 16.675 -6.909 13.613 1.00 93.69 368 SER A N 1
ATOM 2906 C CA . SER A 1 368 ? 16.649 -6.983 12.149 1.00 93.69 368 SER A CA 1
ATOM 2907 C C . SER A 1 368 ? 15.411 -6.273 11.594 1.00 93.69 368 SER A C 1
ATOM 2909 O O . SER A 1 368 ? 14.327 -6.342 12.186 1.00 93.69 368 SER A O 1
ATOM 2911 N N . ALA A 1 369 ? 15.587 -5.577 10.472 1.00 95.25 369 ALA A N 1
ATOM 2912 C CA . ALA A 1 369 ? 14.549 -4.812 9.800 1.00 95.25 369 ALA A CA 1
ATOM 2913 C C . ALA A 1 369 ? 14.864 -4.632 8.307 1.00 95.25 369 ALA A C 1
ATOM 2915 O O . ALA A 1 369 ? 16.005 -4.796 7.867 1.00 95.25 369 ALA A O 1
ATOM 2916 N N . SER A 1 370 ? 13.845 -4.269 7.533 1.00 96.75 370 SER A N 1
ATOM 2917 C CA . SER A 1 370 ? 14.005 -3.793 6.162 1.00 96.75 370 SER A CA 1
ATOM 2918 C C . SER A 1 370 ? 13.410 -2.402 6.040 1.00 96.75 370 SER A C 1
ATOM 2920 O O . SER A 1 370 ? 12.189 -2.239 6.075 1.00 96.75 370 SER A O 1
ATOM 2922 N N . PHE A 1 371 ? 14.272 -1.405 5.866 1.00 98.00 371 PHE A N 1
ATOM 2923 C CA . PHE A 1 371 ? 13.853 -0.032 5.641 1.00 98.00 371 PHE A CA 1
ATOM 2924 C C . PHE A 1 371 ? 14.046 0.383 4.187 1.00 98.00 371 PHE A C 1
ATOM 2926 O O . PHE A 1 371 ? 14.769 -0.260 3.427 1.00 98.00 371 PHE A O 1
ATOM 2933 N N . SER A 1 372 ? 13.355 1.444 3.813 1.00 98.19 372 SER A N 1
ATOM 2934 C CA . SER A 1 372 ? 13.603 2.276 2.645 1.00 98.19 372 SER A CA 1
ATOM 2935 C C . SER A 1 372 ? 13.791 3.709 3.120 1.00 98.19 372 SER A C 1
ATOM 2937 O O . SER A 1 372 ? 13.272 4.095 4.170 1.00 98.19 372 SER A O 1
ATOM 2939 N N . LEU A 1 373 ? 14.576 4.466 2.368 1.00 98.06 373 LEU A N 1
ATOM 2940 C CA . LEU A 1 373 ? 15.007 5.809 2.712 1.00 98.06 373 LEU A CA 1
ATOM 2941 C C . LEU A 1 373 ? 14.732 6.726 1.525 1.00 98.06 373 LEU A C 1
ATOM 2943 O O . LEU A 1 373 ? 15.254 6.486 0.436 1.00 98.06 373 LEU A O 1
ATOM 2947 N N . SER A 1 374 ? 13.935 7.765 1.749 1.00 97.31 374 SER A N 1
ATOM 2948 C CA . SER A 1 374 ? 13.740 8.862 0.808 1.00 97.31 374 SER A CA 1
ATOM 2949 C C . SER A 1 374 ? 14.334 10.148 1.368 1.00 97.31 374 SER A C 1
ATOM 2951 O O . SER A 1 374 ? 14.232 10.444 2.560 1.00 97.31 374 SER A O 1
ATOM 2953 N N . VAL A 1 375 ? 14.982 10.908 0.495 1.00 96.81 375 VAL A N 1
ATOM 2954 C CA . VAL A 1 375 ? 15.501 12.242 0.772 1.00 96.81 375 VAL A CA 1
ATOM 2955 C C . VAL A 1 375 ? 14.909 13.160 -0.278 1.00 96.81 375 VAL A C 1
ATOM 2957 O O . VAL A 1 375 ? 15.169 12.991 -1.471 1.00 96.81 375 VAL A O 1
ATOM 2960 N N . THR A 1 376 ? 14.095 14.111 0.159 1.00 94.69 376 THR A N 1
ATOM 2961 C CA . THR A 1 376 ? 13.311 14.950 -0.744 1.00 94.69 376 THR A CA 1
ATOM 2962 C C . THR A 1 376 ? 13.453 16.422 -0.411 1.00 94.69 376 THR A C 1
ATOM 2964 O O . THR A 1 376 ? 13.458 16.797 0.766 1.00 94.69 376 THR A O 1
ATOM 2967 N N . ASP A 1 377 ? 13.488 17.241 -1.455 1.00 92.56 377 ASP A N 1
ATOM 2968 C CA . ASP A 1 377 ? 13.265 18.680 -1.364 1.00 92.56 377 ASP A CA 1
ATOM 2969 C C . ASP A 1 377 ? 11.877 18.948 -0.751 1.00 92.56 377 ASP A C 1
ATOM 2971 O O . ASP A 1 377 ? 10.917 18.217 -1.020 1.00 92.56 377 ASP A O 1
ATOM 2975 N N . MET A 1 378 ? 11.785 19.939 0.134 1.00 88.94 378 MET A N 1
ATOM 2976 C CA . MET A 1 378 ? 10.518 20.384 0.714 1.00 88.94 378 MET A CA 1
ATOM 2977 C C . MET A 1 378 ? 9.798 21.422 -0.146 1.00 88.94 378 MET A C 1
ATOM 2979 O O . MET A 1 378 ? 8.662 21.754 0.164 1.00 88.94 378 MET A O 1
ATOM 2983 N N . ASN A 1 379 ? 10.425 21.939 -1.204 1.00 86.81 379 ASN A N 1
ATOM 2984 C CA . ASN A 1 379 ? 9.813 22.866 -2.158 1.00 86.81 379 ASN A CA 1
ATOM 2985 C C . ASN A 1 379 ? 9.167 24.102 -1.507 1.00 86.81 379 ASN A C 1
ATOM 2987 O O . ASN A 1 379 ? 8.107 24.565 -1.923 1.00 86.81 379 ASN A O 1
ATOM 2991 N N . GLY A 1 380 ? 9.802 24.616 -0.449 1.00 78.19 380 GLY A N 1
ATOM 2992 C CA . GLY A 1 380 ? 9.306 25.761 0.316 1.00 78.19 380 GLY A CA 1
ATOM 2993 C C . GLY A 1 380 ? 8.175 25.449 1.305 1.00 78.19 380 GLY A C 1
ATOM 2994 O O . GLY A 1 380 ? 7.694 26.372 1.956 1.00 78.19 380 GLY A O 1
ATOM 2995 N N . GLU A 1 381 ? 7.762 24.187 1.460 1.00 77.31 381 GLU A N 1
ATOM 2996 C CA . GLU A 1 381 ? 6.762 23.792 2.456 1.00 77.31 381 GLU A CA 1
ATOM 2997 C C . GLU A 1 381 ? 7.326 23.748 3.883 1.00 77.31 381 GLU A C 1
ATOM 2999 O O . GLU A 1 381 ? 8.466 23.334 4.134 1.00 77.31 381 GLU A O 1
ATOM 3004 N N . ASP A 1 382 ? 6.474 24.082 4.854 1.00 68.44 382 ASP A N 1
ATOM 3005 C CA . ASP A 1 382 ? 6.791 23.944 6.270 1.00 68.44 382 ASP A CA 1
ATOM 3006 C C . ASP A 1 382 ? 6.528 22.529 6.803 1.00 68.44 382 ASP A C 1
ATOM 3008 O O . ASP A 1 382 ? 5.507 21.886 6.562 1.00 68.44 382 ASP A O 1
ATOM 3012 N N . ALA A 1 383 ? 7.480 22.033 7.595 1.00 59.81 383 ALA A N 1
ATOM 3013 C CA . ALA A 1 383 ? 7.557 20.631 8.011 1.00 59.81 383 ALA A CA 1
ATOM 3014 C C . ALA A 1 383 ? 6.521 20.210 9.068 1.00 59.81 383 ALA A C 1
ATOM 3016 O O . ALA A 1 383 ? 6.422 19.023 9.390 1.00 59.81 383 ALA A O 1
ATOM 3017 N N . GLU A 1 384 ? 5.812 21.156 9.681 1.00 53.97 384 GLU A N 1
ATOM 3018 C CA . GLU A 1 384 ? 5.173 20.915 10.978 1.00 53.97 384 GLU A CA 1
ATOM 3019 C C . GLU A 1 384 ? 3.777 20.282 10.902 1.00 53.97 384 GLU A C 1
ATOM 3021 O O . GLU A 1 384 ? 3.312 19.762 11.917 1.00 53.97 384 GLU A O 1
ATOM 3026 N N . GLN A 1 385 ? 3.126 20.253 9.730 1.00 57.06 385 GLN A N 1
ATOM 3027 C CA . GLN A 1 385 ? 1.699 19.890 9.651 1.00 57.06 385 GLN A CA 1
ATOM 3028 C C . GLN A 1 385 ? 1.323 18.841 8.590 1.00 57.06 385 GLN A C 1
ATOM 3030 O O . GLN A 1 385 ? 0.154 18.483 8.484 1.00 57.06 385 GLN A O 1
ATOM 3035 N N . ASN A 1 386 ? 2.280 18.261 7.857 1.00 71.12 386 ASN A N 1
ATOM 3036 C CA . ASN A 1 386 ? 1.959 17.201 6.894 1.00 71.12 386 ASN A CA 1
ATOM 3037 C C . ASN A 1 386 ? 1.872 15.814 7.577 1.00 71.12 386 ASN A C 1
ATOM 3039 O O . ASN A 1 386 ? 2.881 15.139 7.830 1.00 71.12 386 ASN A O 1
ATOM 3043 N N . TYR A 1 387 ? 0.639 15.386 7.866 1.00 82.62 387 TYR A N 1
ATOM 3044 C CA . TYR A 1 387 ? 0.282 14.095 8.470 1.00 82.62 387 TYR A CA 1
ATOM 3045 C C . TYR A 1 387 ? -0.171 13.037 7.445 1.00 82.62 387 TYR A C 1
ATOM 3047 O O . TYR A 1 387 ? -1.032 12.204 7.735 1.00 82.62 387 TYR A O 1
ATOM 3055 N N . SER A 1 388 ? 0.433 13.044 6.258 1.00 85.88 388 SER A N 1
ATOM 3056 C CA . SER A 1 388 ? 0.198 12.051 5.200 1.00 85.88 388 SER A CA 1
ATOM 3057 C C . SER A 1 388 ? 0.392 10.592 5.641 1.00 85.88 388 SER A C 1
ATOM 3059 O O . SER A 1 388 ? 1.149 10.284 6.572 1.00 85.88 388 SER A O 1
ATOM 3061 N N . SER A 1 389 ? -0.297 9.697 4.923 1.00 91.12 389 SER A N 1
ATOM 3062 C CA . SER A 1 389 ? -0.200 8.239 5.064 1.00 91.12 389 SER A CA 1
ATOM 3063 C C . SER A 1 389 ? 1.242 7.742 4.967 1.00 91.12 389 SER A C 1
ATOM 3065 O O . SER A 1 389 ? 2.030 8.207 4.138 1.00 91.12 389 SER A O 1
ATOM 3067 N N . ASN A 1 390 ? 1.581 6.800 5.844 1.00 94.44 390 ASN A N 1
ATOM 3068 C CA . ASN A 1 390 ? 2.859 6.102 5.887 1.00 94.44 390 ASN A CA 1
ATOM 3069 C C . ASN A 1 390 ? 2.675 4.658 6.378 1.00 94.44 390 ASN A C 1
ATOM 3071 O O . ASN A 1 390 ? 1.592 4.263 6.810 1.00 94.44 390 ASN A O 1
ATOM 3075 N N . ILE A 1 391 ? 3.756 3.875 6.392 1.00 95.44 391 ILE A N 1
ATOM 3076 C CA . ILE A 1 391 ? 3.705 2.453 6.751 1.00 95.44 391 ILE A CA 1
ATOM 3077 C C . ILE A 1 391 ? 3.090 2.175 8.133 1.00 95.44 391 ILE A C 1
ATOM 3079 O O . ILE A 1 391 ? 2.440 1.145 8.323 1.00 95.44 391 ILE A O 1
ATOM 3083 N N . CYS A 1 392 ? 3.279 3.074 9.108 1.00 93.69 392 CYS A N 1
ATOM 3084 C CA . CYS A 1 392 ? 2.706 2.913 10.441 1.00 93.69 392 CYS A CA 1
ATOM 3085 C C . CYS A 1 392 ? 1.205 3.170 10.423 1.00 93.69 392 CYS A C 1
ATOM 3087 O O . CYS A 1 392 ? 0.453 2.324 10.896 1.00 93.69 392 CYS A O 1
ATOM 3089 N N . SER A 1 393 ? 0.768 4.312 9.887 1.00 93.38 393 SER A N 1
ATOM 3090 C CA . SER A 1 393 ? -0.659 4.640 9.852 1.00 93.38 393 SER A CA 1
ATOM 3091 C C . SER A 1 393 ? -1.453 3.634 9.015 1.00 93.38 393 SER A C 1
ATOM 3093 O O . SER A 1 393 ? -2.546 3.226 9.414 1.00 93.38 393 SER A O 1
ATOM 3095 N N . TYR A 1 394 ? -0.840 3.116 7.948 1.00 93.12 394 TYR A N 1
ATOM 3096 C CA . TYR A 1 394 ? -1.455 2.130 7.077 1.00 93.12 394 TYR A CA 1
ATOM 3097 C C . TYR A 1 394 ? -1.678 0.772 7.759 1.00 93.12 394 TYR A C 1
ATOM 3099 O O . TYR A 1 394 ? -2.809 0.282 7.840 1.00 93.12 394 TYR A O 1
ATOM 3107 N N . TYR A 1 395 ? -0.619 0.160 8.304 1.00 89.81 395 TYR A N 1
ATOM 3108 C CA . TYR A 1 395 ? -0.724 -1.170 8.920 1.00 89.81 395 TYR A CA 1
ATOM 3109 C C . TYR A 1 395 ? -1.375 -1.177 10.304 1.00 89.81 395 TYR A C 1
ATOM 3111 O O . TYR A 1 395 ? -1.816 -2.238 10.753 1.00 89.81 395 TYR A O 1
ATOM 3119 N N . LEU A 1 396 ? -1.399 -0.035 11.000 1.00 88.75 396 LEU A N 1
ATOM 3120 C CA . LEU A 1 396 ? -2.048 0.086 12.307 1.00 88.75 396 LEU A CA 1
ATOM 3121 C C . LEU A 1 396 ? -3.515 0.522 12.212 1.00 88.75 396 LEU A C 1
ATOM 3123 O O . LEU A 1 396 ? -4.232 0.335 13.196 1.00 88.75 396 LEU A O 1
ATOM 3127 N N . MET A 1 397 ? -3.951 1.114 11.089 1.00 89.38 397 MET A N 1
ATOM 3128 C CA . MET A 1 397 ? -5.317 1.625 10.943 1.00 89.38 397 MET A CA 1
ATOM 3129 C C . MET A 1 397 ? -5.891 1.592 9.528 1.00 89.38 397 MET A C 1
ATOM 3131 O O . MET A 1 397 ? -6.955 1.005 9.362 1.00 89.38 397 MET A O 1
ATOM 3135 N N . GLU A 1 398 ? -5.266 2.230 8.534 1.00 88.19 398 GLU A N 1
ATOM 3136 C CA . GLU A 1 398 ? -5.940 2.465 7.237 1.00 88.19 398 GLU A CA 1
ATOM 3137 C C . GLU A 1 398 ? -6.327 1.154 6.538 1.00 88.19 398 GLU A C 1
ATOM 3139 O O . GLU A 1 398 ? -7.386 1.075 5.933 1.00 88.19 398 GLU A O 1
ATOM 3144 N N . SER A 1 399 ? -5.531 0.093 6.694 1.00 85.06 399 SER A N 1
ATOM 3145 C CA . SER A 1 399 ? -5.859 -1.230 6.140 1.00 85.06 399 SER A CA 1
ATOM 3146 C C . SER A 1 399 ? -6.959 -2.002 6.889 1.00 85.06 399 SER A C 1
ATOM 3148 O O . SER A 1 399 ? -7.443 -3.009 6.382 1.00 85.06 399 SER A O 1
ATOM 3150 N N . ASP A 1 400 ? -7.368 -1.553 8.081 1.00 79.12 400 ASP A N 1
ATOM 3151 C CA . ASP A 1 400 ? -8.407 -2.195 8.903 1.00 79.12 400 ASP A CA 1
ATOM 3152 C C . ASP A 1 400 ? -9.732 -1.385 8.925 1.00 79.12 400 ASP A C 1
ATOM 3154 O O . ASP A 1 400 ? -10.779 -1.901 9.345 1.00 79.12 400 ASP A O 1
ATOM 3158 N N . VAL A 1 401 ? -9.714 -0.119 8.482 1.00 81.88 401 VAL A N 1
ATOM 3159 C CA . VAL A 1 401 ? -10.851 0.821 8.512 1.00 81.88 401 VAL A CA 1
ATOM 3160 C C . VAL A 1 401 ? -11.270 1.192 7.089 1.00 81.88 401 VAL A C 1
ATOM 3162 O O . VAL A 1 401 ? -10.436 1.434 6.230 1.00 81.88 401 VAL A O 1
ATOM 3165 N N . ARG A 1 402 ? -12.582 1.242 6.825 1.00 76.56 402 ARG A N 1
ATOM 3166 C CA . ARG A 1 402 ? -13.102 1.556 5.487 1.00 76.56 402 ARG A CA 1
ATOM 3167 C C . ARG A 1 402 ? -13.207 3.063 5.257 1.00 76.56 402 ARG A C 1
ATOM 3169 O O . ARG A 1 402 ? -13.632 3.801 6.144 1.00 76.56 402 ARG A O 1
ATOM 3176 N N . GLY A 1 403 ? -12.954 3.466 4.014 1.00 76.94 403 GLY A N 1
ATOM 3177 C CA . GLY A 1 403 ? -13.036 4.853 3.561 1.00 76.94 403 GLY A CA 1
ATOM 3178 C C . GLY A 1 403 ? -11.720 5.609 3.729 1.00 76.94 403 GLY A C 1
ATOM 3179 O O . GLY A 1 403 ? -10.817 5.165 4.431 1.00 76.94 403 GLY A O 1
ATOM 3180 N N . GLU A 1 404 ? -11.617 6.756 3.065 1.00 80.19 404 GLU A N 1
ATOM 3181 C CA . GLU A 1 404 ? -10.433 7.607 3.155 1.00 80.19 404 GLU A CA 1
ATOM 3182 C C . GLU A 1 404 ? -10.333 8.251 4.541 1.00 80.19 404 GLU A C 1
ATOM 3184 O O . GLU A 1 404 ? -11.320 8.753 5.096 1.00 80.19 404 GLU A O 1
ATOM 3189 N N . ILE A 1 405 ? -9.133 8.206 5.112 1.00 88.38 405 ILE A N 1
ATOM 3190 C CA . ILE A 1 405 ? -8.824 8.820 6.397 1.00 88.38 405 ILE A CA 1
ATOM 3191 C C . ILE A 1 405 ? -8.001 10.065 6.117 1.00 88.38 405 ILE A C 1
ATOM 3193 O O . ILE A 1 405 ? -6.890 9.976 5.598 1.00 88.38 405 ILE A O 1
ATOM 3197 N N . HIS A 1 406 ? -8.540 11.219 6.490 1.00 88.81 406 HIS A N 1
ATOM 3198 C CA . HIS A 1 406 ? -7.812 12.472 6.413 1.00 88.81 406 HIS A CA 1
ATOM 3199 C C . HIS A 1 406 ? -6.649 12.459 7.421 1.00 88.81 406 HIS A C 1
ATOM 3201 O O . HIS A 1 406 ? -6.807 12.034 8.567 1.00 88.81 406 HIS A O 1
ATOM 3207 N N . GLN A 1 407 ? -5.459 12.864 6.966 1.00 89.81 407 GLN A N 1
ATOM 3208 C CA . GLN A 1 407 ? -4.253 13.014 7.793 1.00 89.81 407 GLN A CA 1
ATOM 3209 C C . GLN A 1 407 ? -3.960 11.839 8.762 1.00 89.81 407 GLN A C 1
ATOM 3211 O O . GLN A 1 407 ? -3.763 12.030 9.968 1.00 89.81 407 GLN A O 1
ATOM 3216 N N . PRO A 1 408 ? -3.863 10.590 8.272 1.00 92.25 408 PRO A N 1
ATOM 3217 C CA . PRO A 1 408 ? -3.881 9.393 9.116 1.00 92.25 408 PRO A CA 1
ATOM 3218 C C . PRO A 1 408 ? -2.673 9.277 10.063 1.00 92.25 408 PRO A C 1
ATOM 3220 O O . PRO A 1 408 ? -2.758 8.633 11.110 1.00 92.25 408 PRO A O 1
ATOM 3223 N N . ASN A 1 409 ? -1.544 9.931 9.770 1.00 91.62 409 ASN A N 1
ATOM 3224 C CA . ASN A 1 409 ? -0.389 9.932 10.671 1.00 91.62 409 ASN A CA 1
ATOM 3225 C C . ASN A 1 409 ? -0.605 10.777 11.942 1.00 91.62 409 ASN A C 1
ATOM 3227 O O . ASN A 1 409 ? 0.128 10.611 12.921 1.00 91.62 409 ASN A O 1
ATOM 3231 N N . TYR A 1 410 ? -1.603 11.668 11.963 1.00 93.81 410 TYR A N 1
ATOM 3232 C CA . TYR A 1 410 ? -1.946 12.479 13.134 1.00 93.81 410 TYR A CA 1
ATOM 3233 C C . TYR A 1 410 ? -2.183 11.604 14.373 1.00 93.81 410 TYR A C 1
ATOM 3235 O O . TYR A 1 410 ? -1.650 11.882 15.456 1.00 93.81 410 TYR A O 1
ATOM 3243 N N . TYR A 1 411 ? -2.920 10.505 14.182 1.00 93.62 411 TYR A N 1
ATOM 3244 C CA . TYR A 1 411 ? -3.358 9.577 15.226 1.00 93.62 411 TYR A CA 1
ATOM 3245 C C . TYR A 1 411 ? -2.208 8.796 15.879 1.00 93.62 411 TYR A C 1
ATOM 3247 O O . TYR A 1 411 ? -2.347 8.310 17.003 1.00 93.62 411 TYR A O 1
ATOM 3255 N N . PHE A 1 412 ? -1.048 8.727 15.217 1.00 91.50 412 PHE A N 1
ATOM 3256 C CA . PHE A 1 412 ? 0.119 7.962 15.663 1.00 91.50 412 PHE A CA 1
ATOM 3257 C C . PHE A 1 412 ? 1.306 8.830 16.080 1.00 91.50 412 PHE A C 1
ATOM 3259 O O . PHE A 1 412 ? 2.321 8.291 16.519 1.00 91.50 412 PHE A O 1
ATOM 3266 N N . ASN A 1 413 ? 1.198 10.161 15.996 1.00 89.62 413 ASN A N 1
ATOM 3267 C CA . ASN A 1 413 ? 2.250 11.068 16.445 1.00 89.62 413 ASN A CA 1
ATOM 3268 C C . ASN A 1 413 ? 2.100 11.396 17.946 1.00 89.62 413 ASN A C 1
ATOM 3270 O O . ASN A 1 413 ? 1.181 12.131 18.312 1.00 89.62 413 ASN A O 1
ATOM 3274 N N . PRO A 1 414 ? 3.019 10.960 18.833 1.00 88.62 414 PRO A N 1
ATOM 3275 C CA . PRO A 1 414 ? 2.914 11.213 20.270 1.00 88.62 414 PRO A CA 1
ATOM 3276 C C . PRO A 1 414 ? 2.958 12.689 20.677 1.00 88.62 414 PRO A C 1
ATOM 3278 O O . PRO A 1 414 ? 2.545 13.008 21.790 1.00 88.62 414 PRO A O 1
ATOM 3281 N N . LYS A 1 415 ? 3.418 13.588 19.791 1.00 89.69 415 LYS A N 1
ATOM 3282 C CA . LYS A 1 415 ? 3.352 15.044 20.005 1.00 89.69 415 LYS A CA 1
ATOM 3283 C C . LYS A 1 415 ? 1.911 15.555 20.121 1.00 89.69 415 LYS A C 1
ATOM 3285 O O . LYS A 1 415 ? 1.699 16.599 20.725 1.00 89.69 415 LYS A O 1
ATOM 3290 N N . ASN A 1 416 ? 0.936 14.808 19.598 1.00 91.88 416 ASN A N 1
ATOM 3291 C CA . ASN A 1 416 ? -0.485 15.115 19.696 1.00 91.88 416 ASN A CA 1
ATOM 3292 C C . ASN A 1 416 ? -1.077 14.440 20.953 1.00 91.88 416 ASN A C 1
ATOM 3294 O O . ASN A 1 416 ? -1.308 13.224 20.953 1.00 91.88 416 ASN A O 1
ATOM 3298 N N . PRO A 1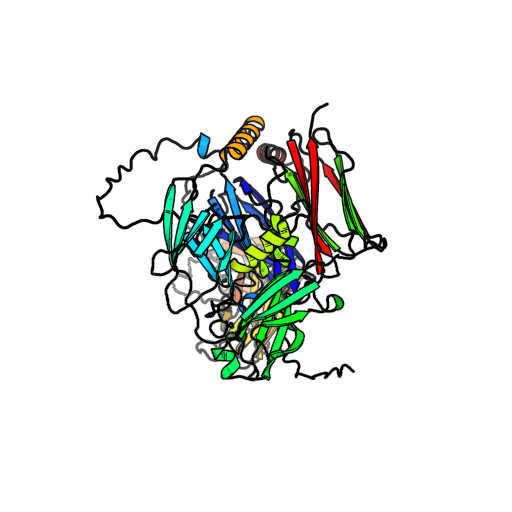 417 ? -1.353 15.183 22.045 1.00 92.56 417 PRO A N 1
ATOM 3299 C CA . PRO A 1 417 ? -1.822 14.585 23.297 1.00 92.56 417 PRO A CA 1
ATOM 3300 C C . PRO A 1 417 ? -3.244 14.015 23.193 1.00 92.56 417 PRO A C 1
ATOM 3302 O O . PRO A 1 417 ? -3.557 13.032 23.860 1.00 92.56 417 PRO A O 1
ATOM 3305 N N . LYS A 1 418 ? -4.098 14.592 22.334 1.00 94.56 418 LYS A N 1
ATOM 3306 C CA . LYS A 1 418 ? -5.483 14.139 22.113 1.00 94.56 418 LYS A CA 1
ATOM 3307 C C . LYS A 1 418 ? -5.624 13.041 21.050 1.00 94.56 418 LYS A C 1
ATOM 3309 O O . LYS A 1 418 ? -6.734 12.570 20.824 1.00 94.56 418 LYS A O 1
ATOM 3314 N N . ARG A 1 419 ? -4.522 12.586 20.435 1.00 94.38 419 ARG A N 1
ATOM 3315 C CA . ARG A 1 419 ? -4.546 11.660 19.284 1.00 94.38 419 ARG A CA 1
ATOM 3316 C C . ARG A 1 419 ? -5.378 10.397 19.518 1.00 94.38 419 ARG A C 1
ATOM 3318 O O . ARG A 1 419 ? -6.103 9.982 18.629 1.00 94.38 419 ARG A O 1
ATOM 3325 N N . LEU A 1 420 ? -5.317 9.815 20.721 1.00 92.81 420 LEU A N 1
ATOM 3326 C CA . LEU A 1 420 ? -6.056 8.593 21.053 1.00 92.81 420 LEU A CA 1
ATOM 3327 C C . LEU A 1 420 ? -7.554 8.859 21.241 1.00 92.81 420 LEU A C 1
ATOM 3329 O O . LEU A 1 420 ? -8.368 8.015 20.888 1.00 92.81 420 LEU A O 1
ATOM 3333 N N . THR A 1 421 ? -7.922 10.036 21.755 1.00 93.81 421 THR A N 1
ATOM 3334 C CA . THR A 1 421 ? -9.325 10.468 21.828 1.00 93.81 421 THR A CA 1
ATOM 3335 C C . THR A 1 421 ? -9.888 10.688 20.428 1.00 93.81 421 THR A C 1
ATOM 3337 O O . THR A 1 421 ? -10.987 10.232 20.134 1.00 93.81 421 THR A O 1
ATOM 3340 N N . HIS A 1 422 ? -9.121 11.332 19.547 1.00 95.75 422 HIS A N 1
ATOM 3341 C CA . HIS A 1 422 ? -9.541 11.549 18.165 1.00 95.75 422 HIS A CA 1
ATOM 3342 C C . HIS A 1 422 ? -9.592 10.227 17.379 1.00 95.75 422 HIS A C 1
ATOM 3344 O O . HIS A 1 422 ? -10.524 10.016 16.613 1.00 95.75 422 HIS A O 1
ATOM 3350 N N . LEU A 1 423 ? -8.660 9.296 17.624 1.00 94.94 423 LEU A N 1
ATOM 3351 C CA . LEU A 1 423 ? -8.693 7.949 17.042 1.00 94.94 423 LEU A CA 1
ATOM 3352 C C . LEU A 1 423 ? -9.923 7.163 17.512 1.00 94.94 423 LEU A C 1
ATOM 3354 O O . LEU A 1 423 ? -10.550 6.463 16.724 1.00 94.94 423 LEU A O 1
ATOM 3358 N N . ASP A 1 424 ? -10.305 7.291 18.786 1.00 93.81 424 ASP A N 1
ATOM 3359 C CA . ASP A 1 424 ? -11.545 6.706 19.304 1.00 93.81 424 ASP A CA 1
ATOM 3360 C C . ASP A 1 424 ? -12.778 7.265 18.572 1.00 93.81 424 ASP A C 1
ATOM 3362 O O . ASP A 1 424 ? -13.647 6.475 18.199 1.00 93.81 424 ASP A O 1
ATOM 3366 N N . ASN A 1 425 ? -12.816 8.578 18.294 1.00 94.88 425 ASN A N 1
ATOM 3367 C CA . ASN A 1 425 ? -13.871 9.213 17.492 1.00 94.88 425 ASN A CA 1
ATOM 3368 C C . ASN A 1 425 ? -13.882 8.677 16.047 1.00 94.88 425 ASN A C 1
ATOM 3370 O O . ASN A 1 425 ? -14.944 8.300 15.562 1.00 94.88 425 ASN A O 1
ATOM 3374 N N . LEU A 1 426 ? -12.721 8.542 15.395 1.00 94.25 426 LEU A N 1
ATOM 3375 C CA . LEU A 1 426 ? -12.606 7.941 14.058 1.00 94.25 426 LEU A CA 1
ATOM 3376 C C . LEU A 1 426 ? -13.129 6.499 14.030 1.00 94.25 426 LEU A C 1
ATOM 3378 O O . LEU A 1 426 ? -13.899 6.113 13.151 1.00 94.25 426 LEU A O 1
ATOM 3382 N N . LEU A 1 427 ? -12.765 5.688 15.026 1.00 92.25 427 LEU A N 1
ATOM 3383 C CA . LEU A 1 427 ? -13.251 4.313 15.134 1.00 92.25 427 LEU A CA 1
ATOM 3384 C C . LEU A 1 427 ? -14.737 4.234 15.506 1.00 92.25 427 LEU A C 1
ATOM 3386 O O . LEU A 1 427 ? -15.345 3.186 15.297 1.00 92.25 427 LEU A O 1
ATOM 3390 N N . LEU A 1 428 ? -15.316 5.277 16.112 1.00 90.38 428 LEU A N 1
ATOM 3391 C CA . LEU A 1 428 ? -16.759 5.377 16.370 1.00 90.38 428 LEU A CA 1
ATOM 3392 C C . LEU A 1 428 ? -17.554 5.733 15.110 1.00 90.38 428 LEU A C 1
ATOM 3394 O O . LEU A 1 428 ? -18.744 5.440 15.089 1.00 90.38 428 LEU A O 1
ATOM 3398 N N . THR A 1 429 ? -16.923 6.347 14.104 1.00 90.25 429 THR A N 1
ATOM 3399 C CA . THR A 1 429 ? -17.573 6.850 12.884 1.00 90.25 429 THR A CA 1
ATOM 3400 C C . THR A 1 429 ? -17.207 6.012 11.656 1.00 90.25 429 THR A C 1
ATOM 3402 O O . THR A 1 429 ? -18.005 5.210 11.192 1.00 90.25 429 THR A O 1
ATOM 3405 N N . GLN A 1 430 ? -15.981 6.104 11.143 1.00 81.50 430 GLN A N 1
ATOM 3406 C CA . GLN A 1 430 ? -15.523 5.346 9.967 1.00 81.50 430 GLN A CA 1
ATOM 3407 C C . GLN A 1 430 ? -15.258 3.870 10.289 1.00 81.50 430 GLN A C 1
ATOM 3409 O O . GLN A 1 430 ? -15.416 2.989 9.446 1.00 81.50 430 GLN A O 1
ATOM 3414 N N . GLY A 1 431 ? -14.897 3.587 11.543 1.00 60.94 431 GLY A N 1
ATOM 3415 C CA . GLY A 1 431 ? -14.845 2.230 12.086 1.00 60.94 431 GLY A CA 1
ATOM 3416 C C . GLY A 1 431 ? -16.209 1.676 12.513 1.00 60.94 431 GLY A C 1
ATOM 3417 O O . GLY A 1 431 ? -16.266 0.577 13.072 1.00 60.94 431 GLY A O 1
ATOM 3418 N N . TRP A 1 432 ? -17.297 2.422 12.299 1.00 67.62 432 TRP A N 1
ATOM 3419 C CA . TRP A 1 432 ? -18.628 2.012 12.722 1.00 67.62 432 TRP A CA 1
ATOM 3420 C C . TRP A 1 432 ? -19.127 0.810 11.920 1.00 67.62 432 TRP A C 1
ATOM 3422 O O . TRP A 1 432 ? -18.891 0.661 10.718 1.00 67.62 432 TRP A O 1
ATOM 3432 N N . ARG A 1 433 ? -19.813 -0.090 12.617 1.00 61.75 433 ARG A N 1
ATOM 3433 C CA . ARG A 1 433 ? -20.309 -1.351 12.075 1.00 61.75 433 ARG A CA 1
ATOM 3434 C C . ARG A 1 433 ? -21.767 -1.492 12.491 1.00 61.75 433 ARG A C 1
ATOM 3436 O O . ARG A 1 433 ? -22.041 -1.768 13.657 1.00 61.75 433 ARG A O 1
ATOM 3443 N N . ASP A 1 434 ? -22.679 -1.336 11.536 1.00 46.97 434 ASP A N 1
ATOM 3444 C CA . ASP A 1 434 ? -24.012 -1.924 11.666 1.00 46.97 434 ASP A CA 1
ATOM 3445 C C . ASP A 1 434 ? -23.908 -3.446 11.474 1.00 46.97 434 ASP A C 1
ATOM 3447 O O . ASP A 1 434 ? -23.003 -3.948 10.802 1.00 46.97 434 ASP A O 1
ATOM 3451 N N . PHE A 1 435 ? -24.817 -4.197 12.083 1.00 51.56 435 PHE A N 1
ATOM 3452 C CA . PHE A 1 435 ? -24.777 -5.652 12.226 1.00 51.56 435 PHE A CA 1
ATOM 3453 C C . PHE A 1 435 ? -24.415 -6.426 10.931 1.00 51.56 435 PHE A C 1
ATOM 3455 O O . PHE A 1 435 ? -25.250 -6.695 10.066 1.00 51.56 435 PHE A O 1
ATOM 3462 N N . LEU A 1 436 ? -23.158 -6.890 10.856 1.00 39.97 436 LEU A N 1
ATOM 3463 C CA . LEU A 1 436 ? -22.492 -7.570 9.728 1.00 39.97 436 LEU A CA 1
ATOM 3464 C C . LEU A 1 436 ? -22.962 -9.013 9.404 1.00 39.97 436 LEU A C 1
ATOM 3466 O O . LEU A 1 436 ? -22.185 -9.799 8.863 1.00 39.97 436 LEU A O 1
ATOM 3470 N N . TRP A 1 437 ? -24.211 -9.418 9.654 1.00 38.41 437 TRP A N 1
ATOM 3471 C CA . TRP A 1 437 ? -24.712 -10.652 9.004 1.00 38.41 437 TRP A CA 1
ATOM 3472 C C . TRP A 1 437 ? -25.098 -10.412 7.532 1.00 38.41 437 TRP A C 1
ATOM 3474 O O . TRP A 1 437 ? -25.275 -11.366 6.778 1.00 38.41 437 TRP A O 1
ATOM 3484 N N . LYS A 1 438 ? -25.162 -9.143 7.097 1.00 38.00 438 LYS A N 1
ATOM 3485 C CA . LYS A 1 438 ? -25.429 -8.741 5.704 1.00 38.00 438 LYS A CA 1
ATOM 3486 C C . LYS A 1 438 ? -24.179 -8.587 4.828 1.00 38.00 438 LYS A C 1
ATOM 3488 O O . LYS A 1 438 ? -24.317 -8.486 3.614 1.00 38.00 438 LYS A O 1
ATOM 3493 N N . SER A 1 439 ? -22.975 -8.573 5.403 1.00 41.72 439 SER A N 1
ATOM 3494 C CA . SER A 1 439 ? -21.745 -8.324 4.637 1.00 41.72 439 SER A CA 1
ATOM 3495 C C . SER A 1 439 ? -20.517 -9.052 5.176 1.00 41.72 439 SER A C 1
ATOM 3497 O O . SER A 1 439 ? -19.396 -8.559 5.025 1.00 41.72 439 SER A O 1
ATOM 3499 N N . GLN A 1 440 ? -20.688 -10.247 5.757 1.00 39.16 440 GLN A N 1
ATOM 3500 C CA . GLN A 1 440 ? -19.606 -11.212 5.587 1.00 39.16 440 GLN A CA 1
ATOM 3501 C C . GLN A 1 440 ? -19.392 -11.318 4.077 1.00 39.16 440 GLN A C 1
ATOM 3503 O O . GLN A 1 440 ? -20.386 -11.531 3.369 1.00 39.16 440 GLN A O 1
ATOM 3508 N N . PRO A 1 441 ? -18.165 -11.125 3.555 1.00 41.94 441 PRO A N 1
ATOM 3509 C CA . PRO A 1 441 ? -17.912 -11.528 2.189 1.00 41.94 441 PRO A CA 1
ATOM 3510 C C . PRO A 1 441 ? -18.425 -12.956 2.118 1.00 41.94 441 PRO A C 1
ATOM 3512 O O . PRO A 1 441 ? -18.038 -13.794 2.939 1.00 41.94 441 PRO A O 1
ATOM 3515 N N . LYS A 1 442 ? -19.392 -13.202 1.225 1.00 43.59 442 LYS A N 1
ATOM 3516 C CA . LYS A 1 442 ? -19.708 -14.567 0.839 1.00 43.59 442 LYS A CA 1
ATOM 3517 C C . LYS A 1 442 ? -18.353 -15.106 0.432 1.00 43.59 442 LYS A C 1
ATOM 3519 O O . LYS A 1 442 ? -17.819 -14.680 -0.590 1.00 43.59 442 LYS A O 1
ATOM 3524 N N . ILE A 1 443 ? -17.752 -15.928 1.288 1.00 46.56 443 ILE A N 1
ATOM 3525 C CA . ILE A 1 443 ? -16.636 -16.757 0.889 1.00 46.56 443 ILE A CA 1
ATOM 3526 C C . ILE A 1 443 ? -17.286 -17.568 -0.214 1.00 46.56 443 ILE A C 1
ATOM 3528 O O . ILE A 1 443 ? -18.086 -18.456 0.062 1.00 46.56 443 ILE A O 1
ATOM 3532 N N . ASN A 1 444 ? -17.094 -17.142 -1.464 1.00 45.09 444 ASN A N 1
ATOM 3533 C CA . ASN A 1 444 ? -17.408 -17.990 -2.588 1.00 45.09 444 ASN A CA 1
ATOM 3534 C C . ASN A 1 444 ? -16.615 -19.248 -2.264 1.00 45.09 444 ASN A C 1
ATOM 3536 O O . ASN A 1 444 ? -15.391 -19.182 -2.150 1.00 45.09 444 ASN A O 1
ATOM 3540 N N . ASP A 1 445 ? -17.318 -20.351 -2.005 1.00 47.53 445 ASP A N 1
ATOM 3541 C CA . ASP A 1 445 ? -16.732 -21.592 -1.485 1.00 47.53 445 ASP A CA 1
ATOM 3542 C C . ASP A 1 445 ? -15.652 -22.175 -2.427 1.00 47.53 445 ASP A C 1
ATOM 3544 O O . ASP A 1 445 ? -14.968 -23.140 -2.097 1.00 47.53 445 ASP A O 1
ATOM 3548 N N . THR A 1 446 ? -15.425 -21.531 -3.573 1.00 56.16 446 THR A N 1
ATOM 3549 C CA . THR A 1 446 ? -14.253 -21.664 -4.430 1.00 56.16 446 THR A CA 1
ATOM 3550 C C . THR A 1 446 ? -13.480 -20.340 -4.512 1.00 56.16 446 THR A C 1
ATOM 3552 O O . THR A 1 446 ? -13.913 -19.404 -5.189 1.00 56.16 446 THR A O 1
ATOM 3555 N N . LEU A 1 447 ? -12.308 -20.275 -3.872 1.00 67.69 447 LEU A N 1
ATOM 3556 C CA . LEU A 1 447 ? -11.293 -19.250 -4.150 1.00 67.69 447 LEU A CA 1
ATOM 3557 C C . LEU A 1 447 ? -10.896 -19.361 -5.630 1.00 67.69 447 LEU A C 1
ATOM 3559 O O . LEU A 1 447 ? -10.320 -20.368 -6.043 1.00 67.69 447 LEU A O 1
ATOM 3563 N N . GLY A 1 448 ? -11.265 -18.364 -6.435 1.00 79.31 448 GLY A N 1
ATOM 3564 C CA . GLY A 1 448 ? -11.071 -18.389 -7.887 1.00 79.31 448 GLY A CA 1
ATOM 3565 C C . GLY A 1 448 ? -9.654 -18.010 -8.313 1.00 79.31 448 GLY A C 1
ATOM 3566 O O . GLY A 1 448 ? -9.147 -18.547 -9.297 1.00 79.31 448 GLY A O 1
ATOM 3567 N N . TYR A 1 449 ? -8.997 -17.127 -7.557 1.00 88.19 449 TYR A N 1
ATOM 3568 C CA . TYR A 1 449 ? -7.667 -16.622 -7.888 1.00 88.19 449 TYR A CA 1
ATOM 3569 C C . TYR A 1 449 ? -6.579 -17.377 -7.131 1.00 88.19 449 TYR A C 1
ATOM 3571 O O . TYR A 1 449 ? -6.695 -17.635 -5.932 1.00 88.19 449 TYR A O 1
ATOM 3579 N N . LYS A 1 450 ? -5.509 -17.744 -7.836 1.00 90.31 450 LYS A N 1
ATOM 3580 C CA . LYS A 1 450 ? -4.427 -18.578 -7.300 1.00 90.31 450 LYS A CA 1
ATOM 3581 C C . LYS A 1 450 ? -3.249 -17.727 -6.842 1.00 90.31 450 LYS A C 1
ATOM 3583 O O . LYS A 1 450 ? -2.980 -16.667 -7.397 1.00 90.31 450 LYS A O 1
ATOM 3588 N N . VAL A 1 451 ? -2.517 -18.250 -5.862 1.00 92.44 451 VAL A N 1
ATOM 3589 C CA . VAL A 1 451 ? -1.219 -17.711 -5.444 1.00 92.44 451 VAL A CA 1
ATOM 3590 C C . VAL A 1 451 ? -0.218 -17.836 -6.593 1.00 92.44 451 VAL A C 1
ATOM 3592 O O . VAL A 1 451 ? -0.022 -18.925 -7.138 1.00 92.44 451 VAL A O 1
ATOM 3595 N N . GLU A 1 452 ? 0.443 -16.734 -6.939 1.00 94.00 452 GLU A N 1
ATOM 3596 C CA . GLU A 1 452 ? 1.416 -16.686 -8.030 1.00 94.00 452 GLU A CA 1
ATOM 3597 C C . GLU A 1 452 ? 2.844 -16.715 -7.484 1.00 94.00 452 GLU A C 1
ATOM 3599 O O . GLU A 1 452 ? 3.307 -15.776 -6.842 1.00 94.00 452 GLU A O 1
ATOM 3604 N N . LYS A 1 453 ? 3.571 -17.804 -7.756 1.00 94.50 453 LYS A N 1
ATOM 3605 C CA . LYS A 1 453 ? 4.995 -17.950 -7.395 1.00 94.50 453 LYS A CA 1
ATOM 3606 C C . LYS A 1 453 ? 5.957 -17.466 -8.491 1.00 94.50 453 LYS A C 1
ATOM 3608 O O . LYS A 1 453 ? 7.167 -17.463 -8.283 1.00 94.50 453 LYS A O 1
ATOM 3613 N N . GLY A 1 454 ? 5.415 -17.074 -9.639 1.00 93.62 454 GLY A N 1
ATOM 3614 C CA . GLY A 1 454 ? 6.106 -16.562 -10.816 1.00 93.62 454 GLY A CA 1
ATOM 3615 C C . GLY A 1 454 ? 5.125 -16.458 -11.983 1.00 93.62 454 GLY A C 1
ATOM 3616 O O . GLY A 1 454 ? 3.935 -16.735 -11.815 1.00 93.62 454 GLY A O 1
ATOM 3617 N N . ILE A 1 455 ? 5.617 -16.094 -13.163 1.00 92.44 455 ILE A N 1
ATOM 3618 C CA . ILE A 1 455 ? 4.774 -15.948 -14.352 1.00 92.44 455 ILE A CA 1
ATOM 3619 C C . ILE A 1 455 ? 4.344 -17.332 -14.843 1.00 92.44 455 ILE A C 1
ATOM 3621 O O . ILE A 1 455 ? 5.117 -18.293 -14.819 1.00 92.44 455 ILE A O 1
ATOM 3625 N N . THR A 1 456 ? 3.085 -17.434 -15.261 1.00 92.88 456 THR A N 1
ATOM 3626 C CA . THR A 1 456 ? 2.509 -18.658 -15.816 1.00 92.88 456 THR A CA 1
ATOM 3627 C C . THR A 1 456 ? 2.196 -18.459 -17.289 1.00 92.88 456 THR A C 1
ATOM 3629 O O . THR A 1 456 ? 1.451 -17.550 -17.644 1.00 92.88 456 THR A O 1
ATOM 3632 N N . ILE A 1 457 ? 2.706 -19.350 -18.136 1.00 92.38 457 ILE A N 1
ATOM 3633 C CA . ILE A 1 457 ? 2.329 -19.435 -19.550 1.00 92.38 457 ILE A CA 1
ATOM 3634 C C . ILE A 1 457 ? 1.565 -20.740 -19.732 1.00 92.38 457 ILE A C 1
ATOM 3636 O O . ILE A 1 457 ? 2.049 -21.811 -19.375 1.00 92.38 457 ILE A O 1
ATOM 3640 N N . SER A 1 458 ? 0.342 -20.652 -20.244 1.00 93.38 458 SER A N 1
ATOM 3641 C CA . SER A 1 458 ? -0.537 -21.809 -20.413 1.00 93.38 458 SER A CA 1
ATOM 3642 C C . SER A 1 458 ? -1.327 -21.713 -21.702 1.00 93.38 458 SER A C 1
ATOM 3644 O O . SER A 1 458 ? -1.484 -20.631 -22.275 1.00 93.38 458 SER A O 1
ATOM 3646 N N . GLY A 1 459 ? -1.826 -22.851 -22.150 1.00 92.50 459 GLY A N 1
ATOM 3647 C CA . GLY A 1 459 ? -2.544 -22.938 -23.401 1.00 92.50 459 GLY A CA 1
ATOM 3648 C C . GLY A 1 459 ? -3.080 -24.332 -23.654 1.00 92.50 459 GLY A C 1
ATOM 3649 O O . GLY A 1 459 ? -3.113 -25.173 -22.756 1.00 92.50 459 GLY A O 1
ATOM 3650 N N . ARG A 1 460 ? -3.479 -24.573 -24.899 1.00 91.94 460 ARG A N 1
ATOM 3651 C CA . ARG A 1 460 ? -4.045 -25.838 -25.354 1.00 91.94 460 ARG A CA 1
ATOM 3652 C C . ARG A 1 460 ? -3.460 -26.254 -26.693 1.00 91.94 460 ARG A C 1
ATOM 3654 O O . ARG A 1 460 ? -3.154 -25.400 -27.522 1.00 91.94 460 ARG A O 1
ATOM 3661 N N . VAL A 1 461 ? -3.348 -27.561 -26.906 1.00 90.56 461 VAL A N 1
ATOM 3662 C CA . VAL A 1 461 ? -3.037 -28.167 -28.201 1.00 90.56 461 VAL A CA 1
ATOM 3663 C C . VAL A 1 461 ? -4.243 -28.954 -28.708 1.00 90.56 461 VAL A C 1
ATOM 3665 O O . VAL A 1 461 ? -4.735 -29.865 -28.037 1.00 90.56 461 VAL A O 1
ATOM 3668 N N . GLU A 1 462 ? -4.699 -28.630 -29.915 1.00 88.62 462 GLU A N 1
ATOM 3669 C CA . GLU A 1 462 ? -5.813 -29.309 -30.588 1.00 88.62 462 GLU A CA 1
ATOM 3670 C C . GLU A 1 462 ? -5.357 -30.036 -31.861 1.00 88.62 462 GLU A C 1
ATOM 3672 O O . GLU A 1 462 ? -4.285 -29.778 -32.411 1.00 88.62 462 GLU A O 1
ATOM 3677 N N . GLN A 1 463 ? -6.158 -30.989 -32.335 1.00 83.44 463 GLN A N 1
ATOM 3678 C CA . GLN A 1 463 ? -5.885 -31.703 -33.580 1.00 83.44 463 GLN A CA 1
ATOM 3679 C C . GLN A 1 463 ? -6.052 -30.792 -34.807 1.00 83.44 463 GLN A C 1
ATOM 3681 O O . GLN A 1 463 ? -6.859 -29.867 -34.839 1.00 83.44 463 GLN A O 1
ATOM 3686 N N . LEU A 1 464 ? -5.314 -31.092 -35.878 1.00 70.38 464 LEU A N 1
ATOM 3687 C CA . LEU A 1 464 ? -5.537 -30.442 -37.169 1.00 70.38 464 LEU A CA 1
ATOM 3688 C C . LEU A 1 464 ? -6.962 -30.719 -37.663 1.00 70.38 464 LEU A C 1
ATOM 3690 O O . LEU A 1 464 ? -7.358 -31.877 -37.774 1.00 70.38 464 LEU A O 1
ATOM 3694 N N . PHE A 1 465 ? -7.703 -29.655 -37.986 1.00 67.50 465 PHE A N 1
ATOM 3695 C CA . PHE A 1 465 ? -9.072 -29.712 -38.521 1.00 67.50 465 PHE A CA 1
ATOM 3696 C C . PHE A 1 465 ? -10.132 -30.300 -37.566 1.00 67.50 465 PHE A C 1
ATOM 3698 O O . PHE A 1 465 ? -11.234 -30.629 -38.001 1.00 67.50 465 PHE A O 1
ATOM 3705 N N . SER A 1 466 ? -9.836 -30.404 -36.264 1.00 73.19 466 SER A N 1
ATOM 3706 C CA . SER A 1 466 ? -10.792 -30.822 -35.231 1.00 73.19 466 SER A CA 1
ATOM 3707 C C . SER A 1 466 ? -10.481 -30.157 -33.889 1.00 73.19 466 SER A C 1
ATOM 3709 O O . SER A 1 466 ? -9.330 -30.119 -33.477 1.00 73.19 466 SER A O 1
ATOM 3711 N N . LYS A 1 467 ? -11.505 -29.727 -33.140 1.00 76.44 467 LYS A N 1
ATOM 3712 C CA . LYS A 1 467 ? -11.353 -29.175 -31.772 1.00 76.44 467 LYS A CA 1
ATOM 3713 C C . LYS A 1 467 ? -11.026 -30.235 -30.706 1.00 76.44 467 LYS A C 1
ATOM 3715 O O . LYS A 1 467 ? -11.172 -30.000 -29.506 1.00 76.44 467 LYS A O 1
ATOM 3720 N N . ASN A 1 468 ? -10.654 -31.438 -31.136 1.00 86.81 468 ASN A N 1
ATOM 3721 C CA . ASN A 1 468 ? -10.289 -32.524 -30.241 1.00 86.81 468 ASN A CA 1
ATOM 3722 C C . ASN A 1 468 ? -8.936 -32.232 -29.577 1.00 86.81 468 ASN A C 1
ATOM 3724 O O . ASN A 1 468 ? -7.995 -31.837 -30.273 1.00 86.81 468 ASN A O 1
ATOM 3728 N N . PRO A 1 469 ? -8.802 -32.482 -28.266 1.00 89.00 469 PRO A N 1
ATOM 3729 C CA . PRO A 1 469 ? -7.549 -32.265 -27.559 1.00 89.00 469 PRO A CA 1
ATOM 3730 C C . PRO A 1 469 ? -6.461 -33.239 -28.019 1.00 89.00 469 PRO A C 1
ATOM 3732 O O . PRO A 1 469 ? -6.722 -34.420 -28.266 1.00 89.00 469 PRO A O 1
ATOM 3735 N N . MET A 1 470 ? -5.220 -32.758 -28.103 1.00 87.19 470 MET A N 1
ATOM 3736 C CA . MET A 1 470 ? -4.049 -33.618 -28.264 1.00 87.19 470 MET A CA 1
ATOM 3737 C C . MET A 1 470 ? -3.448 -33.928 -26.898 1.00 87.19 470 MET A C 1
ATOM 3739 O O . MET A 1 470 ? -2.911 -33.039 -26.250 1.00 87.19 470 MET A O 1
ATOM 3743 N N . VAL A 1 471 ? -3.527 -35.190 -26.478 1.00 88.62 471 VAL A N 1
ATOM 3744 C CA . VAL A 1 471 ? -3.087 -35.668 -25.156 1.00 88.62 471 VAL A CA 1
ATOM 3745 C C . VAL A 1 471 ? -1.641 -36.169 -25.214 1.00 88.62 471 VAL A C 1
ATOM 3747 O O . VAL A 1 471 ? -1.265 -36.828 -26.186 1.00 88.62 471 VAL A O 1
ATOM 3750 N N . ASN A 1 472 ? -0.848 -35.914 -24.167 1.00 87.56 472 ASN A N 1
ATOM 3751 C CA . ASN A 1 472 ? 0.560 -36.317 -24.046 1.00 87.56 472 ASN A CA 1
ATOM 3752 C C . ASN A 1 472 ? 1.451 -35.834 -25.209 1.00 87.56 472 ASN A C 1
ATOM 3754 O O . ASN A 1 472 ? 2.389 -36.528 -25.612 1.00 87.56 472 ASN A O 1
ATOM 3758 N N . ASN A 1 473 ? 1.134 -34.670 -25.777 1.00 88.12 473 ASN A N 1
ATOM 3759 C CA . ASN A 1 473 ? 1.959 -34.000 -26.775 1.00 88.12 473 ASN A CA 1
ATOM 3760 C C . ASN A 1 473 ? 3.050 -33.207 -26.054 1.00 88.12 473 ASN A C 1
ATOM 3762 O O . ASN A 1 473 ? 2.761 -32.537 -25.062 1.00 88.12 473 ASN A O 1
ATOM 3766 N N . ASN A 1 474 ? 4.282 -33.258 -26.552 1.00 89.06 474 ASN A N 1
ATOM 3767 C CA . ASN A 1 474 ? 5.369 -32.459 -26.001 1.00 89.06 474 ASN A CA 1
ATOM 3768 C C . ASN A 1 474 ? 5.183 -31.004 -26.441 1.00 89.06 474 ASN A C 1
ATOM 3770 O O . ASN A 1 474 ? 4.924 -30.727 -27.616 1.00 89.06 474 ASN A O 1
ATOM 3774 N N . VAL A 1 475 ? 5.316 -30.079 -25.496 1.00 91.00 475 VAL A N 1
ATOM 3775 C CA . VAL A 1 475 ? 5.300 -28.637 -25.746 1.00 91.00 475 VAL A CA 1
ATOM 3776 C C . VAL A 1 475 ? 6.606 -28.060 -25.226 1.00 91.00 475 VAL A C 1
ATOM 3778 O O . VAL A 1 475 ? 6.950 -28.260 -24.058 1.00 91.00 475 VAL A O 1
ATOM 3781 N N . THR A 1 476 ? 7.313 -27.342 -26.091 1.00 89.44 476 THR A N 1
ATOM 3782 C CA . THR A 1 476 ? 8.566 -26.661 -25.766 1.00 89.44 476 THR A CA 1
ATOM 3783 C C . THR A 1 476 ? 8.325 -25.160 -25.750 1.00 89.44 476 THR A C 1
ATOM 3785 O O . THR A 1 476 ? 7.747 -24.609 -26.682 1.00 89.44 476 THR A O 1
ATOM 3788 N N . LEU A 1 477 ? 8.755 -24.506 -24.676 1.00 89.69 477 LEU A N 1
ATOM 3789 C CA . LEU A 1 477 ? 8.730 -23.063 -24.478 1.00 89.69 477 LEU A CA 1
ATOM 3790 C C . LEU A 1 477 ? 10.159 -22.532 -24.540 1.00 89.69 477 LEU A C 1
ATOM 3792 O O . LEU A 1 477 ? 10.962 -22.849 -23.670 1.00 89.69 477 LEU A O 1
ATOM 3796 N N . GLY A 1 478 ? 10.455 -21.696 -25.526 1.00 88.12 478 GLY A N 1
ATOM 3797 C CA . GLY A 1 478 ? 11.677 -20.910 -25.618 1.00 88.12 478 GLY A CA 1
ATOM 3798 C C . GLY A 1 478 ? 11.442 -19.468 -25.175 1.00 88.12 478 GLY A C 1
ATOM 3799 O O . GLY A 1 478 ? 10.524 -18.812 -25.662 1.00 88.12 478 GLY A O 1
ATOM 3800 N N . LEU A 1 479 ? 12.276 -18.961 -24.272 1.00 86.88 479 LEU A N 1
ATOM 3801 C CA . LEU A 1 479 ? 12.319 -17.554 -23.876 1.00 86.88 479 LEU A CA 1
ATOM 3802 C C . LEU A 1 479 ? 13.617 -16.942 -24.398 1.00 86.88 479 LEU A C 1
ATOM 3804 O O . LEU A 1 479 ? 14.695 -17.363 -23.974 1.00 86.88 479 LEU A O 1
ATOM 3808 N N . ILE A 1 480 ? 13.519 -15.950 -25.286 1.00 80.69 480 ILE A N 1
ATOM 3809 C CA . ILE A 1 480 ? 14.673 -15.168 -25.748 1.00 80.69 480 ILE A CA 1
ATOM 3810 C C . ILE A 1 480 ? 14.638 -13.804 -25.072 1.00 80.69 480 ILE A C 1
ATOM 3812 O O . ILE A 1 480 ? 13.709 -13.020 -25.266 1.00 80.69 480 ILE A O 1
ATOM 3816 N N . ASN A 1 481 ? 15.674 -13.503 -24.296 1.00 73.75 481 ASN A N 1
ATOM 3817 C CA . ASN A 1 481 ? 15.865 -12.190 -23.693 1.00 73.75 481 ASN A CA 1
ATOM 3818 C C . ASN A 1 481 ? 17.325 -11.728 -23.840 1.00 73.75 481 ASN A C 1
ATOM 3820 O O . ASN A 1 481 ? 18.165 -12.427 -24.406 1.00 73.75 481 ASN A O 1
ATOM 3824 N N . LYS A 1 482 ? 17.645 -10.536 -23.318 1.00 67.94 482 LYS A N 1
ATOM 3825 C CA . LYS A 1 482 ? 19.010 -9.973 -23.357 1.00 67.94 482 LYS A CA 1
ATOM 3826 C C . LYS A 1 482 ? 20.070 -10.869 -22.697 1.00 67.94 482 LYS A C 1
ATOM 3828 O O . LYS A 1 482 ? 21.244 -10.739 -23.021 1.00 67.94 482 LYS A O 1
ATOM 3833 N N . ASN A 1 483 ? 19.664 -11.759 -21.793 1.00 63.00 483 ASN A N 1
ATOM 3834 C CA . ASN A 1 483 ? 20.546 -12.652 -21.042 1.00 63.00 483 ASN A CA 1
ATOM 3835 C C . ASN A 1 483 ? 20.703 -14.031 -21.711 1.00 63.00 483 ASN A C 1
ATOM 3837 O O . ASN A 1 483 ? 21.376 -14.894 -21.151 1.00 63.00 483 ASN A O 1
ATOM 3841 N N . GLY A 1 484 ? 20.101 -14.249 -22.887 1.00 70.06 484 GLY A N 1
ATOM 3842 C CA . GLY A 1 484 ? 20.229 -15.475 -23.674 1.00 70.06 484 GLY A CA 1
ATOM 3843 C C . GLY A 1 484 ? 18.904 -16.202 -23.907 1.00 70.06 484 GLY A C 1
ATOM 3844 O O . GLY A 1 484 ? 17.817 -15.632 -23.787 1.00 70.06 484 GLY A O 1
ATOM 3845 N N . PHE A 1 485 ? 19.013 -17.479 -24.272 1.00 78.38 485 PHE A N 1
ATOM 3846 C CA . PHE A 1 485 ? 17.888 -18.370 -24.543 1.00 78.38 485 PHE A CA 1
ATOM 3847 C C . PHE A 1 485 ? 17.684 -19.347 -23.382 1.00 78.38 485 PHE A C 1
ATOM 3849 O O . PHE A 1 485 ? 18.637 -19.974 -22.931 1.00 78.38 485 PHE A O 1
ATOM 3856 N N . ASN A 1 486 ? 16.442 -19.506 -22.926 1.00 83.31 486 ASN A N 1
ATOM 3857 C CA . ASN A 1 486 ? 16.061 -20.551 -21.975 1.00 83.31 486 ASN A CA 1
ATOM 3858 C C . ASN A 1 486 ? 14.931 -21.398 -22.561 1.00 83.31 486 ASN A C 1
ATOM 3860 O O . ASN A 1 486 ? 13.917 -20.844 -22.986 1.00 83.31 486 ASN A O 1
ATOM 3864 N N . ALA A 1 487 ? 15.078 -22.724 -22.532 1.00 85.94 487 ALA A N 1
ATOM 3865 C CA . ALA A 1 487 ? 14.048 -23.662 -22.970 1.00 85.94 487 ALA A CA 1
ATOM 3866 C C . ALA A 1 487 ? 13.434 -24.432 -21.797 1.00 85.94 487 ALA A C 1
ATOM 3868 O O . ALA A 1 487 ? 14.131 -24.893 -20.894 1.00 85.94 487 ALA A O 1
ATOM 3869 N N . PHE A 1 488 ? 12.122 -24.630 -21.853 1.00 90.00 488 PHE A N 1
ATOM 3870 C CA . PHE A 1 488 ? 11.351 -25.432 -20.911 1.00 90.00 488 PHE A CA 1
ATOM 3871 C C . PHE A 1 488 ? 10.502 -26.433 -21.687 1.00 90.00 488 PHE A C 1
ATOM 3873 O O . PHE A 1 488 ? 9.990 -26.113 -22.754 1.00 90.00 488 PHE A O 1
ATOM 3880 N N . ASN A 1 489 ? 10.299 -27.626 -21.134 1.00 90.44 489 ASN A N 1
ATOM 3881 C CA . ASN A 1 489 ? 9.471 -28.661 -21.751 1.00 90.44 489 ASN A CA 1
ATOM 3882 C C . ASN A 1 489 ? 8.351 -29.093 -20.804 1.00 90.44 489 ASN A C 1
ATOM 3884 O O . ASN A 1 489 ? 8.557 -29.202 -19.597 1.00 90.44 489 ASN A O 1
ATOM 3888 N N . THR A 1 490 ? 7.173 -29.355 -21.361 1.00 93.44 490 THR A N 1
ATOM 3889 C CA . THR A 1 490 ? 6.033 -29.943 -20.650 1.00 93.44 490 THR A CA 1
ATOM 3890 C C . THR A 1 490 ? 5.240 -30.854 -21.587 1.00 93.44 490 THR A C 1
ATOM 3892 O O . THR A 1 490 ? 5.550 -30.959 -22.775 1.00 93.44 490 THR A O 1
ATOM 3895 N N . THR A 1 491 ? 4.219 -31.525 -21.060 1.00 93.31 491 THR A N 1
ATOM 3896 C CA . THR A 1 491 ? 3.305 -32.362 -21.849 1.00 93.31 491 THR A CA 1
ATOM 3897 C C . THR A 1 491 ? 1.866 -31.909 -21.668 1.00 93.31 491 THR A C 1
ATOM 3899 O O . THR A 1 491 ? 1.525 -31.331 -20.636 1.00 93.31 491 THR A O 1
ATOM 3902 N N . THR A 1 492 ? 1.029 -32.145 -22.677 1.00 93.50 492 THR A N 1
ATOM 3903 C CA . THR A 1 492 ? -0.401 -31.840 -22.595 1.00 93.50 492 THR A CA 1
ATOM 3904 C C . THR A 1 492 ? -1.178 -32.888 -21.803 1.00 93.50 492 THR A C 1
ATOM 3906 O O . THR A 1 492 ? -0.911 -34.087 -21.911 1.00 93.50 492 THR A O 1
ATOM 3909 N N . ASP A 1 493 ? -2.177 -32.447 -21.043 1.00 92.44 493 ASP A N 1
ATOM 3910 C CA . ASP A 1 493 ? -3.052 -33.323 -20.261 1.00 92.44 493 ASP A CA 1
ATOM 3911 C C . ASP A 1 493 ? -4.178 -33.975 -21.098 1.00 92.44 493 ASP A C 1
ATOM 3913 O O . ASP A 1 493 ? -4.201 -33.905 -22.330 1.00 92.44 493 ASP A O 1
ATOM 3917 N N . SER A 1 494 ? -5.137 -34.636 -20.433 1.00 92.38 494 SER A N 1
ATOM 3918 C CA . SER A 1 494 ? -6.289 -35.285 -21.085 1.00 92.38 494 SER A CA 1
ATOM 3919 C C . SER A 1 494 ? -7.239 -34.309 -21.789 1.00 92.38 494 SER A C 1
ATOM 3921 O O . SER A 1 494 ? -7.989 -34.721 -22.677 1.00 92.38 494 SER A O 1
ATOM 3923 N N . LEU A 1 495 ? -7.201 -33.028 -21.422 1.00 91.19 495 LEU A N 1
ATOM 3924 C CA . LEU A 1 495 ? -7.933 -31.940 -22.061 1.00 91.19 495 LEU A CA 1
ATOM 3925 C C . LEU A 1 495 ? -7.086 -31.219 -23.113 1.00 91.19 495 LEU A C 1
ATOM 3927 O O . LEU A 1 495 ? -7.585 -30.275 -23.730 1.00 91.19 495 LEU A O 1
ATOM 3931 N N . GLY A 1 496 ? -5.857 -31.674 -23.371 1.00 90.56 496 GLY A N 1
ATOM 3932 C CA . GLY A 1 496 ? -4.923 -31.056 -24.305 1.00 90.56 496 GLY A CA 1
ATOM 3933 C C . GLY A 1 496 ? -4.295 -29.770 -23.769 1.00 90.56 496 GLY A C 1
ATOM 3934 O O . GLY A 1 496 ? -3.695 -29.032 -24.546 1.00 90.56 496 GLY A O 1
ATOM 3935 N N . GLU A 1 497 ? -4.449 -29.465 -22.481 1.00 94.12 497 GLU A N 1
ATOM 3936 C CA . GLU A 1 497 ? -3.916 -28.254 -21.861 1.00 94.12 497 GLU A CA 1
ATOM 3937 C C . GLU A 1 497 ? -2.454 -28.444 -21.458 1.00 94.12 497 GLU A C 1
ATOM 3939 O O . GLU A 1 497 ? -2.041 -29.525 -21.041 1.00 94.12 497 GLU A O 1
ATOM 3944 N N . PHE A 1 498 ? -1.661 -27.381 -21.571 1.00 94.69 498 PHE A N 1
ATOM 3945 C CA . PHE A 1 498 ? -0.282 -27.338 -21.094 1.00 94.69 498 PHE A CA 1
ATOM 3946 C C . PHE A 1 498 ? -0.060 -26.123 -20.198 1.00 94.69 498 PHE A C 1
ATOM 3948 O O . PHE A 1 498 ? -0.723 -25.087 -20.327 1.00 94.69 498 PHE A O 1
ATOM 3955 N N . LYS A 1 499 ? 0.921 -26.233 -19.299 1.00 94.31 499 LYS A N 1
ATOM 3956 C CA . LYS A 1 499 ? 1.262 -25.165 -18.362 1.00 94.31 499 LYS A CA 1
ATOM 3957 C C . LYS A 1 499 ? 2.754 -25.144 -18.046 1.00 94.31 499 LYS A C 1
ATOM 3959 O O . LYS A 1 499 ? 3.338 -26.173 -17.715 1.00 94.31 499 LYS A O 1
ATOM 3964 N N . PHE A 1 500 ? 3.331 -23.949 -18.095 1.00 94.00 500 PHE A N 1
ATOM 3965 C CA . PHE A 1 500 ? 4.641 -23.606 -17.558 1.00 94.00 500 PHE A CA 1
ATOM 3966 C C . PHE A 1 500 ? 4.431 -22.646 -16.391 1.00 94.00 500 PHE A C 1
ATOM 3968 O O . PHE A 1 500 ? 3.870 -21.565 -16.568 1.00 94.00 500 PHE A O 1
ATOM 3975 N N . GLU A 1 501 ? 4.839 -23.050 -15.193 1.00 92.12 501 GLU A N 1
ATOM 3976 C CA . GLU A 1 501 ? 4.638 -22.281 -13.963 1.00 92.12 501 GLU A CA 1
ATOM 3977 C C . GLU A 1 501 ? 5.965 -21.779 -13.404 1.00 92.12 501 GLU A C 1
ATOM 3979 O O . GLU A 1 501 ? 7.016 -22.369 -13.648 1.00 92.12 5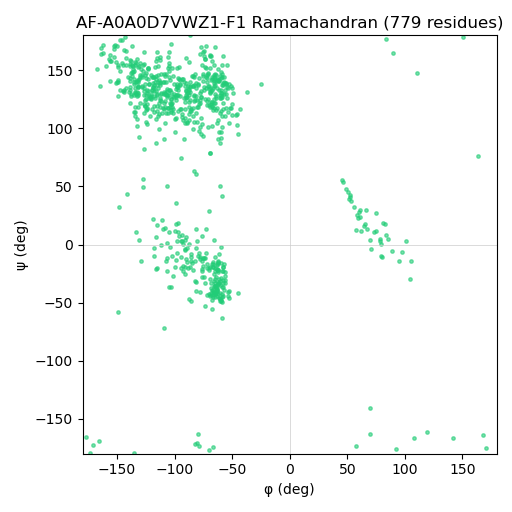01 GLU A O 1
ATOM 3984 N N . LYS A 1 502 ? 5.895 -20.735 -12.568 1.00 92.38 502 LYS A N 1
ATOM 3985 C CA . LYS A 1 502 ? 7.049 -20.192 -11.830 1.00 92.38 502 LYS A CA 1
ATOM 3986 C C . LYS A 1 502 ? 8.160 -19.677 -12.750 1.00 92.38 502 LYS A C 1
ATOM 3988 O O . LYS A 1 502 ? 9.329 -19.692 -12.373 1.00 92.38 502 LYS A O 1
ATOM 3993 N N . LEU A 1 503 ? 7.797 -19.205 -13.941 1.00 93.00 503 LEU A N 1
ATOM 3994 C CA . LEU A 1 503 ? 8.748 -18.608 -14.866 1.00 93.00 503 LEU A CA 1
ATOM 3995 C C . LEU A 1 503 ? 9.212 -17.258 -14.320 1.00 93.00 503 LEU A C 1
ATOM 3997 O O . LEU A 1 503 ? 8.411 -16.456 -13.830 1.00 93.00 503 LEU A O 1
ATOM 4001 N N . ILE A 1 504 ? 10.516 -17.014 -14.414 1.00 90.62 504 ILE A N 1
ATOM 4002 C CA . ILE A 1 504 ? 11.142 -15.759 -14.011 1.00 90.62 504 ILE A CA 1
ATOM 4003 C C . ILE A 1 504 ? 11.896 -15.226 -15.220 1.00 90.62 504 ILE A C 1
ATOM 4005 O O . ILE A 1 504 ? 12.955 -15.727 -15.583 1.00 90.62 504 ILE A O 1
ATOM 4009 N N . PHE A 1 505 ? 11.313 -14.217 -15.850 1.00 90.75 505 PHE A N 1
ATOM 4010 C CA . PHE A 1 505 ? 11.918 -13.452 -16.927 1.00 90.75 505 PHE A CA 1
ATOM 4011 C C . PHE A 1 505 ? 11.461 -12.004 -16.802 1.00 90.75 505 PHE A C 1
ATOM 4013 O O . PHE A 1 505 ? 10.404 -11.732 -16.228 1.00 90.75 505 PHE A O 1
ATOM 4020 N N . SER A 1 506 ? 12.267 -11.091 -17.320 1.00 89.00 506 SER A N 1
ATOM 4021 C CA . SER A 1 506 ? 12.069 -9.656 -17.166 1.00 89.00 506 SER A CA 1
ATOM 4022 C C . SER A 1 506 ? 11.728 -8.983 -18.484 1.00 89.00 506 SER A C 1
ATOM 4024 O O . SER A 1 506 ? 12.062 -9.502 -19.550 1.00 89.00 506 SER A O 1
ATOM 4026 N N . SER A 1 507 ? 11.162 -7.776 -18.404 1.00 81.69 507 SER A N 1
ATOM 4027 C CA . SER A 1 507 ? 10.891 -6.917 -19.563 1.00 81.69 507 SER A CA 1
ATOM 4028 C C . SER A 1 507 ? 10.001 -7.593 -20.623 1.00 81.69 507 SER A C 1
ATOM 4030 O O . SER A 1 507 ? 9.461 -8.684 -20.427 1.00 81.69 507 SER A O 1
ATOM 4032 N N . LYS A 1 508 ? 9.810 -6.938 -21.770 1.00 85.75 508 LYS A N 1
ATOM 4033 C CA . LYS A 1 508 ? 9.185 -7.563 -22.941 1.00 85.75 508 LYS A CA 1
ATOM 4034 C C . LYS A 1 508 ? 10.113 -8.659 -23.470 1.00 85.75 508 LYS A C 1
ATOM 4036 O O . LYS A 1 508 ? 11.237 -8.370 -23.870 1.00 85.75 508 LYS A O 1
ATOM 4041 N N . THR A 1 509 ? 9.650 -9.904 -23.417 1.00 84.81 509 THR A N 1
ATOM 4042 C CA . THR A 1 509 ? 10.405 -11.101 -23.809 1.00 84.81 509 THR A CA 1
ATOM 4043 C C . THR A 1 509 ? 9.702 -11.777 -24.975 1.00 84.81 509 THR A C 1
ATOM 4045 O O . THR A 1 509 ? 8.480 -11.952 -24.946 1.00 84.81 509 THR A O 1
ATOM 4048 N N . ASP A 1 510 ? 10.472 -12.175 -25.987 1.00 84.38 510 ASP A N 1
ATOM 4049 C CA . ASP A 1 510 ? 9.944 -12.962 -27.093 1.00 84.38 510 ASP A CA 1
ATOM 4050 C C . ASP A 1 510 ? 9.822 -14.420 -26.656 1.00 84.38 510 ASP A C 1
ATOM 4052 O O . ASP A 1 510 ? 10.787 -15.068 -26.236 1.00 84.38 510 ASP A O 1
ATOM 4056 N N . VAL A 1 511 ? 8.592 -14.913 -26.730 1.00 85.75 511 VAL A N 1
ATOM 4057 C CA . VAL A 1 511 ? 8.208 -16.258 -26.340 1.00 85.75 511 VAL A CA 1
ATOM 4058 C C . VAL A 1 511 ? 7.937 -17.084 -27.582 1.00 85.75 511 VAL A C 1
ATOM 4060 O O . VAL A 1 511 ? 7.135 -16.698 -28.431 1.00 85.75 511 VAL A O 1
ATOM 4063 N N . PHE A 1 512 ? 8.568 -18.249 -27.643 1.00 84.62 512 PHE A N 1
ATOM 4064 C CA . PHE A 1 512 ? 8.407 -19.233 -28.701 1.00 84.62 512 PHE A CA 1
ATOM 4065 C C . PHE A 1 512 ? 7.802 -20.489 -28.101 1.00 84.62 512 PHE A C 1
ATOM 4067 O O . PHE A 1 512 ? 8.287 -21.003 -27.098 1.00 84.62 512 PHE A O 1
ATOM 4074 N N . LEU A 1 513 ? 6.739 -20.988 -28.709 1.00 86.62 513 LEU A N 1
ATOM 4075 C CA . LEU A 1 513 ? 6.146 -22.270 -28.371 1.00 86.62 513 LEU A CA 1
ATOM 4076 C C . LEU A 1 513 ? 6.207 -23.166 -29.593 1.00 86.62 513 LEU A C 1
ATOM 4078 O O . LEU A 1 513 ? 5.875 -22.720 -30.687 1.00 86.62 513 LEU A O 1
ATOM 4082 N N . SER A 1 514 ? 6.600 -24.417 -29.404 1.00 86.06 514 SER A N 1
ATOM 4083 C CA . SER A 1 514 ? 6.533 -25.461 -30.425 1.00 86.06 514 SER A CA 1
ATOM 4084 C C . SER A 1 514 ? 5.890 -26.711 -29.836 1.00 86.06 514 SER A C 1
ATOM 4086 O O . SER A 1 514 ? 5.915 -26.932 -28.620 1.00 86.06 514 SER A O 1
ATOM 4088 N N . THR A 1 515 ? 5.253 -27.519 -30.685 1.00 85.88 515 THR A N 1
ATOM 4089 C CA . THR A 1 515 ? 4.616 -28.754 -30.234 1.00 85.88 515 THR A CA 1
ATOM 4090 C C . THR A 1 515 ? 4.916 -29.952 -31.127 1.00 85.88 515 THR A C 1
ATOM 4092 O O . THR A 1 515 ? 4.763 -29.913 -32.348 1.00 85.88 515 THR A O 1
ATOM 4095 N N . ASN A 1 516 ? 5.323 -31.048 -30.482 1.00 83.25 516 ASN A N 1
ATOM 4096 C CA . ASN A 1 516 ? 5.775 -32.280 -31.114 1.00 83.25 516 ASN A CA 1
ATOM 4097 C C . ASN A 1 516 ? 5.021 -33.484 -30.547 1.00 83.25 516 ASN A C 1
ATOM 4099 O O . ASN A 1 516 ? 4.758 -33.573 -29.347 1.00 83.25 516 ASN A O 1
ATOM 4103 N N . ASN A 1 517 ? 4.737 -34.465 -31.401 1.00 77.69 517 ASN A N 1
ATOM 4104 C CA . ASN A 1 517 ? 4.230 -35.752 -30.942 1.00 77.69 517 ASN A CA 1
ATOM 4105 C C . ASN A 1 517 ? 5.320 -36.588 -30.253 1.00 77.69 517 ASN A C 1
ATOM 4107 O O . ASN A 1 517 ? 6.509 -36.287 -30.329 1.00 77.69 517 ASN A O 1
ATOM 4111 N N . GLN A 1 518 ? 4.923 -37.702 -29.634 1.00 72.56 518 GLN A N 1
ATOM 4112 C CA . GLN A 1 518 ? 5.844 -38.630 -28.954 1.00 72.56 518 GLN A CA 1
ATOM 4113 C C . GLN A 1 518 ? 6.927 -39.235 -29.867 1.00 72.56 518 GLN A C 1
ATOM 4115 O O . GLN A 1 518 ? 7.903 -39.793 -29.379 1.00 72.56 518 GLN A O 1
ATOM 4120 N N . LYS A 1 519 ? 6.762 -39.141 -31.192 1.00 72.38 519 LYS A N 1
ATOM 4121 C CA . LYS A 1 519 ? 7.743 -39.573 -32.199 1.00 72.38 519 LYS A CA 1
ATOM 4122 C C . LYS A 1 519 ? 8.613 -38.413 -32.709 1.00 72.38 519 LYS A C 1
ATOM 4124 O O . LYS A 1 519 ? 9.285 -38.584 -33.719 1.00 72.38 519 LYS A O 1
ATOM 4129 N N . GLY A 1 520 ? 8.554 -37.241 -32.073 1.00 66.62 520 GLY A N 1
ATOM 4130 C CA . GLY A 1 520 ? 9.346 -36.059 -32.420 1.00 66.62 520 GLY A CA 1
ATOM 4131 C C . GLY A 1 520 ? 8.849 -35.261 -33.629 1.00 66.62 520 GLY A C 1
ATOM 4132 O O . GLY A 1 520 ? 9.510 -34.309 -34.014 1.00 66.62 520 GLY A O 1
ATOM 4133 N N . LYS A 1 521 ? 7.700 -35.602 -34.232 1.00 72.12 521 LYS A N 1
ATOM 4134 C CA . LYS A 1 521 ? 7.165 -34.855 -35.387 1.00 72.12 521 LYS A CA 1
ATOM 4135 C C . LYS A 1 521 ? 6.277 -33.698 -34.939 1.00 72.12 521 LYS A C 1
ATOM 4137 O O . LYS A 1 521 ? 5.358 -33.930 -34.146 1.00 72.12 521 LYS A O 1
ATOM 4142 N N . GLN A 1 522 ? 6.476 -32.519 -35.527 1.00 69.69 522 GLN A N 1
ATOM 4143 C CA . GLN A 1 522 ? 5.650 -31.330 -35.299 1.00 69.69 522 GLN A CA 1
ATOM 4144 C C . GLN A 1 522 ? 4.181 -31.608 -35.648 1.00 69.69 522 GLN A C 1
ATOM 4146 O O . GLN A 1 522 ? 3.856 -31.960 -36.785 1.00 69.69 522 GLN A O 1
ATOM 4151 N N . LYS A 1 523 ? 3.291 -31.535 -34.651 1.00 74.25 523 LYS A N 1
ATOM 4152 C CA . LYS A 1 523 ? 1.847 -31.787 -34.809 1.00 74.25 523 LYS A CA 1
ATOM 4153 C C . LYS A 1 523 ? 1.034 -31.090 -33.725 1.00 74.25 523 LYS A C 1
ATOM 4155 O O . LYS A 1 523 ? 1.375 -31.193 -32.554 1.00 74.25 523 LYS A O 1
ATOM 4160 N N . GLY A 1 524 ? -0.119 -30.550 -34.124 1.00 77.44 524 GLY A N 1
ATOM 4161 C CA . GLY A 1 524 ? -1.119 -29.928 -33.247 1.00 77.44 524 GLY A CA 1
ATOM 4162 C C . GLY A 1 524 ? -1.222 -28.419 -33.430 1.00 77.44 524 GLY A C 1
ATOM 4163 O O . GLY A 1 524 ? -0.231 -27.791 -33.777 1.00 77.44 524 GLY A O 1
ATOM 4164 N N . PHE A 1 525 ? -2.421 -27.866 -33.251 1.00 81.94 525 PHE A N 1
ATOM 4165 C CA . PHE A 1 525 ? -2.692 -26.428 -33.248 1.00 81.94 525 PHE A CA 1
ATOM 4166 C C . PHE A 1 525 ? -2.499 -25.864 -31.841 1.00 81.94 525 PHE A C 1
ATOM 4168 O O . PHE A 1 525 ? -3.206 -26.281 -30.923 1.00 81.94 525 PHE A O 1
ATOM 4175 N N . LEU A 1 526 ? -1.559 -24.929 -31.677 1.00 85.38 526 LEU A N 1
ATOM 4176 C CA . LEU A 1 526 ? -1.275 -24.270 -30.399 1.00 85.38 526 LEU A CA 1
ATOM 4177 C C . LEU A 1 526 ? -2.162 -23.043 -30.175 1.00 85.38 526 LEU A C 1
ATOM 4179 O O . LEU A 1 526 ? -2.187 -22.114 -30.980 1.00 85.38 526 LEU A O 1
ATOM 4183 N N . TYR A 1 527 ? -2.802 -22.992 -29.011 1.00 86.12 527 TYR A N 1
ATOM 4184 C CA . TYR A 1 527 ? -3.527 -21.826 -28.522 1.00 86.12 527 TYR A CA 1
ATOM 4185 C C . TYR A 1 527 ? -2.931 -21.375 -27.197 1.00 86.12 527 TYR A C 1
ATOM 4187 O O . TYR A 1 527 ? -2.818 -22.171 -26.270 1.00 86.12 527 TYR A O 1
ATOM 4195 N N . LEU A 1 528 ? -2.584 -20.093 -27.082 1.00 87.56 528 LEU A N 1
ATOM 4196 C CA . LEU A 1 528 ? -2.239 -19.485 -25.799 1.00 87.56 528 LEU A CA 1
ATOM 4197 C C . LEU A 1 528 ? -3.494 -18.989 -25.089 1.00 87.56 528 LEU A C 1
ATOM 4199 O O . LEU A 1 528 ? -4.328 -18.302 -25.686 1.00 87.56 528 LEU A O 1
ATOM 4203 N N . ASN A 1 529 ? -3.580 -19.265 -23.791 1.00 87.88 529 ASN A N 1
ATOM 4204 C CA . ASN A 1 529 ? -4.598 -18.660 -22.948 1.00 87.88 529 ASN A CA 1
ATOM 4205 C C . ASN A 1 529 ? -4.375 -17.144 -22.887 1.00 87.88 529 ASN A C 1
ATOM 4207 O O . ASN A 1 529 ? -3.241 -16.659 -22.839 1.00 87.88 529 ASN A O 1
ATOM 4211 N N . LYS A 1 530 ? -5.469 -16.378 -22.909 1.00 83.00 530 LYS A N 1
ATOM 4212 C CA . LYS A 1 530 ? -5.401 -14.927 -22.704 1.00 83.00 530 LYS A CA 1
ATOM 4213 C C . LYS A 1 530 ? -4.945 -14.655 -21.272 1.00 83.00 530 LYS A C 1
ATOM 4215 O O . LYS A 1 530 ? -5.388 -15.346 -20.357 1.00 83.00 530 LYS A O 1
ATOM 4220 N N . GLU A 1 531 ? -4.100 -13.641 -21.089 1.00 77.94 531 GLU A N 1
ATOM 4221 C CA . GLU A 1 531 ? -3.768 -13.175 -19.744 1.00 77.94 531 GLU A CA 1
ATOM 4222 C C . GLU A 1 531 ? -5.043 -12.768 -18.996 1.00 77.94 531 GLU A C 1
ATOM 4224 O O . GLU A 1 531 ? -5.996 -12.239 -19.586 1.00 77.94 531 GLU A O 1
ATOM 4229 N N . GLU A 1 532 ? -5.059 -13.029 -17.690 1.00 79.44 532 GLU A N 1
ATOM 4230 C CA . GLU A 1 532 ? -6.153 -12.589 -16.839 1.00 79.44 532 GLU A CA 1
ATOM 4231 C C . GLU A 1 532 ? -6.274 -11.066 -16.892 1.00 79.44 532 GLU A C 1
ATOM 4233 O O . GLU A 1 532 ? -5.293 -10.327 -16.760 1.00 79.44 532 GLU A O 1
ATOM 4238 N N . LYS A 1 533 ? -7.510 -10.591 -17.071 1.00 86.06 533 LYS A N 1
ATOM 4239 C CA . LYS A 1 533 ? -7.793 -9.158 -17.036 1.00 86.06 533 LYS A CA 1
ATOM 4240 C C . LYS A 1 533 ? -7.402 -8.588 -15.666 1.00 86.06 533 LYS A C 1
ATOM 4242 O O . LYS A 1 533 ? -7.632 -9.269 -14.655 1.00 86.06 533 LYS A O 1
ATOM 4247 N N . PRO A 1 534 ? -6.864 -7.353 -15.628 1.00 88.75 534 PRO A N 1
ATOM 4248 C CA . PRO A 1 534 ? -6.592 -6.669 -14.373 1.00 88.75 534 PRO A CA 1
ATOM 4249 C C . PRO A 1 534 ? -7.875 -6.526 -13.553 1.00 88.75 534 PRO A C 1
ATOM 4251 O O . PRO A 1 534 ? -8.993 -6.653 -14.069 1.00 88.75 534 PRO A O 1
ATOM 4254 N N . LEU A 1 535 ? -7.708 -6.262 -12.260 1.00 87.31 535 LEU A N 1
ATOM 4255 C CA . LEU A 1 535 ? -8.826 -5.920 -11.395 1.00 87.31 535 LEU A CA 1
ATOM 4256 C C . LEU A 1 535 ? -9.589 -4.714 -11.969 1.00 87.31 535 LEU A C 1
ATOM 4258 O O . LEU A 1 535 ? -8.975 -3.754 -12.443 1.00 87.31 535 LEU A O 1
ATOM 4262 N N . GLN A 1 536 ? -10.923 -4.755 -11.924 1.00 86.38 536 GLN A N 1
ATOM 4263 C CA . GLN A 1 536 ? -11.736 -3.635 -12.398 1.00 86.38 536 GLN A CA 1
ATOM 4264 C C . GLN A 1 536 ? -11.393 -2.352 -11.632 1.00 86.38 536 GLN A C 1
ATOM 4266 O O . GLN A 1 536 ? -11.048 -2.388 -10.451 1.00 86.38 536 GLN A O 1
ATOM 4271 N N . VAL A 1 537 ? -11.430 -1.221 -12.329 1.00 84.56 537 VAL A N 1
ATOM 4272 C CA . VAL A 1 537 ? -11.150 0.095 -11.754 1.00 84.56 537 VAL A CA 1
ATOM 4273 C C . VAL A 1 537 ? -12.477 0.773 -11.438 1.00 84.56 537 VAL A C 1
ATOM 4275 O O . VAL A 1 537 ? -13.340 0.878 -12.304 1.00 84.56 537 VAL A O 1
ATOM 4278 N N . THR A 1 538 ? -12.632 1.227 -10.199 1.00 71.81 538 THR A N 1
ATOM 4279 C CA . THR A 1 538 ? -13.802 1.978 -9.707 1.00 71.81 538 THR A CA 1
ATOM 4280 C C . THR A 1 538 ? -13.437 3.400 -9.270 1.00 71.81 538 THR A C 1
ATOM 4282 O O . THR A 1 538 ? -14.276 4.118 -8.733 1.00 71.81 538 THR A O 1
ATOM 4285 N N . PHE A 1 539 ? -12.190 3.813 -9.508 1.00 71.06 539 PHE A N 1
ATOM 4286 C CA . PHE A 1 539 ? -11.643 5.089 -9.070 1.00 71.06 539 PHE A CA 1
ATOM 4287 C C . PHE A 1 539 ? -12.259 6.270 -9.820 1.00 71.06 539 PHE A C 1
ATOM 4289 O O . PHE A 1 539 ? -12.096 6.392 -11.034 1.00 71.06 539 PHE A O 1
ATOM 4296 N N . LYS A 1 540 ? -12.927 7.150 -9.074 1.00 62.72 540 LYS A N 1
ATOM 4297 C CA . LYS A 1 540 ? -13.361 8.471 -9.525 1.00 62.72 540 LYS A CA 1
ATOM 4298 C C . LYS A 1 540 ? -13.023 9.471 -8.429 1.00 62.72 540 LYS A C 1
ATOM 4300 O O . LYS A 1 540 ? -13.599 9.387 -7.347 1.00 62.72 540 LYS A O 1
ATOM 4305 N N . LEU A 1 541 ? -12.102 10.385 -8.705 1.00 63.47 541 LEU A N 1
ATOM 4306 C CA . LEU A 1 541 ? -11.949 11.594 -7.900 1.00 63.47 541 LEU A CA 1
ATOM 4307 C C . LEU A 1 541 ? -12.767 12.718 -8.545 1.00 63.47 541 LEU A C 1
ATOM 4309 O O . LEU A 1 541 ? -12.817 12.783 -9.776 1.00 63.47 541 LEU A O 1
ATOM 4313 N N . PRO A 1 542 ? -13.409 13.586 -7.751 1.00 53.69 542 PRO A N 1
ATOM 4314 C CA . PRO A 1 542 ? -13.945 14.837 -8.268 1.00 53.69 542 PRO A CA 1
ATOM 4315 C C . PRO A 1 542 ? -12.815 15.728 -8.811 1.00 53.69 542 PRO A C 1
ATOM 4317 O O . PRO A 1 542 ? -11.668 15.634 -8.370 1.00 53.69 542 PRO A O 1
ATOM 4320 N N . GLU A 1 543 ? -13.137 16.563 -9.801 1.00 50.72 543 GLU A N 1
ATOM 4321 C CA . GLU A 1 543 ? -12.203 17.546 -10.359 1.00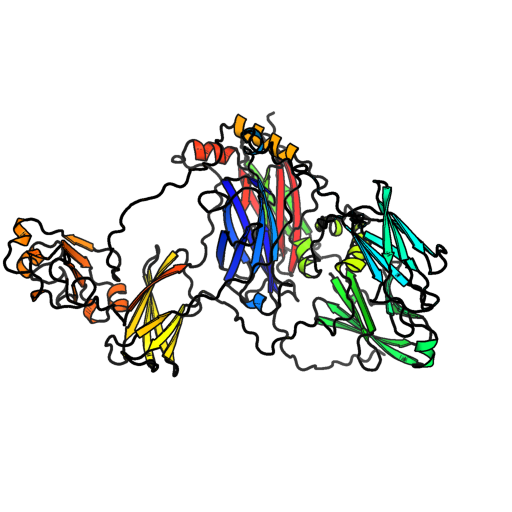 50.72 543 GLU A CA 1
ATOM 4322 C C . GLU A 1 543 ? -11.763 18.553 -9.279 1.00 50.72 543 GLU A C 1
ATOM 4324 O O . GLU A 1 543 ? -12.551 18.950 -8.421 1.00 50.72 543 GLU A O 1
ATOM 4329 N N . LEU A 1 544 ? -10.480 18.928 -9.305 1.00 47.19 544 LEU A N 1
ATOM 4330 C CA . LEU A 1 544 ? -9.844 19.810 -8.323 1.00 47.19 544 LEU A CA 1
ATOM 4331 C C . LEU A 1 544 ? -10.466 21.206 -8.275 1.00 47.19 544 LEU A C 1
ATOM 4333 O O . LEU A 1 544 ? -10.665 21.840 -9.310 1.00 47.19 544 LEU A O 1
ATOM 4337 N N . ASN A 1 545 ? -10.570 21.744 -7.057 1.00 42.03 545 ASN A N 1
ATOM 4338 C CA . ASN A 1 545 ? -10.482 23.184 -6.838 1.00 42.03 545 ASN A CA 1
ATOM 4339 C C . ASN A 1 545 ? -8.993 23.606 -6.898 1.00 42.03 545 ASN A C 1
ATOM 4341 O O . ASN A 1 545 ? -8.207 23.116 -6.087 1.00 42.03 545 ASN A O 1
ATOM 4345 N N . PRO A 1 546 ? -8.577 24.528 -7.789 1.00 44.31 546 PRO A N 1
ATOM 4346 C CA . PRO A 1 546 ? -7.166 24.890 -8.030 1.00 44.31 546 PRO A CA 1
ATOM 4347 C C . PRO A 1 546 ? -6.403 25.582 -6.881 1.00 44.31 546 PRO A C 1
ATOM 4349 O O . PRO A 1 546 ? -5.283 26.042 -7.086 1.00 44.31 546 PRO A O 1
ATOM 4352 N N . LEU A 1 547 ? -7.002 25.756 -5.700 1.00 40.91 547 LEU A N 1
ATOM 4353 C CA . LEU A 1 547 ? -6.566 26.771 -4.732 1.00 40.91 547 LEU A CA 1
ATOM 4354 C C . LEU A 1 547 ? -5.448 26.327 -3.769 1.00 40.91 547 LEU A C 1
ATOM 4356 O O . LEU A 1 547 ? -4.778 27.196 -3.214 1.00 40.91 547 LEU A O 1
ATOM 4360 N N . GLU A 1 548 ? -5.203 25.025 -3.572 1.00 48.28 548 GLU A N 1
ATOM 4361 C CA . GLU A 1 548 ? -4.267 24.555 -2.528 1.00 48.28 548 GLU A CA 1
ATOM 4362 C C . GLU A 1 548 ? -2.780 24.514 -2.945 1.00 48.28 548 GLU A C 1
ATOM 4364 O O . GLU A 1 548 ? -1.910 24.502 -2.077 1.00 48.28 548 GLU A O 1
ATOM 4369 N N . SER A 1 549 ? -2.441 24.575 -4.240 1.00 58.47 549 SER A N 1
ATOM 4370 C CA . SER A 1 549 ? -1.066 24.317 -4.721 1.00 58.47 549 SER A CA 1
ATOM 4371 C C . SER A 1 549 ? -0.268 25.547 -5.182 1.00 58.47 549 SER A C 1
ATOM 4373 O O . SER A 1 549 ? 0.897 25.413 -5.565 1.00 58.47 549 SER A O 1
ATOM 4375 N N . THR A 1 550 ? -0.822 26.762 -5.101 1.00 66.50 550 THR A N 1
ATOM 4376 C CA . THR A 1 550 ? -0.204 27.972 -5.683 1.00 66.50 550 THR A CA 1
ATOM 4377 C C . THR A 1 550 ? 1.211 28.253 -5.158 1.00 66.50 550 THR A C 1
ATOM 4379 O O . THR A 1 550 ? 2.093 28.625 -5.929 1.00 66.50 550 THR A O 1
ATOM 4382 N N . THR A 1 551 ? 1.474 28.042 -3.863 1.00 75.25 551 THR A N 1
ATOM 4383 C CA . THR A 1 551 ? 2.799 28.312 -3.269 1.00 75.25 551 THR A CA 1
ATOM 4384 C C . THR A 1 551 ? 3.872 27.360 -3.795 1.00 75.25 551 THR A C 1
ATOM 4386 O O . THR A 1 551 ? 4.938 27.812 -4.215 1.00 75.25 551 THR A O 1
ATOM 4389 N N . VAL A 1 552 ? 3.584 26.054 -3.815 1.00 81.69 552 VAL A N 1
ATOM 4390 C CA . VAL A 1 552 ? 4.515 25.025 -4.307 1.00 81.69 552 VAL A CA 1
ATOM 4391 C C . VAL A 1 552 ? 4.730 25.180 -5.811 1.00 81.69 552 VAL A C 1
ATOM 4393 O O . VAL A 1 552 ? 5.868 25.111 -6.272 1.00 81.69 552 VAL A O 1
ATOM 4396 N N . ILE A 1 553 ? 3.666 25.467 -6.571 1.00 83.88 553 ILE A N 1
ATOM 4397 C CA . ILE A 1 553 ? 3.750 25.749 -8.010 1.00 83.88 553 ILE A CA 1
ATOM 4398 C C . ILE A 1 553 ? 4.666 26.944 -8.275 1.00 83.88 553 ILE A C 1
ATOM 4400 O O . ILE A 1 553 ? 5.574 26.838 -9.093 1.00 83.88 553 ILE A O 1
ATOM 4404 N N . ASN A 1 554 ? 4.479 28.059 -7.565 1.00 85.56 554 ASN A N 1
ATOM 4405 C CA . ASN A 1 554 ? 5.288 29.262 -7.764 1.00 85.56 554 ASN A CA 1
ATOM 4406 C C . ASN A 1 554 ? 6.758 29.043 -7.384 1.00 85.56 554 ASN A C 1
ATOM 4408 O O . ASN A 1 554 ? 7.650 29.494 -8.105 1.00 85.56 554 ASN A O 1
ATOM 4412 N N . TYR A 1 555 ? 7.024 28.330 -6.281 1.00 86.88 555 TYR A N 1
ATOM 4413 C CA . TYR A 1 555 ? 8.386 27.959 -5.891 1.00 86.88 555 TYR A CA 1
ATOM 4414 C C . TYR A 1 555 ? 9.061 27.122 -6.984 1.00 86.88 555 TYR A C 1
ATOM 4416 O O . TYR A 1 555 ? 10.173 27.426 -7.419 1.00 86.88 555 TYR A O 1
ATOM 4424 N N . MET A 1 556 ? 8.361 26.096 -7.469 1.00 87.88 556 MET A N 1
ATOM 4425 C CA . MET A 1 556 ? 8.862 25.193 -8.500 1.00 87.88 556 MET A CA 1
ATOM 4426 C C . MET A 1 556 ? 9.054 25.880 -9.845 1.00 87.88 556 MET A C 1
ATOM 4428 O O . MET A 1 556 ? 10.067 25.649 -10.500 1.00 87.88 556 MET A O 1
ATOM 4432 N N . TYR A 1 557 ? 8.141 26.770 -10.229 1.00 88.38 557 TYR A N 1
ATOM 4433 C CA . TYR A 1 557 ? 8.273 27.581 -11.434 1.00 88.38 557 TYR A CA 1
ATOM 4434 C C . TYR A 1 557 ? 9.526 28.457 -11.361 1.00 88.38 557 TYR A C 1
ATOM 4436 O O . TYR A 1 557 ? 10.343 28.453 -12.281 1.00 88.38 557 TYR A O 1
ATOM 4444 N N . GLY A 1 558 ? 9.743 29.135 -10.228 1.00 87.75 558 GLY A N 1
ATOM 4445 C CA . GLY A 1 558 ? 10.964 29.903 -9.982 1.00 87.75 558 GLY A CA 1
ATOM 4446 C C . GLY A 1 558 ? 12.233 29.046 -10.069 1.00 87.75 558 GLY A C 1
ATOM 4447 O O . GLY A 1 558 ? 13.193 29.445 -10.729 1.00 87.75 558 GLY A O 1
ATOM 4448 N N . LYS A 1 559 ? 12.224 27.848 -9.465 1.00 88.50 559 LYS A N 1
ATOM 4449 C CA . LYS A 1 559 ? 13.335 26.878 -9.514 1.00 88.50 559 LYS A CA 1
ATOM 4450 C C . LYS A 1 559 ? 13.634 26.429 -10.949 1.00 88.50 559 LYS A C 1
ATOM 4452 O O . LYS A 1 559 ? 14.788 26.472 -11.369 1.00 88.50 559 LYS A O 1
ATOM 4457 N N . TYR A 1 560 ? 12.616 26.048 -11.720 1.00 89.75 560 TYR A N 1
ATOM 4458 C CA . TYR A 1 560 ? 12.770 25.610 -13.111 1.00 89.75 560 TYR A CA 1
ATOM 4459 C C . TYR A 1 560 ? 13.273 26.732 -14.019 1.00 89.75 560 TYR A C 1
ATOM 4461 O O . TYR A 1 560 ? 14.208 26.511 -14.788 1.00 89.75 560 TYR A O 1
ATOM 4469 N N . MET A 1 561 ? 12.743 27.949 -13.873 1.00 88.38 561 MET A N 1
ATOM 4470 C CA . MET A 1 561 ? 13.207 29.118 -14.626 1.00 88.38 561 MET A CA 1
ATOM 4471 C C . MET A 1 561 ? 14.660 29.482 -14.299 1.00 88.38 561 MET A C 1
ATOM 4473 O O . MET A 1 561 ? 15.434 29.770 -15.210 1.00 88.38 561 MET A O 1
ATOM 4477 N N . ALA A 1 562 ? 15.057 29.431 -13.023 1.00 87.50 562 ALA A N 1
ATOM 4478 C CA . ALA A 1 562 ? 16.433 29.709 -12.607 1.00 87.50 562 ALA A CA 1
ATOM 4479 C C . ALA A 1 562 ? 17.440 28.680 -13.152 1.00 87.50 562 ALA A C 1
ATOM 4481 O O . ALA A 1 562 ? 18.575 29.037 -13.463 1.00 87.50 562 ALA A O 1
ATOM 4482 N N . LEU A 1 563 ? 17.021 27.419 -13.290 1.00 86.06 563 LEU A N 1
ATOM 4483 C CA . LEU A 1 563 ? 17.842 26.319 -13.810 1.00 86.06 563 LEU A CA 1
ATOM 4484 C C . LEU A 1 563 ? 17.718 26.127 -15.333 1.00 86.06 563 LEU A C 1
ATOM 4486 O O . LEU A 1 563 ? 18.416 25.291 -15.908 1.00 86.06 563 LEU A O 1
ATOM 4490 N N . GLY A 1 564 ? 16.850 26.893 -16.002 1.00 85.56 564 GLY A N 1
ATOM 4491 C CA . GLY A 1 564 ? 16.604 26.790 -17.441 1.00 85.56 564 GLY A CA 1
ATOM 4492 C C . GLY A 1 564 ? 15.961 25.468 -17.871 1.00 85.56 564 GLY A C 1
ATOM 4493 O O . GLY A 1 564 ? 16.227 25.005 -18.980 1.00 85.56 564 GLY A O 1
ATOM 4494 N N . VAL A 1 565 ? 15.165 24.843 -16.998 1.00 85.56 565 VAL A N 1
ATOM 4495 C CA . VAL A 1 565 ? 14.417 23.614 -17.300 1.00 85.56 565 VAL A CA 1
ATOM 4496 C C . VAL A 1 565 ? 13.264 23.960 -18.252 1.00 85.56 565 VAL A C 1
ATOM 4498 O O . VAL A 1 565 ? 12.431 24.794 -17.889 1.00 85.56 565 VAL A O 1
ATOM 4501 N N . PRO A 1 566 ? 13.202 23.376 -19.463 1.00 81.94 566 PRO A N 1
ATOM 4502 C CA . PRO A 1 566 ? 12.097 23.617 -20.385 1.00 81.94 566 PRO A CA 1
ATOM 4503 C C . PRO A 1 566 ? 10.810 22.905 -19.921 1.00 81.94 566 PRO A C 1
ATOM 4505 O O . PRO A 1 566 ? 10.887 21.944 -19.152 1.00 81.94 566 PRO A O 1
ATOM 4508 N N . PRO A 1 567 ? 9.625 23.337 -20.392 1.00 80.19 567 PRO A N 1
ATOM 4509 C CA . PRO A 1 567 ? 8.401 22.557 -20.231 1.00 80.19 567 PRO A CA 1
ATOM 4510 C C . PRO A 1 567 ? 8.528 21.193 -20.916 1.00 80.19 567 PRO A C 1
ATOM 4512 O O . PRO A 1 567 ? 9.155 21.077 -21.970 1.00 80.19 567 PRO A O 1
ATOM 4515 N N . GLU A 1 568 ? 7.916 20.165 -20.326 1.00 77.69 568 GLU A N 1
ATOM 4516 C CA . GLU A 1 568 ? 7.861 18.828 -20.925 1.00 77.69 568 GLU A CA 1
ATOM 4517 C C . GLU A 1 568 ? 7.151 18.903 -22.290 1.00 77.69 568 GLU A C 1
ATOM 4519 O O . GLU A 1 568 ? 6.081 19.503 -22.416 1.00 77.69 568 GLU A O 1
ATOM 4524 N N . ASN A 1 569 ? 7.769 18.323 -23.325 1.00 62.22 569 ASN A N 1
ATOM 4525 C CA . ASN A 1 569 ? 7.307 18.416 -24.713 1.00 62.22 569 ASN A CA 1
ATOM 4526 C C . ASN A 1 569 ? 5.893 17.834 -24.896 1.00 62.22 569 ASN A C 1
ATOM 4528 O O . ASN A 1 569 ? 5.721 16.616 -24.866 1.00 62.22 569 ASN A O 1
ATOM 4532 N N . ILE A 1 570 ? 4.917 18.691 -25.211 1.00 53.72 570 ILE A N 1
ATOM 4533 C CA . ILE A 1 570 ? 3.632 18.304 -25.811 1.00 53.72 570 ILE A CA 1
ATOM 4534 C C . ILE A 1 570 ? 3.819 18.407 -27.328 1.00 53.72 570 ILE A C 1
ATOM 4536 O O . ILE A 1 570 ? 3.668 19.480 -27.910 1.00 53.72 570 ILE A O 1
ATOM 4540 N N . LEU A 1 571 ? 4.241 17.322 -27.979 1.00 48.12 571 LEU A N 1
ATOM 4541 C CA . LEU A 1 571 ? 4.197 17.267 -29.441 1.00 48.12 571 LEU A CA 1
ATOM 4542 C C . LEU A 1 571 ? 2.752 16.992 -29.871 1.00 48.12 571 LEU A C 1
ATOM 4544 O O . LEU A 1 571 ? 2.144 16.038 -29.386 1.00 48.12 571 LEU A O 1
ATOM 4548 N N . ASP A 1 572 ? 2.229 17.789 -30.806 1.00 44.59 572 ASP A N 1
ATOM 4549 C CA . ASP A 1 572 ? 0.998 17.444 -31.519 1.00 44.59 572 ASP A CA 1
ATOM 4550 C C . ASP A 1 572 ? 1.171 16.081 -32.206 1.00 44.59 572 ASP A C 1
ATOM 4552 O O . ASP A 1 572 ? 2.241 15.763 -32.734 1.00 44.59 572 ASP A O 1
ATOM 4556 N N . GLU A 1 573 ? 0.118 15.264 -32.165 1.00 44.72 573 GLU A N 1
ATOM 4557 C CA . GLU A 1 573 ? 0.077 13.907 -32.708 1.00 44.72 573 GLU A CA 1
ATOM 4558 C C . GLU A 1 573 ? 0.675 13.851 -34.126 1.00 44.72 573 GLU A C 1
ATOM 4560 O O . GLU A 1 573 ? 0.121 14.389 -35.084 1.00 44.72 573 GLU A O 1
ATOM 4565 N N . VAL A 1 574 ? 1.831 13.195 -34.270 1.00 46.56 574 VAL A N 1
ATOM 4566 C CA . VAL A 1 574 ? 2.465 13.001 -35.578 1.00 46.56 574 VAL A CA 1
ATOM 4567 C C . VAL A 1 574 ? 1.937 11.702 -36.178 1.00 46.56 574 VAL A C 1
ATOM 4569 O O . VAL A 1 574 ? 2.327 10.606 -35.770 1.00 46.56 574 VAL A O 1
ATOM 4572 N N . GLU A 1 575 ? 1.054 11.817 -37.168 1.00 46.00 575 GLU A N 1
ATOM 4573 C CA . GLU A 1 575 ? 0.547 10.673 -37.925 1.00 46.00 575 GLU A CA 1
ATOM 4574 C C . GLU A 1 575 ? 1.674 10.062 -38.780 1.00 46.00 575 GLU A C 1
ATOM 4576 O O . GLU A 1 575 ? 2.052 10.570 -39.840 1.00 46.00 575 GLU A O 1
ATOM 4581 N N . ILE A 1 576 ? 2.245 8.947 -38.316 1.00 46.16 576 ILE A N 1
ATOM 4582 C CA . ILE A 1 576 ? 3.248 8.190 -39.073 1.00 46.16 576 ILE A CA 1
ATOM 4583 C C . ILE A 1 576 ? 2.534 7.410 -40.187 1.00 46.16 576 ILE A C 1
ATOM 4585 O O . ILE A 1 576 ? 2.109 6.269 -40.005 1.00 46.16 576 ILE A O 1
ATOM 4589 N N . THR A 1 577 ? 2.451 7.997 -41.379 1.00 38.28 577 THR A N 1
ATOM 4590 C CA . THR A 1 577 ? 1.984 7.335 -42.611 1.00 38.28 577 THR A CA 1
ATOM 4591 C C . THR A 1 577 ? 3.106 6.513 -43.253 1.00 38.28 577 THR A C 1
ATOM 4593 O O . THR A 1 577 ? 3.524 6.736 -44.386 1.00 38.28 577 THR A O 1
ATOM 4596 N N . ALA A 1 578 ? 3.623 5.524 -42.524 1.00 42.62 578 ALA A N 1
ATOM 4597 C CA . ALA A 1 578 ? 4.478 4.494 -43.105 1.00 42.62 578 ALA A CA 1
ATOM 4598 C C . ALA A 1 578 ? 3.652 3.221 -43.316 1.00 42.62 578 ALA A C 1
ATOM 4600 O O . ALA A 1 578 ? 3.184 2.600 -42.362 1.00 42.62 578 ALA A O 1
ATOM 4601 N N . SER A 1 579 ? 3.487 2.797 -44.570 1.00 42.81 579 SER A N 1
ATOM 4602 C CA . SER A 1 579 ? 2.958 1.470 -44.885 1.00 42.81 579 SER A CA 1
ATOM 4603 C C . SER A 1 579 ? 3.924 0.417 -44.338 1.00 42.81 579 SER A C 1
ATOM 4605 O O . SER A 1 579 ? 5.010 0.217 -44.889 1.00 42.81 579 SER A O 1
ATOM 4607 N N . LYS A 1 580 ? 3.540 -0.217 -43.226 1.00 41.78 580 LYS A N 1
ATOM 4608 C CA . LYS A 1 580 ? 4.271 -1.315 -42.588 1.00 41.78 580 LYS A CA 1
ATOM 4609 C C . LYS A 1 580 ? 4.571 -2.385 -43.645 1.00 41.78 580 LYS A C 1
ATOM 4611 O O . LYS A 1 580 ? 3.645 -2.932 -44.238 1.00 41.78 580 LYS A O 1
ATOM 4616 N N . ARG A 1 581 ? 5.854 -2.656 -43.917 1.00 48.69 581 ARG A N 1
ATOM 4617 C CA . ARG A 1 581 ? 6.239 -3.858 -44.673 1.00 48.69 581 ARG A CA 1
ATOM 4618 C C . ARG A 1 581 ? 5.870 -5.074 -43.823 1.00 48.69 581 ARG A C 1
ATOM 4620 O O . ARG A 1 581 ? 6.075 -5.047 -42.611 1.00 48.69 581 ARG A O 1
ATOM 4627 N N . ASP A 1 582 ? 5.309 -6.104 -44.452 1.00 44.34 582 ASP A N 1
ATOM 4628 C CA . ASP A 1 582 ? 5.085 -7.409 -43.826 1.00 44.34 582 ASP A CA 1
ATOM 4629 C C . ASP A 1 582 ? 6.456 -8.002 -43.449 1.00 44.34 582 ASP A C 1
ATOM 4631 O O . ASP A 1 582 ? 7.098 -8.666 -44.261 1.00 44.34 582 ASP A O 1
ATOM 4635 N N . ASP A 1 583 ? 6.942 -7.735 -42.237 1.00 53.31 583 ASP A N 1
ATOM 4636 C CA . ASP A 1 583 ? 8.080 -8.469 -41.692 1.00 53.31 583 ASP A CA 1
ATOM 4637 C C . ASP A 1 583 ? 7.633 -9.917 -41.447 1.00 53.31 583 ASP A C 1
ATOM 4639 O O . ASP A 1 583 ? 6.698 -10.180 -40.689 1.00 53.31 583 ASP A O 1
ATOM 4643 N N . LEU A 1 584 ? 8.283 -10.868 -42.122 1.00 58.88 584 LEU A N 1
ATOM 4644 C CA . LEU A 1 584 ? 8.117 -12.293 -41.847 1.00 58.88 584 LEU A CA 1
ATOM 4645 C C . LEU A 1 584 ? 8.627 -12.590 -40.427 1.00 58.88 584 LEU A C 1
ATOM 4647 O O . LEU A 1 584 ? 9.771 -12.275 -40.088 1.00 58.88 584 LEU A O 1
ATOM 4651 N N . ASP A 1 585 ? 7.786 -13.208 -39.597 1.00 59.25 585 ASP A N 1
ATOM 4652 C CA . ASP A 1 585 ? 8.140 -13.577 -38.227 1.00 59.25 585 ASP A CA 1
ATOM 4653 C C . ASP A 1 585 ? 9.034 -14.823 -38.217 1.00 59.25 585 ASP A C 1
ATOM 4655 O O . ASP A 1 585 ? 8.570 -15.962 -38.236 1.00 59.25 585 ASP A O 1
ATOM 4659 N N . PHE A 1 586 ? 10.349 -14.615 -38.175 1.00 68.19 586 PHE A N 1
ATOM 4660 C CA . PHE A 1 586 ? 11.305 -15.711 -38.036 1.00 68.19 586 PHE A CA 1
ATOM 4661 C C . PHE A 1 586 ? 11.450 -16.147 -36.572 1.00 68.19 586 PHE A C 1
ATOM 4663 O O . PHE A 1 586 ? 11.526 -15.318 -35.651 1.00 68.19 586 PHE A O 1
ATOM 4670 N N . PHE A 1 587 ? 11.517 -17.467 -36.361 1.00 66.56 587 PHE A N 1
ATOM 4671 C CA . PHE A 1 587 ? 11.614 -18.087 -35.036 1.00 66.56 587 PHE A CA 1
ATOM 4672 C C . PHE A 1 587 ? 13.062 -18.413 -34.625 1.00 66.56 587 PHE A C 1
ATOM 4674 O O . PHE A 1 587 ? 13.275 -19.054 -33.610 1.00 66.56 587 PHE A O 1
ATOM 4681 N N . TYR A 1 588 ? 14.069 -17.987 -35.394 1.00 72.06 588 TYR A N 1
ATOM 4682 C CA . TYR A 1 588 ? 15.488 -18.306 -35.160 1.00 72.06 588 TYR A CA 1
ATOM 4683 C C . TYR A 1 588 ? 16.343 -17.108 -34.697 1.00 72.06 588 TYR A C 1
ATOM 4685 O O . TYR A 1 588 ? 17.567 -17.191 -34.703 1.00 72.06 588 TYR A O 1
ATOM 4693 N N . GLY A 1 589 ? 15.734 -15.988 -34.295 1.00 69.06 589 GLY A N 1
ATOM 4694 C CA . GLY A 1 589 ? 16.472 -14.811 -33.818 1.00 69.06 589 GLY A CA 1
ATOM 4695 C C . GLY A 1 589 ? 17.250 -14.080 -34.923 1.00 69.06 589 GLY A C 1
ATOM 4696 O O . GLY A 1 589 ? 16.736 -13.887 -36.023 1.00 69.06 589 GLY A O 1
ATOM 4697 N N . ALA A 1 590 ? 18.466 -13.615 -34.614 1.00 72.88 590 ALA A N 1
ATOM 4698 C CA . ALA A 1 590 ? 19.334 -12.924 -35.568 1.00 72.88 590 ALA A CA 1
ATOM 4699 C C . ALA A 1 590 ? 20.186 -13.919 -36.372 1.00 72.88 590 ALA A C 1
ATOM 4701 O O . ALA A 1 590 ? 20.704 -14.882 -35.815 1.00 72.88 590 ALA A O 1
ATOM 4702 N N . ALA A 1 591 ? 20.356 -13.659 -37.669 1.00 83.88 591 ALA A N 1
ATOM 4703 C CA . ALA A 1 591 ? 21.195 -14.480 -38.538 1.00 83.88 591 ALA A CA 1
ATOM 4704 C C . ALA A 1 591 ? 22.693 -14.221 -38.311 1.00 83.88 591 ALA A C 1
ATOM 4706 O O . ALA A 1 591 ? 23.096 -13.064 -38.169 1.00 83.88 591 ALA A O 1
ATOM 4707 N N . ASP A 1 592 ? 23.510 -15.279 -38.349 1.00 86.62 592 ASP A N 1
ATOM 4708 C CA . ASP A 1 592 ? 24.976 -15.187 -38.311 1.00 86.62 592 ASP A CA 1
ATOM 4709 C C . ASP A 1 592 ? 25.526 -14.539 -39.584 1.00 86.62 592 ASP A C 1
ATOM 4711 O O . ASP A 1 592 ? 26.449 -13.725 -39.534 1.00 86.62 592 ASP A O 1
ATOM 4715 N N . TYR A 1 593 ? 24.930 -14.885 -40.727 1.00 90.06 593 TYR A N 1
ATOM 4716 C CA . TYR A 1 593 ? 25.243 -14.288 -42.018 1.00 90.06 593 TYR A CA 1
ATOM 4717 C C . TYR A 1 593 ? 23.964 -13.894 -42.744 1.00 90.06 593 TYR A C 1
ATOM 4719 O O . TYR A 1 593 ? 22.973 -14.625 -42.742 1.00 90.06 593 TYR A O 1
ATOM 4727 N N . LYS A 1 594 ? 24.003 -12.727 -43.389 1.00 90.62 594 LYS A N 1
ATOM 4728 C CA . LYS A 1 594 ? 22.951 -12.244 -44.283 1.00 90.62 594 LYS A CA 1
ATOM 4729 C C . LYS A 1 594 ? 23.551 -12.015 -45.658 1.00 90.62 594 LYS A C 1
ATOM 4731 O O . LYS A 1 594 ? 24.561 -11.326 -45.778 1.00 90.62 594 LYS A O 1
ATOM 4736 N N . TYR A 1 595 ? 22.910 -12.570 -46.673 1.00 92.12 595 TYR A N 1
ATOM 4737 C CA . TYR A 1 595 ? 23.306 -12.442 -48.064 1.00 92.12 595 TYR A CA 1
ATOM 4738 C C . TYR A 1 595 ? 22.139 -11.912 -48.887 1.00 92.12 595 TYR A C 1
ATOM 4740 O O . TYR A 1 595 ? 21.032 -12.441 -48.813 1.00 92.12 595 TYR A O 1
ATOM 4748 N N . VAL A 1 596 ? 22.372 -10.860 -49.665 1.00 91.94 596 VAL A N 1
ATOM 4749 C CA . VAL A 1 596 ? 21.375 -10.289 -50.576 1.00 91.94 596 VAL A CA 1
ATOM 4750 C C . VAL A 1 596 ? 21.884 -10.523 -51.997 1.00 91.94 596 VAL A C 1
ATOM 4752 O O . VAL A 1 596 ? 22.893 -9.913 -52.348 1.00 91.94 596 VAL A O 1
ATOM 4755 N N . PRO A 1 597 ? 21.222 -11.380 -52.798 1.00 88.56 597 PRO A N 1
ATOM 4756 C CA . PRO A 1 597 ? 21.667 -11.684 -54.152 1.00 88.56 597 PRO A CA 1
ATOM 4757 C C . PRO A 1 597 ? 21.671 -10.443 -55.043 1.00 88.56 597 PRO A C 1
ATOM 4759 O O . PRO A 1 597 ? 20.681 -9.694 -55.095 1.00 88.56 597 PRO A O 1
ATOM 4762 N N . ASP A 1 598 ? 22.765 -10.249 -55.771 1.00 88.62 598 ASP A N 1
ATOM 4763 C CA . ASP A 1 598 ? 22.900 -9.169 -56.740 1.00 88.62 598 ASP A CA 1
ATOM 4764 C C . ASP A 1 598 ? 22.252 -9.526 -58.098 1.00 88.62 598 ASP A C 1
ATOM 4766 O O . ASP A 1 598 ? 21.498 -10.493 -58.238 1.00 88.62 598 ASP A O 1
ATOM 4770 N N . VAL A 1 599 ? 22.466 -8.690 -59.119 1.00 85.81 599 VAL A N 1
ATOM 4771 C CA . VAL A 1 599 ? 21.893 -8.922 -60.456 1.00 85.81 599 VAL A CA 1
ATOM 4772 C C . VAL A 1 599 ? 22.518 -10.144 -61.139 1.00 85.81 599 VAL A C 1
ATOM 4774 O O . VAL A 1 599 ? 21.825 -10.819 -61.899 1.00 85.81 599 VAL A O 1
ATOM 4777 N N . ALA A 1 600 ? 23.798 -10.434 -60.895 1.00 87.00 600 ALA A N 1
ATOM 4778 C CA . ALA A 1 600 ? 24.467 -11.597 -61.465 1.00 87.00 600 ALA A CA 1
ATOM 4779 C C . ALA A 1 600 ? 23.959 -12.888 -60.810 1.00 87.00 600 ALA A C 1
ATOM 4781 O O . ALA A 1 600 ? 23.607 -13.822 -61.529 1.00 87.00 600 ALA A O 1
ATOM 4782 N N . ASP A 1 601 ? 23.810 -12.895 -59.483 1.00 86.44 601 ASP A N 1
ATOM 4783 C CA . ASP A 1 601 ? 23.271 -14.033 -58.732 1.00 86.44 601 ASP A CA 1
ATOM 4784 C C . ASP A 1 601 ? 21.860 -14.413 -59.191 1.00 86.44 601 ASP A C 1
ATOM 4786 O O . ASP A 1 601 ? 21.538 -15.585 -59.375 1.00 86.44 601 ASP A O 1
ATOM 4790 N N . LYS A 1 602 ? 21.004 -13.413 -59.432 1.00 84.31 602 LYS A N 1
ATOM 4791 C CA . LYS A 1 602 ? 19.613 -13.629 -59.868 1.00 84.31 602 LYS A CA 1
ATOM 4792 C C . LYS A 1 602 ? 19.489 -14.230 -61.269 1.00 84.31 602 LYS A C 1
ATOM 4794 O O . LYS A 1 602 ? 18.409 -14.710 -61.610 1.00 84.31 602 LYS A O 1
ATOM 4799 N N . ASN A 1 603 ? 20.565 -14.205 -62.059 1.00 86.69 603 ASN A N 1
ATOM 4800 C CA . ASN A 1 603 ? 20.644 -14.799 -63.395 1.00 86.69 603 ASN A CA 1
ATOM 4801 C C . ASN A 1 603 ? 21.301 -16.194 -63.398 1.00 86.69 603 ASN A C 1
ATOM 4803 O O . ASN A 1 603 ? 21.492 -16.765 -64.473 1.00 86.69 603 ASN A O 1
ATOM 4807 N N . LEU A 1 604 ? 21.670 -16.737 -62.231 1.00 87.56 604 LEU A N 1
ATOM 4808 C CA . LEU A 1 604 ? 22.212 -18.092 -62.114 1.00 87.56 604 LEU A CA 1
ATOM 4809 C C . LEU A 1 604 ? 21.146 -19.159 -62.411 1.00 87.56 604 LEU A C 1
ATOM 4811 O O . LEU A 1 604 ? 19.943 -18.891 -62.401 1.00 87.56 604 LEU A O 1
ATOM 4815 N N . TYR A 1 605 ? 21.601 -20.381 -62.700 1.00 83.62 605 TYR A N 1
ATOM 4816 C CA . TYR A 1 605 ? 20.732 -21.485 -63.121 1.00 83.62 605 TYR A CA 1
ATOM 4817 C C . TYR A 1 605 ? 20.060 -22.200 -61.948 1.00 83.62 605 TYR A C 1
ATOM 4819 O O . TYR A 1 605 ? 18.946 -22.700 -62.106 1.00 83.62 605 TYR A O 1
ATOM 4827 N N . SER A 1 606 ? 20.715 -22.268 -60.786 1.00 86.19 606 SER A N 1
ATOM 4828 C CA . SER A 1 606 ? 20.193 -22.965 -59.612 1.00 86.19 606 SER A CA 1
ATOM 4829 C C . SER A 1 606 ? 20.423 -22.191 -58.317 1.00 86.19 606 SER A C 1
ATOM 4831 O O . SER A 1 606 ? 21.330 -21.367 -58.205 1.00 86.19 606 SER A O 1
ATOM 4833 N N . ILE A 1 607 ? 19.612 -22.496 -57.300 1.00 86.56 607 ILE A N 1
ATOM 4834 C CA . ILE A 1 607 ? 19.813 -21.960 -55.949 1.00 86.56 607 ILE A CA 1
ATOM 4835 C C . ILE A 1 607 ? 21.159 -22.399 -55.353 1.00 86.56 607 ILE A C 1
ATOM 4837 O O . ILE A 1 607 ? 21.735 -21.672 -54.552 1.00 86.56 607 ILE A O 1
ATOM 4841 N N . SER A 1 608 ? 21.667 -23.574 -55.741 1.00 86.38 608 SER A N 1
ATOM 4842 C CA . SER A 1 608 ? 22.937 -24.112 -55.250 1.00 86.38 608 SER A CA 1
ATOM 4843 C C . SER A 1 608 ? 24.108 -23.220 -55.651 1.00 86.38 608 SER A C 1
ATOM 4845 O O . SER A 1 608 ? 24.983 -22.984 -54.826 1.00 86.38 608 SER A O 1
ATOM 4847 N N . ASP A 1 609 ? 24.055 -22.644 -56.856 1.00 86.69 609 ASP A N 1
ATOM 4848 C CA . ASP A 1 609 ? 25.065 -21.697 -57.339 1.00 86.69 609 ASP A CA 1
ATOM 4849 C C . ASP A 1 609 ? 25.068 -20.402 -56.507 1.00 86.69 609 ASP A C 1
ATOM 4851 O O . ASP A 1 609 ? 26.126 -19.842 -56.235 1.00 86.69 609 ASP A O 1
ATOM 4855 N N . ILE A 1 610 ? 23.891 -19.942 -56.052 1.00 89.25 610 ILE A N 1
ATOM 4856 C CA . ILE A 1 610 ? 23.800 -18.807 -55.118 1.00 89.25 610 ILE A CA 1
ATOM 4857 C C . ILE A 1 610 ? 24.353 -19.203 -53.747 1.00 89.25 610 ILE A C 1
ATOM 4859 O O . ILE A 1 610 ? 25.074 -18.421 -53.134 1.00 89.25 610 ILE A O 1
ATOM 4863 N N . LEU A 1 611 ? 24.005 -20.390 -53.238 1.00 89.94 611 LEU A N 1
ATOM 4864 C CA . LEU A 1 611 ? 24.407 -20.835 -51.900 1.00 89.94 611 LEU A CA 1
ATOM 4865 C C . LEU A 1 611 ? 25.928 -20.917 -51.738 1.00 89.94 611 LEU A C 1
ATOM 4867 O O . LEU A 1 611 ? 26.417 -20.638 -50.648 1.00 89.94 611 LEU A O 1
ATOM 4871 N N . ASP A 1 612 ? 26.672 -21.225 -52.798 1.00 86.88 612 ASP A N 1
ATOM 4872 C CA . ASP A 1 612 ? 28.139 -21.215 -52.763 1.00 86.88 612 ASP A CA 1
ATOM 4873 C C . ASP A 1 612 ? 28.735 -19.796 -52.650 1.00 86.88 612 ASP A C 1
ATOM 4875 O O . ASP A 1 612 ? 29.862 -19.639 -52.175 1.00 86.88 612 ASP A O 1
ATOM 4879 N N . ASN A 1 613 ? 27.971 -18.753 -53.000 1.00 88.69 613 ASN A N 1
ATOM 4880 C CA . ASN A 1 613 ? 28.346 -17.350 -52.783 1.00 88.69 613 ASN A CA 1
ATOM 4881 C C . ASN A 1 613 ? 27.963 -16.841 -51.379 1.00 88.69 613 ASN A C 1
ATOM 4883 O O . ASN A 1 613 ? 28.393 -15.757 -50.974 1.00 88.69 613 ASN A O 1
ATOM 4887 N N . VAL A 1 614 ? 27.168 -17.600 -50.611 1.00 91.75 614 VAL A N 1
ATOM 4888 C CA . VAL A 1 614 ? 26.691 -17.183 -49.286 1.00 91.75 614 VAL A CA 1
ATOM 4889 C C . VAL A 1 614 ? 27.796 -17.360 -48.232 1.00 91.75 614 VAL A C 1
ATOM 4891 O O . VAL A 1 614 ? 28.288 -18.471 -48.016 1.00 91.75 614 VAL A O 1
ATOM 4894 N N . PRO A 1 615 ? 28.161 -16.299 -47.486 1.00 90.06 615 PRO A N 1
ATOM 4895 C CA . PRO A 1 615 ? 29.125 -16.405 -46.398 1.00 90.06 615 PRO A CA 1
ATOM 4896 C C . PRO A 1 615 ? 28.714 -17.455 -45.360 1.00 90.06 615 PRO A C 1
ATOM 4898 O O . PRO A 1 615 ? 27.597 -17.441 -44.847 1.00 90.06 615 PRO A O 1
ATOM 4901 N N . GLY A 1 616 ? 29.641 -18.356 -45.026 1.00 87.19 616 GLY A N 1
ATOM 4902 C CA . GLY A 1 616 ? 29.398 -19.425 -44.054 1.00 87.19 616 GLY A CA 1
ATOM 4903 C C . GLY A 1 616 ? 28.708 -20.669 -44.622 1.00 87.19 616 GLY A C 1
ATOM 4904 O O . GLY A 1 616 ? 28.373 -21.556 -43.837 1.00 87.19 616 GLY A O 1
ATOM 4905 N N . VAL A 1 617 ? 28.531 -20.755 -45.944 1.00 91.38 617 VAL A N 1
ATOM 4906 C CA . VAL A 1 617 ? 28.034 -21.942 -46.653 1.00 91.38 617 VAL A CA 1
ATOM 4907 C C . VAL A 1 617 ? 29.122 -22.474 -47.591 1.00 91.38 617 VAL A C 1
ATOM 4909 O O . VAL A 1 617 ? 29.887 -21.714 -48.176 1.00 91.38 617 VAL A O 1
ATOM 4912 N N . SER A 1 618 ? 29.235 -23.796 -47.702 1.00 87.25 618 SER A N 1
ATOM 4913 C CA . SER A 1 618 ? 30.126 -24.475 -48.644 1.00 87.25 618 SER A CA 1
ATOM 4914 C C . SER A 1 618 ? 29.518 -25.809 -49.067 1.00 87.25 618 SER A C 1
ATOM 4916 O O . SER A 1 618 ? 29.143 -26.616 -48.211 1.00 87.25 618 SER A O 1
ATOM 4918 N N . ASN A 1 619 ? 29.408 -26.053 -50.379 1.00 84.12 619 ASN A N 1
ATOM 4919 C CA . ASN A 1 619 ? 28.772 -27.250 -50.943 1.00 84.12 619 ASN A CA 1
ATOM 4920 C C . ASN A 1 619 ? 27.355 -27.480 -50.375 1.00 84.12 619 ASN A C 1
ATOM 4922 O O . ASN A 1 619 ? 26.992 -28.602 -50.006 1.00 84.12 619 ASN A O 1
ATOM 4926 N N . GLY A 1 620 ? 26.581 -26.401 -50.218 1.00 80.12 620 GLY A N 1
ATOM 4927 C CA . GLY A 1 620 ? 25.226 -26.443 -49.653 1.00 80.12 620 GLY A CA 1
ATOM 4928 C C . GLY A 1 620 ? 25.135 -26.823 -48.166 1.00 80.12 620 GLY A C 1
ATOM 4929 O O . GLY A 1 620 ? 24.043 -27.121 -47.683 1.00 80.12 620 GLY A O 1
ATOM 4930 N N . LYS A 1 621 ? 26.253 -26.828 -47.427 1.00 88.44 621 LYS A N 1
ATOM 4931 C CA . LYS A 1 621 ? 26.299 -27.059 -45.973 1.00 88.44 621 LYS A CA 1
ATOM 4932 C C . LYS A 1 621 ? 26.825 -25.836 -45.241 1.00 88.44 621 LYS A C 1
ATOM 4934 O O . LYS A 1 621 ? 27.624 -25.085 -45.788 1.00 88.44 621 LYS A O 1
ATOM 4939 N N . ILE A 1 622 ? 26.427 -25.664 -43.984 1.00 90.00 622 ILE A N 1
ATOM 4940 C CA . ILE A 1 622 ? 27.010 -24.630 -43.123 1.00 90.00 622 ILE A CA 1
ATOM 4941 C C . ILE A 1 622 ? 28.454 -25.024 -42.792 1.00 90.00 622 ILE A C 1
ATOM 4943 O O . ILE A 1 622 ? 28.729 -26.161 -42.405 1.00 90.00 622 ILE A O 1
ATOM 4947 N N . THR A 1 623 ? 29.395 -24.097 -42.966 1.00 86.44 623 THR A N 1
ATOM 4948 C CA . THR A 1 623 ? 30.826 -24.352 -42.767 1.00 86.44 623 THR A CA 1
ATOM 4949 C C . THR A 1 623 ? 31.103 -24.840 -41.344 1.00 86.44 623 THR A C 1
ATOM 4951 O O . THR A 1 623 ? 30.824 -24.129 -40.378 1.00 86.44 623 THR A O 1
ATOM 4954 N N . GLY A 1 624 ? 31.694 -26.033 -41.226 1.00 82.88 624 GLY A N 1
ATOM 4955 C CA . GLY A 1 624 ? 31.965 -26.708 -39.949 1.00 82.88 624 GLY A CA 1
ATOM 4956 C C . GLY A 1 624 ? 31.032 -27.886 -39.651 1.00 82.88 624 GLY A C 1
ATOM 4957 O O . GLY A 1 624 ? 31.377 -28.719 -38.818 1.00 82.88 624 GLY A O 1
ATOM 4958 N N . GLU A 1 625 ? 29.917 -28.014 -40.379 1.00 87.44 625 GLU A N 1
ATOM 4959 C CA . GLU A 1 62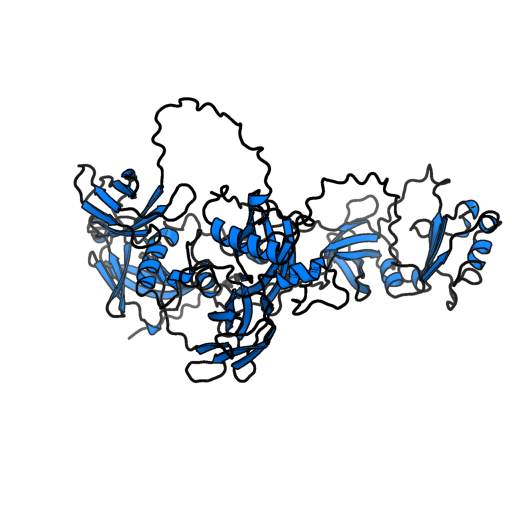5 ? 28.931 -29.080 -40.188 1.00 87.44 625 GLU A CA 1
ATOM 4960 C C . GLU A 1 625 ? 29.070 -30.220 -41.205 1.00 87.44 625 GLU A C 1
ATOM 4962 O O . GLU A 1 625 ? 29.261 -30.022 -42.406 1.00 87.44 625 GLU A O 1
ATOM 4967 N N . ASN A 1 626 ? 28.931 -31.460 -40.726 1.00 83.00 626 ASN A N 1
ATOM 4968 C CA . ASN A 1 626 ? 29.106 -32.657 -41.559 1.00 83.00 626 ASN A CA 1
ATOM 4969 C C . ASN A 1 626 ? 27.808 -33.127 -42.243 1.00 83.00 626 ASN A C 1
ATOM 4971 O O . ASN A 1 626 ? 27.855 -33.909 -43.202 1.00 83.00 626 ASN A O 1
ATOM 4975 N N . LYS A 1 627 ? 26.650 -32.635 -41.795 1.00 87.19 627 LYS A N 1
ATOM 4976 C CA . LYS A 1 627 ? 25.318 -32.966 -42.323 1.00 87.19 627 LYS A CA 1
ATOM 4977 C C . LYS A 1 627 ? 24.646 -31.725 -42.934 1.00 87.19 627 LYS A C 1
ATOM 4979 O O . LYS A 1 627 ? 25.076 -30.613 -42.636 1.00 87.19 627 LYS A O 1
ATOM 4984 N N . PRO A 1 628 ? 23.663 -31.902 -43.837 1.00 86.44 628 PRO A N 1
ATOM 4985 C CA . PRO A 1 628 ? 22.939 -30.774 -44.418 1.00 86.44 628 PRO A CA 1
ATOM 4986 C C . PRO A 1 628 ? 22.142 -30.003 -43.349 1.00 86.44 628 PRO A C 1
ATOM 4988 O O . PRO A 1 628 ? 21.639 -30.633 -42.414 1.00 86.44 628 PRO A O 1
ATOM 4991 N N . PRO A 1 629 ? 22.024 -28.670 -43.485 1.00 91.19 629 PRO A N 1
ATOM 4992 C CA . PRO A 1 629 ? 21.180 -27.850 -42.625 1.00 91.19 629 PRO A CA 1
ATOM 4993 C C . PRO A 1 629 ? 19.699 -28.040 -42.974 1.00 91.19 629 PRO A C 1
ATOM 4995 O O . PRO A 1 629 ? 19.351 -28.549 -44.043 1.00 91.19 629 PRO A O 1
ATOM 4998 N N . MET A 1 630 ? 18.822 -27.573 -42.091 1.00 89.00 630 MET A N 1
ATOM 4999 C CA . MET A 1 630 ? 17.404 -27.411 -42.406 1.00 89.00 630 MET A CA 1
ATOM 5000 C C . MET A 1 630 ? 17.213 -26.182 -43.308 1.00 89.00 630 MET A C 1
ATOM 5002 O O . MET A 1 630 ? 17.773 -25.117 -43.042 1.00 89.00 630 MET A O 1
ATOM 5006 N N . PHE A 1 631 ? 16.404 -26.309 -44.359 1.00 88.81 631 PHE A N 1
ATOM 5007 C CA . PHE A 1 631 ? 16.066 -25.196 -45.247 1.00 88.81 631 PHE A CA 1
ATOM 5008 C C . PHE A 1 631 ? 14.691 -24.631 -44.902 1.00 88.81 631 PHE A C 1
ATOM 5010 O O . PHE A 1 631 ? 13.707 -25.369 -44.861 1.00 88.81 631 PHE A O 1
ATOM 5017 N N . LEU A 1 632 ? 14.621 -23.317 -44.683 1.00 85.25 632 LEU A N 1
ATOM 5018 C CA . LEU A 1 632 ? 13.361 -22.590 -44.543 1.00 85.25 632 LEU A CA 1
ATOM 5019 C C . LEU A 1 632 ? 13.130 -21.720 -45.780 1.00 85.25 632 LEU A C 1
ATOM 5021 O O . LEU A 1 632 ? 14.006 -20.958 -46.161 1.00 85.25 632 LEU A O 1
ATOM 5025 N N . ILE A 1 633 ? 11.951 -21.792 -46.389 1.00 83.75 633 ILE A N 1
ATOM 5026 C CA . ILE A 1 633 ? 11.512 -20.944 -47.500 1.00 83.75 633 ILE A CA 1
ATOM 5027 C C . ILE A 1 633 ? 10.352 -20.093 -46.991 1.00 83.75 633 ILE A C 1
ATOM 5029 O O . ILE A 1 633 ? 9.267 -20.611 -46.710 1.00 83.75 633 ILE A O 1
ATOM 5033 N N . ASP A 1 634 ? 10.586 -18.787 -46.843 1.00 71.44 634 ASP A N 1
ATOM 5034 C CA . ASP A 1 634 ? 9.639 -17.835 -46.248 1.00 71.44 634 ASP A CA 1
ATOM 5035 C C . ASP A 1 634 ? 9.019 -18.366 -44.939 1.00 71.44 634 ASP A C 1
ATOM 5037 O O . ASP A 1 634 ? 7.797 -18.424 -44.816 1.00 71.44 634 ASP A O 1
ATOM 5041 N N . THR A 1 635 ? 9.855 -18.781 -43.976 1.00 70.38 635 THR A N 1
ATOM 5042 C CA . THR A 1 635 ? 9.506 -19.372 -42.654 1.00 70.38 635 THR A CA 1
ATOM 5043 C C . THR A 1 635 ? 9.103 -20.852 -42.619 1.00 70.38 635 THR A C 1
ATOM 5045 O O . THR A 1 635 ? 9.046 -21.421 -41.530 1.00 70.38 635 THR A O 1
ATOM 5048 N N . TYR A 1 636 ? 8.885 -21.508 -43.762 1.00 74.50 636 TYR A N 1
ATOM 5049 C CA . TYR A 1 636 ? 8.447 -22.910 -43.808 1.00 74.50 636 TYR A CA 1
ATOM 5050 C C . TYR A 1 636 ? 9.568 -23.853 -44.186 1.00 74.50 636 TYR A C 1
ATOM 5052 O O . TYR A 1 636 ? 10.318 -23.558 -45.106 1.00 74.50 636 TYR A O 1
ATOM 5060 N N . GLU A 1 637 ? 9.626 -25.026 -43.565 1.00 77.38 637 GLU A N 1
ATOM 5061 C CA . GLU A 1 637 ? 10.514 -26.080 -44.044 1.00 77.38 637 GLU A CA 1
ATOM 5062 C C . GLU A 1 637 ? 10.172 -26.446 -45.495 1.00 77.38 637 GLU A C 1
ATOM 5064 O O . GLU A 1 637 ? 9.006 -26.669 -45.845 1.00 77.38 637 GLU A O 1
ATOM 5069 N N . GLY A 1 638 ? 11.188 -26.478 -46.351 1.00 78.69 638 GLY A N 1
ATOM 5070 C CA . GLY A 1 638 ? 11.011 -26.775 -47.762 1.00 78.69 638 GLY A CA 1
ATOM 5071 C C . GLY A 1 638 ? 12.319 -27.140 -48.441 1.00 78.69 638 GLY A C 1
ATOM 5072 O O . GLY A 1 638 ? 13.404 -26.905 -47.921 1.00 78.69 638 GLY A O 1
ATOM 5073 N N . ASP A 1 639 ? 12.205 -27.729 -49.623 1.00 83.12 639 ASP A N 1
ATOM 5074 C CA . ASP A 1 639 ? 13.365 -28.093 -50.423 1.00 83.12 639 ASP A CA 1
ATOM 5075 C C . ASP A 1 639 ? 13.805 -26.892 -51.269 1.00 83.12 639 ASP A C 1
ATOM 5077 O O . ASP A 1 639 ? 13.070 -26.416 -52.142 1.00 83.12 639 ASP A O 1
ATOM 5081 N N . ALA A 1 640 ? 15.010 -26.390 -50.982 1.00 84.50 640 ALA A N 1
ATOM 5082 C CA . ALA A 1 640 ? 15.587 -25.231 -51.648 1.00 84.50 640 ALA A CA 1
ATOM 5083 C C . ALA A 1 640 ? 15.667 -25.411 -53.171 1.00 84.50 640 ALA A C 1
ATOM 5085 O O . ALA A 1 640 ? 15.577 -24.419 -53.891 1.00 84.50 640 ALA A O 1
ATOM 5086 N N . ALA A 1 641 ? 15.766 -26.649 -53.673 1.00 83.75 641 ALA A N 1
A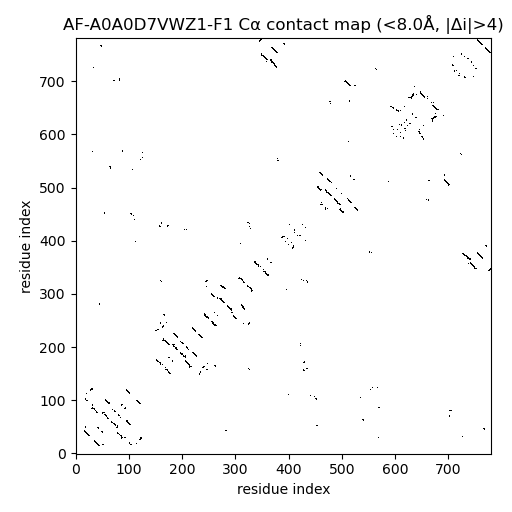TOM 5087 C CA . ALA A 1 641 ? 15.852 -26.940 -55.103 1.00 83.75 641 ALA A CA 1
ATOM 5088 C C . ALA A 1 641 ? 14.661 -26.403 -55.924 1.00 83.75 641 ALA A C 1
ATOM 5090 O O . ALA A 1 641 ? 14.783 -26.245 -57.138 1.00 83.75 641 ALA A O 1
ATOM 5091 N N . PHE A 1 642 ? 13.525 -26.102 -55.282 1.00 82.19 642 PHE A N 1
ATOM 5092 C CA . PHE A 1 642 ? 12.348 -25.522 -55.936 1.00 82.19 642 PHE A CA 1
ATOM 5093 C C . PHE A 1 642 ? 12.333 -23.986 -55.974 1.00 82.19 642 PHE A C 1
ATOM 5095 O O . PHE A 1 642 ? 11.405 -23.419 -56.549 1.00 82.19 642 PHE A O 1
ATOM 5102 N N . VAL A 1 643 ? 13.317 -23.306 -55.377 1.00 84.31 643 VAL A N 1
ATOM 5103 C CA . VAL A 1 643 ? 13.393 -21.838 -55.369 1.00 84.31 643 VAL A CA 1
ATOM 5104 C C . VAL A 1 643 ? 14.218 -21.347 -56.554 1.00 84.31 643 VAL A C 1
ATOM 5106 O O . VAL A 1 643 ? 15.370 -21.745 -56.731 1.00 84.31 643 VAL A O 1
ATOM 5109 N N . LEU A 1 644 ? 13.647 -20.446 -57.355 1.00 86.81 644 LEU A N 1
ATOM 5110 C CA . LEU A 1 644 ? 14.365 -19.843 -58.476 1.00 86.81 644 LEU A CA 1
ATOM 5111 C C . LEU A 1 644 ? 15.296 -18.715 -57.993 1.00 86.81 644 LEU A C 1
ATOM 5113 O O . LEU A 1 644 ? 14.857 -17.863 -57.218 1.00 86.81 644 LEU A O 1
ATOM 5117 N N . PRO A 1 645 ? 16.536 -18.616 -58.509 1.00 88.44 645 PRO A N 1
ATOM 5118 C CA . PRO A 1 645 ? 17.462 -17.509 -58.242 1.00 88.44 645 PRO A CA 1
ATOM 5119 C C . PRO A 1 645 ? 16.846 -16.106 -58.325 1.00 88.44 645 PRO A C 1
ATOM 5121 O O . PRO A 1 645 ? 17.061 -15.268 -57.450 1.00 88.44 645 PRO A O 1
ATOM 5124 N N . SER A 1 646 ? 16.000 -15.863 -59.328 1.00 85.94 646 SER A N 1
ATOM 5125 C CA . SER A 1 646 ? 15.306 -14.584 -59.530 1.00 85.94 646 SER A CA 1
ATOM 5126 C C . SER A 1 646 ? 14.271 -14.241 -58.450 1.00 85.94 646 SER A C 1
ATOM 5128 O O . SER A 1 646 ? 13.850 -13.086 -58.335 1.00 85.94 646 SER A O 1
ATOM 5130 N N . GLU A 1 647 ? 13.812 -15.234 -57.689 1.00 86.62 647 GLU A N 1
ATOM 5131 C CA . GLU A 1 647 ? 12.813 -15.076 -56.629 1.00 86.62 647 GLU A CA 1
ATOM 5132 C C . GLU A 1 647 ? 13.449 -14.739 -55.282 1.00 86.62 647 GLU A C 1
ATOM 5134 O O . GLU A 1 647 ? 12.772 -14.162 -54.434 1.00 86.62 647 GLU A O 1
ATOM 5139 N N . VAL A 1 648 ? 14.738 -15.029 -55.093 1.00 88.62 648 VAL A N 1
ATOM 5140 C CA . VAL A 1 648 ? 15.430 -14.812 -53.822 1.00 88.62 648 VAL A CA 1
ATOM 5141 C C . VAL A 1 648 ? 15.606 -13.316 -53.558 1.00 88.62 648 VAL A C 1
ATOM 5143 O O . VAL A 1 648 ? 16.237 -12.577 -54.318 1.00 88.62 648 VAL A O 1
ATOM 5146 N N . GLU A 1 649 ? 15.038 -12.862 -52.448 1.00 88.62 649 GLU A N 1
ATOM 5147 C CA . GLU A 1 649 ? 15.240 -11.522 -51.908 1.00 88.62 649 GLU A CA 1
ATOM 5148 C C . GLU A 1 649 ? 16.486 -11.477 -51.025 1.00 88.62 649 GLU A C 1
ATOM 5150 O O . GLU A 1 649 ? 17.326 -10.594 -51.196 1.00 88.62 649 GLU A O 1
ATOM 5155 N N . ARG A 1 650 ? 16.617 -12.435 -50.101 1.00 91.25 650 ARG A N 1
ATOM 5156 C CA . ARG A 1 650 ? 17.806 -12.606 -49.262 1.00 91.25 650 ARG A CA 1
ATOM 5157 C C . ARG A 1 650 ? 17.918 -14.034 -48.731 1.00 91.25 650 ARG A C 1
ATOM 5159 O O . ARG A 1 650 ? 16.921 -14.746 -48.643 1.00 91.25 650 ARG A O 1
ATOM 5166 N N . ILE A 1 651 ? 19.123 -14.418 -48.335 1.00 91.88 651 ILE A N 1
ATOM 5167 C CA . ILE A 1 651 ? 19.430 -15.676 -47.656 1.00 91.88 651 ILE A CA 1
ATOM 5168 C C . ILE A 1 651 ? 20.033 -15.348 -46.292 1.00 91.88 651 ILE A C 1
ATOM 5170 O O . ILE A 1 651 ? 20.915 -14.497 -46.170 1.00 91.88 651 ILE A O 1
ATOM 5174 N N . GLU A 1 652 ? 19.545 -16.017 -45.260 1.00 92.69 652 GLU A N 1
ATOM 5175 C CA . GLU A 1 652 ? 20.023 -15.903 -43.890 1.00 92.69 652 GLU A CA 1
ATOM 5176 C C . GLU A 1 652 ? 20.566 -17.256 -43.430 1.00 92.69 652 GLU A C 1
ATOM 5178 O O . GLU A 1 652 ? 19.888 -18.276 -43.547 1.00 92.69 652 GLU A O 1
ATOM 5183 N N . VAL A 1 653 ? 21.791 -17.270 -42.908 1.00 91.62 653 VAL A N 1
ATOM 5184 C CA . VAL A 1 653 ? 22.434 -18.474 -42.368 1.00 91.62 653 VAL A CA 1
ATOM 5185 C C . VAL A 1 653 ? 22.452 -18.373 -40.857 1.00 91.62 653 VAL A C 1
ATOM 5187 O O . VAL A 1 653 ? 22.906 -17.367 -40.306 1.00 91.62 653 VAL A O 1
ATOM 5190 N N . ILE A 1 654 ? 21.977 -19.425 -40.200 1.00 91.56 654 ILE A N 1
ATOM 5191 C CA . ILE A 1 654 ? 21.928 -19.537 -38.749 1.00 91.56 654 ILE A CA 1
ATOM 5192 C C . ILE A 1 654 ? 22.665 -20.807 -38.348 1.00 91.56 654 ILE A C 1
ATOM 5194 O O . ILE A 1 654 ? 22.283 -21.917 -38.724 1.00 91.56 654 ILE A O 1
ATOM 5198 N N . ARG A 1 655 ? 23.744 -20.644 -37.590 1.00 90.69 655 ARG A N 1
ATOM 5199 C CA . ARG A 1 655 ? 24.562 -21.748 -37.101 1.00 90.69 655 ARG A CA 1
ATOM 5200 C C . ARG A 1 655 ? 23.803 -22.612 -36.088 1.00 90.69 655 ARG A C 1
ATOM 5202 O O . ARG A 1 655 ? 22.854 -22.139 -35.456 1.00 90.69 655 ARG A O 1
ATOM 5209 N N . PRO A 1 656 ? 24.237 -23.872 -35.898 1.00 87.81 656 PRO A N 1
ATOM 5210 C CA . PRO A 1 656 ? 23.704 -24.739 -34.856 1.00 87.81 656 PRO A CA 1
ATOM 5211 C C . PRO A 1 656 ? 23.663 -24.046 -33.495 1.00 87.81 656 PRO A C 1
ATOM 5213 O O . PRO A 1 656 ? 24.652 -23.477 -33.034 1.00 87.81 656 PRO A O 1
ATOM 5216 N N . SER A 1 657 ? 22.514 -24.122 -32.835 1.00 83.38 657 SER A N 1
ATOM 5217 C CA . SER A 1 657 ? 22.359 -23.675 -31.455 1.00 83.38 657 SER A CA 1
ATOM 5218 C C . SER A 1 657 ? 21.268 -24.481 -30.763 1.00 83.38 657 SER A C 1
ATOM 5220 O O . SER A 1 657 ? 20.360 -25.012 -31.408 1.00 83.38 657 SER A O 1
ATOM 5222 N N . GLU A 1 658 ? 21.324 -24.538 -29.433 1.00 76.94 658 GLU A N 1
ATOM 5223 C CA . GLU A 1 658 ? 20.294 -25.196 -28.619 1.00 76.94 658 GLU A CA 1
ATOM 5224 C C . GLU A 1 658 ? 18.897 -24.598 -28.864 1.00 76.94 658 GLU A C 1
ATOM 5226 O O . GLU A 1 658 ? 17.894 -25.309 -28.824 1.00 76.94 658 GLU A O 1
ATOM 5231 N N . MET A 1 659 ? 18.833 -23.305 -29.199 1.00 74.62 659 MET A N 1
ATOM 5232 C CA . MET A 1 659 ? 17.600 -22.617 -29.577 1.00 74.62 659 MET A CA 1
ATOM 5233 C C . MET A 1 659 ? 16.964 -23.208 -30.835 1.00 74.62 659 MET A C 1
ATOM 5235 O O . MET A 1 659 ? 15.759 -23.455 -30.851 1.00 74.62 659 MET A O 1
ATOM 5239 N N . LEU A 1 660 ? 17.757 -23.459 -31.881 1.00 79.56 660 LEU A N 1
ATOM 5240 C CA . LEU A 1 660 ? 17.238 -24.034 -33.120 1.00 79.56 660 LEU A CA 1
ATOM 5241 C C . LEU A 1 660 ? 16.653 -25.426 -32.889 1.00 79.56 660 LEU A C 1
ATOM 5243 O O . LEU A 1 660 ? 15.561 -25.717 -33.373 1.00 79.56 660 LEU A O 1
ATOM 5247 N N . ILE A 1 661 ? 17.336 -26.248 -32.092 1.00 77.81 661 ILE A N 1
ATOM 5248 C CA . ILE A 1 661 ? 16.882 -27.600 -31.749 1.00 77.81 661 ILE A CA 1
ATOM 5249 C C . ILE A 1 661 ? 15.588 -27.545 -30.928 1.00 77.81 661 ILE A C 1
ATOM 5251 O O . ILE A 1 661 ? 14.661 -28.311 -31.179 1.00 77.81 661 ILE A O 1
ATOM 5255 N N . ALA A 1 662 ? 15.482 -26.615 -29.978 1.00 70.38 662 ALA A N 1
ATOM 5256 C CA . ALA A 1 662 ? 14.276 -26.450 -29.170 1.00 70.38 662 ALA A CA 1
ATOM 5257 C C . ALA A 1 662 ? 13.053 -26.010 -30.000 1.00 70.38 662 ALA A C 1
ATOM 5259 O O . ALA A 1 662 ? 11.925 -26.418 -29.716 1.00 70.38 662 ALA A O 1
ATOM 5260 N N . ILE A 1 663 ? 13.258 -25.180 -31.024 1.00 70.19 663 ILE A N 1
ATOM 5261 C CA . ILE A 1 663 ? 12.166 -24.600 -31.818 1.00 70.19 663 ILE A CA 1
ATOM 5262 C C . ILE A 1 663 ? 11.770 -25.513 -32.980 1.00 70.19 663 ILE A C 1
ATOM 5264 O O . ILE A 1 663 ? 10.582 -25.765 -33.176 1.00 70.19 663 ILE A O 1
ATOM 5268 N N . TYR A 1 664 ? 12.751 -26.024 -33.722 1.00 75.75 664 TYR A N 1
ATOM 5269 C CA . TYR A 1 664 ? 12.534 -26.767 -34.963 1.00 75.75 664 TYR A CA 1
ATOM 5270 C C . TYR A 1 664 ? 12.769 -28.279 -34.822 1.00 75.75 664 TYR A C 1
ATOM 5272 O O . TYR A 1 664 ? 12.348 -29.039 -35.689 1.00 75.75 664 TYR A O 1
ATOM 5280 N N . GLY A 1 665 ? 13.349 -28.741 -33.710 1.00 74.00 665 GLY A N 1
ATOM 5281 C CA . GLY A 1 665 ? 13.650 -30.151 -33.451 1.00 74.00 665 GLY A CA 1
ATOM 5282 C C . GLY A 1 665 ? 15.062 -30.565 -33.880 1.00 74.00 665 GLY A C 1
ATOM 5283 O O . GLY A 1 665 ? 15.864 -29.756 -34.342 1.00 74.00 665 GLY A O 1
ATOM 5284 N N . GLU A 1 666 ? 15.363 -31.860 -33.742 1.00 77.94 666 GLU A N 1
ATOM 5285 C CA . GLU A 1 666 ? 16.674 -32.458 -34.068 1.00 77.94 666 GLU A CA 1
ATOM 5286 C C . GLU A 1 666 ? 17.126 -32.210 -35.515 1.00 77.94 666 GLU A C 1
ATOM 5288 O O . GLU A 1 666 ? 18.319 -32.220 -35.804 1.00 77.94 666 GLU A O 1
ATOM 5293 N N . GLU A 1 667 ? 16.205 -31.954 -36.439 1.00 79.31 667 GLU A N 1
ATOM 5294 C CA . GLU A 1 667 ? 16.529 -31.658 -37.838 1.00 79.31 667 GLU A CA 1
ATOM 5295 C C . GLU A 1 667 ? 17.290 -30.329 -37.991 1.00 79.31 667 GLU A C 1
ATOM 5297 O O . GLU A 1 667 ? 18.109 -30.192 -38.895 1.00 79.31 667 GLU A O 1
ATOM 5302 N N . ALA A 1 668 ? 17.122 -29.389 -37.054 1.00 84.44 668 ALA A N 1
ATOM 5303 C CA . ALA A 1 668 ? 17.858 -28.125 -37.027 1.00 84.44 668 ALA A CA 1
ATOM 5304 C C . ALA A 1 668 ? 19.182 -28.191 -36.234 1.00 84.44 668 ALA A C 1
ATOM 5306 O O . ALA A 1 668 ? 19.853 -27.171 -36.061 1.00 84.44 668 ALA A O 1
ATOM 5307 N N . SER A 1 669 ? 19.597 -29.381 -35.774 1.00 84.44 669 SER A N 1
ATOM 5308 C CA . SER A 1 669 ? 20.862 -29.585 -35.038 1.00 84.44 669 SER A CA 1
ATOM 5309 C C . SER A 1 669 ? 22.119 -29.238 -35.840 1.00 84.44 669 SER A C 1
ATOM 5311 O O . SER A 1 669 ? 23.172 -29.045 -35.245 1.00 84.44 669 SER A O 1
ATOM 5313 N N . HIS A 1 670 ? 22.003 -29.103 -37.164 1.00 90.19 670 HIS A N 1
ATOM 5314 C CA . HIS A 1 670 ? 23.095 -28.718 -38.067 1.00 90.19 670 HIS A CA 1
ATOM 5315 C C . HIS A 1 670 ? 22.891 -27.309 -38.656 1.00 90.19 670 HIS A C 1
ATOM 5317 O O . HIS A 1 670 ? 23.475 -26.964 -39.682 1.00 90.19 670 HIS A O 1
ATOM 5323 N N . GLY A 1 671 ? 22.072 -26.485 -37.989 1.00 88.94 671 GLY A N 1
ATOM 5324 C CA . GLY A 1 671 ? 21.775 -25.108 -38.372 1.00 88.94 671 GLY A CA 1
ATOM 5325 C C . GLY A 1 671 ? 20.669 -24.980 -39.422 1.00 88.94 671 GLY A C 1
ATOM 5326 O O . GLY A 1 671 ? 20.106 -25.971 -39.895 1.00 88.94 671 GLY A O 1
ATOM 5327 N N . ILE A 1 672 ? 20.331 -23.733 -39.752 1.00 91.50 672 ILE A N 1
ATOM 5328 C CA . ILE A 1 672 ? 19.259 -23.371 -40.684 1.00 91.50 672 ILE A CA 1
ATOM 5329 C C . ILE A 1 672 ? 19.803 -22.458 -41.783 1.00 91.50 672 ILE A C 1
ATOM 5331 O O . ILE A 1 672 ? 20.542 -21.512 -41.508 1.00 91.50 672 ILE A O 1
ATOM 5335 N N . ILE A 1 673 ? 19.376 -22.701 -43.021 1.00 92.38 673 ILE A N 1
ATOM 5336 C CA . ILE A 1 673 ? 19.483 -21.745 -44.125 1.00 92.38 673 ILE A CA 1
ATOM 5337 C C . ILE A 1 673 ? 18.069 -21.280 -44.480 1.00 92.38 673 ILE A C 1
ATOM 5339 O O . ILE A 1 673 ? 17.243 -22.062 -44.946 1.00 92.38 673 ILE A O 1
ATOM 5343 N N . SER A 1 674 ? 17.784 -20.003 -44.239 1.00 90.31 674 SER A N 1
ATOM 5344 C CA . SER A 1 674 ? 16.487 -19.381 -44.502 1.00 90.31 674 SER A CA 1
ATOM 5345 C C . SER A 1 674 ? 16.545 -18.556 -45.784 1.00 90.31 674 SER A C 1
ATOM 5347 O O . SER A 1 674 ? 17.314 -17.602 -45.891 1.00 90.31 674 SER A O 1
ATOM 5349 N N . ILE A 1 675 ? 15.743 -18.935 -46.771 1.00 89.88 675 ILE A N 1
ATOM 5350 C CA . ILE A 1 675 ? 15.623 -18.308 -48.083 1.00 89.88 675 ILE A CA 1
ATOM 5351 C C . ILE A 1 675 ? 14.332 -17.489 -48.086 1.00 89.88 675 ILE A C 1
ATOM 5353 O O . ILE A 1 675 ? 13.228 -18.032 -48.004 1.00 89.88 675 ILE A O 1
ATOM 5357 N N . ILE A 1 676 ? 14.476 -16.169 -48.173 1.00 87.69 676 ILE A N 1
ATOM 5358 C CA . ILE A 1 676 ? 13.363 -15.225 -48.253 1.00 87.69 676 ILE A CA 1
ATOM 5359 C C . ILE A 1 676 ? 13.136 -14.870 -49.718 1.00 87.69 676 ILE A C 1
ATOM 5361 O O . ILE A 1 676 ? 14.077 -14.471 -50.409 1.00 87.69 676 ILE A O 1
ATOM 5365 N N . THR A 1 677 ? 11.898 -14.996 -50.188 1.00 86.44 677 THR A N 1
ATOM 5366 C CA . THR A 1 677 ? 11.501 -14.734 -51.572 1.00 86.44 677 THR A CA 1
ATOM 5367 C C . THR A 1 677 ? 10.747 -13.412 -51.720 1.00 86.44 677 THR A C 1
ATOM 5369 O O . THR A 1 677 ? 10.068 -12.942 -50.813 1.00 86.44 677 THR A O 1
ATOM 5372 N N . ASN A 1 678 ? 10.818 -12.814 -52.910 1.00 81.75 678 ASN A N 1
ATOM 5373 C CA . ASN A 1 678 ? 10.210 -11.517 -53.229 1.00 81.75 678 ASN A CA 1
ATOM 5374 C C . ASN A 1 678 ? 8.679 -11.560 -53.450 1.00 81.75 678 ASN A C 1
ATOM 5376 O O . ASN A 1 678 ? 8.093 -10.577 -53.913 1.00 81.75 678 ASN A O 1
ATOM 5380 N N . GLY A 1 679 ? 8.031 -12.705 -53.197 1.00 66.88 679 GLY A N 1
ATOM 5381 C CA . GLY A 1 679 ? 6.577 -12.884 -53.264 1.00 66.88 679 GLY A CA 1
ATOM 5382 C C . GLY A 1 679 ? 5.938 -12.854 -54.662 1.00 66.88 679 GLY A C 1
ATOM 5383 O O . GLY A 1 679 ? 4.741 -13.121 -54.774 1.00 66.88 679 GLY A O 1
ATOM 5384 N N . LYS A 1 680 ? 6.688 -12.589 -55.745 1.00 60.09 680 LYS A N 1
ATOM 5385 C CA . LYS A 1 680 ? 6.133 -12.383 -57.105 1.00 60.09 680 LYS A CA 1
ATOM 5386 C C . LYS A 1 680 ? 5.504 -13.629 -57.745 1.00 60.09 680 LYS A C 1
ATOM 5388 O O . LYS A 1 680 ? 4.716 -13.490 -58.675 1.00 60.09 680 LYS A O 1
ATOM 5393 N N . SER A 1 681 ? 5.803 -14.819 -57.227 1.00 51.09 681 SER A N 1
ATOM 5394 C CA . SER A 1 681 ? 5.307 -16.116 -57.728 1.00 51.09 681 SER A CA 1
ATOM 5395 C C . SER A 1 681 ? 4.161 -16.702 -56.880 1.00 51.09 681 SER A C 1
ATOM 5397 O O . SER A 1 681 ? 3.499 -17.661 -57.270 1.00 51.09 681 SER A O 1
ATOM 5399 N N . ARG A 1 682 ? 3.883 -16.119 -55.702 1.00 51.53 682 ARG A N 1
ATOM 5400 C CA . ARG A 1 682 ? 2.993 -16.696 -54.675 1.00 51.53 682 ARG A CA 1
ATOM 5401 C C . ARG A 1 682 ? 1.564 -16.141 -54.662 1.00 51.53 682 ARG A C 1
ATOM 5403 O O . ARG A 1 682 ? 0.836 -16.377 -53.702 1.00 51.53 682 ARG A O 1
ATOM 5410 N N . SER A 1 683 ? 1.115 -15.481 -55.733 1.00 44.19 683 SER A N 1
ATOM 5411 C CA . SER A 1 683 ? -0.218 -14.853 -55.802 1.00 44.19 683 SER A CA 1
ATOM 5412 C C . SER A 1 683 ? -1.413 -15.814 -55.653 1.00 44.19 683 SER A C 1
ATOM 5414 O O . SER A 1 683 ? -2.529 -15.335 -55.493 1.00 44.19 683 SER A O 1
ATOM 5416 N N . ASN A 1 684 ? -1.206 -17.140 -55.642 1.00 41.00 684 ASN A N 1
ATOM 5417 C CA . ASN A 1 684 ? -2.278 -18.140 -55.535 1.00 41.00 684 ASN A CA 1
ATOM 5418 C C . ASN A 1 684 ? -2.042 -19.286 -54.524 1.00 41.00 684 ASN A C 1
ATOM 5420 O O . ASN A 1 684 ? -2.815 -20.245 -54.521 1.00 41.00 684 ASN A O 1
ATOM 5424 N N . GLN A 1 685 ? -1.026 -19.229 -53.652 1.00 43.91 685 GLN A N 1
ATOM 5425 C CA . GLN A 1 685 ? -0.901 -20.208 -52.558 1.00 43.91 685 GLN A CA 1
ATOM 5426 C C . GLN A 1 685 ? -1.350 -19.587 -51.229 1.00 43.91 685 GLN A C 1
ATOM 5428 O O . GLN A 1 685 ? -0.821 -18.542 -50.850 1.00 43.91 685 GLN A O 1
ATOM 5433 N N . PRO A 1 686 ? -2.307 -20.196 -50.501 1.00 42.41 686 PRO A N 1
ATOM 5434 C CA . PRO A 1 686 ? -2.706 -19.684 -49.196 1.00 42.41 686 PRO A CA 1
ATOM 5435 C C . PRO A 1 686 ? -1.493 -19.677 -48.256 1.00 42.41 686 PRO A C 1
ATOM 5437 O O . PRO A 1 686 ? -0.833 -20.710 -48.110 1.00 42.41 686 PRO A O 1
ATOM 5440 N N . LYS A 1 687 ? -1.204 -18.523 -47.624 1.00 45.69 687 LYS A N 1
ATOM 5441 C CA . LYS A 1 687 ? -0.252 -18.419 -46.501 1.00 45.69 687 LYS A CA 1
ATOM 5442 C C . LYS A 1 687 ? -0.649 -19.497 -45.488 1.00 45.69 687 LYS A C 1
ATOM 5444 O O . LYS A 1 687 ? -1.750 -19.472 -44.943 1.00 45.69 687 LYS A O 1
ATOM 5449 N N . LYS A 1 688 ? 0.191 -20.514 -45.328 1.00 47.25 688 LYS A N 1
ATOM 5450 C CA . LYS A 1 688 ? -0.132 -21.700 -44.538 1.00 47.25 688 LYS A CA 1
ATOM 5451 C C . LYS A 1 688 ? 0.421 -21.478 -43.142 1.00 47.25 688 LYS A C 1
ATOM 5453 O O . LYS A 1 688 ? 1.475 -22.019 -42.872 1.00 47.25 688 LYS A O 1
ATOM 5458 N N . ASP A 1 689 ? -0.189 -20.631 -42.311 1.00 48.72 689 ASP A N 1
ATOM 5459 C CA . ASP A 1 689 ? 0.313 -20.315 -40.956 1.00 48.72 689 ASP A CA 1
ATOM 5460 C C . ASP A 1 689 ? 0.920 -21.556 -40.278 1.00 48.72 689 ASP A C 1
ATOM 5462 O O . ASP A 1 689 ? 0.314 -22.628 -40.321 1.00 48.72 689 ASP A O 1
ATOM 5466 N N . SER A 1 690 ? 2.131 -21.457 -39.712 1.00 55.75 690 SER A N 1
ATOM 5467 C CA . SER A 1 690 ? 2.699 -22.581 -38.958 1.00 55.75 690 SER A CA 1
ATOM 5468 C C . SER A 1 690 ? 1.788 -22.848 -37.769 1.00 55.75 690 SER A C 1
ATOM 5470 O O . SER A 1 690 ? 1.723 -22.071 -36.825 1.00 55.75 690 SER A O 1
ATOM 5472 N N . VAL A 1 691 ? 1.033 -23.937 -37.829 1.00 63.44 691 VAL A N 1
ATOM 5473 C CA . VAL A 1 691 ? 0.025 -24.239 -36.808 1.00 63.44 691 VAL A CA 1
ATOM 5474 C C . VAL A 1 691 ? 0.646 -24.899 -35.570 1.00 63.44 691 VAL A C 1
ATOM 5476 O O . VAL A 1 691 ? 0.017 -24.962 -34.516 1.00 63.44 691 VAL A O 1
ATOM 5479 N N . HIS A 1 692 ? 1.891 -25.371 -35.702 1.00 70.06 692 HIS A N 1
ATOM 5480 C CA . HIS A 1 692 ? 2.648 -26.140 -34.708 1.00 70.06 692 HIS A CA 1
ATOM 5481 C C . HIS A 1 692 ? 3.622 -25.296 -33.888 1.00 70.06 692 HIS A C 1
ATOM 5483 O O . HIS A 1 692 ? 4.212 -25.812 -32.936 1.00 70.06 692 HIS A O 1
ATOM 5489 N N . SER A 1 693 ? 3.800 -24.024 -34.248 1.00 75.81 693 SER A N 1
ATOM 5490 C CA . SER A 1 693 ? 4.654 -23.089 -33.530 1.00 75.81 693 SER A CA 1
ATOM 5491 C C . SER A 1 693 ? 4.000 -21.717 -33.405 1.00 75.81 693 SER A C 1
ATOM 5493 O O . SER A 1 693 ? 3.235 -21.291 -34.263 1.00 75.81 693 SER A O 1
ATOM 5495 N N . LEU A 1 694 ? 4.280 -21.021 -32.306 1.00 78.50 694 LEU A N 1
ATOM 5496 C CA . LEU A 1 694 ? 3.734 -19.700 -32.016 1.00 78.50 694 LEU A CA 1
ATOM 5497 C C . LEU A 1 694 ? 4.827 -18.805 -31.441 1.00 78.50 694 LEU A C 1
ATOM 5499 O O . LEU A 1 694 ? 5.502 -19.189 -30.488 1.00 78.50 694 LEU A O 1
ATOM 5503 N N . LYS A 1 695 ? 4.971 -17.605 -32.003 1.00 81.19 695 LYS A N 1
ATOM 5504 C CA . LYS A 1 695 ? 5.828 -16.546 -31.475 1.00 81.19 695 LYS A CA 1
ATOM 5505 C C . LYS A 1 695 ? 4.943 -15.441 -30.928 1.00 81.19 695 LYS A C 1
ATOM 5507 O O . LYS A 1 695 ? 3.997 -15.014 -31.587 1.00 81.19 695 LYS A O 1
ATOM 5512 N N . ARG A 1 696 ? 5.228 -14.984 -29.713 1.00 82.50 696 ARG A N 1
ATOM 5513 C CA . ARG A 1 696 ? 4.514 -13.866 -29.099 1.00 82.50 696 ARG A CA 1
ATOM 5514 C C . ARG A 1 696 ? 5.418 -13.120 -28.139 1.00 82.50 696 ARG A C 1
ATOM 5516 O O . ARG A 1 696 ? 6.119 -13.736 -27.349 1.00 82.50 696 ARG A O 1
ATOM 5523 N N . G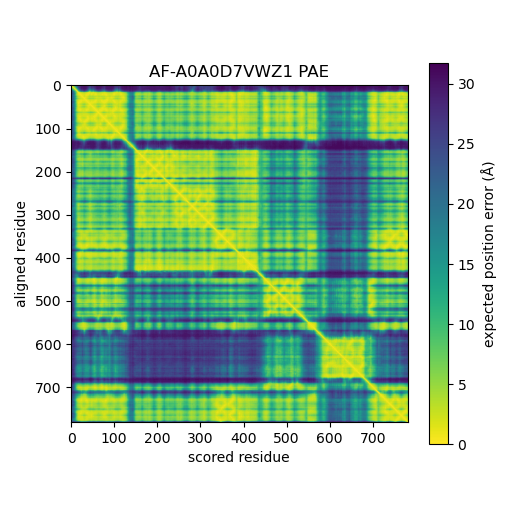LN A 1 697 ? 5.339 -11.798 -28.146 1.00 85.38 697 GLN A N 1
ATOM 5524 C CA . GLN A 1 697 ? 5.974 -10.996 -27.111 1.00 85.38 697 GLN A CA 1
ATOM 5525 C C . GLN A 1 697 ? 5.081 -10.955 -25.862 1.00 85.38 697 GLN A C 1
ATOM 5527 O O . GLN A 1 697 ? 3.886 -10.662 -25.960 1.00 85.38 697 GLN A O 1
ATOM 5532 N N . ILE A 1 698 ? 5.647 -11.280 -24.699 1.00 88.00 698 ILE A N 1
ATOM 5533 C CA . ILE A 1 698 ? 4.950 -11.296 -23.404 1.00 88.00 698 ILE A CA 1
ATOM 5534 C C . ILE A 1 698 ? 5.705 -10.409 -22.410 1.00 88.00 698 ILE A C 1
ATOM 5536 O O . ILE A 1 698 ? 6.935 -10.357 -22.409 1.00 88.00 698 ILE A O 1
ATOM 5540 N N . GLU A 1 699 ? 4.963 -9.709 -21.553 1.00 89.25 699 GLU A N 1
ATOM 5541 C CA . GLU A 1 699 ? 5.532 -8.882 -20.489 1.00 89.25 699 GLU A CA 1
ATOM 5542 C C . GLU A 1 699 ? 5.931 -9.724 -19.271 1.00 89.25 699 GLU A C 1
ATOM 5544 O O . GLU A 1 699 ? 5.096 -10.376 -18.626 1.00 89.25 699 GLU A O 1
ATOM 5549 N N . GLY A 1 700 ? 7.232 -9.690 -18.980 1.00 92.00 700 GLY A N 1
ATOM 5550 C CA . GLY A 1 700 ? 7.866 -10.266 -17.805 1.00 92.00 700 GLY A CA 1
ATOM 5551 C C . GLY A 1 700 ? 7.727 -9.407 -16.548 1.00 92.00 700 GLY A C 1
ATOM 5552 O O . GLY A 1 700 ? 6.906 -8.493 -16.468 1.00 92.00 700 GLY A O 1
ATOM 5553 N N . PHE A 1 701 ? 8.566 -9.694 -15.555 1.00 95.06 701 PHE A N 1
ATOM 5554 C CA . PHE A 1 701 ? 8.738 -8.825 -14.398 1.00 95.06 701 PHE A CA 1
ATOM 5555 C C . PHE A 1 701 ? 9.348 -7.481 -14.812 1.00 95.06 701 PHE A C 1
ATOM 5557 O O . PHE A 1 701 ? 10.216 -7.413 -15.686 1.00 95.06 701 PHE A O 1
ATOM 5564 N N . TYR A 1 702 ? 8.895 -6.410 -14.170 1.00 95.12 702 TYR A N 1
ATOM 5565 C CA . TYR A 1 702 ? 9.490 -5.092 -14.313 1.00 95.12 702 TYR A CA 1
ATOM 5566 C C . TYR A 1 702 ? 10.875 -5.070 -13.657 1.00 95.12 702 TYR A C 1
ATOM 5568 O O . TYR A 1 702 ? 11.052 -5.559 -12.539 1.00 95.12 702 TYR A O 1
ATOM 5576 N N . GLU A 1 703 ? 11.848 -4.497 -14.359 1.00 92.06 703 GLU A N 1
ATOM 5577 C CA . GLU A 1 703 ? 13.192 -4.256 -13.840 1.00 92.06 703 GLU A CA 1
ATOM 5578 C C . GLU A 1 703 ? 13.294 -2.808 -13.387 1.00 92.06 703 GLU A C 1
ATOM 5580 O O . GLU A 1 703 ? 13.308 -1.894 -14.210 1.00 92.06 703 GLU A O 1
ATOM 5585 N N . ALA A 1 704 ? 13.362 -2.620 -12.069 1.00 92.81 704 ALA A N 1
ATOM 5586 C CA . ALA A 1 704 ? 13.524 -1.305 -11.477 1.00 92.81 704 ALA A CA 1
ATOM 5587 C C . ALA A 1 704 ? 14.809 -0.633 -11.976 1.00 92.81 704 ALA A C 1
ATOM 5589 O O . ALA A 1 704 ? 15.881 -1.250 -12.043 1.00 92.81 704 ALA A O 1
ATOM 5590 N N . ARG A 1 705 ? 14.707 0.656 -12.293 1.00 92.19 705 ARG A N 1
ATOM 5591 C CA . ARG A 1 705 ? 15.865 1.491 -12.595 1.00 92.19 705 ARG A CA 1
ATOM 5592 C C . ARG A 1 705 ? 16.722 1.639 -11.339 1.00 92.19 705 ARG A C 1
ATOM 5594 O O . ARG A 1 705 ? 16.252 1.532 -10.208 1.00 92.19 705 ARG A O 1
ATOM 5601 N N . LYS A 1 706 ? 18.013 1.901 -11.530 1.00 88.81 706 LYS A N 1
ATOM 5602 C CA . LYS A 1 706 ? 18.867 2.348 -10.426 1.00 88.81 706 LYS A CA 1
ATOM 5603 C C . LYS A 1 706 ? 18.644 3.841 -10.233 1.00 88.81 706 LYS A C 1
ATOM 5605 O O . LYS A 1 706 ? 18.634 4.577 -11.215 1.00 88.81 706 LYS A O 1
ATOM 5610 N N . PHE A 1 707 ? 18.478 4.271 -8.987 1.00 89.06 707 PHE A N 1
ATOM 5611 C CA . PHE A 1 707 ? 18.455 5.692 -8.668 1.00 89.06 707 PHE A CA 1
ATOM 5612 C C . PHE A 1 707 ? 19.841 6.287 -8.960 1.00 89.06 707 PHE A C 1
ATOM 5614 O O . PHE A 1 707 ? 20.847 5.756 -8.487 1.00 89.06 707 PHE A O 1
ATOM 5621 N N . TYR A 1 708 ? 19.906 7.332 -9.784 1.00 78.19 708 TYR A N 1
ATOM 5622 C CA . TYR A 1 708 ? 21.169 7.947 -10.190 1.00 78.19 708 TYR A CA 1
ATOM 5623 C C . TYR A 1 708 ? 21.571 9.050 -9.208 1.00 78.19 708 TYR A C 1
ATOM 5625 O O . TYR A 1 708 ? 20.802 9.969 -8.946 1.00 78.19 708 TYR A O 1
ATOM 5633 N N . GLU A 1 709 ? 22.797 8.967 -8.692 1.00 69.38 709 GLU A N 1
ATOM 5634 C CA . GLU A 1 709 ? 23.369 9.937 -7.743 1.00 69.38 709 GLU A CA 1
ATOM 5635 C C . GLU A 1 709 ? 24.204 11.030 -8.431 1.00 69.38 709 GLU A C 1
ATOM 5637 O O . GLU A 1 709 ? 24.589 12.007 -7.794 1.00 69.38 709 GLU A O 1
ATOM 5642 N N . SER A 1 710 ? 24.499 10.873 -9.724 1.00 62.84 710 SER A N 1
ATOM 5643 C CA . SER A 1 710 ? 25.236 11.845 -10.533 1.00 62.84 710 SER A CA 1
ATOM 5644 C C . SER A 1 710 ? 24.906 11.703 -12.016 1.00 62.84 710 SER A C 1
ATOM 5646 O O . SER A 1 710 ? 24.463 10.646 -12.482 1.00 62.84 710 SER A O 1
ATOM 5648 N N . THR A 1 711 ? 25.134 12.773 -12.774 1.00 57.47 711 THR A N 1
ATOM 5649 C CA . THR A 1 711 ? 24.986 12.760 -14.227 1.00 57.47 711 THR A CA 1
ATOM 5650 C C . THR A 1 711 ? 26.214 12.127 -14.882 1.00 57.47 711 THR A C 1
ATOM 5652 O O . THR A 1 711 ? 27.363 12.338 -14.489 1.00 57.47 711 THR A O 1
ATOM 5655 N N . ASN A 1 712 ? 25.986 11.288 -15.896 1.00 58.44 712 ASN A N 1
ATOM 5656 C CA . ASN A 1 712 ? 27.077 10.691 -16.667 1.00 58.44 712 ASN A CA 1
ATOM 5657 C C . ASN A 1 712 ? 27.715 11.743 -17.585 1.00 58.44 712 ASN A C 1
ATOM 5659 O O . ASN A 1 712 ? 27.024 12.621 -18.091 1.00 58.44 712 ASN A O 1
ATOM 5663 N N . LYS A 1 713 ? 29.003 11.586 -17.925 1.00 54.34 713 LYS A N 1
ATOM 5664 C CA . LYS A 1 713 ? 29.712 12.471 -18.881 1.00 54.34 713 LYS A CA 1
ATOM 5665 C C . LYS A 1 713 ? 29.063 12.571 -20.275 1.00 54.34 713 LYS A C 1
ATOM 5667 O O . LYS A 1 713 ? 29.390 13.485 -21.017 1.00 54.34 713 LYS A O 1
ATOM 5672 N N . ASN A 1 714 ? 28.169 11.640 -20.615 1.00 58.12 714 ASN A N 1
ATOM 5673 C CA . ASN A 1 714 ? 27.443 11.584 -21.888 1.00 58.12 714 ASN A CA 1
ATOM 5674 C C . ASN A 1 714 ? 25.969 12.028 -21.765 1.00 58.12 714 ASN A C 1
ATOM 5676 O O . ASN A 1 714 ? 25.187 11.755 -22.671 1.00 58.12 714 ASN A O 1
ATOM 5680 N N . SER A 1 715 ? 25.562 12.612 -20.633 1.00 69.12 715 SER A N 1
ATOM 5681 C CA . SER A 1 715 ? 24.202 13.140 -20.439 1.00 69.12 715 SER A CA 1
ATOM 5682 C C . SER A 1 715 ? 23.984 14.405 -21.270 1.00 69.12 715 SER A C 1
ATOM 5684 O O . SER A 1 715 ? 24.924 15.174 -21.486 1.00 69.12 715 SER A O 1
ATOM 5686 N N . SER A 1 716 ? 22.757 14.613 -21.754 1.00 74.62 716 SER A N 1
ATOM 5687 C CA . SER A 1 716 ? 22.417 15.840 -22.477 1.00 74.62 716 SER A CA 1
ATOM 5688 C C . SER A 1 716 ? 22.424 17.052 -21.534 1.00 74.62 716 SER A C 1
ATOM 5690 O O . SER A 1 716 ? 22.379 16.918 -20.309 1.00 74.62 716 SER A O 1
ATOM 5692 N N . GLU A 1 717 ? 22.498 18.264 -22.085 1.00 75.94 717 GLU A N 1
ATOM 5693 C CA . GLU A 1 717 ? 22.397 19.488 -21.277 1.00 75.94 717 GLU A CA 1
ATOM 5694 C C . GLU A 1 717 ? 21.047 19.568 -20.538 1.00 75.94 717 GLU A C 1
ATOM 5696 O O . GLU A 1 717 ? 20.992 20.003 -19.390 1.00 75.94 717 GLU A O 1
ATOM 5701 N N . GLU A 1 718 ? 19.975 19.080 -21.162 1.00 72.56 718 GLU A N 1
ATOM 5702 C CA . GLU A 1 718 ? 18.630 19.006 -20.580 1.00 72.56 718 GLU A CA 1
ATOM 5703 C C . GLU A 1 718 ? 18.567 18.016 -19.409 1.00 72.56 718 GLU A C 1
ATOM 5705 O O . GLU A 1 718 ? 18.074 18.370 -18.337 1.00 72.56 718 GLU A O 1
ATOM 5710 N N . ASP A 1 719 ? 19.161 16.825 -19.558 1.00 73.00 719 ASP A N 1
ATOM 5711 C CA . ASP A 1 719 ? 19.243 15.830 -18.478 1.00 73.00 719 ASP A CA 1
ATOM 5712 C C . ASP A 1 719 ? 19.974 16.387 -17.247 1.00 73.00 719 ASP A C 1
ATOM 5714 O O . ASP A 1 719 ? 19.604 16.097 -16.109 1.00 73.00 719 ASP A O 1
ATOM 5718 N N . ASN A 1 720 ? 21.011 17.205 -17.462 1.00 77.75 720 ASN A N 1
ATOM 5719 C CA . ASN A 1 720 ? 21.748 17.850 -16.376 1.00 77.75 720 ASN A CA 1
ATOM 5720 C C . ASN A 1 720 ? 20.898 18.898 -15.643 1.00 77.75 720 ASN A C 1
ATOM 5722 O O . ASN A 1 720 ? 20.919 18.948 -14.413 1.00 77.75 720 ASN A O 1
ATOM 5726 N N . LYS A 1 721 ? 20.117 19.703 -16.373 1.00 81.69 721 LYS A N 1
ATOM 5727 C CA . LYS A 1 721 ? 19.210 20.702 -15.781 1.00 81.69 721 LYS A CA 1
ATOM 5728 C C . LYS A 1 721 ? 18.106 20.037 -14.959 1.00 81.69 721 LYS A C 1
ATOM 5730 O O . LYS A 1 721 ? 17.863 20.443 -13.824 1.00 81.69 721 LYS A O 1
ATOM 5735 N N . LEU A 1 722 ? 17.492 18.976 -15.488 1.00 79.00 722 LEU A N 1
ATOM 5736 C CA . LEU A 1 722 ? 16.491 18.179 -14.771 1.00 79.00 722 LEU A CA 1
ATOM 5737 C C . LEU A 1 722 ? 17.082 17.495 -13.534 1.00 79.00 722 LEU A C 1
ATOM 5739 O O . LEU A 1 722 ? 16.446 17.467 -12.481 1.00 79.00 722 LEU A O 1
ATOM 5743 N N . PHE A 1 723 ? 18.316 16.991 -13.631 1.00 82.69 723 PHE A N 1
ATOM 5744 C CA . PHE A 1 723 ? 19.013 16.424 -12.483 1.00 82.69 723 PHE A CA 1
ATOM 5745 C C . PHE A 1 723 ? 19.209 17.458 -11.372 1.00 82.69 723 PHE A C 1
ATOM 5747 O O . PHE A 1 723 ? 18.911 17.158 -10.220 1.00 82.69 723 PHE A O 1
ATOM 5754 N N . GLU A 1 724 ? 19.659 18.677 -11.670 1.00 83.56 724 GLU A N 1
ATOM 5755 C CA . GLU A 1 724 ? 19.795 19.739 -10.657 1.00 83.56 724 GLU A CA 1
ATOM 5756 C C . GLU A 1 724 ? 18.446 20.189 -10.080 1.00 83.56 724 GLU A C 1
ATOM 5758 O O . GLU A 1 724 ? 18.350 20.518 -8.896 1.00 83.56 724 GLU A O 1
ATOM 5763 N N . ALA A 1 725 ? 17.387 20.138 -10.889 1.00 86.25 725 ALA A N 1
ATOM 5764 C CA . ALA A 1 725 ? 16.038 20.505 -10.481 1.00 86.25 725 ALA A CA 1
ATOM 5765 C C . ALA A 1 725 ? 15.284 19.399 -9.717 1.00 86.25 725 ALA A C 1
ATOM 5767 O O . ALA A 1 725 ? 14.158 19.636 -9.271 1.00 86.25 725 ALA A O 1
ATOM 5768 N N . ARG A 1 726 ? 15.883 18.211 -9.543 1.00 89.38 726 ARG A N 1
ATOM 5769 C CA . ARG A 1 726 ? 15.238 17.039 -8.932 1.00 89.38 726 ARG A CA 1
ATOM 5770 C C . ARG A 1 726 ? 14.674 17.341 -7.546 1.00 89.38 726 ARG A C 1
ATOM 5772 O O . ARG A 1 726 ? 15.332 17.959 -6.707 1.00 89.38 726 ARG A O 1
ATOM 5779 N N . ASN A 1 727 ? 13.483 16.820 -7.270 1.00 92.06 727 ASN A N 1
ATOM 5780 C CA . ASN A 1 727 ? 12.903 16.869 -5.929 1.00 92.06 727 ASN A CA 1
ATOM 5781 C C . ASN A 1 727 ? 13.221 15.615 -5.110 1.00 92.06 727 ASN A C 1
ATOM 5783 O O . ASN A 1 727 ? 13.207 15.663 -3.880 1.00 92.06 727 ASN A O 1
ATOM 5787 N N . THR A 1 728 ? 13.532 14.486 -5.763 1.00 94.69 728 THR A N 1
ATOM 5788 C CA . THR A 1 728 ? 14.098 13.305 -5.090 1.00 94.69 728 THR A CA 1
ATOM 5789 C C . THR A 1 728 ? 15.601 13.489 -5.111 1.00 94.69 728 THR A C 1
ATOM 5791 O O . THR A 1 728 ? 16.226 13.342 -6.155 1.00 94.69 728 THR A O 1
ATOM 5794 N N . ILE A 1 729 ? 16.186 13.847 -3.974 1.00 94.62 729 ILE A N 1
ATOM 5795 C CA . ILE A 1 729 ? 17.635 14.041 -3.864 1.00 94.62 729 ILE A CA 1
ATOM 5796 C C . ILE A 1 729 ? 18.318 12.678 -3.779 1.00 94.62 729 ILE A C 1
ATOM 5798 O O . ILE A 1 729 ? 19.344 12.461 -4.419 1.00 94.62 729 ILE A O 1
ATOM 5802 N N . TYR A 1 730 ? 17.719 11.762 -3.013 1.00 95.88 730 TYR A N 1
ATOM 5803 C CA . TYR A 1 730 ? 18.200 10.400 -2.836 1.00 95.88 730 TYR A CA 1
ATOM 5804 C C . TYR A 1 730 ? 17.050 9.425 -2.559 1.00 95.88 730 TYR A C 1
ATOM 5806 O O . TYR A 1 730 ? 16.135 9.726 -1.789 1.00 95.88 730 TYR A O 1
ATOM 5814 N N . TRP A 1 731 ? 17.116 8.234 -3.154 1.00 97.06 731 TRP A N 1
ATOM 5815 C CA . TRP A 1 731 ? 16.204 7.126 -2.878 1.00 97.06 731 TRP A CA 1
ATOM 5816 C C . TRP A 1 731 ? 16.977 5.818 -2.740 1.00 97.06 731 TRP A C 1
ATOM 5818 O O . TRP A 1 731 ? 17.737 5.428 -3.626 1.00 97.06 731 TRP A O 1
ATOM 5828 N N . ASN A 1 732 ? 16.732 5.102 -1.645 1.00 97.25 732 ASN A N 1
ATOM 5829 C CA . ASN A 1 732 ? 17.253 3.759 -1.446 1.00 97.25 732 ASN A CA 1
ATOM 5830 C C . ASN A 1 732 ? 16.153 2.830 -0.917 1.00 97.25 732 ASN A C 1
ATOM 5832 O O . ASN A 1 732 ? 15.741 2.959 0.242 1.00 97.25 732 ASN A O 1
ATOM 5836 N N . PRO A 1 733 ? 15.687 1.857 -1.721 1.00 96.88 733 PRO A N 1
ATOM 5837 C CA . PRO A 1 733 ? 14.661 0.928 -1.278 1.00 96.88 733 PRO A CA 1
ATOM 5838 C C . PRO A 1 733 ? 15.193 -0.077 -0.242 1.00 96.88 733 PRO A C 1
ATOM 5840 O O . PRO A 1 733 ? 14.409 -0.639 0.510 1.00 96.88 733 PRO A O 1
ATOM 5843 N N . TYR A 1 734 ? 16.495 -0.324 -0.120 1.00 95.50 734 TYR A N 1
ATOM 5844 C CA . TYR A 1 734 ? 17.017 -1.380 0.754 1.00 95.50 734 TYR A CA 1
ATOM 5845 C C . TYR A 1 734 ? 18.074 -0.866 1.729 1.00 95.50 734 TYR A C 1
ATOM 5847 O O . TYR A 1 734 ? 19.273 -1.071 1.559 1.00 95.50 734 TYR A O 1
ATOM 5855 N N . VAL A 1 735 ? 17.602 -0.279 2.830 1.00 96.62 735 VAL A N 1
ATOM 5856 C CA . VAL A 1 735 ? 18.428 0.051 3.996 1.00 96.62 735 VAL A CA 1
ATOM 5857 C C . VAL A 1 735 ? 18.229 -1.026 5.062 1.00 96.62 735 VAL A C 1
ATOM 5859 O O . VAL A 1 735 ? 17.258 -1.017 5.824 1.00 96.62 735 VAL A O 1
ATOM 5862 N N . HIS A 1 736 ? 19.146 -1.993 5.092 1.00 95.12 736 HIS A N 1
ATOM 5863 C CA . HIS A 1 736 ? 19.122 -3.115 6.029 1.00 95.12 736 HIS A CA 1
ATOM 5864 C C . HIS A 1 736 ? 20.176 -2.934 7.122 1.00 95.12 736 HIS A C 1
ATOM 5866 O O . HIS A 1 736 ? 21.368 -2.934 6.811 1.00 95.12 736 HIS A O 1
ATOM 5872 N N . PRO A 1 737 ? 19.771 -2.813 8.399 1.00 94.75 737 PRO A N 1
ATOM 5873 C CA . PRO A 1 737 ? 20.711 -2.846 9.507 1.00 94.75 737 PRO A CA 1
ATOM 5874 C C . PRO A 1 737 ? 21.519 -4.149 9.513 1.00 94.75 737 PRO A C 1
ATOM 5876 O O . PRO A 1 737 ? 20.971 -5.236 9.313 1.00 94.75 737 PRO A O 1
ATOM 5879 N N . ASP A 1 738 ? 22.817 -4.032 9.767 1.00 94.56 738 ASP A N 1
ATOM 5880 C CA . ASP A 1 738 ? 23.751 -5.143 9.900 1.00 94.56 738 ASP A CA 1
ATOM 5881 C C . ASP A 1 738 ? 23.460 -6.008 11.145 1.00 94.56 738 ASP A C 1
ATOM 5883 O O . ASP A 1 738 ? 22.499 -5.805 11.894 1.00 94.56 738 ASP A O 1
ATOM 5887 N N . LYS A 1 739 ? 24.331 -6.987 11.422 1.00 94.25 739 LYS A N 1
ATOM 5888 C CA . LYS A 1 739 ? 24.204 -7.855 12.608 1.00 94.25 739 LYS A CA 1
ATOM 5889 C C . LYS A 1 739 ? 24.313 -7.095 13.941 1.00 94.25 739 LYS A C 1
ATOM 5891 O O . LYS A 1 739 ? 23.911 -7.638 14.967 1.00 94.25 739 LYS A O 1
ATOM 5896 N N . LEU A 1 740 ? 24.843 -5.869 13.944 1.00 94.94 740 LEU A N 1
ATOM 5897 C CA . LEU A 1 740 ? 24.914 -4.965 15.098 1.00 94.94 740 LEU A CA 1
ATOM 5898 C C . LEU A 1 740 ? 23.712 -4.006 15.166 1.00 94.94 740 LEU A C 1
ATOM 5900 O O . LEU A 1 740 ? 23.617 -3.194 16.096 1.00 94.94 740 LEU A O 1
ATOM 5904 N N . GLY A 1 741 ? 22.784 -4.112 14.213 1.00 94.50 741 GLY A N 1
ATOM 5905 C CA . GLY A 1 741 ? 21.600 -3.276 14.108 1.00 94.50 741 GLY A CA 1
ATOM 5906 C C . GLY A 1 741 ? 21.921 -1.877 13.599 1.00 94.50 741 GLY A C 1
ATOM 5907 O O . GLY A 1 741 ? 21.205 -0.950 13.959 1.00 94.50 741 GLY A O 1
ATOM 5908 N N . LYS A 1 742 ? 22.987 -1.696 12.812 1.00 96.75 742 LYS A N 1
ATOM 5909 C CA . LYS A 1 742 ? 23.390 -0.403 12.246 1.00 96.75 742 LYS A CA 1
ATOM 5910 C C . LYS A 1 742 ? 23.392 -0.436 10.720 1.00 96.75 742 LYS A C 1
ATOM 5912 O O . LYS A 1 742 ? 23.768 -1.434 10.122 1.00 96.75 742 LYS A O 1
ATOM 5917 N N . ALA A 1 743 ? 23.020 0.668 10.092 1.00 97.19 743 ALA A N 1
ATOM 5918 C CA . ALA A 1 743 ? 23.254 0.916 8.674 1.00 97.19 743 ALA A CA 1
ATOM 5919 C C . ALA A 1 743 ? 23.763 2.348 8.495 1.00 97.19 743 ALA A C 1
ATOM 5921 O O . ALA A 1 743 ? 23.408 3.237 9.271 1.00 97.19 743 ALA A O 1
ATOM 5922 N N . SER A 1 744 ? 24.594 2.560 7.480 1.00 96.38 744 SER A N 1
ATOM 5923 C CA . SER A 1 744 ? 25.068 3.884 7.090 1.00 96.38 744 SER A CA 1
ATOM 5924 C C . SER A 1 744 ? 24.909 4.035 5.586 1.00 96.38 744 SER A C 1
ATOM 5926 O O . SER A 1 744 ? 25.175 3.091 4.841 1.00 96.38 744 SER A O 1
ATOM 5928 N N . VAL A 1 745 ? 24.421 5.194 5.167 1.00 95.56 745 VAL A N 1
ATOM 5929 C CA . VAL A 1 745 ? 24.175 5.541 3.769 1.00 95.56 745 VAL A CA 1
ATOM 5930 C C . VAL A 1 745 ? 24.753 6.927 3.523 1.00 95.56 745 VAL A C 1
ATOM 5932 O O . VAL A 1 745 ? 24.653 7.794 4.392 1.00 95.56 745 VAL A O 1
ATOM 5935 N N . ASN A 1 746 ? 25.360 7.139 2.361 1.00 94.94 746 ASN A N 1
ATOM 5936 C CA . ASN A 1 746 ? 25.898 8.427 1.950 1.00 94.94 746 ASN A CA 1
ATOM 5937 C C . ASN A 1 746 ? 25.413 8.810 0.549 1.00 94.94 746 ASN A C 1
ATOM 5939 O O . ASN A 1 746 ? 25.088 7.943 -0.255 1.00 94.94 746 ASN A O 1
ATOM 5943 N N . TYR A 1 747 ? 25.312 10.113 0.303 1.00 94.12 747 TYR A N 1
ATOM 5944 C CA . TYR A 1 747 ? 24.957 10.698 -0.991 1.00 94.12 747 TYR A CA 1
ATOM 5945 C C . TYR A 1 747 ? 25.369 12.173 -1.014 1.00 94.12 747 TYR A C 1
ATOM 5947 O O . TYR A 1 747 ? 25.616 12.780 0.031 1.00 94.12 747 TYR A O 1
ATOM 5955 N N . HIS A 1 748 ? 25.405 12.762 -2.205 1.00 92.25 748 HIS A N 1
ATOM 5956 C CA . HIS A 1 748 ? 25.671 14.186 -2.390 1.00 92.25 748 HIS A CA 1
ATOM 5957 C C . HIS A 1 748 ? 24.376 14.996 -2.506 1.00 92.25 748 HIS A C 1
ATOM 5959 O O . HIS A 1 748 ? 23.421 14.582 -3.171 1.00 92.25 748 HIS A O 1
ATOM 5965 N N . ASN A 1 749 ? 24.349 16.162 -1.857 1.00 91.50 749 ASN A N 1
ATOM 5966 C CA . ASN A 1 749 ? 23.237 17.106 -1.947 1.00 91.50 749 ASN A CA 1
ATOM 5967 C C . ASN A 1 749 ? 23.062 17.700 -3.355 1.00 91.50 749 ASN A C 1
ATOM 5969 O O . ASN A 1 749 ? 23.897 17.536 -4.241 1.00 91.50 749 ASN A O 1
ATOM 5973 N N . THR A 1 750 ? 21.953 18.409 -3.564 1.00 87.81 750 THR A N 1
ATOM 5974 C CA . THR A 1 750 ? 21.780 19.246 -4.764 1.00 87.81 750 THR A CA 1
ATOM 5975 C C . THR A 1 750 ? 22.607 20.528 -4.647 1.00 87.81 750 THR A C 1
ATOM 5977 O O . THR A 1 750 ? 23.034 20.889 -3.545 1.00 87.81 750 THR A O 1
ATOM 5980 N N . ASN A 1 751 ? 22.799 21.242 -5.761 1.00 85.94 751 ASN A N 1
ATOM 5981 C CA . ASN A 1 751 ? 23.365 22.591 -5.715 1.00 85.94 751 ASN A CA 1
ATOM 5982 C C . ASN A 1 751 ? 22.340 23.663 -5.292 1.00 85.94 751 ASN A C 1
ATOM 5984 O O . ASN A 1 751 ? 22.700 24.818 -5.081 1.00 85.94 751 ASN A O 1
ATOM 5988 N N . THR A 1 752 ? 21.062 23.298 -5.164 1.00 84.44 752 THR A N 1
ATOM 5989 C CA . THR A 1 752 ? 19.975 24.231 -4.861 1.00 84.44 752 THR A CA 1
ATOM 5990 C C . THR A 1 752 ? 19.789 24.376 -3.351 1.00 84.44 752 THR A C 1
ATOM 5992 O O . THR A 1 752 ? 19.657 23.388 -2.623 1.00 84.44 752 THR A O 1
ATOM 5995 N N . LYS A 1 753 ? 19.727 25.626 -2.877 1.00 89.00 753 LYS A N 1
ATOM 5996 C CA . LYS A 1 753 ? 19.403 25.952 -1.481 1.00 89.00 753 LYS A CA 1
ATOM 5997 C C . LYS A 1 753 ? 17.971 25.542 -1.174 1.00 89.00 753 LYS A C 1
ATOM 5999 O O . LYS A 1 753 ? 17.034 26.022 -1.811 1.00 89.00 753 LYS A O 1
ATOM 6004 N N . THR A 1 754 ? 17.799 24.686 -0.177 1.00 91.00 754 THR A N 1
ATOM 6005 C CA . THR A 1 754 ? 16.475 24.237 0.248 1.00 91.00 754 THR A CA 1
ATOM 6006 C C . THR A 1 754 ? 16.516 23.595 1.633 1.00 91.00 754 THR A C 1
ATOM 6008 O O . THR A 1 754 ? 17.577 23.293 2.186 1.00 91.00 754 THR A O 1
ATOM 6011 N N . LYS A 1 755 ? 15.334 23.358 2.191 1.00 92.69 755 LYS A N 1
ATOM 6012 C CA . LYS A 1 755 ? 15.129 22.485 3.337 1.00 92.69 755 LYS A CA 1
ATOM 6013 C C . LYS A 1 755 ? 14.858 21.076 2.831 1.00 92.69 755 LYS A C 1
ATOM 6015 O O . LYS A 1 755 ? 14.034 20.864 1.946 1.00 92.69 755 LYS A O 1
ATOM 6020 N N . VAL A 1 756 ? 15.539 20.102 3.415 1.00 94.25 756 VAL A N 1
ATOM 6021 C CA . VAL A 1 756 ? 15.463 18.707 2.992 1.00 94.25 756 VAL A CA 1
ATOM 6022 C C . VAL A 1 756 ? 14.797 17.867 4.067 1.00 94.25 756 VAL A C 1
ATOM 6024 O O . VAL A 1 756 ? 15.097 17.987 5.257 1.00 94.25 756 VAL A O 1
ATOM 6027 N N . LYS A 1 757 ? 13.911 16.972 3.631 1.00 94.75 757 LYS A N 1
ATOM 6028 C CA . LYS A 1 757 ? 13.296 15.935 4.457 1.00 94.75 757 LYS A CA 1
ATOM 6029 C C . LYS A 1 757 ? 13.960 14.595 4.173 1.00 94.75 757 LYS A C 1
ATOM 6031 O O . LYS A 1 757 ? 13.949 14.126 3.041 1.00 94.75 757 LYS A O 1
ATOM 6036 N N . VAL A 1 758 ? 14.454 13.945 5.220 1.00 96.25 758 VAL A N 1
ATOM 6037 C CA . VAL A 1 758 ? 14.890 12.546 5.196 1.00 96.25 758 VAL A CA 1
ATOM 6038 C C . VAL A 1 758 ? 13.827 11.709 5.892 1.00 96.25 758 VAL A C 1
ATOM 6040 O O . VAL A 1 758 ? 13.529 11.938 7.067 1.00 96.25 758 VAL A O 1
ATOM 6043 N N . GLN A 1 759 ? 13.267 10.727 5.196 1.00 95.81 759 GLN A N 1
ATOM 6044 C CA . GLN A 1 759 ? 12.223 9.848 5.707 1.00 95.81 759 GLN A CA 1
ATOM 6045 C C . GLN A 1 759 ? 12.637 8.383 5.561 1.00 95.81 759 GLN A C 1
ATOM 6047 O O . GLN A 1 759 ? 12.980 7.907 4.483 1.00 95.81 759 GLN A O 1
ATOM 6052 N N . LEU A 1 760 ? 12.612 7.667 6.682 1.00 97.62 760 LEU A N 1
ATOM 6053 C CA . LEU A 1 760 ? 12.871 6.237 6.769 1.00 97.62 760 LEU A CA 1
ATOM 6054 C C . LEU A 1 760 ? 11.553 5.525 7.066 1.00 97.62 760 LEU A C 1
ATOM 6056 O O . LEU A 1 760 ? 10.938 5.799 8.098 1.00 97.62 760 LEU A O 1
ATOM 6060 N N . GLU A 1 761 ? 11.164 4.581 6.217 1.00 97.88 761 GLU A N 1
ATOM 6061 C CA . GLU A 1 761 ? 10.011 3.705 6.438 1.00 97.88 761 GLU A CA 1
ATOM 6062 C C . GLU A 1 761 ? 10.402 2.239 6.330 1.00 97.88 761 GLU A C 1
ATOM 6064 O O . GLU A 1 761 ? 11.250 1.856 5.526 1.00 97.88 761 GLU A O 1
ATOM 6069 N N . GLY A 1 762 ? 9.773 1.378 7.121 1.00 97.12 762 GLY A N 1
ATOM 6070 C CA . GLY A 1 762 ? 9.906 -0.059 6.937 1.00 97.12 762 GLY A CA 1
ATOM 6071 C C . GLY A 1 762 ? 9.367 -0.877 8.086 1.00 97.12 762 GLY A C 1
ATOM 6072 O O . GLY A 1 762 ? 8.612 -0.387 8.919 1.00 97.12 762 GLY A O 1
ATOM 6073 N N . ILE A 1 763 ? 9.756 -2.146 8.113 1.00 96.00 763 ILE A N 1
ATOM 6074 C CA . ILE A 1 763 ? 9.225 -3.118 9.062 1.00 96.00 763 ILE A CA 1
ATOM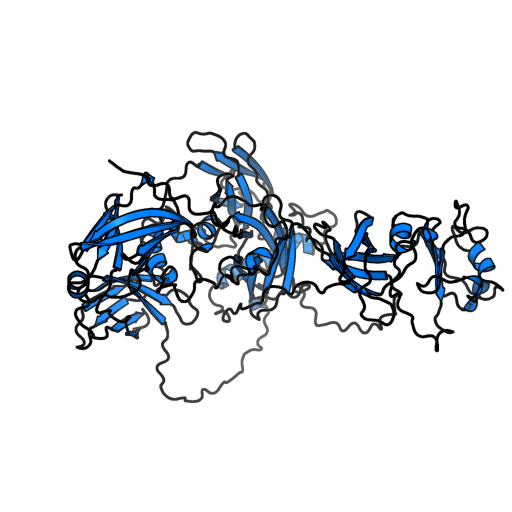 6075 C C . ILE A 1 763 ? 10.352 -3.936 9.687 1.00 96.00 763 ILE A C 1
ATOM 6077 O O . ILE A 1 763 ? 11.326 -4.304 9.020 1.00 96.00 763 ILE A O 1
ATOM 6081 N N . THR A 1 764 ? 10.241 -4.204 10.986 1.00 94.38 764 THR A N 1
ATOM 6082 C CA . THR A 1 764 ? 11.150 -5.119 11.682 1.00 94.38 764 THR A CA 1
ATOM 6083 C C . THR A 1 764 ? 10.840 -6.572 11.324 1.00 94.38 764 THR A C 1
ATOM 6085 O O . THR A 1 764 ? 9.731 -6.910 10.914 1.00 94.38 764 THR A O 1
ATOM 6088 N N . SER A 1 765 ? 11.784 -7.480 11.571 1.00 90.38 765 SER A N 1
ATOM 6089 C CA . SER A 1 765 ? 11.542 -8.925 11.450 1.00 90.38 765 SER A CA 1
ATOM 6090 C C . SER A 1 765 ? 10.467 -9.459 12.411 1.00 90.38 765 SER A C 1
ATOM 6092 O O . SER A 1 765 ? 9.981 -10.569 12.224 1.00 90.38 765 SER A O 1
ATOM 6094 N N . SER A 1 766 ? 10.084 -8.677 13.428 1.00 88.88 766 SER A N 1
ATOM 6095 C CA . SER A 1 766 ? 8.968 -8.958 14.338 1.00 88.88 766 SER A CA 1
ATOM 6096 C C . SER A 1 766 ? 7.624 -8.376 13.877 1.00 88.88 766 SER A C 1
ATOM 6098 O O . SER A 1 766 ? 6.647 -8.492 14.610 1.00 88.88 766 SER A O 1
ATOM 6100 N N . GLY A 1 767 ? 7.560 -7.759 12.690 1.00 90.44 767 GLY A N 1
ATOM 6101 C CA . GLY A 1 767 ? 6.322 -7.219 12.118 1.00 90.44 767 GLY A CA 1
ATOM 6102 C C . GLY A 1 767 ? 5.922 -5.843 12.652 1.00 90.44 767 GLY A C 1
ATOM 6103 O O . GLY A 1 767 ? 4.763 -5.457 12.540 1.00 90.44 767 GLY A O 1
ATOM 6104 N N . ILE A 1 768 ? 6.851 -5.100 13.264 1.00 92.06 768 ILE A N 1
ATOM 6105 C CA . ILE A 1 768 ? 6.578 -3.762 13.800 1.00 92.06 768 ILE A CA 1
ATOM 6106 C C . ILE A 1 768 ? 6.888 -2.732 12.704 1.00 92.06 768 ILE A C 1
ATOM 6108 O O . ILE A 1 768 ? 8.056 -2.635 12.306 1.00 92.06 768 ILE A O 1
ATOM 6112 N N . PRO A 1 769 ? 5.895 -1.968 12.208 1.00 94.31 769 PRO A N 1
ATOM 6113 C CA . PRO A 1 769 ? 6.142 -0.894 11.255 1.00 94.31 769 PRO A CA 1
ATOM 6114 C C . PRO A 1 769 ? 6.857 0.276 11.939 1.00 94.31 769 PRO A C 1
ATOM 6116 O O . PRO A 1 769 ? 6.677 0.538 13.132 1.00 94.31 769 PRO A O 1
ATOM 6119 N N . VAL A 1 770 ? 7.699 0.973 11.181 1.00 94.56 770 VAL A N 1
ATOM 6120 C CA . VAL A 1 770 ? 8.528 2.078 11.658 1.00 94.56 770 VAL A CA 1
ATOM 6121 C C . VAL A 1 770 ? 8.525 3.197 10.633 1.00 94.56 770 VAL A C 1
ATOM 6123 O O . VAL A 1 770 ? 8.802 2.962 9.460 1.00 94.56 770 VAL A O 1
ATOM 6126 N N . VAL A 1 771 ? 8.321 4.420 11.119 1.00 94.50 771 VAL A N 1
ATOM 6127 C CA . VAL A 1 771 ? 8.580 5.658 10.385 1.00 94.50 771 VAL A CA 1
ATOM 6128 C C . VAL A 1 771 ? 9.480 6.570 11.220 1.00 94.50 771 VAL A C 1
ATOM 6130 O O . VAL A 1 771 ? 9.275 6.737 12.428 1.00 94.50 771 VAL A O 1
ATOM 6133 N N . LYS A 1 772 ? 10.506 7.153 10.597 1.00 94.56 772 LYS A N 1
ATOM 6134 C CA . LYS A 1 772 ? 11.362 8.194 11.185 1.00 94.56 772 LYS A CA 1
ATOM 6135 C C . LYS A 1 772 ? 11.575 9.311 10.178 1.00 94.56 772 LYS A C 1
ATOM 6137 O O . LYS A 1 772 ? 11.702 9.048 8.989 1.00 94.56 772 LYS A O 1
ATOM 6142 N N . LYS A 1 773 ? 11.612 10.548 10.670 1.00 93.69 773 LYS A N 1
ATOM 6143 C CA . LYS A 1 773 ? 11.840 11.745 9.862 1.00 93.69 773 LYS A CA 1
ATOM 6144 C C . LYS A 1 773 ? 12.904 12.605 10.532 1.00 93.69 773 LYS A C 1
ATOM 6146 O O . LYS A 1 773 ? 12.833 12.803 11.746 1.00 93.69 773 LYS A O 1
ATOM 6151 N N . VAL A 1 774 ? 13.849 13.110 9.751 1.00 94.56 774 VAL A N 1
ATOM 6152 C CA . VAL A 1 774 ? 14.773 14.179 10.152 1.00 94.56 774 VAL A CA 1
ATOM 6153 C C . VAL A 1 774 ? 14.841 15.223 9.046 1.00 94.56 774 VAL A C 1
ATOM 6155 O O . VAL A 1 774 ? 14.532 14.930 7.893 1.00 94.56 774 VAL A O 1
ATOM 6158 N N . TYR A 1 775 ? 15.211 16.444 9.414 1.00 94.62 775 TYR A N 1
ATOM 6159 C CA . TYR A 1 775 ? 15.273 17.577 8.500 1.00 94.62 775 TYR A CA 1
ATOM 6160 C C . TYR A 1 775 ? 16.625 18.269 8.639 1.00 94.62 775 TYR A C 1
ATOM 6162 O O . TYR A 1 775 ? 17.156 18.353 9.748 1.00 94.62 775 TYR A O 1
ATOM 6170 N N . TYR A 1 776 ? 17.153 18.770 7.528 1.00 95.44 776 TYR A N 1
ATOM 6171 C CA . TYR A 1 776 ? 18.364 19.590 7.484 1.00 95.44 776 TYR A CA 1
ATOM 6172 C C . TYR A 1 776 ? 18.224 20.674 6.410 1.00 95.44 776 TYR A C 1
ATOM 6174 O O . TYR A 1 776 ? 17.310 20.612 5.586 1.00 95.44 776 TYR A O 1
ATOM 6182 N N . ASN A 1 777 ? 19.117 21.663 6.414 1.00 95.12 777 ASN A N 1
ATOM 6183 C CA . ASN A 1 777 ? 19.128 22.735 5.415 1.00 95.12 777 ASN A CA 1
ATOM 6184 C C . ASN A 1 777 ? 20.353 22.639 4.497 1.00 95.12 777 ASN A C 1
ATOM 6186 O O . ASN A 1 777 ? 21.430 22.248 4.945 1.00 95.12 777 ASN A O 1
ATOM 6190 N N . ILE A 1 778 ? 20.181 23.025 3.234 1.00 93.56 778 ILE A N 1
ATOM 6191 C CA . ILE A 1 778 ? 21.267 23.324 2.297 1.00 93.56 778 ILE A CA 1
ATOM 6192 C C . ILE A 1 778 ? 21.361 24.846 2.197 1.00 93.56 778 ILE A C 1
ATOM 6194 O O . ILE A 1 778 ? 20.406 25.495 1.762 1.00 93.56 778 ILE A O 1
ATOM 6198 N N . VAL A 1 779 ? 22.481 25.409 2.635 1.00 92.50 779 VAL A N 1
ATOM 6199 C CA . VAL A 1 779 ? 22.738 26.856 2.692 1.00 92.50 779 VAL A CA 1
ATOM 6200 C C . VAL A 1 779 ? 24.131 27.137 2.137 1.00 92.50 779 VAL A C 1
ATOM 6202 O O . VAL A 1 779 ? 24.958 26.240 2.155 1.00 92.50 779 VAL A O 1
ATOM 6205 N N . GLU A 1 780 ? 24.361 28.343 1.617 1.00 82.62 780 GLU A N 1
ATOM 6206 C CA . GLU A 1 780 ? 25.731 28.832 1.391 1.00 82.62 780 GLU A CA 1
ATOM 6207 C C . GLU A 1 780 ? 26.169 29.573 2.656 1.00 82.62 780 GLU A C 1
ATOM 6209 O O . GLU A 1 780 ? 25.360 30.341 3.196 1.00 82.62 780 GLU A O 1
ATOM 6214 N N . ASP A 1 781 ? 27.402 29.327 3.099 1.00 60.28 781 ASP A N 1
ATOM 6215 C CA . ASP A 1 781 ? 28.081 30.061 4.181 1.00 60.28 781 ASP A CA 1
ATOM 6216 C C . ASP A 1 781 ? 28.088 31.597 4.004 1.00 60.28 781 ASP A C 1
ATOM 6218 O O . ASP A 1 781 ? 28.300 32.099 2.869 1.00 60.28 781 ASP A O 1
#

Foldseek 3Di:
DDDDDDDPDPCPPPPFAKAKDKDWLDQEEEAQDKIWIKMAIARLQQLFQDLQFQWKWKFKAAQVRDTLDIFTFGDDSRITIFMDGQYVVSVHDFDKIKTWMDFLLNVLPPPLRIDIGIHGYDHLCCVVPPDPPPPDDPPDDDPDDDDPPQQKDKAKFWAFFAAAAQDKTKIKMFIAGPQRFFAWKWKFKAWPVRDTFWIDTDDPSRMDMDIGHHHDQTWMWIWIAGPVGDTDIGTHGGYDHWAWGWDWDQDPNWTKIKIATDPVHCVVPAQWKKKKFKDDPNHTQDIDIDTDHDRIDMDIDPPVRDDAAWIKIFMATNVRATGGIFIAGDDDDFQWDKDWDWPDQEDAAFDKIKIKIFIAGVVLAFFWWWKKKFKFFPLPDDDPDQLDDFPQLVSRPVSLFDDDDPSSNQLVDVVNVCSNVVVSRCCSYRVHDNRCPVDPPPSPVDSPGDRALFDKWKWFWAAVPDNQGDFQKKKKKWKQDPVGIDIDIDGAHNRRMDMDGNDADAFWIKIKMFIAGPVRHQGTFIDIDDPDDDDRGPRHRPGDDPPPCVSSSVSLSVLCVVLVQDRRDPDDDDPPPDDDDPDQDAQQPAFPFKFFDDPVQLPDDFVQVVQCVTPQGDSQAGPPFPDHAFEAESRHGDDRRPDHSNFFGMKGWFAADPSQCSRVNPRRNRTYIYTYTPCPVVPPDPPPPSRRMDIDTDHHGYDHDDDDQDDDPPDDSNRRSCLLSDRRNDIDSGFIQDSSRMGMDMGTGHNDWGKMKMWMWTATSSSNTDIDIDIHTHDDD

Organism: NCBI:txid1382798

Mean predicted aligned error: 12.84 Å

Sequence (781 aa):
MLIVWGSTAQNKSINTIENVYLHTDRSTYFLGEDLWYKAYNVNAFTGLLTDLSNVLYVELISSDSKIISRQKIKLEMGLGHGDLKLTDSVGVKSGHYQLRAYTNWNRNFGDDFIFTKNIEIIDVFKSHFGSETEENSNTEVPKASEQINNTFKIEFFPEGGSLLKNVASVVGFKAVDLIGNPIEVSGDIFDANNLKIASFSSEHDGMGKFQILPLQNQPYYAIARINTGDELLQELPEVLTEGYKISYKNFKGRNIIAVSTNQETLGKNPNKNVKVVCKLKGVSYLEIAKKVNTTTALIELPEDKLKAGINQITLYDSDSKPQSERLVYFEKANDLNVTLETNKQSYEPNENVIINVSSKQKTGKPQSASFSLSVTDMNGEDAEQNYSSNICSYYLMESDVRGEIHQPNYYFNPKNPKRLTHLDNLLLTQGWRDFLWKSQPKINDTLGYKVEKGITISGRVEQLFSKNPMVNNNVTLGLINKNGFNAFNTTTDSLGEFKFEKLIFSSKTDVFLSTNNQKGKQKGFLYLNKEEKPLQVTFKLPELNPLESTTVINYMYGKYMALGVPPENILDEVEITASKRDDLDFFYGAADYKYVPDVADKNLYSISDILDNVPGVSNGKITGENKPPMFLIDTYEGDAAFVLPSEVERIEVIRPSEMLIAIYGEEASHGIISIITNGKSRSNQPKKDSVHSLKRQIEGFYEARKFYESTNKNSSEEDNKLFEARNTIYWNPYVHPDKLGKASVNYHNTNTKTKVKVQLEGITSSGIPVVKKVYYNIVED